Protein 4GM2 (pdb70)

Radius of gyration: 36.87 Å; Cα contacts (8 Å, |Δi|>4): 2443; chains: 7; bounding box: 103×100×52 Å

Nearest PDB structures (foldseek):
  4gm2-assembly1_E  TM=1.005E+00  e=1.159E-37  Plasmodium falciparum 3D7
  4hnk-assembly1_A  TM=9.756E-01  e=2.704E-33  Plasmodium falciparum 3D7
  4hnk-assembly2_H  TM=9.820E-01  e=1.345E-32  Plasmodium falciparum 3D7
  4gm2-assembly1_F  TM=9.925E-01  e=4.344E-32  Plasmodium falciparum 3D7
  4hnk-assembly2_L  TM=9.905E-01  e=4.620E-32  Plasmodium falciparum 3D7

Solvent-accessible surface area: 55818 Å² total; per-residue (Å²): 123,75,73,10,14,80,58,20,1,4,29,5,36,31,21,0,66,81,93,26,6,62,78,5,3,13,43,0,3,34,4,14,74,96,30,113,180,113,46,0,31,0,0,0,20,2,27,0,0,62,52,120,147,146,70,41,3,75,50,1,20,33,18,1,10,7,0,6,13,2,11,60,46,6,32,1,43,3,33,0,15,0,1,10,28,0,27,4,2,0,1,9,0,1,2,11,5,87,91,29,87,3,29,0,3,142,36,3,30,1,3,3,39,94,61,67,57,46,113,21,200,44,139,10,136,48,105,143,43,33,79,66,46,39,118,59,20,36,73,47,19,31,86,21,1,9,128,8,0,112,54,99,68,120,62,0,46,98,20,8,108,178,81,82,137,8,75,3,97,86,0,46,118,28,88,1,3,33,96,62,36,151,157,123,70,67,11,14,78,57,20,1,4,30,7,30,32,19,0,66,86,90,20,8,70,85,5,5,19,42,0,0,33,2,11,48,83,35,116,206,106,47,0,30,0,0,0,28,2,28,0,18,60,61,129,74,154,118,44,7,174,79,1,75,59,23,0,16,18,0,5,23,0,6,56,30,1,41,0,34,1,32,0,16,1,2,15,65,0,33,5,3,0,1,10,0,1,2,10,6,88,89,32,87,6,24,1,6,147,40,4,31,0,6,2,68,139,102,132,72,104,32,112,147,70,24,41,96,21,2,6,123,7,0,124,57,104,68,122,74,0,46,98,34,26,107,171,73,82,101,6,76,2,97,88,0,43,119,32,61,1,2,34,92,50,48,123,188,108,76,50,17,15,87,99,21,3,4,36,4,21,24,15,0,64,77,97,26,4,63,82,3,4,10,42,0,0,35,2,20,66,90,38,122,182,113,46,0,41,0,1,0,11,3,34,0,15,64,51,132,147,141,122,44,6,95,67,4,82,38,18,1,12,4,0,2,12,0,10,63,43,1,32,1,48,3,29,0,18,1,0,2,46,0,41,4,6,0,0,10,0,2,2,11,5,86,88,30,88,4,31,0,3,130,28,2,33,0,4,5,85,205,87,68,98,118,121,93,33,45,150,52,25,34,83,12,1,6,107,5,0,112,47,100,68,120,79,0,42,108,40,41,140,95,105,90,141,8,59,0,82,66,0,45,117,37,82,1,2,32,94,55,30,161,146,150,70,74,21,15,81,59,21,1,5,29,6,26,29,22,0,62,77,96,25,5,64,76,5,5,19,41,1,1,36,3,16,69,86,32,129,162,122,42,0,33,0,1,0,25,3,30,0,18,64,56,102,152,155,122,41,6,105,72,0,72,54,23,2,14,12,0,5,15,1,15,82,66,12,28,2,47,3,33,0,14,0,0,9,29,0,23,7,8,0,1,11,0,1,2,11,4,95,81,32,89,3,31,0,3,154,39,1,22,0,4,8,100,179,151,114,32,108,142,66,28,39,91,26,1,8,126,4,0,105,56,99,72,114,79,1,42,110,44,24,138,191,99,95,105,11,75,2,92,85,0,41,123,36,79,1,1,30,97,59,32,139,118,112,78,62,11,12,82,49,22,1,7,29,6,33,30,18,0,62,81,95,25,6,76,91,5,5,21,45,0,0,36,3,9,60,88,33,140,103,114,43,0,30,0,0,0,26,2,30,0,23,57,66,99,137,161,114,41,4,104,83,2,76,46,29,1,13,15,0,2,15,0,16,62,40,6,49,2,56,3,32,0,21,0,5,13,49,0,48,5,7,0,1,11,0,1,2,15,5,92,88,30,83,4,51,4,10,157,45,3,34,0,2,4,58,99,78,190,57,148,42,100,160,62,116,73,25,67,92,127,56,59,74,135,91,40,112,71,22,96,140,50,21,33,87,23,1,8,110,5,0,114,53,100,70,118,75,0,44,92,28,26,113,186,71,81,142,10,75,2,96,93,0,50,118,33,79,2,2,29,98,68,39,78,120,121,86,64,10,28,74,60,16,1,5,29,7,30,29,19,0,70,70,91,28,4,56,81,5,6,34,44,0,5,52,2,10,36,79,29,113,109,108,47,0,28,0,0,0,30,2,36,0,21,62,50,136,156,148,114,39,6,164,83,1,66,59,8,0,5,8,0,6,16,3,11,63,40,3,43,1,44,2,34,0,14,0,2,18,72,0,46,8,7,0,1,9,0,1,2,10,5,88,82,30,86,3,23,2,10,166,53,2,36,1,5,4,95,146,164,141,96,94,120,111,90,140,64,23,115,155,73,24,30,100,28,1,8,113,2,0,113,47,109,67,121,72,0,44,103,28,36,131,187,105,87,139,7,75,2,94,89,0,45,120,30,84,0,3,33,99,54,59,141,115,121,82,74,7,19,77,68,18,1,4,30,4,29,26,17,0,60,81,94,27,5,63,84,5,3,23,42,0,1,35,2,14,75,88,36,120,183,118,44,0,30,0,1,0,23,2,23,0,26,47,48,38,43,118,110,39,4,146,66,1,76,38,18,1,10,7,0,5,12,0,15,80,50,9,35,2,50,3,34,0,17,0,4,11,30,0,29,6,7,0,1,9,0,1,2,12,4,90,85,31,89,3,30,0,5,133,28,2,10,1,13,3,74,113,90,121,46,90,94,138,55,94,131,62,22,79,136,53,20,30,91,21,1,7,132,8,0,110,55,105,68,120,83,0,42,97,33,5,103,187,44,78,41,4,71,3,96,89,0,46,120,30,80,1,2,32,95,49,43,154,149

Organism: Plasmodium falciparum (isolate 3D7) (NCBI:txid36329)

Sequence (1202 aa):
PSLLLSKRIIFLSSPIYPHISEQIISQLLYLEYESKRKPIHLYINSTGDIDNNKIINLNGITDVISIVDVINYISSDVYTYCLGKAYGIACILASSGKKGYRFSLKNSSFCLNQSYSIIPFNQATNIEIQNKEIMNTKKKVIEIISKNTEKDTNVISNVLERDKYFNADEAVDFKLIDHILEKPSLLLSKRIIFLSSPIYPHISEQIISQLLYLEYESKRKPIHLYINSTGDIDNNKIINLNGITDVISIVDVINYISSDVYTYCLGKAYGIACILASSGKKGYRFSLKNSSFCLNQEIMNTKKKVIEIISKNTEKDTNVISNVLERDKYFNADEAVDFKLIDHILEKPSLLLSKRIIFLSSPIYPHISEQIISQLLYLEYESKRKPIHLYINSTGDIDNNKIINLNGITDVISIVDVINYISSDVYTYCLGKAYGIACILASSGKKGYRFSLKNSSFCLNQNKEIMNTKKKVIEIISKNTEKDTNVISNVLERDKYFNADEAVDFKLIDHILEKPSLLLSKRIIFLSSPIYPHISEQIISQLLYLEYESKRKPIHLYINSTGDIDNNKIINLNGITDVISIVDVINYISSDVYTYCLGKAYGIACILASSGKKGYRFSLKNSSFCLNIMNTKKKVIEIISKNTEKDTNVISNVLERDKYFNADEAVDFKLIDHILEKPSLLLSKRIIFLSSPIYPHISEQIISQLLYLEYESKRKPIHLYINSTGDIDNNKIINLNGITDVISIVDVINYISSDVYTYCLGKAYGIACILASSGKKGYRFSLKNSSFCLNQSYSIIPFNQATNIEIQNKEIMNTKKKVIEIISKNTEKDTNVISNVLERDKYFNADEAVDFKLIDHILEKPSLLLSKRIIFLSSPIYPHISEQIISQLLYLEYESKRKPIHLYINSTGDIDNNKIINLNGITDVISIVDVINYISSDVYTYCLGKAYGIACILASSGKKGYRFSLKNSSFCLNIEIQNKEIMNTKKKVIEIISKNTEKDTNVISNVLERDKYFNADEAVDFKLIDHILEKPSLLLSKRIIFLSSPIYPHISEQIISQLLYLEYESKRKPIHLYINSTGDIDNNKIINLNGITDVISIVDVINYISSDVYTYCLGKAYGIACILASSGKKGYRFSLKNSSFCLNQSEIQNKEIMNTKKKVIEIISKNTEKDTNVISNVLERDKYFNADEAVDFKLIDHILEK

InterPro domains:
  IPR001907 ATP-dependent Clp protease proteolytic subunit [PR00127] (59-74)
  IPR001907 ATP-dependent Clp protease proteolytic subunit [PR00127] (99-119)
  IPR001907 ATP-dependent Clp protease proteolytic subunit [PR00127] (140-157)
  IPR001907 ATP-dependent Clp protease proteolytic subunit [PR00127] (161-180)
  IPR001907 ATP-dependent Clp protease proteolytic subunit [PR00127] (219-238)
  IPR001907 ATP-dependent Clp protease proteolytic subunit [cd07017] (59-240)
  IPR023562 Clp protease proteolytic subunit /Translocation-enhancing protein TepA [PF00574] (56-243)
  IPR023562 Clp protease proteolytic subunit /Translocation-enhancing protein TepA [PTHR10381] (42-243)
  IPR029045 ClpP/crotonase-like domain superfamily [SSF52096] (53-242)

Foldseek 3Di:
DVVCLVVLEDEAAEACAPVNLVVLLVSLVVSCVVPAAAEHEYEDDYQYQDDPNDGRYLCRLVSLVVNLVSCVVGNYFYAYEYEAEQEASSLLNLLSGDQVRREYEQFHKYKHAQDDHHDDPDDDPDPPVVVVVSVVSSVSSLVSLCVSQVHDSVVSNVVSNHMDMDGPVRCCVSNSGPYYDDD/DVVCLVVLEDEAAEECAPCNLVVLLVSLVVSCVVPQAAEHEYEDDYQFQDDPNDGRYPCRLVSLVVSLVSCVPGNYFYAYEYPAEQEASSLLNLLSGDQLRREYEQFHKYKHALVVVVSVQVSLVSVCVSQVHDSVVSNVVSNHMDMDGRVRCCVSNSGPYYDDD/DVVCLVVQEAEAAEACAVVNLVVLLVSLVVSCVVPQAAEHEYEDHYQYQDDPNDRRYPCRLVSLLVNLVVCVVGNYFYAYEYEAEQEASSLLNLLSGDQVRREYAQFHKYKHEVVVVVVVSVLSSLVSLCVSQVHDSVVSNVVHVHMDMDGRVRCCVSNSGPYYDDD/DVVCLVVLEAEAAEACAPVNLVVLLVSLVVVCVVPAAAAHEYEDEYAFQDDPNDRRYPCRLVSLVVNLVSQVVGNYFYAYEYEAEQEASSLLNLLSGDQLRREYEQFHKYKYEVVVSVQSSLVSLCVSQVHDSVVSNVPRNDIDMDTRVRCCNSNSGPYYDDD/DVVCLVVLEAEAAEECAPVNLVVLLVSLVVSCVVPQAAEHEYEDDYQYQADPHDRRHLCRLVSLLVNLVSCVVGNYFYAYEYDAEQEASSLLNLLSGDQLRREYEQFHKYKHEADDDDDDDDPPDDPVVVVVVVVVSLVSSLVSLCVSQVHDSVVSNVVSNHMDMDGRVRCCVSNSGPDYDDD/DVVCLVVLEDEAAEACAVVNLVVLLVSLVVSCVVPPAEEHEYEDDYQYQDDPNDGRHPCRLVSLVVSLVSCVVGNYFYAYEYEAEQEASSLLNLLSGDQLRREYAQRHKYKHEVVVCPCVVVVSLQVSLVSLCVSQVHDSVVSNVVHVDIDMDGRVRCCVSNSGPDHDDD/DVVCLVVLEAEAAEACAPVNLVVLLVSLVVSCVVPAAAAHEYEDDYQYQDDVNHGRHPCRLVSLLVNLVSCVVGNYFYAYEYEAEQHASSLLNLLSGDQLRREYEQFHKYKHEAAVPCVVVRVVSLQSSLVSLCVSQVHDSVVSNVVNNHMDMDGRVRCCVSNSGPYYDDD

B-factor: mean 101.04, std 29.41, range [54.08, 238.66]

CATH classification: 3.90.226.10

Secondary structure (DSSP, 8-state):
-HHHHTTTEEEE-S---HHHHHHHHHHHHHHHHH-TT--EEEEEEE-TTEETTEES-TTHHHHHHHHHHHHHHSSS-EEEEEEEEEETHHHHHHTTSPTT-EEE-TT-EEEE--------SSPPS-HHHHHHHHHHHHHHHHHHHHHHHT--HHHHHHHTTS-EEEEHHHHHHTTS-SEE---/-HHHHTTTEEEE-S---HHHHHHHHHHHHHHHHHSTT--EEEEEEE-TTEETTEE--TTHHHHHHHHHHHHTTSSS-EEEEEEEEEETHHHHHHHTSPTT-EEE-TT-EEEE---HHHHHHHHHHHHHHHHT--HHHHHHHTTS-EEEEHHHHHHTTS--EE---/-HHHHTTTEEEE-S---HHHHHHHHHHHHHHHHH-TT--EEEEEEE-TTBSSSSB--TTHHHHHHHHHHHHHHSSS-EEEEEEEEEETHHHHHHHTSPTT-EEE-TT-EEEE---HHHHHHHHHHHHHHHHHHT--HHHHHHHTTS-EEEEHHHHHHTTS--EE---/-HHHHTTTEEEE-S---HHHHHHHHHHHHHHHHHSSS--EEEEEEE-TTEETTEE--TTHHHHHHHHHHHHHHSSS-EEEEEEEEEETHHHHHHHTSPTT-EEE-TT-EEEE--HHHHHHHHHHHHHHHT--HHHHHHHHTS-EEEEHHHHHHTTS--EE---/-HHHHTTTEEEE-S---HHHHHHHHHHHHHHHHHSTT--EEEEEEE-TTEETTEES-TTHHHHHHHHHHHHHHSSS-EEEEEEEEEETHHHHHHHTSPTT-EEE-TT-EEEE----------SS--HHHHHHHHHHHHHHHHHHHHHHHT--HHHHHHHTTS-EEEEHHHHHHTTS--B----/-HHHHTTTEEEE-S---HHHHHHHHHHHHHHHHHSTT--EEEEEEE-TTEETTEES-TTHHHHHHHHHHHHHHSSS-EEEEEEEEEETHHHHHHHTSPTT-EEE-TT-EEEE--TTHHHHHHHHHHHHHHHHHHHHT--HHHHHHHTTS-EEEEHHHHHHTTS--EE---/-HHHHTTTEEEE-S---HHHHHHHHHHHHHHHHHSTT--EEEEEEE-TTEETTEE--TTHHHHHHHHHHHHHHSSS-EEEEEEEEEETHHHHHHHTSPTT-EEE-TT-EEEEPP--THHHHHHHHHHHHHHHHHHHHT--HHHHHHHTTS-EEEEHHHHHHTTS--EE---

GO terms:
  GO:0020011 apicoplast (C, IDA)

Structure (mmCIF, N/CA/C/O backbone):
data_4GM2
#
_entry.id   4GM2
#
_cell.length_a   182.898
_cell.length_b   102.162
_cell.length_c   96.414
_cell.angle_alpha   90.000
_cell.angle_beta   114.530
_cell.angle_gamma   90.000
#
_symmetry.space_group_name_H-M   'C 1 2 1'
#
loop_
_entity.id
_entity.type
_entity.pdbx_description
1 polymer 'ATP-dependent Clp protease proteolytic subunit'
2 water water
#
loop_
_atom_site.group_PDB
_atom_site.id
_atom_site.type_symbol
_atom_site.label_atom_id
_atom_site.label_alt_id
_atom_site.label_comp_id
_atom_site.label_asym_id
_atom_site.label_entity_id
_atom_site.label_seq_id
_atom_site.pdbx_PDB_ins_code
_atom_site.Cartn_x
_atom_site.Cartn_y
_atom_site.Cartn_z
_atom_site.occupancy
_atom_site.B_iso_or_equiv
_atom_site.auth_seq_id
_atom_site.auth_comp_id
_atom_site.auth_asym_id
_atom_site.auth_atom_id
_atom_site.pdbx_PDB_model_num
ATOM 1 N N . PRO A 1 22 ? 19.107 21.497 13.619 1.00 125.28 61 PRO A N 1
ATOM 2 C CA . PRO A 1 22 ? 18.641 22.872 13.742 1.00 123.30 61 PRO A CA 1
ATOM 3 C C . PRO A 1 22 ? 17.736 23.268 12.568 1.00 117.73 61 PRO A C 1
ATOM 4 O O . PRO A 1 22 ? 16.745 22.583 12.304 1.00 115.44 61 PRO A O 1
ATOM 8 N N . SER A 1 23 ? 18.074 24.363 11.885 1.00 112.38 62 SER A N 1
ATOM 9 C CA . SER A 1 23 ? 17.357 24.805 10.689 1.00 104.83 62 SER A CA 1
ATOM 10 C C . SER A 1 23 ? 17.745 23.955 9.482 1.00 98.13 62 SER A C 1
ATOM 11 O O . SER A 1 23 ? 16.983 23.844 8.519 1.00 98.57 62 SER A O 1
ATOM 14 N N . LEU A 1 24 ? 18.935 23.363 9.541 1.00 91.73 63 LEU A N 1
ATOM 15 C CA . LEU A 1 24 ? 19.432 22.503 8.470 1.00 86.04 63 LEU A CA 1
ATOM 16 C C . LEU A 1 24 ? 18.629 21.199 8.405 1.00 81.54 63 LEU A C 1
ATOM 17 O O . LEU A 1 24 ? 18.280 20.727 7.321 1.00 80.17 63 LEU A O 1
ATOM 22 N N . LEU A 1 25 ? 18.320 20.636 9.571 1.00 76.21 64 LEU A N 1
ATOM 23 C CA . LEU A 1 25 ? 17.390 19.516 9.659 1.00 71.37 64 LEU A CA 1
ATOM 24 C C . LEU A 1 25 ? 15.960 19.924 9.297 1.00 69.02 64 LEU A C 1
ATOM 25 O O . LEU A 1 25 ? 15.232 19.153 8.669 1.00 68.20 64 LEU A O 1
ATOM 30 N N . LEU A 1 26 ? 15.568 21.138 9.678 1.00 66.64 65 LEU A N 1
ATOM 31 C CA . LEU A 1 26 ? 14.251 21.665 9.326 1.00 65.23 65 LEU A CA 1
ATOM 32 C C . LEU A 1 26 ? 14.048 21.822 7.826 1.00 67.18 65 LEU A C 1
ATOM 33 O O . LEU A 1 26 ? 12.935 21.631 7.332 1.00 68.87 65 LEU A O 1
ATOM 38 N N . SER A 1 27 ? 15.115 22.182 7.112 1.00 68.68 66 SER A N 1
ATOM 39 C CA . SER A 1 27 ? 15.058 22.376 5.662 1.00 69.47 66 SER A CA 1
ATOM 40 C C . SER A 1 27 ? 14.684 21.083 4.926 1.00 69.72 66 SER A C 1
ATOM 41 O O . SER A 1 27 ? 14.204 21.125 3.789 1.00 72.12 66 SER A O 1
ATOM 44 N N . LYS A 1 28 ? 14.899 19.949 5.597 1.00 66.94 67 LYS A N 1
ATOM 45 C CA . LYS A 1 28 ? 14.579 18.619 5.082 1.00 65.01 67 LYS A CA 1
ATOM 46 C C . LYS A 1 28 ? 13.295 18.064 5.706 1.00 64.29 67 LYS A C 1
ATOM 47 O O . LYS A 1 28 ? 12.965 16.881 5.533 1.00 64.39 67 LYS A O 1
ATOM 53 N N . ARG A 1 29 ? 12.576 18.919 6.434 1.00 62.79 68 ARG A N 1
ATOM 54 C CA . ARG A 1 29 ? 11.371 18.524 7.180 1.00 61.21 68 ARG A CA 1
ATOM 55 C C . ARG A 1 29 ? 11.656 17.443 8.237 1.00 61.84 68 ARG A C 1
ATOM 56 O O . ARG A 1 29 ? 10.851 16.530 8.460 1.00 63.48 68 ARG A O 1
ATOM 64 N N . ILE A 1 30 ? 12.807 17.561 8.891 1.00 62.02 69 ILE A N 1
ATOM 65 C CA . ILE A 1 30 ? 13.169 16.652 9.976 1.00 62.46 69 ILE A CA 1
ATOM 66 C C . ILE A 1 30 ? 13.080 17.349 11.334 1.00 60.13 69 ILE A C 1
ATOM 67 O O . ILE A 1 30 ? 13.616 18.441 11.529 1.00 63.07 69 ILE A O 1
ATOM 72 N N . ILE A 1 31 ? 12.378 16.716 12.262 1.00 59.12 70 ILE A N 1
ATOM 73 C CA . ILE A 1 31 ? 12.428 17.101 13.670 1.00 58.62 70 ILE A CA 1
ATOM 74 C C . ILE A 1 31 ? 13.133 15.963 14.397 1.00 60.00 70 ILE A C 1
ATOM 75 O O . ILE A 1 31 ? 12.681 14.807 14.352 1.00 63.05 70 ILE A O 1
ATOM 80 N N . PHE A 1 32 ? 14.249 16.281 15.045 1.00 58.92 71 PHE A N 1
ATOM 81 C CA . PHE A 1 32 ? 15.027 15.262 15.743 1.00 61.18 71 PHE A CA 1
ATOM 82 C C . PHE A 1 32 ? 14.972 15.456 17.257 1.00 62.22 71 PHE A C 1
ATOM 83 O O . PHE A 1 32 ? 15.711 16.269 17.809 1.00 65.97 71 PHE A O 1
ATOM 91 N N . LEU A 1 33 ? 14.083 14.718 17.922 1.00 60.75 72 LEU A N 1
ATOM 92 C CA . LEU A 1 33 ? 14.059 14.704 19.384 1.00 62.21 72 LEU A CA 1
ATOM 93 C C . LEU A 1 33 ? 15.176 13.795 19.863 1.00 64.91 72 LEU A C 1
ATOM 94 O O . LEU A 1 33 ? 15.123 12.583 19.654 1.00 66.87 72 LEU A O 1
ATOM 99 N N . SER A 1 34 ? 16.188 14.388 20.491 1.00 66.87 73 SER A N 1
ATOM 100 C CA . SER A 1 34 ? 17.391 13.652 20.884 1.00 70.02 73 SER A CA 1
ATOM 101 C C . SER A 1 34 ? 17.800 13.933 22.321 1.00 70.58 73 SER A C 1
ATOM 102 O O . SER A 1 34 ? 18.983 13.889 22.655 1.00 74.24 73 SER A O 1
ATOM 105 N N . SER A 1 35 ? 16.813 14.220 23.163 1.00 69.12 74 SER A N 1
ATOM 106 C CA . SER A 1 35 ? 17.042 14.554 24.561 1.00 69.94 74 SER A CA 1
ATOM 107 C C . SER A 1 35 ? 15.783 14.251 25.369 1.00 69.31 74 SER A C 1
ATOM 108 O O . SER A 1 35 ? 14.747 13.923 24.793 1.00 66.76 74 SER A O 1
ATOM 111 N N . PRO A 1 36 ? 15.863 14.356 26.708 1.00 70.26 75 PRO A N 1
ATOM 112 C CA . PRO A 1 36 ? 14.637 14.372 27.508 1.00 70.16 75 PRO A CA 1
ATOM 113 C C . PRO A 1 36 ? 13.712 15.500 27.050 1.00 68.20 75 PRO A C 1
ATOM 114 O O . PRO A 1 36 ? 14.190 16.536 26.596 1.00 67.92 75 PRO A O 1
ATOM 118 N N . ILE A 1 37 ? 12.402 15.304 27.153 1.00 67.41 76 ILE A N 1
ATOM 119 C CA . ILE A 1 37 ? 11.462 16.338 26.716 1.00 66.04 76 ILE A CA 1
ATOM 120 C C . ILE A 1 37 ? 11.262 17.388 27.815 1.00 67.39 76 ILE A C 1
ATOM 121 O O . ILE A 1 37 ? 10.277 17.350 28.561 1.00 67.99 76 ILE A O 1
ATOM 126 N N . TYR A 1 38 ? 12.221 18.310 27.910 1.00 68.34 77 TYR A N 1
ATOM 127 C CA . TYR A 1 38 ? 12.129 19.474 28.796 1.00 70.90 77 TYR A CA 1
ATOM 128 C C . TYR A 1 38 ? 10.999 20.398 28.334 1.00 70.55 77 TYR A C 1
ATOM 129 O O . TYR A 1 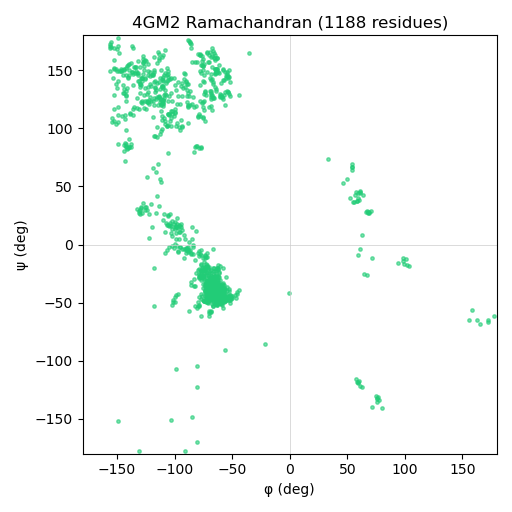38 ? 10.585 20.327 27.175 1.00 68.04 77 TYR A O 1
ATOM 138 N N . PRO A 1 39 ? 10.506 21.281 29.230 1.00 73.24 78 PRO A N 1
ATOM 139 C CA . PRO A 1 39 ? 9.460 22.246 28.859 1.00 72.56 78 PRO A CA 1
ATOM 140 C C . PRO A 1 39 ? 9.712 22.965 27.528 1.00 71.17 78 PRO A C 1
ATOM 141 O O . PRO A 1 39 ? 8.781 23.117 26.733 1.00 71.05 78 PRO A O 1
ATOM 145 N N . HIS A 1 40 ? 10.954 23.380 27.284 1.00 70.64 79 HIS A N 1
ATOM 146 C CA . HIS A 1 40 ? 11.300 24.104 26.059 1.00 70.90 79 HIS A CA 1
ATOM 147 C C . HIS A 1 40 ? 11.386 23.224 24.838 1.00 71.71 79 HIS A C 1
ATOM 148 O O . HIS A 1 40 ? 11.252 23.710 23.710 1.00 73.28 79 HIS A O 1
ATOM 155 N N . ILE A 1 41 ? 11.618 21.929 25.048 1.00 70.78 80 ILE A N 1
ATOM 156 C CA . ILE A 1 41 ? 11.706 20.966 23.948 1.00 66.84 80 ILE A CA 1
ATOM 157 C C . ILE A 1 41 ? 10.334 20.732 23.323 1.00 67.26 80 ILE A C 1
ATOM 158 O O . ILE A 1 41 ? 10.198 20.746 22.098 1.00 64.79 80 ILE A O 1
ATOM 163 N N . SER A 1 42 ? 9.320 20.536 24.166 1.00 71.19 81 SER A N 1
ATOM 164 C CA . SER A 1 42 ? 7.956 20.306 23.685 1.00 71.40 81 SER A CA 1
ATOM 165 C C . SER A 1 42 ? 7.418 21.541 22.968 1.00 71.14 81 SER A C 1
ATOM 166 O O . SER A 1 42 ? 6.635 21.432 22.024 1.00 73.80 81 SER A O 1
ATOM 169 N N . GLU A 1 43 ? 7.868 22.711 23.408 1.00 72.59 82 GLU A N 1
ATOM 170 C CA . GLU A 1 43 ? 7.555 23.964 22.737 1.00 73.93 82 GLU A CA 1
ATOM 171 C C . GLU A 1 43 ? 8.191 24.018 21.345 1.00 72.34 82 GLU A C 1
ATOM 172 O O . GLU A 1 43 ? 7.562 24.469 20.391 1.00 72.30 82 GLU A O 1
ATOM 178 N N . GLN A 1 44 ? 9.431 23.545 21.242 1.00 70.85 83 GLN A N 1
ATOM 179 C CA . GLN A 1 44 ? 10.162 23.520 19.977 1.00 68.90 83 GLN A CA 1
ATOM 180 C C . GLN A 1 44 ? 9.572 22.541 18.964 1.00 67.00 83 GLN A C 1
ATOM 181 O O . GLN A 1 44 ? 9.524 22.841 17.771 1.00 66.64 83 GLN A O 1
ATOM 187 N N . ILE A 1 45 ? 9.142 21.373 19.440 1.00 63.82 84 ILE A N 1
ATOM 188 C CA . ILE A 1 45 ? 8.496 20.374 18.592 1.00 60.33 84 ILE A CA 1
ATOM 189 C C . ILE A 1 45 ? 7.209 20.936 17.986 1.00 60.94 84 ILE A C 1
ATOM 190 O O . ILE A 1 45 ? 7.002 20.855 16.773 1.00 63.50 84 ILE A O 1
ATOM 195 N N . ILE A 1 46 ? 6.357 21.516 18.828 1.00 60.08 85 ILE A N 1
ATOM 196 C CA . ILE A 1 46 ? 5.117 22.131 18.360 1.00 60.09 85 ILE A CA 1
ATOM 197 C C . ILE A 1 46 ? 5.408 23.276 17.384 1.00 61.19 85 ILE A C 1
ATOM 198 O O . ILE A 1 46 ? 4.771 23.376 16.333 1.00 63.57 85 ILE A O 1
ATOM 203 N N . SER A 1 47 ? 6.383 24.119 17.721 1.00 61.16 86 SER A N 1
ATOM 204 C CA . SER A 1 47 ? 6.760 25.232 16.854 1.00 61.90 86 SER A CA 1
ATOM 205 C C . SER A 1 47 ? 7.218 24.757 15.478 1.00 61.65 86 SER A C 1
ATOM 206 O O . SER A 1 47 ? 6.823 25.327 14.463 1.00 61.17 86 SER A O 1
ATOM 209 N N . GLN A 1 48 ? 8.038 23.708 15.458 1.00 60.32 87 GLN A N 1
ATOM 210 C CA . GLN A 1 48 ? 8.553 23.149 14.220 1.00 61.47 87 GLN A CA 1
ATOM 211 C C . GLN A 1 48 ? 7.465 22.454 13.407 1.00 63.20 87 GLN A C 1
ATOM 212 O O . GLN A 1 48 ? 7.451 22.551 12.173 1.00 62.76 87 GLN A O 1
ATOM 218 N N . LEU A 1 49 ? 6.558 21.763 14.100 1.00 62.63 88 LEU A N 1
ATOM 219 C CA . LEU A 1 49 ? 5.389 21.156 13.457 1.00 61.45 88 LEU A CA 1
ATOM 220 C C . LEU A 1 49 ? 4.505 22.203 12.781 1.00 61.94 88 LEU A C 1
ATOM 221 O O . LEU A 1 49 ? 4.155 22.062 11.603 1.00 64.33 88 LEU A O 1
ATOM 226 N N . LEU A 1 50 ? 4.165 23.257 13.520 1.00 60.25 89 LEU A N 1
ATOM 227 C CA . LEU A 1 50 ? 3.383 24.357 12.962 1.00 61.63 89 LEU A CA 1
ATOM 228 C C . LEU A 1 50 ? 4.119 25.035 11.806 1.00 63.07 89 LEU A C 1
ATOM 229 O O . LEU A 1 50 ? 3.519 25.340 10.777 1.00 64.05 89 LEU A O 1
ATOM 234 N N . TYR A 1 51 ? 5.422 25.246 11.968 1.00 63.82 90 TYR A N 1
ATOM 235 C CA . TYR A 1 51 ? 6.207 25.897 10.924 1.00 64.22 90 TYR A CA 1
ATOM 236 C C . TYR A 1 51 ? 6.218 25.095 9.631 1.00 62.51 90 TYR A C 1
ATOM 237 O O . TYR A 1 51 ? 6.003 25.656 8.562 1.00 62.65 90 TYR A O 1
ATOM 246 N N . LEU A 1 52 ? 6.472 23.791 9.740 1.00 61.71 91 LEU A N 1
ATOM 247 C CA . LEU A 1 52 ? 6.550 22.914 8.570 1.00 61.02 91 LEU A CA 1
ATOM 248 C C . LEU A 1 52 ? 5.207 22.793 7.858 1.00 62.13 91 LEU A C 1
ATOM 249 O O . LEU A 1 52 ? 5.152 22.801 6.627 1.00 61.66 91 LEU A O 1
ATOM 254 N N . GLU A 1 53 ? 4.134 22.686 8.641 1.00 61.44 92 GLU A N 1
ATOM 255 C CA . GLU A 1 53 ? 2.786 22.600 8.097 1.00 63.16 92 GLU A CA 1
ATOM 256 C C . GLU A 1 53 ? 2.414 23.854 7.300 1.00 66.33 92 GLU A C 1
ATOM 257 O O . GLU A 1 53 ? 1.767 23.744 6.260 1.00 69.54 92 GLU A O 1
ATOM 263 N N . TYR A 1 54 ? 2.828 25.025 7.793 1.00 67.99 93 TYR A N 1
ATOM 264 C CA . TYR A 1 54 ? 2.583 26.318 7.137 1.00 72.08 93 TYR A CA 1
ATOM 265 C C . TYR A 1 54 ? 3.429 26.501 5.882 1.00 74.11 93 TYR A C 1
ATOM 266 O O . TYR A 1 54 ? 3.017 27.165 4.927 1.00 76.23 93 TYR A O 1
ATOM 275 N N . GLU A 1 55 ? 4.622 25.920 5.901 1.00 74.83 94 GLU A N 1
ATOM 276 C CA . GLU A 1 55 ? 5.539 26.009 4.778 1.00 77.76 94 GLU A CA 1
ATOM 277 C C . GLU A 1 55 ? 5.047 25.136 3.622 1.00 77.13 94 GLU A C 1
ATOM 278 O O . GLU A 1 55 ? 5.017 25.587 2.481 1.00 79.92 94 GLU A O 1
ATOM 284 N N . SER A 1 56 ? 4.651 23.900 3.933 1.00 74.81 95 SER A N 1
ATOM 285 C CA . SER A 1 56 ? 4.148 22.940 2.945 1.00 74.70 95 SER A CA 1
ATOM 286 C C . SER A 1 56 ? 3.027 22.092 3.536 1.00 76.06 95 SER A C 1
ATOM 287 O O . SER A 1 56 ? 3.169 21.516 4.617 1.00 75.27 95 SER A O 1
ATOM 290 N N . LYS A 1 57 ? 1.920 21.996 2.807 1.00 80.12 96 LYS A N 1
ATOM 291 C CA . LYS A 1 57 ? 0.675 21.535 3.399 1.00 80.09 96 LYS A CA 1
ATOM 292 C C . LYS A 1 57 ? 0.574 20.030 3.612 1.00 79.96 96 LYS A C 1
ATOM 293 O O . LYS A 1 57 ? 0.437 19.591 4.752 1.00 88.90 96 LYS A O 1
ATOM 299 N N . ARG A 1 58 ? 0.635 19.239 2.547 1.00 73.76 97 ARG A N 1
ATOM 300 C CA . ARG A 1 58 ? 0.452 17.794 2.700 1.00 70.72 97 ARG A CA 1
ATOM 301 C C . ARG A 1 58 ? 1.743 17.046 2.412 1.00 69.36 97 ARG A C 1
ATOM 302 O O . ARG A 1 58 ? 1.781 16.122 1.592 1.00 73.26 97 ARG A O 1
ATOM 310 N N . LYS A 1 59 ? 2.801 17.450 3.100 1.00 64.76 98 LYS A N 1
ATOM 311 C CA . LYS A 1 59 ? 4.128 16.919 2.855 1.00 63.58 98 LYS A CA 1
ATOM 312 C C . LYS A 1 59 ? 4.665 16.268 4.128 1.00 62.29 98 LYS A C 1
ATOM 313 O O . LYS A 1 59 ? 4.738 16.919 5.170 1.00 61.33 98 LYS A O 1
ATOM 319 N N . PRO A 1 60 ? 5.049 14.981 4.049 1.00 61.06 99 PRO A N 1
ATOM 320 C CA . PRO A 1 60 ? 5.449 14.230 5.241 1.00 60.39 99 PRO A CA 1
ATOM 321 C C . PRO A 1 60 ? 6.510 14.920 6.102 1.00 61.33 99 PRO A C 1
ATOM 322 O O . PRO A 1 60 ? 7.449 15.531 5.578 1.00 61.67 99 PRO A O 1
ATOM 326 N N . ILE A 1 61 ? 6.333 14.827 7.418 1.00 61.38 100 ILE A N 1
ATOM 327 C CA . ILE A 1 61 ? 7.308 15.316 8.388 1.00 60.18 100 ILE A CA 1
ATOM 328 C C . ILE A 1 61 ? 7.961 14.116 9.079 1.00 60.60 100 ILE A C 1
ATOM 329 O O . ILE A 1 61 ? 7.281 13.159 9.448 1.00 58.01 100 ILE A O 1
ATOM 334 N N . HIS A 1 62 ? 9.279 14.171 9.237 1.00 60.71 101 HIS A N 1
ATOM 335 C CA . HIS A 1 62 ? 10.028 13.046 9.775 1.00 61.59 101 HIS A CA 1
ATOM 336 C C . HIS A 1 62 ? 10.480 13.309 11.179 1.00 61.90 101 HIS A C 1
ATOM 337 O O . HIS A 1 62 ? 11.455 14.033 11.412 1.00 62.98 101 HIS A O 1
ATOM 344 N N . LEU A 1 63 ? 9.760 12.721 12.129 1.00 60.62 102 LEU A N 1
ATOM 345 C CA . LEU A 1 63 ? 10.057 12.878 13.545 1.00 61.63 102 LEU A CA 1
ATOM 346 C C . LEU A 1 63 ? 10.958 11.755 14.045 1.00 64.14 102 LEU A C 1
ATOM 347 O O . LEU A 1 63 ? 10.502 10.636 14.278 1.00 65.55 102 LEU A O 1
ATOM 352 N N . TYR A 1 64 ? 12.240 12.063 14.202 1.00 64.34 103 TYR A N 1
ATOM 353 C CA . TYR A 1 64 ? 13.198 11.102 14.732 1.00 66.06 103 TYR A CA 1
ATOM 354 C C . TYR A 1 64 ? 13.255 11.215 16.249 1.00 65.63 103 TYR A C 1
ATOM 355 O O . TYR A 1 64 ? 13.343 12.320 16.796 1.00 67.92 103 TYR A O 1
ATOM 364 N N . ILE A 1 65 ? 13.205 10.072 16.925 1.00 64.68 104 ILE A N 1
ATOM 365 C CA . ILE A 1 65 ? 13.123 10.055 18.382 1.00 65.62 104 ILE A CA 1
ATOM 366 C C . ILE A 1 65 ? 14.223 9.225 19.020 1.00 67.23 104 ILE A C 1
ATOM 367 O O . ILE A 1 65 ? 14.393 8.048 18.703 1.00 69.76 104 ILE A O 1
ATOM 372 N N . ASN A 1 66 ? 14.977 9.865 19.908 1.00 68.97 105 ASN A N 1
ATOM 373 C CA . ASN A 1 66 ? 15.927 9.186 20.781 1.00 71.24 105 ASN A CA 1
ATOM 374 C C . ASN A 1 66 ? 15.878 9.871 22.141 1.00 72.46 105 ASN A C 1
ATOM 375 O O . ASN A 1 66 ? 16.671 10.769 22.426 1.00 74.26 105 ASN A O 1
ATOM 380 N N . SER A 1 67 ? 14.928 9.449 22.971 1.00 72.98 106 SER A N 1
ATOM 381 C CA . SER A 1 67 ? 14.586 10.176 24.193 1.00 73.57 106 SER A CA 1
ATOM 382 C C . SER A 1 67 ? 14.211 9.263 25.354 1.00 75.08 106 SER A C 1
ATOM 383 O O . SER A 1 67 ? 13.678 8.169 25.152 1.00 74.99 106 SER A O 1
ATOM 386 N N . THR A 1 68 ? 14.483 9.738 26.569 1.00 77.18 107 THR A N 1
ATOM 387 C CA . THR A 1 68 ? 14.091 9.043 27.799 1.00 77.75 107 THR A CA 1
ATOM 388 C C . THR A 1 68 ? 12.818 9.655 28.397 1.00 77.53 107 THR A C 1
ATOM 389 O O . THR A 1 68 ? 12.474 9.407 29.559 1.00 80.88 107 THR A O 1
ATOM 393 N N . GLY A 1 69 ? 12.121 10.450 27.587 1.00 74.13 108 GLY A N 1
ATOM 394 C CA . GLY A 1 69 ? 10.839 11.030 27.973 1.00 75.65 108 GLY A CA 1
ATOM 395 C C . GLY A 1 69 ? 10.971 12.200 28.922 1.00 78.57 108 GLY A C 1
ATOM 396 O O . GLY A 1 69 ? 11.761 13.112 28.683 1.00 78.67 108 GLY A O 1
ATOM 397 N N . ASP A 1 70 ? 10.196 12.166 30.004 1.00 83.34 109 ASP A N 1
ATOM 398 C CA . ASP A 1 70 ? 10.195 13.239 31.002 1.00 84.64 109 ASP A CA 1
ATOM 399 C C . ASP A 1 70 ? 11.094 12.960 32.205 1.00 87.64 109 ASP A C 1
ATOM 400 O O . ASP A 1 70 ? 11.110 13.737 33.159 1.00 89.02 109 ASP A O 1
ATOM 405 N N . ILE A 1 71 ? 11.826 11.849 32.167 1.00 90.80 110 ILE A N 1
ATOM 406 C CA . ILE A 1 71 ? 12.802 11.546 33.221 1.00 98.07 110 ILE A CA 1
ATOM 407 C C . ILE A 1 71 ? 14.240 11.607 32.706 1.00 100.03 110 ILE A C 1
ATOM 408 O O . ILE A 1 71 ? 14.513 11.355 31.527 1.00 98.78 110 ILE A O 1
ATOM 413 N N . ASP A 1 72 ? 15.149 11.962 33.606 1.00 104.46 111 ASP A N 1
ATOM 414 C CA . ASP A 1 72 ? 16.566 12.033 33.292 1.00 107.14 111 ASP A CA 1
ATOM 415 C C . ASP A 1 72 ? 17.377 11.832 34.567 1.00 110.32 111 ASP A C 1
ATOM 416 O O . ASP A 1 72 ? 17.415 12.712 35.430 1.00 109.15 111 ASP A O 1
ATOM 421 N N . ASN A 1 73 ? 18.023 10.670 34.668 1.00 112.68 112 ASN A N 1
ATOM 422 C CA . ASN A 1 73 ? 18.701 10.236 35.893 1.00 117.20 112 ASN A CA 1
ATOM 423 C C . ASN A 1 73 ? 17.769 10.260 37.100 1.00 117.18 112 ASN A C 1
ATOM 424 O O . ASN A 1 73 ? 17.970 11.037 38.035 1.00 120.33 112 ASN A O 1
ATOM 429 N N . ASN A 1 74 ? 16.738 9.418 37.045 1.00 115.22 113 ASN A N 1
ATOM 430 C CA . ASN A 1 74 ? 15.739 9.265 38.115 1.00 115.74 113 ASN A CA 1
ATOM 431 C C . ASN A 1 74 ? 14.945 10.521 38.486 1.00 113.57 113 ASN A C 1
ATOM 432 O O . ASN A 1 74 ? 13.974 10.439 39.244 1.00 116.63 113 ASN A O 1
ATOM 437 N N . LYS A 1 75 ? 15.351 11.672 37.953 1.00 108.68 114 LYS A N 1
ATOM 438 C CA . LYS A 1 75 ? 14.671 12.936 38.232 1.00 105.32 114 LYS A CA 1
ATOM 439 C C . LYS A 1 75 ? 13.722 13.309 37.101 1.00 98.68 114 LYS A C 1
ATOM 440 O O . LYS A 1 75 ? 14.053 13.168 35.921 1.00 96.40 114 LYS A O 1
ATOM 446 N N . ILE A 1 76 ? 12.537 13.777 37.475 1.00 94.96 115 ILE A N 1
ATOM 447 C CA . ILE A 1 76 ? 11.574 14.292 36.516 1.00 88.79 115 ILE A CA 1
ATOM 448 C C . ILE A 1 76 ? 12.024 15.681 36.073 1.00 87.10 115 ILE A C 1
ATOM 449 O O . ILE A 1 76 ? 12.199 16.584 36.896 1.00 88.00 115 ILE A O 1
ATOM 454 N N . ILE A 1 77 ? 12.231 15.829 34.766 1.00 83.31 116 ILE A N 1
ATOM 455 C CA . ILE A 1 77 ? 12.732 17.078 34.189 1.00 80.54 116 ILE A CA 1
ATOM 456 C C . ILE A 1 77 ? 11.619 17.926 33.575 1.00 76.81 116 ILE A C 1
ATOM 457 O O . ILE A 1 77 ? 11.862 19.036 33.095 1.00 76.29 116 ILE A O 1
ATOM 462 N N . ASN A 1 78 ? 10.403 17.389 33.592 1.00 74.55 117 ASN A N 1
ATOM 463 C CA . ASN A 1 78 ? 9.231 18.099 33.103 1.00 73.19 117 ASN A CA 1
ATOM 464 C C . ASN A 1 78 ? 8.016 17.729 33.937 1.00 74.30 117 ASN A C 1
ATOM 465 O O . ASN A 1 78 ? 7.525 16.594 33.879 1.00 76.08 117 ASN A O 1
ATOM 470 N N . LEU A 1 79 ? 7.533 18.691 34.717 1.00 75.13 118 LEU A N 1
ATOM 471 C CA . LEU A 1 79 ? 6.379 18.456 35.582 1.00 76.24 118 LEU A CA 1
ATOM 472 C C . LEU A 1 79 ? 5.092 18.327 34.765 1.00 74.75 118 LEU A C 1
ATOM 473 O O . LEU A 1 79 ? 4.110 17.754 35.230 1.00 75.31 118 LEU A O 1
ATOM 478 N N . ASN A 1 80 ? 5.119 18.838 33.538 1.00 74.70 119 ASN A N 1
ATOM 479 C CA . ASN A 1 80 ? 3.950 18.835 32.662 1.00 74.86 119 ASN A CA 1
ATOM 480 C C . ASN A 1 80 ? 4.152 17.993 31.402 1.00 73.38 119 ASN A C 1
ATOM 481 O O . ASN A 1 80 ? 3.519 18.233 30.367 1.00 72.21 119 ASN A O 1
ATOM 486 N N . GLY A 1 81 ? 5.028 16.995 31.520 1.00 74.68 120 GLY A N 1
ATOM 487 C CA . GLY A 1 81 ? 5.386 16.101 30.423 1.00 74.54 120 GLY A CA 1
ATOM 488 C C . GLY A 1 81 ? 4.213 15.450 29.716 1.00 75.65 120 GLY A C 1
ATOM 489 O O . GLY A 1 81 ? 4.123 15.501 28.492 1.00 76.83 120 GLY A O 1
ATOM 490 N N . ILE A 1 82 ? 3.310 14.852 30.490 1.00 77.40 121 ILE A N 1
ATOM 491 C CA . ILE A 1 82 ? 2.164 14.114 29.944 1.00 77.63 121 ILE A CA 1
ATOM 492 C C . ILE A 1 82 ? 1.209 14.992 29.114 1.00 75.52 121 ILE A C 1
ATOM 493 O O . ILE A 1 82 ? 0.800 14.605 28.016 1.00 74.44 121 ILE A O 1
ATOM 498 N N . THR A 1 83 ? 0.860 16.167 29.632 1.00 73.83 122 THR A N 1
ATOM 499 C CA . THR A 1 83 ? -0.006 17.088 28.896 1.00 71.77 122 THR A CA 1
ATOM 500 C C . THR A 1 83 ? 0.720 17.680 27.698 1.00 71.38 122 THR A C 1
ATOM 501 O O . THR A 1 83 ? 0.089 17.973 26.680 1.00 72.06 122 THR A O 1
ATOM 505 N N . ASP A 1 84 ? 2.036 17.858 27.831 1.00 69.06 123 ASP A N 1
ATOM 506 C CA . ASP A 1 84 ? 2.871 18.357 26.741 1.00 67.11 123 ASP A CA 1
ATOM 507 C C . ASP A 1 84 ? 2.832 17.417 25.548 1.00 66.21 123 ASP A C 1
ATOM 508 O O . ASP A 1 84 ? 2.670 17.861 24.412 1.00 65.34 123 ASP A O 1
ATOM 513 N N . VAL A 1 85 ? 2.977 16.119 25.813 1.00 67.09 124 VAL A N 1
ATOM 514 C CA . VAL A 1 85 ? 2.932 15.117 24.754 1.00 67.08 124 VAL A CA 1
ATOM 515 C C . VAL A 1 85 ? 1.501 14.941 24.231 1.00 66.87 124 VAL A C 1
ATOM 516 O O . VAL A 1 85 ? 1.310 14.727 23.034 1.00 67.74 124 VAL A O 1
ATOM 520 N N . ILE A 1 86 ? 0.507 15.055 25.117 1.00 65.41 125 ILE A N 1
ATOM 521 C CA . ILE A 1 86 ? -0.901 15.051 24.702 1.00 65.14 125 ILE A CA 1
ATOM 522 C C . ILE A 1 86 ? -1.147 16.215 23.746 1.00 64.66 125 ILE A C 1
ATOM 523 O O . ILE A 1 86 ? -1.866 16.076 22.747 1.00 65.99 125 ILE A O 1
ATOM 528 N N . SER A 1 87 ? -0.547 17.360 24.063 1.00 63.98 126 SER A N 1
ATOM 529 C CA . SER A 1 87 ? -0.620 18.522 23.193 1.00 64.41 126 SER A CA 1
ATOM 530 C C . SER A 1 87 ? 0.029 18.285 21.841 1.00 64.82 126 SER A C 1
ATOM 531 O O . SER A 1 87 ? -0.541 18.673 20.829 1.00 66.20 126 SER A O 1
ATOM 534 N N . ILE A 1 88 ? 1.202 17.650 21.832 1.00 63.27 127 ILE A N 1
ATOM 535 C CA . ILE A 1 88 ? 1.928 17.368 20.590 1.00 62.89 127 ILE A CA 1
ATOM 536 C C . ILE A 1 88 ? 1.142 16.425 19.672 1.00 65.06 127 ILE A C 1
ATOM 537 O O . ILE A 1 88 ? 0.936 16.729 18.489 1.00 69.20 127 ILE A O 1
ATOM 542 N N . VAL A 1 89 ? 0.700 15.291 20.215 1.00 64.38 128 VAL A N 1
ATOM 543 C CA . VAL A 1 89 ? -0.071 14.321 19.430 1.00 65.99 128 VAL A CA 1
ATOM 544 C C . VAL A 1 89 ? -1.395 14.933 18.948 1.00 66.56 128 VAL A C 1
ATOM 545 O O . VAL A 1 89 ? -1.907 14.558 17.899 1.00 69.56 128 VAL A O 1
ATOM 549 N N . ASP A 1 90 ? -1.919 15.905 19.685 1.00 68.55 129 ASP A N 1
ATOM 550 C CA . ASP A 1 90 ? -3.071 16.665 19.213 1.00 70.19 129 ASP A CA 1
ATOM 551 C C . ASP A 1 90 ? -2.768 17.502 17.975 1.00 69.85 129 ASP A C 1
ATOM 552 O O . ASP A 1 90 ? -3.600 17.566 17.069 1.00 71.32 129 ASP A O 1
ATOM 557 N N . VAL A 1 91 ? -1.595 18.142 17.925 1.00 67.24 130 VAL A N 1
ATOM 558 C CA . VAL A 1 91 ? -1.262 18.955 16.750 1.00 66.96 130 VAL A CA 1
ATOM 559 C C . VAL A 1 91 ? -0.889 18.056 15.570 1.00 67.67 130 VAL A C 1
ATOM 560 O O . VAL A 1 91 ? -1.204 18.380 14.419 1.00 71.20 130 VAL A O 1
ATOM 564 N N . ILE A 1 92 ? -0.250 16.923 15.868 1.00 63.78 131 ILE A N 1
ATOM 565 C CA . ILE A 1 92 ? 0.044 15.902 14.863 1.00 62.94 131 ILE A CA 1
ATOM 566 C C . ILE A 1 92 ? -1.254 15.437 14.205 1.00 66.39 131 ILE A C 1
ATOM 567 O O . ILE A 1 92 ? -1.308 15.226 12.988 1.00 71.99 131 ILE A O 1
ATOM 572 N N . ASN A 1 93 ? -2.301 15.302 15.015 1.00 65.76 132 ASN A N 1
ATOM 573 C CA . ASN A 1 93 ? -3.605 14.875 14.524 1.00 66.49 132 ASN A CA 1
ATOM 574 C C . ASN A 1 93 ? -4.374 15.961 13.762 1.00 67.69 132 ASN A C 1
ATOM 575 O O . ASN A 1 93 ? -5.212 15.643 12.922 1.00 68.66 132 ASN A O 1
ATOM 580 N N . TYR A 1 94 ? -4.097 17.232 14.056 1.00 67.70 133 TYR A N 1
ATOM 581 C CA . TYR A 1 94 ? -4.775 18.340 13.366 1.00 66.89 133 TYR A CA 1
ATOM 582 C C . TYR A 1 94 ? -4.174 18.607 11.996 1.00 65.84 133 TYR A C 1
ATOM 583 O O . TYR A 1 94 ? -4.913 18.710 11.022 1.00 68.47 133 TYR A O 1
ATOM 587 N N . ILE A 1 95 ? -2.846 18.723 11.929 1.00 62.55 134 ILE A N 1
ATOM 588 C CA . ILE A 1 95 ? -2.163 19.123 10.694 1.00 62.03 134 ILE A CA 1
ATOM 589 C C . ILE A 1 95 ? -2.347 18.108 9.566 1.00 64.49 134 ILE A C 1
ATOM 590 O O . ILE A 1 95 ? -2.521 16.912 9.819 1.00 65.17 134 ILE A O 1
ATOM 595 N N . SER A 1 96 ? -2.307 18.595 8.327 1.00 65.01 135 SER A N 1
ATOM 596 C CA . SER A 1 96 ? -2.547 17.747 7.164 1.00 65.50 135 SER A CA 1
ATOM 597 C C . SER A 1 96 ? -1.337 16.897 6.807 1.00 65.70 135 SER A C 1
ATOM 598 O O . SER A 1 96 ? -1.487 15.814 6.237 1.00 68.64 135 SER A O 1
ATOM 601 N N . SER A 1 97 ? -0.147 17.397 7.136 1.00 64.32 136 SER A N 1
ATOM 602 C CA . SER A 1 97 ? 1.096 16.677 6.884 1.00 63.08 136 SER A CA 1
ATOM 603 C C . SER A 1 97 ? 1.167 15.453 7.775 1.00 63.53 136 SER A C 1
ATOM 604 O O . SER A 1 97 ? 1.028 15.565 8.992 1.00 68.64 136 SER A O 1
ATOM 607 N N . ASP A 1 98 ? 1.353 14.287 7.163 1.00 64.69 137 ASP A N 1
ATOM 608 C CA . ASP A 1 98 ? 1.590 13.055 7.908 1.00 63.63 137 ASP A CA 1
ATOM 609 C C . ASP A 1 98 ? 2.930 13.191 8.599 1.00 62.48 137 ASP A C 1
ATOM 610 O O . ASP A 1 98 ? 3.881 13.701 8.006 1.00 63.83 137 ASP A O 1
ATOM 615 N N . VAL A 1 99 ? 3.016 12.750 9.849 1.00 62.27 138 VAL A N 1
ATOM 616 C CA . VAL A 1 99 ? 4.324 12.671 10.496 1.00 62.44 138 VAL A CA 1
ATOM 617 C C . VAL A 1 99 ? 4.737 11.210 10.691 1.00 64.55 138 VAL A C 1
ATOM 618 O O . VAL A 1 99 ? 4.013 10.416 11.304 1.00 66.33 138 VAL A O 1
ATOM 622 N N . TYR A 1 100 ? 5.883 10.856 10.114 1.00 63.41 139 TYR A N 1
ATOM 623 C CA . TYR A 1 100 ? 6.459 9.532 10.293 1.00 63.87 139 TYR A CA 1
ATOM 624 C C . TYR A 1 100 ? 7.369 9.595 11.506 1.00 63.65 139 TYR A C 1
ATOM 625 O O . TYR A 1 100 ? 8.078 10.581 11.688 1.00 64.60 139 TYR A O 1
ATOM 634 N N . THR A 1 101 ? 7.351 8.555 12.335 1.00 64.20 140 THR A N 1
ATOM 635 C CA . THR A 1 101 ? 8.244 8.492 13.496 1.00 63.55 140 THR A CA 1
ATOM 636 C C . THR A 1 101 ? 9.328 7.427 13.316 1.00 66.21 140 THR A C 1
ATOM 637 O O . THR A 1 101 ? 9.073 6.356 12.754 1.00 67.78 140 THR A O 1
ATOM 641 N N . TYR A 1 102 ? 10.538 7.741 13.778 1.00 66.49 141 TYR A N 1
ATOM 642 C CA . TYR A 1 102 ? 11.676 6.822 13.710 1.00 67.93 141 TYR A CA 1
ATOM 643 C C . TYR A 1 102 ? 12.365 6.777 15.065 1.00 69.34 141 TYR A C 1
ATOM 644 O O . TYR A 1 102 ? 12.869 7.799 15.528 1.00 69.63 141 TYR A O 1
ATOM 653 N N . CYS A 1 103 ? 12.387 5.612 15.711 1.00 71.08 142 CYS A N 1
ATOM 654 C CA . CYS A 1 103 ? 13.107 5.494 16.976 1.00 73.89 142 CYS A CA 1
ATOM 655 C C . CYS A 1 103 ? 14.558 5.122 16.728 1.00 76.70 142 CYS A C 1
ATOM 656 O O . CYS A 1 103 ? 14.852 4.070 16.158 1.00 80.53 142 CYS A O 1
ATOM 659 N N . LEU A 1 104 ? 15.456 5.999 17.170 1.00 75.84 143 LEU A N 1
ATOM 660 C CA . LEU A 1 104 ? 16.885 5.870 16.906 1.00 76.91 143 LEU A CA 1
ATOM 661 C C . LEU A 1 104 ? 17.690 5.251 18.052 1.00 80.65 143 LEU A C 1
ATOM 662 O O . LEU A 1 104 ? 18.916 5.163 17.970 1.00 85.60 143 LEU A O 1
ATOM 667 N N . GLY A 1 105 ? 17.004 4.819 19.108 1.00 80.55 144 GLY A N 1
ATOM 668 C CA . GLY A 1 105 ? 17.665 4.233 20.270 1.00 80.54 144 GLY A CA 1
ATOM 669 C C . GLY A 1 105 ? 16.717 3.993 21.426 1.00 81.04 144 GLY A C 1
ATOM 670 O O . GLY A 1 105 ? 16.453 2.850 21.792 1.00 83.19 144 GLY A O 1
ATOM 671 N N . LYS A 1 106 ? 16.207 5.078 22.000 1.00 80.41 145 LYS A N 1
ATOM 672 C CA . LYS A 1 106 ? 15.299 5.009 23.141 1.00 80.10 145 LYS A CA 1
ATOM 673 C C . LYS A 1 106 ? 14.031 5.820 22.894 1.00 77.77 145 LYS A C 1
ATOM 674 O O . LYS A 1 106 ? 14.073 6.905 22.315 1.00 76.23 145 LYS A O 1
ATOM 680 N N . ALA A 1 107 ? 12.902 5.282 23.333 1.00 76.02 146 ALA A N 1
ATOM 681 C CA . ALA A 1 107 ? 11.658 6.029 23.364 1.00 73.76 146 ALA A CA 1
ATOM 682 C C . ALA A 1 107 ? 10.913 5.589 24.611 1.00 76.29 146 ALA A C 1
ATOM 683 O O . ALA A 1 107 ? 10.090 4.674 24.571 1.00 77.84 146 ALA A O 1
ATOM 685 N N . TYR A 1 108 ? 11.240 6.233 25.728 1.00 77.67 147 TYR A N 1
ATOM 686 C CA . TYR A 1 108 ? 10.708 5.854 27.031 1.00 78.13 147 TYR A CA 1
ATOM 687 C C . TYR A 1 108 ? 9.605 6.798 27.495 1.00 77.94 147 TYR A C 1
ATOM 688 O O . TYR A 1 108 ? 9.661 8.002 27.249 1.00 78.53 147 TYR A O 1
ATOM 697 N N . GLY A 1 109 ? 8.600 6.236 28.163 1.00 77.63 148 GLY A N 1
ATOM 698 C CA . GLY A 1 109 ? 7.517 7.015 28.748 1.00 75.62 148 GLY A CA 1
ATOM 699 C C . GLY A 1 109 ? 6.744 7.831 27.736 1.00 73.73 148 GLY A C 1
ATOM 700 O O . GLY A 1 109 ? 6.138 7.284 26.812 1.00 74.64 148 GLY A O 1
ATOM 701 N N . ILE A 1 110 ? 6.770 9.148 27.909 1.00 72.00 149 ILE A N 1
ATOM 702 C CA . ILE A 1 110 ? 6.015 10.041 27.034 1.00 69.79 149 ILE A CA 1
ATOM 703 C C . ILE A 1 110 ? 6.605 10.070 25.623 1.00 71.11 149 ILE A C 1
ATOM 704 O O . ILE A 1 110 ? 5.906 10.388 24.656 1.00 71.48 149 ILE A O 1
ATOM 709 N N . ALA A 1 111 ? 7.884 9.717 25.510 1.00 71.52 150 ALA A N 1
ATOM 710 C CA . ALA A 1 111 ? 8.532 9.599 24.209 1.00 72.12 150 ALA A CA 1
ATOM 711 C C . ALA A 1 111 ? 8.028 8.368 23.453 1.00 73.32 150 ALA A C 1
ATOM 712 O O . ALA A 1 111 ? 8.000 8.360 22.221 1.00 74.22 150 ALA A O 1
ATOM 714 N N . CYS A 1 112 ? 7.626 7.337 24.197 1.00 73.92 151 CYS A N 1
ATOM 715 C CA . CYS A 1 112 ? 7.025 6.138 23.606 1.00 72.93 151 CYS A CA 1
ATOM 716 C C . CYS A 1 112 ? 5.625 6.433 23.063 1.00 72.37 151 CYS A C 1
ATOM 717 O O . CYS A 1 112 ? 5.269 5.976 21.973 1.00 72.86 151 CYS A O 1
ATOM 720 N N . ILE A 1 113 ? 4.843 7.191 23.829 1.00 70.84 152 ILE A N 1
ATOM 721 C CA . ILE A 1 113 ? 3.531 7.672 23.392 1.00 69.87 152 ILE A CA 1
ATOM 722 C C . ILE A 1 113 ? 3.682 8.455 22.088 1.00 67.53 152 ILE A C 1
ATOM 723 O O . ILE A 1 113 ? 2.945 8.234 21.117 1.00 67.52 152 ILE A O 1
ATOM 728 N N . LEU A 1 114 ? 4.655 9.360 22.079 1.00 65.70 153 LEU A N 1
ATOM 729 C CA . LEU A 1 114 ? 4.948 10.178 20.914 1.00 64.68 153 LEU A CA 1
ATOM 730 C C . LEU A 1 114 ? 5.296 9.330 19.696 1.00 64.52 153 LEU A C 1
ATOM 731 O O . LEU A 1 114 ? 4.750 9.549 18.617 1.00 63.54 153 LEU A O 1
ATOM 736 N N . ALA A 1 115 ? 6.192 8.362 19.879 1.00 64.03 154 ALA A N 1
ATOM 737 C CA . ALA A 1 115 ? 6.599 7.465 18.798 1.00 65.62 154 ALA A CA 1
ATOM 738 C C . ALA A 1 115 ? 5.420 6.691 18.182 1.00 67.58 154 ALA A C 1
ATOM 739 O O . ALA A 1 115 ? 5.305 6.593 16.958 1.00 70.08 154 ALA A O 1
ATOM 741 N N . SER A 1 116 ? 4.544 6.161 19.032 1.00 66.84 155 SER A N 1
ATOM 742 C CA . SER A 1 116 ? 3.385 5.392 18.576 1.00 67.30 155 SER A CA 1
ATOM 743 C C . SER A 1 116 ? 2.307 6.272 17.936 1.00 65.92 155 SER A C 1
ATOM 744 O O . SER A 1 116 ? 1.321 5.762 17.393 1.00 67.16 155 SER A O 1
ATOM 747 N N . SER A 1 117 ? 2.491 7.587 18.010 1.00 61.95 156 SER A N 1
ATOM 748 C CA . SER A 1 117 ? 1.485 8.521 17.522 1.00 61.93 156 SER A CA 1
ATOM 749 C C . SER A 1 117 ? 1.684 8.883 16.050 1.00 61.46 156 SER A C 1
ATOM 750 O O . SER A 1 117 ? 0.870 9.598 15.470 1.00 61.99 156 SER A O 1
ATOM 753 N N . GLY A 1 118 ? 2.758 8.371 15.450 1.00 61.76 157 GLY A N 1
ATOM 754 C CA . GLY A 1 118 ? 3.022 8.560 14.028 1.00 61.01 157 GLY A CA 1
ATOM 755 C C . GLY A 1 118 ? 1.963 7.874 13.187 1.00 64.47 157 GLY A C 1
ATOM 756 O O . GLY A 1 118 ? 1.224 7.017 13.685 1.00 65.13 157 GLY A O 1
ATOM 757 N N . LYS A 1 119 ? 1.882 8.258 11.914 1.00 64.87 158 LYS A N 1
ATOM 758 C CA . LYS A 1 119 ? 0.919 7.679 10.982 1.00 67.31 158 LYS A CA 1
ATOM 759 C C . LYS A 1 119 ? 1.045 6.157 10.960 1.00 70.01 158 LYS A C 1
ATOM 760 O O . LYS A 1 119 ? 2.152 5.622 10.857 1.00 69.68 158 LYS A O 1
ATOM 766 N N . LYS A 1 120 ? -0.086 5.465 11.074 1.00 74.89 159 LYS A N 1
ATOM 767 C CA . LYS A 1 120 ? -0.081 4.006 11.023 1.00 80.30 159 LYS A CA 1
ATOM 768 C C . LYS A 1 120 ? 0.470 3.511 9.693 1.00 79.41 159 LYS A C 1
ATOM 769 O O . LYS A 1 120 ? 0.020 3.928 8.621 1.00 78.62 159 LYS A O 1
ATOM 775 N N . GLY A 1 121 ? 1.465 2.635 9.790 1.00 77.94 160 GLY A N 1
ATOM 776 C CA . GLY A 1 121 ? 2.185 2.118 8.635 1.00 77.99 160 GLY A CA 1
ATOM 777 C C . GLY A 1 121 ? 3.540 2.777 8.515 1.00 77.21 160 GLY A C 1
ATOM 778 O O . GLY A 1 121 ? 4.434 2.259 7.845 1.00 80.13 160 GLY A O 1
ATOM 779 N N . TYR A 1 122 ? 3.689 3.921 9.178 1.00 76.20 161 TYR A N 1
ATOM 780 C CA . TYR A 1 122 ? 4.890 4.741 9.056 1.00 74.92 161 TYR A CA 1
ATOM 781 C C . TYR A 1 122 ? 5.541 5.057 10.406 1.00 73.77 161 TYR A C 1
ATOM 782 O O . TYR A 1 122 ? 6.137 6.125 10.596 1.00 72.36 161 TYR A O 1
ATOM 791 N N . ARG A 1 123 ? 5.425 4.114 11.334 1.00 73.41 162 ARG A N 1
ATOM 792 C CA . ARG A 1 123 ? 6.151 4.179 12.592 1.00 73.29 162 ARG A CA 1
ATOM 793 C C . ARG A 1 123 ? 7.292 3.165 12.538 1.00 76.15 162 ARG A C 1
ATOM 794 O O . ARG A 1 123 ? 7.067 1.951 12.516 1.00 78.32 162 ARG A O 1
ATOM 802 N N . PHE A 1 124 ? 8.516 3.681 12.506 1.00 76.08 163 PHE A N 1
ATOM 803 C CA . PHE A 1 124 ? 9.705 2.871 12.266 1.00 77.45 163 PHE A CA 1
ATOM 804 C C . PHE A 1 124 ? 10.606 2.805 13.488 1.00 78.24 163 PHE A C 1
ATOM 805 O O . PHE A 1 124 ? 10.540 3.661 14.370 1.00 79.56 163 PHE A O 1
ATOM 813 N N . SER A 1 125 ? 11.452 1.781 13.525 1.00 80.26 164 SER A N 1
ATOM 814 C CA . SER A 1 125 ? 12.454 1.639 14.569 1.00 80.77 164 SER A CA 1
ATOM 815 C C . SER A 1 125 ? 13.730 1.000 14.031 1.00 82.39 164 SER A C 1
ATOM 816 O O . SER A 1 125 ? 13.689 0.205 13.091 1.00 82.88 164 SER A O 1
ATOM 819 N N . LEU A 1 126 ? 14.860 1.362 14.632 1.00 82.68 165 LEU A N 1
ATOM 820 C CA . LEU A 1 126 ? 16.131 0.709 14.343 1.00 85.06 165 LEU A CA 1
ATOM 821 C C . LEU A 1 126 ? 16.197 -0.639 15.060 1.00 88.25 165 LEU A C 1
ATOM 822 O O . LEU A 1 126 ? 15.420 -0.901 15.981 1.00 89.37 165 LEU A O 1
ATOM 827 N N . LYS A 1 127 ? 17.132 -1.480 14.627 1.00 90.50 166 LYS A N 1
ATOM 828 C CA . LYS A 1 127 ? 17.289 -2.846 15.127 1.00 91.88 166 LYS A CA 1
ATOM 829 C C . LYS A 1 127 ? 17.371 -2.951 16.658 1.00 91.13 166 LYS A C 1
ATOM 830 O O . LYS A 1 127 ? 16.712 -3.802 17.260 1.00 91.07 166 LYS A O 1
ATOM 836 N N . ASN A 1 128 ? 18.164 -2.078 17.277 1.00 89.47 167 ASN A N 1
ATOM 837 C CA . ASN A 1 128 ? 18.479 -2.189 18.706 1.00 90.06 167 ASN A CA 1
ATOM 838 C C . ASN A 1 128 ? 17.749 -1.202 19.626 1.00 88.19 167 ASN A C 1
ATOM 839 O O . ASN A 1 128 ? 18.158 -0.984 20.769 1.00 88.57 167 ASN A O 1
ATOM 844 N N . SER A 1 129 ? 16.658 -0.624 19.132 1.00 85.90 168 SER A N 1
ATOM 845 C CA . SER A 1 129 ? 15.925 0.394 19.879 1.00 84.56 168 SER A CA 1
ATOM 846 C C . SER A 1 129 ? 15.082 -0.180 21.018 1.00 85.22 168 SER A C 1
ATOM 847 O O . SER A 1 129 ? 14.612 -1.313 20.941 1.00 87.38 168 SER A O 1
ATOM 850 N N . SER A 1 130 ? 14.906 0.612 22.073 1.00 85.23 169 SER A N 1
ATOM 851 C CA . SER A 1 130 ? 14.086 0.225 23.222 1.00 85.59 169 SER A CA 1
ATOM 852 C C . SER A 1 130 ? 12.902 1.157 23.404 1.00 83.66 169 SER A C 1
ATOM 853 O O . SER A 1 130 ? 12.973 2.350 23.090 1.00 82.78 169 SER A O 1
ATOM 856 N N . PHE A 1 131 ? 11.815 0.595 23.919 1.00 82.86 170 PHE A N 1
ATOM 857 C CA . PHE A 1 131 ? 10.609 1.345 24.215 1.00 79.51 170 PHE A CA 1
ATOM 858 C C . PHE A 1 131 ? 10.143 0.991 25.615 1.00 81.49 170 PHE A C 1
ATOM 859 O O . PHE A 1 131 ? 10.320 -0.138 26.071 1.00 83.82 170 PHE A O 1
ATOM 867 N N . CYS A 1 132 ? 9.544 1.960 26.293 1.00 82.21 171 CYS A N 1
ATOM 868 C CA . CYS A 1 132 ? 9.066 1.756 27.648 1.00 85.23 171 CYS A CA 1
ATOM 869 C C . CYS A 1 132 ? 7.786 2.526 27.904 1.00 83.89 171 CYS A C 1
ATOM 870 O O . CYS A 1 132 ? 7.653 3.676 27.491 1.00 81.96 171 CYS A O 1
ATOM 873 N N . LEU A 1 133 ? 6.843 1.877 28.578 1.00 87.46 172 LEU A N 1
ATOM 874 C CA . LEU A 1 133 ? 5.677 2.558 29.129 1.00 88.39 172 LEU A CA 1
ATOM 875 C C . LEU A 1 133 ? 5.749 2.520 30.654 1.00 93.88 172 LEU A C 1
ATOM 876 O O . LEU A 1 133 ? 5.856 1.448 31.261 1.00 95.19 172 LEU A O 1
ATOM 881 N N . ASN A 1 134 ? 5.727 3.698 31.268 1.00 97.96 173 ASN A N 1
ATOM 882 C CA . ASN A 1 134 ? 5.804 3.799 32.719 1.00 104.78 173 ASN A CA 1
ATOM 883 C C . ASN A 1 134 ? 4.466 3.473 33.361 1.00 108.50 173 ASN A C 1
ATOM 884 O O . ASN A 1 134 ? 3.407 3.700 32.764 1.00 109.27 173 ASN A O 1
ATOM 889 N N . GLN A 1 135 ? 4.526 2.929 34.574 1.00 112.82 174 GLN A N 1
ATOM 890 C CA . GLN A 1 135 ? 3.342 2.725 35.395 1.00 112.52 174 GLN A CA 1
ATOM 891 C C . GLN A 1 135 ? 2.660 4.076 35.592 1.00 111.34 174 GLN A C 1
ATOM 892 O O . GLN A 1 135 ? 3.311 5.050 35.985 1.00 112.41 174 GLN A O 1
ATOM 898 N N . SER A 1 136 ? 1.360 4.130 35.303 1.00 109.40 175 SER A N 1
ATOM 899 C CA . SER A 1 136 ? 0.593 5.378 35.349 1.00 106.94 175 SER A CA 1
ATOM 900 C C . SER A 1 136 ? 0.905 6.211 36.588 1.00 109.28 175 SER A C 1
ATOM 901 O O . SER A 1 136 ? 0.880 5.713 37.717 1.00 111.88 175 SER A O 1
ATOM 904 N N . TYR A 1 137 ? 1.214 7.481 36.351 1.00 107.65 176 TYR A N 1
ATOM 905 C CA . TYR A 1 137 ? 1.697 8.374 37.392 1.00 108.86 176 TYR A CA 1
ATOM 906 C C . TYR A 1 137 ? 1.158 9.784 37.193 1.00 108.19 176 TYR A C 1
ATOM 907 O O . TYR A 1 137 ? 0.870 10.201 36.066 1.00 104.63 176 TYR A O 1
ATOM 916 N N . SER A 1 138 ? 1.011 10.505 38.300 1.00 110.40 177 SER A N 1
ATOM 917 C CA . SER A 1 138 ? 0.689 11.924 38.267 1.00 110.76 177 SER A CA 1
ATOM 918 C C . SER A 1 138 ? 1.684 12.687 39.123 1.00 111.10 177 SER A C 1
ATOM 919 O O . SER A 1 138 ? 2.125 12.198 40.163 1.00 111.56 177 SER A O 1
ATOM 922 N N . ILE A 1 139 ? 2.046 13.883 38.674 1.00 109.72 178 ILE A N 1
ATOM 923 C CA . ILE A 1 139 ? 2.973 14.720 39.424 1.00 110.91 178 ILE A CA 1
ATOM 924 C C . ILE A 1 139 ? 2.245 15.933 39.992 1.00 110.33 178 ILE A C 1
ATOM 925 O O . ILE A 1 139 ? 1.623 16.701 39.252 1.00 110.52 178 ILE A O 1
ATOM 930 N N . ILE A 1 140 ? 2.306 16.084 41.311 1.00 109.62 179 ILE A N 1
ATOM 931 C CA . ILE A 1 140 ? 1.820 17.295 41.961 1.00 110.79 179 ILE A CA 1
ATOM 932 C C . ILE A 1 140 ? 3.027 18.188 42.252 1.00 111.40 179 ILE A C 1
ATOM 933 O O . ILE A 1 140 ? 3.924 17.794 43.007 1.00 113.95 179 ILE A O 1
ATOM 938 N N . PRO A 1 141 ? 3.066 19.384 41.626 1.00 108.13 180 PRO A N 1
ATOM 939 C CA . PRO A 1 141 ? 4.125 20.361 41.887 1.00 106.78 180 PRO A CA 1
ATOM 940 C C . PRO A 1 141 ? 4.067 20.858 43.329 1.00 106.32 180 PRO A C 1
ATOM 941 O O . PRO A 1 141 ? 3.019 20.757 43.971 1.00 105.62 180 PRO A O 1
ATOM 945 N N . PHE A 1 142 ? 5.186 21.386 43.822 1.00 105.89 181 PHE A N 1
ATOM 946 C CA . PHE A 1 142 ? 5.287 21.862 45.204 1.00 109.81 181 PHE A CA 1
ATOM 947 C C . PHE A 1 142 ? 4.195 22.870 45.570 1.00 111.44 181 PHE A C 1
ATOM 948 O O . PHE A 1 142 ? 3.557 22.760 46.621 1.00 109.20 181 PHE A O 1
ATOM 956 N N . ASN A 1 143 ? 3.994 23.848 44.689 1.00 113.21 182 ASN A N 1
ATOM 957 C CA . ASN A 1 143 ? 3.035 24.922 44.917 1.00 114.64 182 ASN A CA 1
ATOM 958 C C . ASN A 1 143 ? 1.593 24.429 44.929 1.00 114.48 182 ASN A C 1
ATOM 959 O O . ASN A 1 143 ? 1.139 23.755 43.994 1.00 109.73 182 ASN A O 1
ATOM 964 N N . GLN A 1 144 ? 0.898 24.769 46.013 1.00 117.16 183 GLN A N 1
ATOM 965 C CA . GLN A 1 144 ? -0.497 24.411 46.231 1.00 117.27 183 GLN A CA 1
ATOM 966 C C . GLN A 1 144 ? -1.419 24.971 45.151 1.00 115.53 183 GLN A C 1
ATOM 967 O O . GLN A 1 144 ? -1.396 26.171 44.865 1.00 115.86 183 GLN A O 1
ATOM 973 N N . ALA A 1 145 ? -2.227 24.097 44.557 1.00 113.41 184 ALA A N 1
ATOM 974 C CA . ALA A 1 145 ? -3.297 24.529 43.666 1.00 112.64 184 ALA A CA 1
ATOM 975 C C . ALA A 1 145 ? -4.431 25.121 44.498 1.00 117.26 184 ALA A C 1
ATOM 976 O O . ALA A 1 145 ? -4.880 24.509 45.474 1.00 120.31 184 ALA A O 1
ATOM 978 N N . THR A 1 146 ? -4.875 26.319 44.118 1.00 119.21 185 THR A N 1
ATOM 979 C CA . THR A 1 146 ? -5.923 27.043 44.846 1.00 123.14 185 THR A CA 1
ATOM 980 C C . THR A 1 146 ? -7.252 26.286 44.800 1.00 123.61 185 THR A C 1
ATOM 981 O O . THR A 1 146 ? -7.965 26.203 45.806 1.00 128.75 185 THR A O 1
ATOM 985 N N . ASN A 1 147 ? -7.568 25.736 43.628 1.00 119.25 186 ASN A N 1
ATOM 986 C CA . ASN A 1 147 ? -8.760 24.919 43.441 1.00 116.63 186 ASN A CA 1
ATOM 987 C C . ASN A 1 147 ? -8.388 23.438 43.391 1.00 115.26 186 ASN A C 1
ATOM 988 O O . ASN A 1 147 ? -7.890 22.945 42.377 1.00 112.49 186 ASN A O 1
ATOM 993 N N . ILE A 1 148 ? -8.620 22.745 44.504 1.00 118.84 187 ILE A N 1
ATOM 994 C CA . ILE A 1 148 ? -8.299 21.322 44.630 1.00 119.09 187 ILE A CA 1
ATOM 995 C C . ILE A 1 148 ? -9.240 20.481 43.767 1.00 118.64 187 ILE A C 1
ATOM 996 O O . ILE A 1 148 ? -8.809 19.537 43.097 1.00 117.12 187 ILE A O 1
ATOM 1001 N N . GLU A 1 149 ? -10.522 20.843 43.783 1.00 120.84 188 GLU A N 1
ATOM 1002 C CA . GLU A 1 149 ? -11.553 20.131 43.033 1.00 121.26 188 GLU A CA 1
ATOM 1003 C C . GLU A 1 149 ? -11.295 20.156 41.523 1.00 116.19 188 GLU A C 1
ATOM 1004 O O . GLU A 1 149 ? -11.481 19.144 40.844 1.00 113.00 188 GLU A O 1
ATOM 1010 N N . ILE A 1 150 ? -10.863 21.309 41.010 1.00 114.77 189 ILE A N 1
ATOM 1011 C CA . ILE A 1 150 ? -10.499 21.449 39.593 1.00 112.26 189 ILE A CA 1
ATOM 1012 C C . ILE A 1 150 ? -9.252 20.623 39.256 1.00 108.90 189 ILE A C 1
ATOM 1013 O O . ILE A 1 150 ? -9.183 20.011 38.187 1.00 108.16 189 ILE A O 1
ATOM 1018 N N . GLN A 1 151 ? -8.292 20.605 40.182 1.00 108.18 190 GLN A N 1
ATOM 1019 C CA . GLN A 1 151 ? -7.034 19.865 40.034 1.00 105.70 190 GLN A CA 1
ATOM 1020 C C . GLN A 1 151 ? -7.242 18.346 40.027 1.00 105.64 190 GLN A C 1
ATOM 1021 O O . GLN A 1 151 ? -6.597 17.624 39.257 1.00 101.86 190 GLN A O 1
ATOM 1027 N N . ASN A 1 152 ? -8.133 17.869 40.894 1.00 107.54 191 ASN A N 1
ATOM 1028 C CA . ASN A 1 152 ? -8.443 16.444 40.980 1.00 107.23 191 ASN A CA 1
ATOM 1029 C C . ASN A 1 152 ? -9.141 15.912 39.734 1.00 106.27 191 ASN A C 1
ATOM 1030 O O . ASN A 1 152 ? -8.889 14.783 39.314 1.00 105.50 191 ASN A O 1
ATOM 1035 N N . LYS A 1 153 ? -10.009 16.736 39.148 1.00 106.75 192 LYS A N 1
ATOM 1036 C CA . LYS A 1 153 ? -10.727 16.383 37.926 1.00 105.69 192 LYS A CA 1
ATOM 1037 C C . LYS A 1 153 ? -9.767 16.347 36.739 1.00 103.10 192 LYS A C 1
ATOM 1038 O O . LYS A 1 153 ? -9.898 15.503 35.851 1.00 102.58 192 LYS A O 1
ATOM 1041 N N . GLU A 1 154 ? -8.800 17.261 36.743 1.00 102.48 193 GLU A N 1
ATOM 1042 C CA . GLU A 1 154 ? -7.810 17.357 35.675 1.00 99.41 193 GLU A CA 1
ATOM 1043 C C . GLU A 1 154 ? -6.832 16.178 35.685 1.00 96.39 193 GLU A C 1
ATOM 1044 O O . GLU A 1 154 ? -6.463 15.667 34.627 1.00 93.79 193 GLU A O 1
ATOM 1050 N N . ILE A 1 155 ? -6.419 15.761 36.882 1.00 95.35 194 ILE A N 1
ATOM 1051 C CA . ILE A 1 155 ? -5.555 14.593 37.069 1.00 92.55 194 ILE A CA 1
ATOM 1052 C C . ILE A 1 155 ? -6.213 13.335 36.499 1.00 92.35 194 ILE A C 1
ATOM 1053 O O . ILE A 1 155 ? -5.541 12.480 35.912 1.00 89.62 194 ILE A O 1
ATOM 1058 N N . MET A 1 156 ? -7.530 13.241 36.671 1.00 96.20 195 MET A N 1
ATOM 1059 C CA . MET A 1 156 ? -8.313 12.105 36.184 1.00 98.81 195 MET A CA 1
ATOM 1060 C C . MET A 1 156 ? -8.512 12.114 34.671 1.00 95.87 195 MET A C 1
ATOM 1061 O O . MET A 1 156 ? -8.450 11.063 34.030 1.00 95.52 195 MET A O 1
ATOM 1066 N N . ASN A 1 157 ? -8.760 13.298 34.112 1.00 93.41 196 ASN A N 1
ATOM 1067 C CA . ASN A 1 157 ? -8.918 13.454 32.668 1.00 91.34 196 ASN A CA 1
ATOM 1068 C C . ASN A 1 157 ? -7.620 13.167 31.940 1.00 88.97 196 ASN A C 1
ATOM 1069 O O . ASN A 1 157 ? -7.637 12.580 30.861 1.00 89.19 196 ASN A O 1
ATOM 1074 N N . THR A 1 158 ? -6.506 13.593 32.538 1.00 86.20 197 THR A N 1
ATOM 1075 C CA . THR A 1 158 ? -5.173 13.370 31.984 1.00 81.25 197 THR A CA 1
ATOM 1076 C C . THR A 1 158 ? -4.864 11.879 31.969 1.00 81.62 197 THR A C 1
ATOM 1077 O O . THR A 1 158 ? -4.375 11.353 30.968 1.00 82.39 197 THR A O 1
ATOM 1081 N N . LYS A 1 159 ? -5.166 11.209 33.079 1.00 83.30 198 LYS A N 1
ATOM 1082 C CA . LYS A 1 159 ? -5.008 9.762 33.192 1.00 84.40 198 LYS A CA 1
ATOM 1083 C C . LYS A 1 159 ? -5.876 9.035 32.164 1.00 84.29 198 LYS A C 1
ATOM 1084 O O . LYS A 1 159 ? -5.482 7.993 31.634 1.00 86.12 198 LYS A O 1
ATOM 1086 N N . LYS A 1 160 ? -7.049 9.598 31.882 1.00 83.79 199 LYS A N 1
ATOM 1087 C CA . LYS A 1 160 ? -7.980 9.025 30.912 1.00 83.27 199 LYS A CA 1
ATOM 1088 C C . LYS A 1 160 ? -7.484 9.197 29.470 1.00 82.49 199 LYS A C 1
ATOM 1089 O O . LYS A 1 160 ? -7.574 8.265 28.668 1.00 84.46 199 LYS A O 1
ATOM 1092 N N . LYS A 1 161 ? -6.950 10.380 29.157 1.00 79.37 200 LYS A N 1
ATOM 1093 C CA . LYS A 1 161 ? -6.500 10.713 27.803 1.00 76.85 200 LYS A CA 1
ATOM 1094 C C . LYS A 1 161 ? -5.301 9.888 27.356 1.00 78.57 200 LYS A C 1
ATOM 1095 O O . LYS A 1 161 ? -5.243 9.445 26.207 1.00 78.03 200 LYS A O 1
ATOM 1101 N N . VAL A 1 162 ? -4.342 9.699 28.262 1.00 79.96 201 VAL A N 1
ATOM 1102 C CA . VAL A 1 162 ? -3.129 8.939 27.952 1.00 79.10 201 VAL A CA 1
ATOM 1103 C C . VAL A 1 162 ? -3.458 7.462 27.683 1.00 80.31 201 VAL A C 1
ATOM 1104 O O . VAL A 1 162 ? -2.892 6.855 26.775 1.00 79.67 201 VAL A O 1
ATOM 1108 N N . ILE A 1 163 ? -4.392 6.900 28.449 1.00 82.71 202 ILE A N 1
ATOM 1109 C CA . ILE A 1 163 ? -4.889 5.546 28.183 1.00 85.08 202 ILE A CA 1
ATOM 1110 C C . ILE A 1 163 ? -5.588 5.502 26.822 1.00 86.37 202 ILE A C 1
ATOM 1111 O O . ILE A 1 163 ? -5.428 4.545 26.068 1.00 86.76 202 ILE A O 1
ATOM 1116 N N . GLU A 1 164 ? -6.335 6.562 26.514 1.00 88.89 203 GLU A N 1
ATOM 1117 C CA . GLU A 1 164 ? -7.106 6.677 25.276 1.00 89.69 203 GLU A CA 1
ATOM 1118 C C . GLU A 1 164 ? -6.206 6.720 24.038 1.00 84.79 203 GLU A C 1
ATOM 1119 O O . GLU A 1 164 ? -6.474 6.046 23.041 1.00 85.69 203 GLU A O 1
ATOM 1125 N N . ILE A 1 165 ? -5.142 7.516 24.117 1.00 79.10 204 ILE A N 1
ATOM 1126 C CA . ILE A 1 165 ? -4.158 7.638 23.044 1.00 72.94 204 ILE A CA 1
ATOM 1127 C C . ILE A 1 165 ? -3.439 6.306 22.788 1.00 74.82 204 ILE A C 1
ATOM 1128 O O . ILE A 1 165 ? -3.379 5.844 21.649 1.00 74.40 204 ILE A O 1
ATOM 1133 N N . ILE A 1 166 ? -2.914 5.686 23.846 1.00 74.99 205 ILE A N 1
ATOM 1134 C CA . ILE A 1 166 ? -2.181 4.426 23.715 1.00 76.34 205 ILE A CA 1
ATOM 1135 C C . ILE A 1 166 ? -3.092 3.301 23.220 1.00 81.04 205 ILE A C 1
ATOM 1136 O O . ILE A 1 166 ? -2.690 2.497 22.372 1.00 83.69 205 ILE A O 1
ATOM 1141 N N . SER A 1 167 ? -4.318 3.259 23.739 1.00 83.61 206 SER A N 1
ATOM 1142 C CA . SER A 1 167 ? -5.320 2.289 23.287 1.00 85.76 206 SER A CA 1
ATOM 1143 C C . SER A 1 167 ? -5.617 2.412 21.793 1.00 85.33 206 SER A C 1
ATOM 1144 O O . SER A 1 167 ? -5.757 1.397 21.107 1.00 88.68 206 SER A O 1
ATOM 1147 N N . LYS A 1 168 ? -5.709 3.649 21.304 1.00 82.05 207 LYS A N 1
ATOM 1148 C CA . LYS A 1 168 ? -5.960 3.912 19.889 1.00 82.75 207 LYS A CA 1
ATOM 1149 C C . LYS A 1 168 ? -4.763 3.535 19.018 1.00 82.01 207 LYS A C 1
ATOM 1150 O O . LYS A 1 168 ? -4.931 2.898 17.978 1.00 84.58 207 LYS A O 1
ATOM 1156 N N . ASN A 1 169 ? -3.565 3.930 19.450 1.00 79.53 208 ASN A N 1
ATOM 1157 C CA . ASN A 1 169 ? -2.327 3.679 18.707 1.00 77.63 208 ASN A CA 1
ATOM 1158 C C . ASN A 1 169 ? -2.009 2.194 18.538 1.00 79.66 208 ASN A C 1
ATOM 1159 O O . ASN A 1 169 ? -1.511 1.772 17.491 1.00 82.51 208 ASN A O 1
ATOM 1164 N N . THR A 1 170 ? -2.307 1.410 19.569 1.00 79.46 209 THR A N 1
ATOM 1165 C CA . THR A 1 170 ? -1.962 -0.010 19.597 1.00 81.20 209 THR A CA 1
ATOM 1166 C C . THR A 1 170 ? -3.120 -0.916 19.176 1.00 83.76 209 THR A C 1
ATOM 1167 O O . THR A 1 170 ? -2.945 -2.130 19.052 1.00 85.64 209 THR A O 1
ATOM 1171 N N . GLU A 1 171 ? -4.292 -0.317 18.959 1.00 83.67 210 GLU A N 1
ATOM 1172 C CA . GLU A 1 171 ? -5.520 -1.037 18.593 1.00 85.49 210 GLU A CA 1
ATOM 1173 C C . GLU A 1 171 ? -5.937 -2.041 19.663 1.00 87.37 210 GLU A C 1
ATOM 1174 O O . GLU A 1 171 ? -6.283 -3.183 19.359 1.00 90.61 210 GLU A O 1
ATOM 1180 N N . LYS A 1 172 ? -5.896 -1.601 20.918 1.00 86.02 211 LYS A N 1
ATOM 1181 C CA . LYS A 1 172 ? -6.250 -2.445 22.057 1.00 87.69 211 LYS A CA 1
ATOM 1182 C C . LYS A 1 172 ? -7.321 -1.775 22.910 1.00 89.65 211 LYS A C 1
ATOM 1183 O O . LYS A 1 172 ? -7.487 -0.552 22.846 1.00 88.04 211 LYS A O 1
ATOM 1189 N N . ASP A 1 173 ? -8.043 -2.583 23.691 1.00 93.86 212 ASP A N 1
ATOM 1190 C CA . ASP A 1 173 ? -9.064 -2.091 24.621 1.00 96.87 212 ASP A CA 1
ATOM 1191 C C . ASP A 1 173 ? -8.447 -1.235 25.724 1.00 95.41 212 ASP A C 1
ATOM 1192 O O . ASP A 1 173 ? -7.294 -1.439 26.103 1.00 94.57 212 ASP A O 1
ATOM 1197 N N . THR A 1 174 ? -9.215 -0.282 26.245 1.00 96.36 213 THR A N 1
ATOM 1198 C CA . THR A 1 174 ? -8.733 0.541 27.354 1.00 97.97 213 THR A CA 1
ATOM 1199 C C . THR A 1 174 ? -8.537 -0.284 28.626 1.00 103.17 213 THR A C 1
ATOM 1200 O O . THR A 1 174 ? -7.760 0.101 29.494 1.00 104.24 213 THR A O 1
ATOM 1204 N N . ASN A 1 175 ? -9.234 -1.419 28.714 1.00 107.51 214 ASN A N 1
ATOM 1205 C CA . ASN A 1 175 ? -9.100 -2.363 29.828 1.00 111.37 214 ASN A CA 1
ATOM 1206 C C . ASN A 1 175 ? -7.720 -3.018 29.888 1.00 110.94 214 ASN A C 1
ATOM 1207 O O . ASN A 1 175 ? -7.117 -3.108 30.959 1.00 111.86 214 ASN A O 1
ATOM 1212 N N . VAL A 1 176 ? -7.236 -3.482 28.736 1.00 109.26 215 VAL A N 1
ATOM 1213 C CA . VAL A 1 176 ? -5.927 -4.137 28.640 1.00 107.74 215 VAL A CA 1
ATOM 1214 C C . VAL A 1 176 ? -4.781 -3.128 28.764 1.00 104.11 215 VAL A C 1
ATOM 1215 O O . VAL A 1 176 ? -3.733 -3.445 29.327 1.00 104.60 215 VAL A O 1
ATOM 1219 N N . ILE A 1 177 ? -4.995 -1.914 28.260 1.00 101.44 216 ILE A N 1
ATOM 1220 C CA . ILE A 1 177 ? -4.006 -0.839 28.369 1.00 98.12 216 ILE A CA 1
ATOM 1221 C C . ILE A 1 177 ? -3.944 -0.282 29.797 1.00 101.00 216 ILE A C 1
ATOM 1222 O O . ILE A 1 177 ? -2.855 -0.035 30.324 1.00 101.21 216 ILE A O 1
ATOM 1227 N N . SER A 1 178 ? -5.108 -0.102 30.421 1.00 103.66 217 SER A N 1
ATOM 1228 C CA . SER A 1 178 ? -5.177 0.286 31.832 1.00 104.41 217 SER A CA 1
ATOM 1229 C C . SER A 1 178 ? -4.505 -0.766 32.715 1.00 107.44 217 SER A C 1
ATOM 1230 O O . SER A 1 178 ? -3.804 -0.427 33.671 1.00 106.29 217 SER A O 1
ATOM 1233 N N . ASN A 1 179 ? -4.725 -2.035 32.367 1.00 111.05 218 ASN A N 1
ATOM 1234 C CA . ASN A 1 179 ? -4.131 -3.190 33.044 1.00 116.39 218 ASN A CA 1
ATOM 1235 C C . ASN A 1 179 ? -2.605 -3.226 32.937 1.00 114.62 218 ASN A C 1
ATOM 1236 O O . ASN A 1 179 ? -1.911 -3.571 33.898 1.00 115.79 218 ASN A O 1
ATOM 1241 N N . VAL A 1 180 ? -2.094 -2.864 31.764 1.00 113.54 219 VAL A N 1
ATOM 1242 C CA . VAL A 1 180 ? -0.662 -2.923 31.484 1.00 113.61 219 VAL A CA 1
ATOM 1243 C C . VAL A 1 180 ? 0.080 -1.673 31.975 1.00 112.35 219 VAL A C 1
ATOM 1244 O O . VAL A 1 180 ? 1.313 -1.628 31.960 1.00 113.57 219 VAL A O 1
ATOM 1248 N N . LEU A 1 181 ? -0.677 -0.666 32.409 1.00 110.37 220 LEU A N 1
ATOM 1249 C CA . LEU A 1 181 ? -0.093 0.561 32.952 1.00 108.52 220 LEU A CA 1
ATOM 1250 C C . LEU A 1 181 ? -0.012 0.544 34.481 1.00 111.87 220 LEU A C 1
ATOM 1251 O O . LEU A 1 181 ? 0.264 1.568 35.112 1.00 109.84 220 LEU A O 1
ATOM 1256 N N . GLU A 1 182 ? -0.252 -0.628 35.066 1.00 116.62 221 GLU A N 1
ATOM 1257 C CA . GLU A 1 182 ? -0.089 -0.831 36.505 1.00 120.06 221 GLU A CA 1
ATOM 1258 C C . GLU A 1 182 ? 1.308 -1.370 36.812 1.00 120.75 221 GLU A C 1
ATOM 1259 O O . GLU A 1 182 ? 1.681 -1.534 37.975 1.00 124.10 221 GLU A O 1
ATOM 1265 N N . ARG A 1 183 ? 2.070 -1.635 35.752 1.00 117.89 222 ARG A N 1
ATOM 1266 C CA . ARG A 1 183 ? 3.450 -2.103 35.841 1.00 117.78 222 ARG A CA 1
ATOM 1267 C C . ARG A 1 183 ? 4.278 -1.415 34.764 1.00 113.64 222 ARG A C 1
ATOM 1268 O O . ARG A 1 183 ? 3.740 -1.003 33.738 1.00 113.42 222 ARG A O 1
ATOM 1276 N N . ASP A 1 184 ? 5.583 -1.289 34.995 1.00 113.43 223 ASP A N 1
ATOM 1277 C CA . ASP A 1 184 ? 6.509 -0.833 33.957 1.00 108.80 223 ASP A CA 1
ATOM 1278 C C . ASP A 1 184 ? 6.725 -1.948 32.940 1.00 109.51 223 ASP A C 1
ATOM 1279 O O . ASP A 1 184 ? 6.988 -3.094 33.314 1.00 114.30 223 ASP A O 1
ATOM 1284 N N . LYS A 1 185 ? 6.608 -1.613 31.657 1.00 106.33 224 LYS A N 1
ATOM 1285 C CA . LYS A 1 185 ? 6.787 -2.599 30.594 1.00 105.38 224 LYS A CA 1
ATOM 1286 C C . LYS A 1 185 ? 7.863 -2.161 29.608 1.00 102.57 224 LYS A C 1
ATOM 1287 O O . LYS A 1 185 ? 7.848 -1.032 29.117 1.00 100.62 224 LYS A O 1
ATOM 1293 N N . TYR A 1 186 ? 8.801 -3.061 29.329 1.00 103.37 225 TYR A N 1
ATOM 1294 C CA . TYR A 1 186 ? 9.889 -2.769 28.402 1.00 100.44 225 TYR A CA 1
ATOM 1295 C C . TYR A 1 186 ? 9.752 -3.568 27.115 1.00 98.18 225 TYR A C 1
ATOM 1296 O O . TYR A 1 186 ? 9.327 -4.725 27.132 1.00 101.93 225 TYR A O 1
ATOM 1305 N N . PHE A 1 187 ? 10.104 -2.932 26.002 1.00 91.88 226 PHE A N 1
ATOM 1306 C CA . PHE A 1 187 ? 9.958 -3.527 24.685 1.00 88.66 226 PHE A CA 1
ATOM 1307 C C . PHE A 1 187 ? 11.256 -3.395 23.913 1.00 88.52 226 PHE A C 1
ATOM 1308 O O . PHE A 1 187 ? 11.884 -2.333 23.921 1.00 88.57 226 PHE A O 1
ATOM 1316 N N . ASN A 1 188 ? 11.657 -4.476 23.250 1.00 89.04 227 ASN A N 1
ATOM 1317 C CA . ASN A 1 188 ? 12.603 -4.371 22.146 1.00 89.00 227 ASN A CA 1
ATOM 1318 C C . ASN A 1 188 ? 11.803 -4.078 20.876 1.00 87.20 227 ASN A C 1
ATOM 1319 O O . ASN A 1 188 ? 10.570 -4.102 20.907 1.00 88.18 227 ASN A O 1
ATOM 1324 N N . ALA A 1 189 ? 12.492 -3.796 19.773 1.00 85.49 228 ALA A N 1
ATOM 1325 C CA . ALA A 1 189 ? 11.832 -3.459 18.508 1.00 82.23 228 ALA A CA 1
ATOM 1326 C C . ALA A 1 189 ? 10.777 -4.488 18.080 1.00 83.78 228 ALA A C 1
ATOM 1327 O O . ALA A 1 189 ? 9.668 -4.110 17.699 1.00 80.64 228 ALA A O 1
ATOM 1329 N N . ASP A 1 190 ? 11.126 -5.775 18.157 1.00 87.25 229 ASP A N 1
ATOM 1330 C CA . ASP A 1 190 ? 10.219 -6.870 17.789 1.00 90.57 229 ASP A CA 1
ATOM 1331 C C . ASP A 1 190 ? 8.965 -6.903 18.656 1.00 90.15 229 ASP A C 1
ATOM 1332 O O . ASP A 1 190 ? 7.857 -7.116 18.154 1.00 89.71 229 ASP A O 1
ATOM 1337 N N . GLU A 1 191 ? 9.155 -6.703 19.958 1.00 90.36 230 GLU A N 1
ATOM 1338 C CA . GLU A 1 191 ? 8.056 -6.681 20.917 1.00 91.17 230 GLU A CA 1
ATOM 1339 C C . GLU A 1 191 ? 7.190 -5.440 20.719 1.00 87.91 230 GLU A C 1
ATOM 1340 O O . GLU A 1 191 ? 5.986 -5.466 20.975 1.00 88.26 230 GLU A O 1
ATOM 1346 N N . ALA A 1 192 ? 7.815 -4.360 20.256 1.00 85.95 231 ALA A N 1
ATOM 1347 C CA . ALA A 1 192 ? 7.116 -3.120 19.953 1.00 82.49 231 ALA A CA 1
ATOM 1348 C C . ALA A 1 192 ? 6.278 -3.251 18.684 1.00 82.90 231 ALA A C 1
ATOM 1349 O O . ALA A 1 192 ? 5.201 -2.659 18.591 1.00 83.51 231 ALA A O 1
ATOM 1351 N N . VAL A 1 193 ? 6.775 -4.020 17.715 1.00 83.94 232 VAL A N 1
ATOM 1352 C CA . VAL A 1 193 ? 6.038 -4.293 16.477 1.00 84.58 232 VAL A CA 1
ATOM 1353 C C . VAL A 1 193 ? 4.824 -5.168 16.784 1.00 87.93 232 VAL A C 1
ATOM 1354 O O . VAL A 1 193 ? 3.729 -4.923 16.268 1.00 88.16 232 VAL A O 1
ATOM 1358 N N . ASP A 1 194 ? 5.032 -6.166 17.642 1.00 91.38 233 ASP A N 1
ATOM 1359 C CA . ASP A 1 194 ? 3.990 -7.115 18.035 1.00 95.55 233 ASP A CA 1
ATOM 1360 C C . ASP A 1 194 ? 2.879 -6.442 18.839 1.00 92.53 233 ASP A C 1
ATOM 1361 O O . ASP A 1 194 ? 1.699 -6.738 18.650 1.00 93.90 233 ASP A O 1
ATOM 1366 N N . PHE A 1 195 ? 3.265 -5.531 19.729 1.00 89.97 234 PHE A N 1
ATOM 1367 C CA . PHE A 1 195 ? 2.312 -4.804 20.567 1.00 88.61 234 PHE A CA 1
ATOM 1368 C C . PHE A 1 195 ? 1.638 -3.676 19.783 1.00 88.15 234 PHE A C 1
ATOM 1369 O O . PHE A 1 195 ? 0.713 -3.028 20.281 1.00 87.92 234 PHE A O 1
ATOM 1377 N N . LYS A 1 196 ? 2.103 -3.467 18.550 1.00 87.42 235 LYS A N 1
ATOM 1378 C CA . LYS A 1 196 ? 1.580 -2.441 17.637 1.00 84.77 235 LYS A CA 1
ATOM 1379 C C . LYS A 1 196 ? 1.879 -1.004 18.069 1.00 80.88 235 LYS A C 1
ATOM 1380 O O . LYS A 1 196 ? 1.135 -0.080 17.737 1.00 79.70 235 LYS A O 1
ATOM 1386 N N . LEU A 1 197 ? 2.978 -0.831 18.801 1.00 79.08 236 LEU A N 1
ATOM 1387 C CA . LEU A 1 197 ? 3.529 0.489 19.091 1.00 77.29 236 LEU A CA 1
ATOM 1388 C C . LEU A 1 197 ? 4.239 1.030 17.856 1.00 78.31 236 LEU A C 1
ATOM 1389 O O . LEU A 1 197 ? 4.339 2.241 17.649 1.00 78.15 236 LEU A O 1
ATOM 1394 N N . ILE A 1 198 ? 4.730 0.098 17.044 1.00 82.51 237 ILE A N 1
ATOM 1395 C CA . ILE A 1 198 ? 5.610 0.368 15.918 1.00 81.68 237 ILE A CA 1
ATOM 1396 C C . ILE A 1 198 ? 5.122 -0.506 14.762 1.00 82.84 237 ILE A C 1
ATOM 1397 O O . ILE A 1 198 ? 4.463 -1.527 14.983 1.00 84.97 237 ILE A O 1
ATOM 1402 N N . ASP A 1 199 ? 5.438 -0.098 13.536 1.00 79.84 238 ASP A N 1
ATOM 1403 C CA . ASP A 1 199 ? 5.019 -0.832 12.352 1.00 79.79 238 ASP A CA 1
ATOM 1404 C C . ASP A 1 199 ? 6.132 -1.678 11.734 1.00 82.11 238 ASP A C 1
ATOM 1405 O O . ASP A 1 199 ? 5.943 -2.872 11.497 1.00 85.31 238 ASP A O 1
ATOM 1410 N N . HIS A 1 200 ? 7.283 -1.060 11.474 1.00 81.59 239 HIS A N 1
ATOM 1411 C CA . HIS A 1 200 ? 8.376 -1.727 10.765 1.00 83.91 239 HIS A CA 1
ATOM 1412 C C . HIS A 1 200 ? 9.709 -1.515 11.414 1.00 84.08 239 HIS A C 1
ATOM 1413 O O . HIS A 1 200 ? 9.968 -0.463 12.009 1.00 81.52 239 HIS A O 1
ATOM 1420 N N . ILE A 1 201 ? 10.570 -2.524 11.293 1.00 86.21 240 ILE A N 1
ATOM 1421 C CA . ILE A 1 201 ? 11.964 -2.419 11.711 1.00 86.08 240 ILE A CA 1
ATOM 1422 C C . ILE A 1 201 ? 12.818 -2.112 10.479 1.00 87.30 240 ILE A C 1
ATOM 1423 O O . ILE A 1 201 ? 12.832 -2.877 9.512 1.00 88.37 240 ILE A O 1
ATOM 1428 N N . LEU A 1 202 ? 13.518 -0.981 10.529 1.00 87.22 241 LEU A N 1
ATOM 1429 C CA . LEU A 1 202 ? 14.288 -0.475 9.396 1.00 88.85 241 LEU A CA 1
ATOM 1430 C C . LEU A 1 202 ? 15.512 -1.324 9.077 1.00 93.58 241 LEU A C 1
ATOM 1431 O O . LEU A 1 202 ? 16.292 -1.670 9.967 1.00 95.31 241 LEU A O 1
ATOM 1436 N N . GLU A 1 203 ? 15.670 -1.644 7.796 1.00 96.63 242 GLU A N 1
ATOM 1437 C CA . GLU A 1 203 ? 16.834 -2.373 7.303 1.00 102.42 242 GLU A CA 1
ATOM 1438 C C . GLU A 1 203 ? 17.427 -1.679 6.072 1.00 103.34 242 GLU A C 1
ATOM 1439 O O . GLU A 1 203 ? 16.947 -0.623 5.659 1.00 104.15 242 GLU A O 1
ATOM 1445 N N . LYS A 1 204 ? 18.471 -2.274 5.499 1.00 106.11 243 LYS A N 1
ATOM 1446 C CA . LYS A 1 204 ? 19.117 -1.741 4.301 1.00 105.57 243 LYS A CA 1
ATOM 1447 C C . LYS A 1 204 ? 18.203 -1.865 3.085 1.00 105.58 243 LYS A C 1
ATOM 1448 O O . LYS A 1 204 ? 17.751 -0.862 2.533 1.00 103.25 243 LYS A O 1
ATOM 1454 N N . PRO B 1 22 ? 38.725 45.986 17.183 1.00 135.50 61 PRO B N 1
ATOM 1455 C CA . PRO B 1 22 ? 38.749 44.554 16.910 1.00 132.47 61 PRO B CA 1
ATOM 1456 C C . PRO B 1 22 ? 38.950 44.274 15.416 1.00 125.95 61 PRO B C 1
ATOM 1457 O O . PRO B 1 22 ? 39.945 44.722 14.841 1.00 118.63 61 PRO B O 1
ATOM 1461 N N . SER B 1 23 ? 38.018 43.543 14.804 1.00 123.61 62 SER B N 1
ATOM 1462 C CA . SER B 1 23 ? 38.033 43.299 13.360 1.00 116.88 62 SER B CA 1
ATOM 1463 C C . SER B 1 23 ? 37.665 44.571 12.599 1.00 112.26 62 SER B C 1
ATOM 1464 O O . SER B 1 23 ? 37.920 44.686 11.396 1.00 116.62 62 SER B O 1
ATOM 1467 N N . LEU B 1 24 ? 37.067 45.520 13.314 1.00 105.41 63 LEU B N 1
ATOM 1468 C CA . LEU B 1 24 ? 36.657 46.794 12.742 1.00 100.34 63 LEU B CA 1
ATOM 1469 C C . LEU B 1 24 ? 37.875 47.668 12.458 1.00 93.96 63 LEU B C 1
ATOM 1470 O O . LEU B 1 24 ? 37.985 48.266 11.391 1.00 90.93 63 LEU B O 1
ATOM 1475 N N . LEU B 1 25 ? 38.793 47.732 13.418 1.00 89.74 64 LEU B N 1
ATOM 1476 C CA . LEU B 1 25 ? 40.068 48.410 13.214 1.00 80.81 64 LEU B CA 1
ATOM 1477 C C . LEU B 1 25 ? 40.957 47.653 12.233 1.00 77.89 64 LEU B C 1
ATOM 1478 O O . LEU B 1 25 ? 41.672 48.272 11.448 1.00 78.32 64 LEU B O 1
ATOM 1483 N N . LEU B 1 26 ? 40.900 46.321 12.270 1.00 77.08 65 LEU B N 1
ATOM 1484 C CA . LEU B 1 26 ? 41.689 45.483 11.359 1.00 74.93 65 LEU B CA 1
ATOM 1485 C C . LEU B 1 26 ? 41.340 45.707 9.898 1.00 74.28 65 LEU B C 1
ATOM 1486 O O . LEU B 1 26 ? 42.210 45.604 9.037 1.00 74.01 65 LEU B O 1
ATOM 1491 N N . SER B 1 27 ? 40.071 46.012 9.629 1.00 73.47 66 SER B N 1
ATOM 1492 C CA . SER B 1 27 ? 39.599 46.243 8.268 1.00 72.13 66 SER B CA 1
ATOM 1493 C C . SER B 1 27 ? 40.259 47.457 7.630 1.00 71.78 66 SER B C 1
ATOM 1494 O O . SER B 1 27 ? 40.309 47.566 6.400 1.00 73.96 66 SER B O 1
ATOM 1497 N N . LYS B 1 28 ? 40.761 48.362 8.472 1.00 70.18 67 LYS B N 1
ATOM 1498 C CA . LYS B 1 28 ? 41.449 49.569 8.013 1.00 69.58 67 LYS B CA 1
ATOM 1499 C C . LYS B 1 28 ? 42.967 49.470 8.183 1.00 69.27 67 LYS B C 1
ATOM 1500 O O . LYS B 1 28 ? 43.673 50.481 8.108 1.00 70.08 67 LYS B O 1
ATOM 1506 N N . ARG B 1 29 ? 43.452 48.245 8.392 1.00 68.13 68 ARG B N 1
ATOM 1507 C CA . ARG B 1 29 ? 44.877 47.952 8.607 1.00 65.85 68 ARG B CA 1
ATOM 1508 C C . ARG B 1 29 ? 45.456 48.685 9.828 1.00 67.18 68 ARG B C 1
ATOM 1509 O O . ARG B 1 29 ? 46.592 49.172 9.807 1.00 69.18 68 ARG B O 1
ATOM 1517 N N . ILE B 1 30 ? 44.658 48.748 10.892 1.00 66.80 69 ILE B N 1
ATOM 1518 C CA . ILE B 1 30 ? 45.060 49.389 12.135 1.00 66.18 69 ILE B CA 1
ATOM 1519 C C . ILE B 1 30 ? 45.179 48.362 13.253 1.00 67.53 69 ILE B C 1
ATOM 1520 O O . ILE B 1 30 ? 44.246 47.594 13.506 1.00 69.48 69 ILE B O 1
ATOM 1525 N N . ILE B 1 31 ? 46.337 48.352 13.906 1.00 65.35 70 ILE B N 1
ATOM 1526 C CA . ILE B 1 31 ? 46.520 47.616 15.150 1.00 64.72 70 ILE B CA 1
ATOM 1527 C C . ILE B 1 31 ? 46.700 48.653 16.255 1.00 65.48 70 ILE B C 1
ATOM 1528 O O . ILE B 1 31 ? 47.620 49.472 16.200 1.00 68.82 70 ILE B O 1
ATOM 1533 N N . PHE B 1 32 ? 45.811 48.625 17.243 1.00 65.23 71 PHE B N 1
ATOM 1534 C CA . PHE B 1 32 ? 45.834 49.609 18.325 1.00 66.13 71 PHE B CA 1
ATOM 1535 C C . PHE B 1 32 ? 46.190 48.990 19.673 1.00 68.23 71 PHE B C 1
ATOM 1536 O O . PHE B 1 32 ? 45.326 48.471 20.386 1.00 69.02 71 PHE B O 1
ATOM 1544 N N . LEU B 1 33 ? 47.475 49.055 20.006 1.00 68.82 72 LEU B N 1
ATOM 1545 C CA . LEU B 1 33 ? 47.957 48.658 21.318 1.00 72.42 72 LEU B CA 1
ATOM 1546 C C . LEU B 1 33 ? 47.653 49.780 22.313 1.00 76.53 72 LEU B C 1
ATOM 1547 O O . LEU B 1 33 ? 48.241 50.861 22.249 1.00 78.01 72 LEU B O 1
ATOM 1552 N N . SER B 1 34 ? 46.722 49.517 23.225 1.00 79.52 73 SER B N 1
ATOM 1553 C CA . SER B 1 34 ? 46.243 50.533 24.158 1.00 82.14 73 SER B CA 1
ATOM 1554 C C . SER B 1 34 ? 46.278 50.034 25.593 1.00 86.11 73 SER B C 1
ATOM 1555 O O . SER B 1 34 ? 45.443 50.418 26.414 1.00 90.17 73 SER B O 1
ATOM 1558 N N . SER B 1 35 ? 47.245 49.174 25.890 1.00 85.91 74 SER B N 1
ATOM 1559 C CA . SER B 1 35 ? 47.365 48.574 27.210 1.00 89.85 74 SER B CA 1
ATOM 1560 C C . SER B 1 35 ? 48.803 48.127 27.451 1.00 89.80 74 SER B C 1
ATOM 1561 O O . SER B 1 35 ? 49.622 48.168 26.531 1.00 86.62 74 SER B O 1
ATOM 1564 N N . PRO B 1 36 ? 49.121 47.720 28.696 1.00 92.92 75 PRO B N 1
ATOM 1565 C CA . PRO B 1 36 ? 50.372 47.011 28.949 1.00 93.19 75 PRO B CA 1
ATOM 1566 C C . PRO B 1 36 ? 50.517 45.782 28.046 1.00 91.32 75 PRO B C 1
ATOM 1567 O O . PRO B 1 36 ? 49.515 45.162 27.671 1.00 89.40 75 PRO B O 1
ATOM 1571 N N . ILE B 1 37 ? 51.753 45.440 27.692 1.00 91.59 76 ILE B N 1
ATOM 1572 C CA . ILE B 1 37 ? 52.002 44.262 26.863 1.00 89.74 76 ILE B CA 1
ATOM 1573 C C . ILE B 1 37 ? 52.012 43.012 27.741 1.00 93.90 76 ILE B C 1
ATOM 1574 O O . ILE B 1 37 ? 53.068 42.551 28.180 1.00 97.60 76 ILE B O 1
ATOM 1579 N N . TYR B 1 38 ? 50.819 42.482 28.003 1.00 95.39 77 TYR B N 1
ATOM 1580 C CA . TYR B 1 38 ? 50.656 41.246 28.766 1.00 98.31 77 TYR B CA 1
ATOM 1581 C C . TYR B 1 38 ? 51.119 40.054 27.927 1.00 98.21 77 TYR B C 1
ATOM 1582 O O . TYR B 1 38 ? 51.288 40.190 26.711 1.00 96.78 77 TYR B O 1
ATOM 1591 N N . PRO B 1 39 ? 51.337 38.886 28.568 1.00 102.29 78 PRO B N 1
ATOM 1592 C CA . PRO B 1 39 ? 51.755 37.689 27.834 1.00 101.85 78 PRO B CA 1
ATOM 1593 C C . PRO B 1 39 ? 50.953 37.428 26.554 1.00 98.93 78 PRO B C 1
ATOM 1594 O O . PRO B 1 39 ? 51.536 37.063 25.531 1.00 98.76 78 PRO B O 1
ATOM 1598 N N . HIS B 1 40 ? 49.640 37.641 26.603 1.00 98.34 79 HIS B N 1
ATOM 1599 C CA . HIS B 1 40 ? 48.769 37.352 25.456 1.00 97.13 79 HIS B CA 1
ATOM 1600 C C . HIS B 1 40 ? 48.838 38.350 24.323 1.00 93.75 79 HIS B C 1
ATOM 1601 O O . HIS B 1 40 ? 48.500 38.017 23.186 1.00 93.01 79 HIS B O 1
ATOM 1608 N N . ILE B 1 41 ? 49.284 39.571 24.619 1.00 91.04 80 ILE B N 1
ATOM 1609 C CA . ILE B 1 41 ? 49.219 40.694 23.673 1.00 86.77 80 ILE B CA 1
ATOM 1610 C C . ILE B 1 41 ? 50.115 40.535 22.437 1.00 85.32 80 ILE B C 1
ATOM 1611 O O . ILE B 1 41 ? 49.672 40.773 21.312 1.00 82.62 80 ILE B O 1
ATOM 1616 N N . SER B 1 42 ? 51.369 40.142 22.649 1.00 88.28 81 SER B N 1
ATOM 1617 C CA . SER B 1 42 ? 52.329 39.978 21.554 1.00 87.77 81 SER B CA 1
ATOM 1618 C C . SER B 1 42 ? 51.901 38.888 20.570 1.00 88.58 81 SER B C 1
ATOM 1619 O O . SER B 1 42 ? 52.168 38.986 19.371 1.00 89.81 81 SER B O 1
ATOM 1622 N N . GLU B 1 43 ? 51.241 37.857 21.096 1.00 89.83 82 GLU B N 1
ATOM 1623 C CA . GLU B 1 43 ? 50.637 36.789 20.303 1.00 90.79 82 GLU B CA 1
ATOM 1624 C C . GLU B 1 43 ? 49.557 37.356 19.374 1.00 87.84 82 GLU B C 1
ATOM 1625 O O . GLU B 1 43 ? 49.465 36.967 18.208 1.00 87.48 82 GLU B O 1
ATOM 1631 N N . GLN B 1 44 ? 48.756 38.285 19.898 1.00 84.82 83 GLN B N 1
ATOM 1632 C CA . GLN B 1 44 ? 47.704 38.950 19.128 1.00 81.44 83 GLN B CA 1
ATOM 1633 C C . GLN B 1 44 ? 48.248 39.892 18.053 1.00 79.27 83 GLN B C 1
ATOM 1634 O O . GLN B 1 44 ? 47.725 39.926 16.939 1.00 77.91 83 GLN B O 1
ATOM 1640 N N . ILE B 1 45 ? 49.285 40.661 18.389 1.00 77.75 84 ILE B N 1
ATOM 1641 C CA . ILE B 1 45 ? 49.866 41.620 17.446 1.00 73.03 84 ILE B CA 1
ATOM 1642 C C . ILE B 1 45 ? 50.454 40.896 16.240 1.00 70.56 84 ILE B C 1
ATOM 1643 O O . ILE B 1 45 ? 50.196 41.283 15.097 1.00 69.87 84 ILE B O 1
ATOM 1648 N N . ILE B 1 46 ? 51.216 39.835 16.498 1.00 68.69 85 ILE B N 1
ATOM 1649 C CA . ILE B 1 46 ? 51.791 39.024 15.423 1.00 69.10 85 ILE B CA 1
ATOM 1650 C C . ILE B 1 46 ? 50.699 38.420 14.526 1.00 69.76 85 ILE B C 1
ATOM 1651 O O . ILE B 1 46 ? 50.805 38.469 13.298 1.00 69.88 85 ILE B O 1
ATOM 1656 N N . SER B 1 47 ? 49.652 37.874 15.147 1.00 71.40 86 SER B N 1
ATOM 1657 C CA . SER B 1 47 ? 48.485 37.352 14.430 1.00 72.76 86 SER B CA 1
ATOM 1658 C C . SER B 1 47 ? 4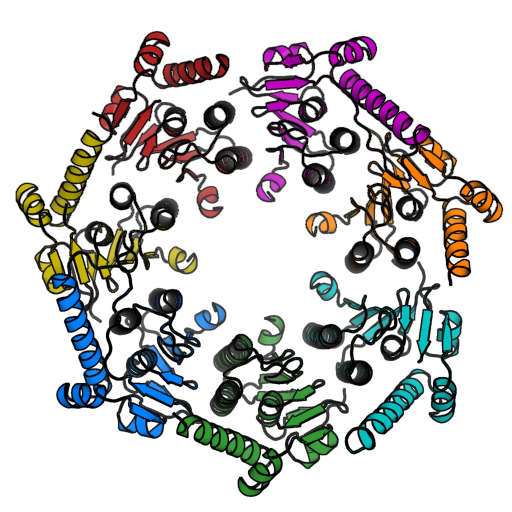7.889 38.378 13.464 1.00 72.68 86 SER B C 1
ATOM 1659 O O . SER B 1 47 ? 47.589 38.060 12.310 1.00 74.23 86 SER B O 1
ATOM 1662 N N . GLN B 1 48 ? 47.721 39.606 13.946 1.00 71.26 87 GLN B N 1
ATOM 1663 C CA . GLN B 1 48 ? 47.115 40.664 13.156 1.00 70.33 87 GLN B CA 1
ATOM 1664 C C . GLN B 1 48 ? 48.055 41.147 12.054 1.00 70.51 87 GLN B C 1
ATOM 1665 O O . GLN B 1 48 ? 47.605 41.457 10.953 1.00 72.28 87 GLN B O 1
ATOM 1671 N N . LEU B 1 49 ? 49.353 41.197 12.354 1.00 68.49 88 LEU B N 1
ATOM 1672 C CA . LEU B 1 49 ? 50.368 41.553 11.362 1.00 66.09 88 LEU B CA 1
ATOM 1673 C C . LEU B 1 49 ? 50.389 40.552 10.215 1.00 67.05 88 LEU B C 1
ATOM 1674 O O . LEU B 1 49 ? 50.343 40.937 9.043 1.00 67.47 88 LEU B O 1
ATOM 1679 N N . LEU B 1 50 ? 50.457 39.270 10.565 1.00 67.82 89 LEU B N 1
ATOM 1680 C CA . LEU B 1 50 ? 50.494 38.202 9.575 1.00 69.79 89 LEU B CA 1
ATOM 1681 C C . LEU B 1 50 ? 49.230 38.213 8.718 1.00 70.89 89 LEU B C 1
ATOM 1682 O O . LEU B 1 50 ? 49.301 38.050 7.496 1.00 72.54 89 LEU B O 1
ATOM 1687 N N . TYR B 1 51 ? 48.081 38.419 9.361 1.00 68.75 90 TYR B N 1
ATOM 1688 C CA . TYR B 1 51 ? 46.808 38.468 8.651 1.00 67.73 90 TYR B CA 1
ATOM 1689 C C . TYR B 1 51 ? 46.790 39.593 7.624 1.00 66.48 90 TYR B C 1
ATOM 1690 O O . TYR B 1 51 ? 46.414 39.382 6.472 1.00 68.38 90 TYR B O 1
ATOM 1699 N N . LEU B 1 52 ? 47.196 40.785 8.053 1.00 64.94 91 LEU B N 1
ATOM 1700 C CA . LEU B 1 52 ? 47.190 41.960 7.188 1.00 64.35 91 LEU B CA 1
ATOM 1701 C C . LEU B 1 52 ? 48.164 41.811 6.024 1.00 65.92 91 LEU B C 1
ATOM 1702 O O . LEU B 1 52 ? 47.862 42.228 4.908 1.00 67.55 91 LEU B O 1
ATOM 1707 N N . GLU B 1 53 ? 49.319 41.205 6.296 1.00 65.83 92 GLU B N 1
ATOM 1708 C CA . GLU B 1 53 ? 50.325 40.918 5.275 1.00 66.48 92 GLU B CA 1
ATOM 1709 C C . GLU B 1 53 ? 49.777 39.975 4.207 1.00 68.35 92 GLU B C 1
ATOM 1710 O O . GLU B 1 53 ? 50.009 40.162 3.010 1.00 71.29 92 GLU B O 1
ATOM 1716 N N . TYR B 1 54 ? 49.049 38.955 4.644 1.00 68.53 93 TYR B N 1
ATOM 1717 C CA . TYR B 1 54 ? 48.462 38.005 3.717 1.00 69.77 93 TYR B CA 1
ATOM 1718 C C . TYR B 1 54 ? 47.218 38.568 3.033 1.00 71.73 93 TYR B C 1
ATOM 1719 O O . TYR B 1 54 ? 46.865 38.133 1.943 1.00 74.81 93 TYR B O 1
ATOM 1728 N N . GLU B 1 55 ? 46.583 39.551 3.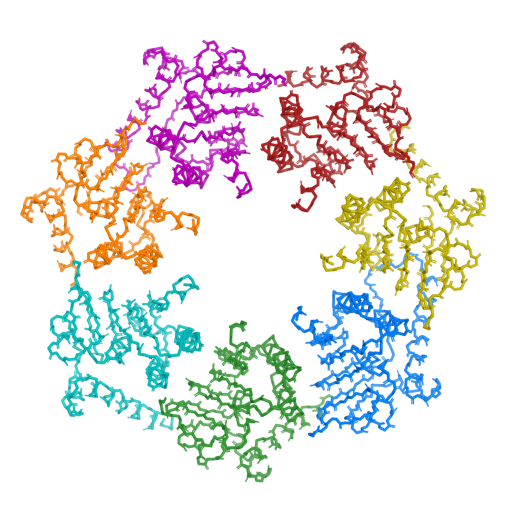665 1.00 72.26 94 GLU B N 1
ATOM 1729 C CA . GLU B 1 55 ? 45.415 40.223 3.107 1.00 75.45 94 GLU B CA 1
ATOM 1730 C C . GLU B 1 55 ? 45.818 41.100 1.919 1.00 75.92 94 GLU B C 1
ATOM 1731 O O . GLU B 1 55 ? 45.200 41.044 0.857 1.00 77.52 94 GLU B O 1
ATOM 1737 N N . SER B 1 56 ? 46.858 41.909 2.114 1.00 75.86 95 SER B N 1
ATOM 1738 C CA . SER B 1 56 ? 47.451 42.712 1.048 1.00 77.12 95 SER B CA 1
ATOM 1739 C C . SER B 1 56 ? 48.950 42.797 1.268 1.00 78.26 95 SER B C 1
ATOM 1740 O O . SER B 1 56 ? 49.396 43.130 2.366 1.00 79.39 95 SER B O 1
ATOM 1743 N N . LYS B 1 57 ? 49.717 42.522 0.216 1.00 81.52 96 LYS B N 1
ATOM 1744 C CA . LYS B 1 57 ? 51.147 42.255 0.344 1.00 82.36 96 LYS B CA 1
ATOM 1745 C C . LYS B 1 57 ? 51.974 43.463 0.752 1.00 83.65 96 LYS B C 1
ATOM 1746 O O . LYS B 1 57 ? 52.672 43.421 1.766 1.00 92.70 96 LYS B O 1
ATOM 1752 N N . ARG B 1 58 ? 51.913 44.538 -0.020 1.00 78.99 97 ARG B N 1
ATOM 1753 C CA . ARG B 1 58 ? 52.791 45.672 0.257 1.00 75.84 97 ARG B CA 1
ATOM 1754 C C . ARG B 1 58 ? 51.976 46.916 0.574 1.00 74.28 97 ARG B C 1
ATOM 1755 O O . ARG B 1 58 ? 51.982 47.899 -0.175 1.00 74.55 97 ARG B O 1
ATOM 1763 N N . LYS B 1 59 ? 51.274 46.851 1.701 1.00 70.99 98 LYS B N 1
ATOM 1764 C CA . LYS B 1 59 ? 50.318 47.874 2.094 1.00 68.24 98 LYS B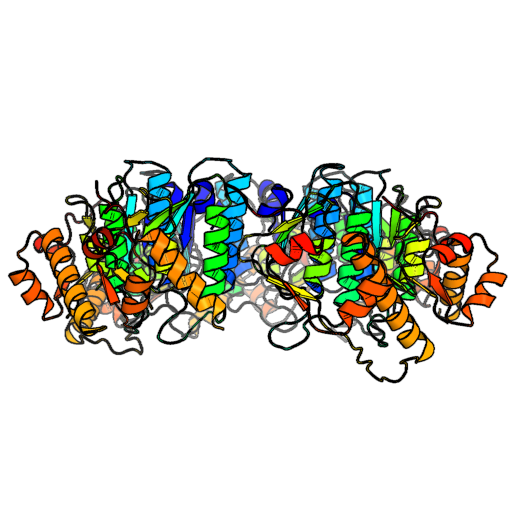 CA 1
ATOM 1765 C C . LYS B 1 59 ? 50.552 48.242 3.554 1.00 67.46 98 LYS B C 1
ATOM 1766 O O . LYS B 1 59 ? 50.554 47.358 4.420 1.00 65.60 98 LYS B O 1
ATOM 1772 N N . PRO B 1 60 ? 50.740 49.548 3.834 1.00 66.10 99 PRO B N 1
ATOM 1773 C CA . PRO B 1 60 ? 51.159 49.968 5.166 1.00 64.98 99 PRO B CA 1
ATOM 1774 C C . PRO B 1 60 ? 50.205 49.493 6.257 1.00 65.44 99 PRO B C 1
ATOM 1775 O O . PRO B 1 60 ? 48.986 49.450 6.053 1.00 66.96 99 PRO B O 1
ATOM 1779 N N . ILE B 1 61 ? 50.780 49.102 7.388 1.00 64.62 100 ILE B N 1
ATOM 1780 C CA . ILE B 1 61 ? 50.018 48.753 8.579 1.00 65.28 100 ILE B CA 1
ATOM 1781 C C . ILE B 1 61 ? 50.214 49.890 9.575 1.00 66.39 100 ILE B C 1
ATOM 1782 O O . ILE B 1 61 ? 51.322 50.422 9.705 1.00 67.46 100 ILE B O 1
ATOM 1787 N N . HIS B 1 62 ? 49.137 50.267 10.256 1.00 66.60 101 HIS B N 1
ATOM 1788 C CA . HIS B 1 62 ? 49.173 51.390 11.185 1.00 67.03 101 HIS B CA 1
ATOM 1789 C C . HIS B 1 62 ? 49.128 50.943 12.617 1.00 67.91 101 HIS B C 1
ATOM 1790 O O . HIS B 1 62 ? 48.067 50.572 13.145 1.00 69.04 101 HIS B O 1
ATOM 1797 N N . LEU B 1 63 ? 50.298 50.959 13.251 1.00 64.52 102 LEU B N 1
ATOM 1798 C CA . LEU B 1 63 ? 50.435 50.513 14.626 1.00 64.04 102 LEU B CA 1
ATOM 1799 C C . LEU B 1 63 ? 50.346 51.688 15.597 1.00 64.76 102 LEU B C 1
ATOM 1800 O O . LEU B 1 63 ? 51.318 52.416 15.817 1.00 64.94 102 LEU B O 1
ATOM 1805 N N . TYR B 1 64 ? 49.161 51.877 16.163 1.00 65.18 103 TYR B N 1
ATOM 1806 C CA . TYR B 1 64 ? 48.947 52.925 17.149 1.00 67.49 103 TYR B CA 1
ATOM 1807 C C . TYR B 1 64 ? 49.294 52.410 18.547 1.00 68.96 103 TYR B C 1
ATOM 1808 O O . TYR B 1 64 ? 48.816 51.352 18.961 1.00 69.13 103 TYR B O 1
ATOM 1817 N N . ILE B 1 65 ? 50.140 53.158 19.253 1.00 70.38 104 ILE B N 1
ATOM 1818 C CA . ILE B 1 65 ? 50.700 52.724 20.541 1.00 73.57 104 ILE B CA 1
ATOM 1819 C C . ILE B 1 65 ? 50.389 53.691 21.685 1.00 76.46 104 ILE B C 1
ATOM 1820 O O . ILE B 1 65 ? 50.743 54.874 21.639 1.00 77.94 104 ILE B O 1
ATOM 1825 N N . ASN B 1 66 ? 49.716 53.168 22.704 1.00 79.02 105 ASN B N 1
ATOM 1826 C CA . ASN B 1 66 ? 49.528 53.862 23.970 1.00 83.75 105 ASN B CA 1
ATOM 1827 C C . ASN B 1 66 ? 49.732 52.844 25.084 1.00 85.90 105 ASN B C 1
ATOM 1828 O O . ASN B 1 66 ? 48.773 52.254 25.589 1.00 88.22 105 ASN B O 1
ATOM 1833 N N . SER B 1 67 ? 50.993 52.631 25.452 1.00 86.12 106 SER B N 1
ATOM 1834 C CA . SER B 1 67 ? 51.348 51.547 26.364 1.00 89.55 106 SER B CA 1
ATOM 1835 C C . SER B 1 67 ? 52.418 51.916 27.394 1.00 91.81 106 SER B C 1
ATOM 1836 O O . SER B 1 67 ? 53.335 52.685 27.107 1.00 91.04 106 SER B O 1
ATOM 1839 N N . THR B 1 68 ? 52.296 51.346 28.589 1.00 94.74 107 THR B N 1
ATOM 1840 C CA . THR B 1 68 ? 53.306 51.517 29.634 1.00 98.97 107 THR B CA 1
ATOM 1841 C C . THR B 1 68 ? 54.330 50.376 29.617 1.00 100.33 107 THR B C 1
ATOM 1842 O O . THR B 1 68 ? 55.119 50.223 30.548 1.00 103.89 107 THR B O 1
ATOM 1846 N N . GLY B 1 69 ? 54.316 49.582 28.549 1.00 99.11 108 GLY B N 1
ATOM 1847 C CA . GLY B 1 69 ? 55.248 48.468 28.400 1.00 101.81 108 GLY B CA 1
ATOM 1848 C C . GLY B 1 69 ? 54.861 47.263 29.236 1.00 106.69 108 GLY B C 1
ATOM 1849 O O . GLY B 1 69 ? 53.699 46.860 29.252 1.00 105.52 108 GLY B O 1
ATOM 1850 N N . ASP B 1 70 ? 55.840 46.694 29.937 1.00 112.14 109 ASP B N 1
ATOM 1851 C CA . ASP B 1 70 ? 55.625 45.505 30.768 1.00 115.00 109 ASP B CA 1
ATOM 1852 C C . ASP B 1 70 ? 55.355 45.838 32.237 1.00 119.33 109 ASP B C 1
ATOM 1853 O O . ASP B 1 70 ? 55.337 44.950 33.093 1.00 122.55 109 ASP B O 1
ATOM 1858 N N . ILE B 1 71 ? 55.131 47.117 32.519 1.00 120.75 110 ILE B N 1
ATOM 1859 C CA . ILE B 1 71 ? 54.867 47.568 33.885 1.00 127.54 110 ILE B CA 1
ATOM 1860 C C . ILE B 1 71 ? 53.555 48.351 34.009 1.00 126.92 110 ILE B C 1
ATOM 1861 O O . ILE B 1 71 ? 53.388 49.409 33.406 1.00 124.75 110 ILE B O 1
ATOM 1866 N N . ASP B 1 72 ? 52.619 47.807 34.780 1.00 129.13 111 ASP B N 1
ATOM 1867 C CA . ASP B 1 72 ? 51.376 48.510 35.085 1.00 129.64 111 ASP B CA 1
ATOM 1868 C C . ASP B 1 72 ? 51.349 48.897 36.561 1.00 135.51 111 ASP B C 1
ATOM 1869 O O . ASP B 1 72 ? 51.179 48.039 37.433 1.00 137.94 111 ASP B O 1
ATOM 1874 N N . ASN B 1 73 ? 51.519 50.195 36.817 1.00 137.35 112 ASN B N 1
ATOM 1875 C CA . ASN B 1 73 ? 51.598 50.767 38.169 1.00 142.39 112 ASN B CA 1
ATOM 1876 C C . ASN B 1 73 ? 52.661 50.118 39.057 1.00 145.21 112 ASN B C 1
ATOM 1877 O O . ASN B 1 73 ? 52.338 49.408 40.015 1.00 148.76 112 ASN B O 1
ATOM 1882 N N . ASN B 1 74 ? 53.926 50.365 38.710 1.00 144.42 113 ASN B N 1
ATOM 1883 C CA . ASN B 1 74 ? 55.106 49.835 39.420 1.00 147.08 113 ASN B CA 1
ATOM 1884 C C . ASN B 1 74 ? 55.311 48.318 39.331 1.00 144.74 113 ASN B C 1
ATOM 1885 O O . ASN B 1 74 ? 56.442 47.838 39.445 1.00 146.00 113 ASN B O 1
ATOM 1890 N N . LYS B 1 75 ? 54.221 47.579 39.129 1.00 141.09 114 LYS B N 1
ATOM 1891 C CA . LYS B 1 75 ? 54.244 46.115 39.115 1.00 138.49 114 LYS B CA 1
ATOM 1892 C C . LYS B 1 75 ? 54.477 45.563 37.710 1.00 131.92 114 LYS B C 1
ATOM 1893 O O . LYS B 1 75 ? 53.871 46.030 36.738 1.00 127.63 114 LYS B O 1
ATOM 1899 N N . ILE B 1 76 ? 55.351 44.562 37.621 1.00 130.14 115 ILE B N 1
ATOM 1900 C CA . ILE B 1 76 ? 55.652 43.877 36.363 1.00 124.24 115 ILE B CA 1
ATOM 1901 C C . ILE B 1 76 ? 54.508 42.927 35.990 1.00 122.58 115 ILE B C 1
ATOM 1902 O O . ILE B 1 76 ? 54.152 42.032 36.764 1.00 124.72 115 ILE B O 1
ATOM 1907 N N . ILE B 1 77 ? 53.938 43.138 34.803 1.00 117.93 116 ILE B N 1
ATOM 1908 C CA . ILE B 1 77 ? 52.792 42.355 34.318 1.00 115.65 116 ILE B CA 1
ATOM 1909 C C . ILE B 1 77 ? 53.166 41.320 33.247 1.00 113.47 116 ILE B C 1
ATOM 1910 O O . ILE B 1 77 ? 52.311 40.568 32.768 1.00 111.37 116 ILE B O 1
ATOM 1915 N N . ASN B 1 78 ? 54.444 41.301 32.872 1.00 114.25 117 ASN B N 1
ATOM 1916 C CA . ASN B 1 78 ? 54.968 40.358 31.887 1.00 112.94 117 ASN B CA 1
ATOM 1917 C C . ASN B 1 78 ? 56.450 40.101 32.138 1.00 117.15 117 ASN B C 1
ATOM 1918 O O . ASN B 1 78 ? 57.270 41.017 32.042 1.00 117.88 117 ASN B O 1
ATOM 1923 N N . LEU B 1 79 ? 56.779 38.851 32.460 1.00 120.10 118 LEU B N 1
ATOM 1924 C CA . LEU B 1 79 ? 58.162 38.436 32.690 1.00 124.16 118 LEU B CA 1
ATOM 1925 C C . LEU B 1 79 ? 58.952 38.342 31.384 1.00 123.50 118 LEU B C 1
ATOM 1926 O O . LEU B 1 79 ? 60.164 38.577 31.365 1.00 128.50 118 LEU B O 1
ATOM 1931 N N . ASN B 1 80 ? 58.256 37.999 30.302 1.00 118.99 119 ASN B N 1
ATOM 1932 C CA . ASN B 1 80 ? 58.867 37.863 28.983 1.00 115.71 119 ASN B CA 1
ATOM 1933 C C . ASN B 1 80 ? 58.672 39.103 28.115 1.00 113.29 119 ASN B C 1
ATOM 1934 O O . ASN B 1 80 ? 58.744 39.021 26.887 1.00 110.66 119 ASN B O 1
ATOM 1939 N N . GLY B 1 81 ? 58.432 40.245 28.756 1.00 113.52 120 GLY B N 1
ATOM 1940 C CA . GLY B 1 81 ? 58.154 41.500 28.054 1.00 109.07 120 GLY B CA 1
ATOM 1941 C C . GLY B 1 81 ? 59.186 41.882 27.009 1.00 107.57 120 GLY B C 1
ATOM 1942 O O . GLY B 1 81 ? 58.833 42.229 25.879 1.00 104.73 120 GLY B O 1
ATOM 1943 N N . ILE B 1 82 ? 60.461 41.809 27.388 1.00 110.69 121 ILE B N 1
ATOM 1944 C CA . ILE B 1 82 ? 61.565 42.170 26.495 1.00 109.52 121 ILE B CA 1
ATOM 1945 C C . ILE B 1 82 ? 61.669 41.189 25.325 1.00 107.80 121 ILE B C 1
ATOM 1946 O O . ILE B 1 82 ? 61.804 41.609 24.177 1.00 105.02 121 ILE B O 1
ATOM 1951 N N . THR B 1 83 ? 61.583 39.892 25.615 1.00 109.73 122 THR B N 1
ATOM 1952 C CA . THR B 1 83 ? 61.655 38.864 24.571 1.00 108.10 122 THR B CA 1
ATOM 1953 C C . THR B 1 83 ? 60.408 38.856 23.675 1.00 103.39 122 THR B C 1
ATOM 1954 O O . THR B 1 83 ? 60.509 38.604 22.471 1.00 101.24 122 THR B O 1
ATOM 1958 N N . ASP B 1 84 ? 59.246 39.145 24.260 1.00 101.28 123 ASP B N 1
ATOM 1959 C CA . ASP B 1 84 ? 57.994 39.221 23.501 1.00 97.78 123 ASP B CA 1
ATOM 1960 C C . ASP B 1 84 ? 58.023 40.338 22.457 1.00 94.62 123 ASP B C 1
ATOM 1961 O O . ASP B 1 84 ? 57.646 40.124 21.305 1.00 90.27 123 ASP B O 1
ATOM 1966 N N . VAL B 1 85 ? 58.482 41.522 22.859 1.00 95.20 124 VAL B N 1
ATOM 1967 C CA . VAL B 1 85 ? 58.537 42.667 21.948 1.00 93.11 124 VAL B CA 1
ATOM 1968 C C . VAL B 1 85 ? 59.584 42.456 20.844 1.00 93.92 124 VAL B C 1
ATOM 1969 O O . VAL B 1 85 ? 59.414 42.951 19.725 1.00 93.59 124 VAL B O 1
ATOM 1973 N N . ILE B 1 86 ? 60.645 41.709 21.159 1.00 95.07 125 ILE B N 1
ATOM 1974 C CA . ILE B 1 86 ? 61.672 41.348 20.175 1.00 93.84 125 ILE B CA 1
ATOM 1975 C C . ILE B 1 86 ? 61.073 40.498 19.053 1.00 91.11 125 ILE B C 1
ATOM 1976 O O . ILE B 1 86 ? 61.341 40.743 17.878 1.00 90.25 125 ILE B O 1
ATOM 1981 N N . SER B 1 87 ? 60.245 39.519 19.415 1.00 88.61 126 SER B N 1
ATOM 1982 C CA . SER B 1 87 ? 59.578 38.691 18.413 1.00 86.74 126 SER B CA 1
ATOM 1983 C C . SER B 1 87 ? 58.686 39.518 17.476 1.00 82.76 126 SER B C 1
ATOM 1984 O O . SER B 1 87 ? 58.630 39.242 16.273 1.00 82.57 126 SER B O 1
ATOM 1987 N N . ILE B 1 88 ? 58.022 40.541 18.017 1.00 79.31 127 ILE B N 1
ATOM 1988 C CA . ILE B 1 88 ? 57.178 41.421 17.204 1.00 77.38 127 ILE B CA 1
ATOM 1989 C C . ILE B 1 88 ? 57.988 42.168 16.141 1.00 79.11 127 ILE B C 1
ATOM 1990 O O . ILE B 1 88 ? 57.596 42.194 14.971 1.00 79.29 127 ILE B O 1
ATOM 1995 N N . VAL B 1 89 ? 59.110 42.766 16.544 1.00 80.26 128 VAL B N 1
ATOM 1996 C CA . VAL B 1 89 ? 59.950 43.522 15.606 1.00 80.99 128 VAL B CA 1
ATOM 1997 C C . VAL B 1 89 ? 60.587 42.596 14.565 1.00 81.59 128 VAL B C 1
ATOM 1998 O O . VAL B 1 89 ? 60.764 42.983 13.405 1.00 83.61 128 VAL B O 1
ATOM 2002 N N . ASP B 1 90 ? 60.899 41.370 14.979 1.00 82.92 129 ASP B N 1
ATOM 2003 C CA . ASP B 1 90 ? 61.424 40.353 14.070 1.00 85.61 129 ASP B CA 1
ATOM 2004 C C . ASP B 1 90 ? 60.429 40.034 12.958 1.00 83.99 129 ASP B C 1
ATOM 2005 O O . ASP B 1 90 ? 60.823 39.812 11.810 1.00 86.72 129 ASP B O 1
ATOM 2010 N N . VAL B 1 91 ? 59.143 40.017 13.310 1.00 80.97 130 VAL B N 1
ATOM 2011 C CA . VAL B 1 91 ? 58.063 39.840 12.340 1.00 77.08 130 VAL B CA 1
ATOM 2012 C C . VAL B 1 91 ? 57.909 41.091 11.469 1.00 75.75 130 VAL B C 1
ATOM 2013 O O . VAL B 1 91 ? 57.719 40.987 10.255 1.00 76.34 130 VAL B O 1
ATOM 2017 N N . ILE B 1 92 ? 58.015 42.268 12.087 1.00 74.40 131 ILE B N 1
ATOM 2018 C CA . ILE B 1 92 ? 57.984 43.539 11.352 1.00 73.58 131 ILE B CA 1
ATOM 2019 C C . ILE B 1 92 ? 59.087 43.581 10.282 1.00 76.35 131 ILE B C 1
ATOM 2020 O O . ILE B 1 92 ? 58.862 44.078 9.170 1.00 75.11 131 ILE B O 1
ATOM 2025 N N . ASN B 1 93 ? 60.257 43.030 10.614 1.00 78.65 132 ASN B N 1
ATOM 2026 C CA . ASN B 1 93 ? 61.382 42.939 9.676 1.00 82.21 132 ASN B CA 1
ATOM 2027 C C . ASN B 1 93 ? 61.335 41.713 8.758 1.00 82.63 132 ASN B C 1
ATOM 2028 O O . ASN B 1 93 ? 62.335 41.365 8.128 1.00 87.37 132 ASN B O 1
ATOM 2033 N N . TYR B 1 94 ? 60.179 41.059 8.690 1.00 79.41 133 TYR B N 1
ATOM 2034 C CA . TYR B 1 94 ? 59.989 39.908 7.809 1.00 78.27 133 TYR B CA 1
ATOM 2035 C C . TYR B 1 94 ? 58.910 40.185 6.763 1.00 75.39 133 TYR B C 1
ATOM 2036 O O . TYR B 1 94 ? 59.141 40.019 5.562 1.00 76.34 133 TYR B O 1
ATOM 2045 N N . ILE B 1 95 ? 57.737 40.608 7.229 1.00 70.34 134 ILE B N 1
ATOM 2046 C CA . ILE B 1 95 ? 56.606 40.913 6.354 1.00 68.04 134 ILE B CA 1
ATOM 2047 C C . ILE B 1 95 ? 56.959 42.043 5.389 1.00 68.05 134 ILE B C 1
ATOM 2048 O O . ILE B 1 95 ? 57.742 42.926 5.736 1.00 68.16 134 ILE B O 1
ATOM 2053 N N . SER B 1 96 ? 56.391 42.005 4.183 1.00 69.18 135 SER B N 1
ATOM 2054 C CA . SER B 1 96 ? 56.687 43.015 3.158 1.00 71.48 135 SER B CA 1
ATOM 2055 C C . SER B 1 96 ? 56.004 44.364 3.419 1.00 72.54 135 SER B C 1
ATOM 2056 O O . SER B 1 96 ? 56.512 45.415 3.014 1.00 74.92 135 SER B O 1
ATOM 2059 N N . SER B 1 97 ? 54.861 44.331 4.100 1.00 71.20 136 SER B N 1
ATOM 2060 C CA . SER B 1 97 ? 54.145 45.547 4.458 1.00 69.48 136 SER B CA 1
ATOM 2061 C C . SER B 1 97 ? 54.913 46.369 5.486 1.00 69.78 136 SER B C 1
ATOM 2062 O O . SER B 1 97 ? 55.311 45.854 6.531 1.00 70.99 136 SER B O 1
ATOM 2065 N N . ASP B 1 98 ? 55.127 47.646 5.179 1.00 69.13 137 ASP B N 1
ATOM 2066 C CA . ASP B 1 98 ? 55.702 48.579 6.143 1.00 69.26 137 ASP B CA 1
ATOM 2067 C C . ASP B 1 98 ? 54.728 48.804 7.300 1.00 68.00 137 ASP B C 1
ATOM 2068 O O . ASP B 1 98 ? 53.517 48.877 7.093 1.00 68.89 137 ASP B O 1
ATOM 2073 N N . VAL B 1 99 ? 55.239 48.885 8.524 1.00 68.68 138 VAL B N 1
ATOM 2074 C CA . VAL B 1 99 ? 54.366 49.250 9.642 1.00 68.43 138 VAL B CA 1
ATOM 2075 C C . VAL B 1 99 ? 54.721 50.643 10.146 1.00 69.50 138 VAL B C 1
ATOM 2076 O O . VAL B 1 99 ? 55.868 50.914 10.513 1.00 72.20 138 VAL B O 1
ATOM 2080 N N . TYR B 1 100 ? 53.737 51.534 10.107 1.00 66.93 139 TYR B N 1
ATOM 2081 C CA . TYR B 1 100 ? 53.900 52.877 10.643 1.00 66.00 139 TYR B CA 1
ATOM 2082 C C . TYR B 1 100 ? 53.505 52.851 12.114 1.00 66.29 139 TYR B C 1
ATOM 2083 O O . TYR B 1 100 ? 52.527 52.199 12.482 1.00 66.87 139 TYR B O 1
ATOM 2092 N N . THR B 1 101 ? 54.270 53.536 12.958 1.00 67.77 140 THR B N 1
ATOM 2093 C CA . THR B 1 101 ? 53.924 53.619 14.378 1.00 70.02 140 THR B CA 1
ATOM 2094 C C . THR B 1 101 ? 53.471 55.021 14.759 1.00 71.07 140 THR B C 1
ATOM 2095 O O . THR B 1 101 ? 53.982 56.011 14.228 1.00 72.92 140 THR B O 1
ATOM 2099 N N . TYR B 1 102 ? 52.495 55.084 15.664 1.00 70.73 141 TYR B N 1
ATOM 2100 C CA . TYR B 1 102 ? 51.918 56.337 16.140 1.00 73.12 141 TYR B CA 1
ATOM 2101 C C . TYR B 1 102 ? 51.759 56.273 17.657 1.00 78.27 141 TYR B C 1
ATOM 2102 O O . TYR B 1 102 ? 50.936 55.508 18.168 1.00 79.49 141 TYR B O 1
ATOM 2111 N N . CYS B 1 103 ? 52.536 57.072 18.380 1.00 80.99 142 CYS B N 1
ATOM 2112 C CA . CYS B 1 103 ? 52.399 57.108 19.824 1.00 87.29 142 CYS B CA 1
ATOM 2113 C C . CYS B 1 103 ? 51.262 58.038 20.251 1.00 90.46 142 CYS B C 1
ATOM 2114 O O . CYS B 1 103 ? 51.300 59.245 19.992 1.00 91.63 142 CYS B O 1
ATOM 2117 N N . LEU B 1 104 ? 50.262 57.460 20.915 1.00 91.67 143 LEU B N 1
ATOM 2118 C CA . LEU B 1 104 ? 49.040 58.174 21.291 1.00 93.76 143 LEU B CA 1
ATOM 2119 C C . LEU B 1 104 ? 49.025 58.699 22.728 1.00 99.07 143 LEU B C 1
ATOM 2120 O O . LEU B 1 104 ? 47.970 59.078 23.247 1.00 102.78 143 LEU B O 1
ATOM 2125 N N . GLY B 1 105 ? 50.191 58.730 23.365 1.00 100.05 144 GLY B N 1
ATOM 2126 C CA . GLY B 1 105 ? 50.293 59.234 24.729 1.00 104.48 144 GLY B CA 1
ATOM 2127 C C . GLY B 1 105 ? 51.511 58.733 25.472 1.00 105.13 144 GLY B C 1
ATOM 2128 O O . GLY B 1 105 ? 52.309 59.527 25.968 1.00 108.13 144 GLY B O 1
ATOM 2129 N N . LYS B 1 106 ? 51.650 57.413 25.554 1.00 103.35 145 LYS B N 1
ATOM 2130 C CA . LYS B 1 106 ? 52.762 56.799 26.273 1.00 104.58 145 LYS B CA 1
ATOM 2131 C C . LYS B 1 106 ? 53.382 55.641 25.501 1.00 99.77 145 LYS B C 1
ATOM 2132 O O . LYS B 1 106 ? 52.677 54.817 24.914 1.00 98.19 145 LYS B O 1
ATOM 2138 N N . ALA B 1 107 ? 54.710 55.601 25.498 1.00 98.05 146 ALA B N 1
ATOM 2139 C CA . ALA B 1 107 ? 55.467 54.471 24.976 1.00 94.19 146 ALA B CA 1
ATOM 2140 C C . ALA B 1 107 ? 56.675 54.267 25.881 1.00 97.58 146 ALA B C 1
ATOM 2141 O O . ALA B 1 107 ? 57.771 54.772 25.610 1.00 97.25 146 ALA B O 1
ATOM 2143 N N . TYR B 1 108 ? 56.452 53.546 26.977 1.00 100.83 147 TYR B N 1
ATOM 2144 C CA . TYR B 1 108 ? 57.481 53.344 27.991 1.00 105.13 147 TYR B CA 1
ATOM 2145 C C . TYR B 1 108 ? 58.135 51.978 27.857 1.00 104.22 147 TYR B C 1
ATOM 2146 O O . TYR B 1 108 ? 57.473 50.992 27.525 1.00 102.49 147 TYR B O 1
ATOM 2155 N N . GLY B 1 109 ? 59.439 51.935 28.123 1.00 106.41 148 GLY B N 1
ATOM 2156 C CA . GLY B 1 109 ? 60.208 50.693 28.125 1.00 106.73 148 GLY B CA 1
ATOM 2157 C C . GLY B 1 109 ? 60.144 49.942 26.811 1.00 101.20 148 GLY B C 1
ATOM 2158 O O . GLY B 1 109 ? 60.600 50.438 25.781 1.00 99.91 148 GLY B O 1
ATOM 2159 N N . ILE B 1 110 ? 59.562 48.745 26.855 1.00 98.59 149 ILE B N 1
ATOM 2160 C CA . ILE B 1 110 ? 59.446 47.892 25.673 1.00 94.58 149 ILE B CA 1
ATOM 2161 C C . ILE B 1 110 ? 58.508 48.483 24.615 1.00 90.28 149 ILE B C 1
ATOM 2162 O O . ILE B 1 110 ? 58.657 48.194 23.427 1.00 88.12 149 ILE B O 1
ATOM 2167 N N . ALA B 1 111 ? 57.564 49.317 25.053 1.00 89.14 150 ALA B N 1
ATOM 2168 C CA . ALA B 1 111 ? 56.650 50.018 24.148 1.00 87.21 150 ALA B CA 1
ATOM 2169 C C . ALA B 1 111 ? 57.379 51.084 23.339 1.00 87.48 150 ALA B C 1
ATOM 2170 O O . ALA B 1 111 ? 56.998 51.380 22.200 1.00 85.17 150 ALA B O 1
ATOM 2172 N N . CYS B 1 112 ? 58.421 51.661 23.936 1.00 89.72 151 CYS B N 1
ATOM 2173 C CA . CYS B 1 112 ? 59.277 52.616 23.240 1.00 90.91 151 CYS B CA 1
ATOM 2174 C C . CYS B 1 112 ? 60.103 51.906 22.173 1.00 89.46 151 CYS B C 1
ATOM 2175 O O . CYS B 1 112 ? 60.291 52.430 21.075 1.00 88.92 151 CYS B O 1
ATOM 2178 N N . ILE B 1 113 ? 60.585 50.710 22.506 1.00 89.97 152 ILE B N 1
ATOM 2179 C CA . ILE B 1 113 ? 61.323 49.868 21.565 1.00 89.73 152 ILE B CA 1
ATOM 2180 C C . ILE B 1 113 ? 60.445 49.550 20.352 1.00 87.31 152 ILE B C 1
ATOM 2181 O O . ILE B 1 113 ? 60.877 49.708 19.204 1.00 85.79 152 ILE B O 1
ATOM 2186 N N . LEU B 1 114 ? 59.207 49.135 20.623 1.00 85.50 153 LEU B N 1
ATOM 2187 C CA . LEU B 1 114 ? 58.226 48.844 19.580 1.00 82.22 153 LEU B CA 1
ATOM 2188 C C . LEU B 1 114 ? 57.980 50.045 18.666 1.00 82.15 153 LEU B C 1
ATOM 2189 O O . LEU B 1 114 ? 58.037 49.917 17.443 1.00 80.82 153 LEU B O 1
ATOM 2194 N N . ALA B 1 115 ? 57.725 51.204 19.272 1.00 83.67 154 ALA B N 1
ATOM 2195 C CA . ALA B 1 115 ? 57.470 52.441 18.534 1.00 83.69 154 ALA B CA 1
ATOM 2196 C C . ALA B 1 115 ? 58.624 52.811 17.602 1.00 85.32 154 ALA B C 1
ATOM 2197 O O . ALA B 1 115 ? 58.399 53.185 16.446 1.00 82.94 154 ALA B O 1
ATOM 2199 N N . SER B 1 116 ? 59.852 52.690 18.109 1.00 86.60 155 SER B N 1
ATOM 2200 C CA . SER B 1 116 ? 61.059 53.014 17.342 1.00 87.27 155 SER B CA 1
ATOM 2201 C C . SER B 1 116 ? 61.373 51.992 16.246 1.00 85.20 155 SER B C 1
ATOM 2202 O O . SER B 1 116 ? 62.237 52.229 15.400 1.00 84.54 155 SER B O 1
ATOM 2205 N N . SER B 1 117 ? 60.671 50.861 16.273 1.00 84.02 156 SER B N 1
ATOM 2206 C CA . SER B 1 117 ? 60.913 49.764 15.336 1.00 83.92 156 SER B CA 1
ATOM 2207 C C . SER B 1 117 ? 60.108 49.880 14.041 1.00 80.94 156 SER B C 1
ATOM 2208 O O . SER B 1 117 ? 60.283 49.073 13.125 1.00 80.63 156 SER B O 1
ATOM 2211 N N . GLY B 1 118 ? 59.237 50.885 13.969 1.00 79.55 157 GLY B N 1
ATOM 2212 C CA . GLY B 1 118 ? 58.471 51.172 12.754 1.00 76.80 157 GLY B CA 1
ATOM 2213 C C . GLY B 1 118 ? 59.380 51.658 11.640 1.00 76.86 157 GLY B C 1
ATOM 2214 O O . GLY B 1 118 ? 60.548 51.960 11.882 1.00 79.32 157 GLY B O 1
ATOM 2215 N N . LYS B 1 119 ? 58.851 51.733 10.419 1.00 74.88 158 LYS B N 1
ATOM 2216 C CA . LYS B 1 119 ? 59.655 52.140 9.270 1.00 76.09 158 LYS B CA 1
ATOM 2217 C C . LYS B 1 119 ? 60.230 53.540 9.458 1.00 78.57 158 LYS B C 1
ATOM 2218 O O . LYS B 1 119 ? 59.554 54.439 9.969 1.00 79.80 158 LYS B O 1
ATOM 2224 N N . LYS B 1 120 ? 61.486 53.710 9.058 1.00 79.38 159 LYS B N 1
ATOM 2225 C CA . LYS B 1 120 ? 62.142 55.001 9.164 1.00 82.11 159 LYS B CA 1
ATOM 2226 C C . LYS B 1 120 ? 61.440 56.019 8.277 1.00 80.06 159 LYS B C 1
ATOM 2227 O O . LYS B 1 120 ? 61.138 55.743 7.112 1.00 80.73 159 LYS B O 1
ATOM 2233 N N . GLY B 1 121 ? 61.171 57.187 8.855 1.00 78.11 160 GLY B N 1
ATOM 2234 C CA . GLY B 1 121 ? 60.404 58.240 8.198 1.00 77.03 160 GLY B CA 1
ATOM 2235 C C . GLY B 1 121 ? 58.930 58.159 8.548 1.00 75.25 160 GLY B C 1
ATOM 2236 O O . GLY B 1 121 ? 58.178 59.118 8.344 1.00 75.05 160 GLY B O 1
ATOM 2237 N N . TYR B 1 122 ? 58.522 57.014 9.093 1.00 73.45 161 TYR B N 1
ATOM 2238 C CA . TYR B 1 122 ? 57.115 56.744 9.366 1.00 71.62 161 TYR B CA 1
ATOM 2239 C C . TYR B 1 122 ? 56.837 56.390 10.829 1.00 72.06 161 TYR B C 1
ATOM 2240 O O . TYR B 1 122 ? 55.897 55.649 11.136 1.00 73.12 161 TYR B O 1
ATOM 2249 N N . ARG B 1 123 ? 57.654 56.932 11.727 1.00 73.42 162 ARG B N 1
ATOM 2250 C CA . ARG B 1 123 ? 57.417 56.808 13.160 1.00 73.87 162 ARG B CA 1
ATOM 2251 C C . ARG B 1 123 ? 56.909 58.149 13.678 1.00 76.24 162 ARG B C 1
ATOM 2252 O O . ARG B 1 123 ? 57.639 59.149 13.691 1.00 78.26 162 ARG B O 1
ATOM 2260 N N . PHE B 1 124 ? 55.652 58.164 14.099 1.00 75.31 163 PHE B N 1
ATOM 2261 C CA . PHE B 1 124 ? 54.998 59.405 14.482 1.00 77.16 163 PHE B CA 1
ATOM 2262 C C . PHE B 1 124 ? 54.668 59.452 15.966 1.00 79.57 163 PHE B C 1
ATOM 2263 O O . PHE B 1 124 ? 54.616 58.418 16.640 1.00 79.07 163 PHE B O 1
ATOM 2271 N N . SER B 1 125 ? 54.458 60.665 16.467 1.00 82.51 164 SER B N 1
ATOM 2272 C CA . SER B 1 125 ? 54.006 60.874 17.832 1.00 87.33 164 SER B CA 1
ATOM 2273 C C . SER B 1 125 ? 53.112 62.100 17.921 1.00 91.03 164 SER B C 1
ATOM 2274 O O . SER B 1 125 ? 53.272 63.052 17.153 1.00 92.58 164 SER B O 1
ATOM 2277 N N . LEU B 1 126 ? 52.170 62.064 18.860 1.00 93.07 165 LEU B N 1
ATOM 2278 C CA . LEU B 1 126 ? 51.352 63.226 19.172 1.00 97.83 165 LEU B CA 1
ATOM 2279 C C . LEU B 1 126 ? 52.176 64.216 19.985 1.00 104.45 165 LEU B C 1
ATOM 2280 O O . LEU B 1 126 ? 53.183 63.844 20.607 1.00 107.77 165 LEU B O 1
ATOM 2285 N N . LYS B 1 127 ? 51.732 65.471 19.979 1.00 107.10 166 LYS B N 1
ATOM 2286 C CA . LYS B 1 127 ? 52.428 66.573 20.640 1.00 108.94 166 LYS B CA 1
ATOM 2287 C C . LYS B 1 127 ? 52.739 66.300 22.113 1.00 110.84 166 LYS B C 1
ATOM 2288 O O . LYS B 1 127 ? 53.853 66.566 22.573 1.00 112.17 166 LYS B O 1
ATOM 2294 N N . ASN B 1 128 ? 51.760 65.756 22.835 1.00 110.66 167 ASN B N 1
ATOM 2295 C CA . ASN B 1 128 ? 51.869 65.577 24.285 1.00 114.44 167 ASN B CA 1
ATOM 2296 C C . ASN B 1 128 ? 52.296 64.180 24.743 1.00 112.74 167 ASN B C 1
ATOM 2297 O O . ASN B 1 128 ? 52.116 63.824 25.910 1.00 116.35 167 ASN B O 1
ATOM 2302 N N . SER B 1 129 ? 52.871 63.396 23.838 1.00 109.18 168 SER B N 1
ATOM 2303 C CA . S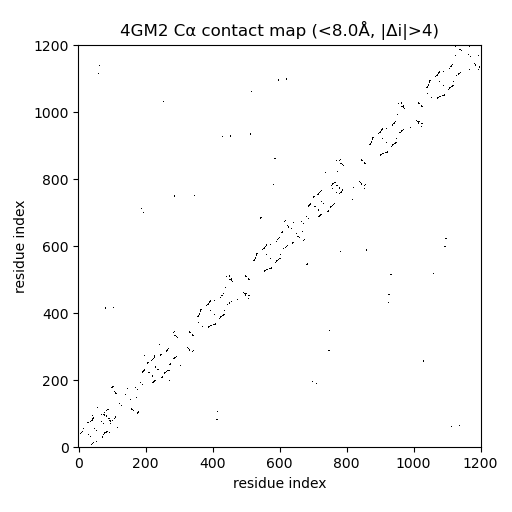ER B 1 129 ? 53.254 62.022 24.163 1.00 107.01 168 SER B CA 1
ATOM 2304 C C . SER B 1 129 ? 54.540 61.921 24.989 1.00 106.95 168 SER B C 1
ATOM 2305 O O . SER B 1 129 ? 55.393 62.810 24.935 1.00 107.91 168 SER B O 1
ATOM 2308 N N . SER B 1 130 ? 54.654 60.832 25.750 1.00 104.38 169 SER B N 1
ATOM 2309 C CA . SER B 1 130 ? 55.805 60.569 26.614 1.00 105.81 169 SER B CA 1
ATOM 2310 C C . SER B 1 130 ? 56.487 59.248 26.253 1.00 104.10 169 SER B C 1
ATOM 2311 O O . SER B 1 130 ? 55.826 58.237 25.999 1.00 102.25 169 SER B O 1
ATOM 2314 N N . PHE B 1 131 ? 57.815 59.263 26.243 1.00 105.42 170 PHE B N 1
ATOM 2315 C CA . PHE B 1 131 ? 58.602 58.065 25.971 1.00 104.19 170 PHE B CA 1
ATOM 2316 C C . PHE B 1 131 ? 59.553 57.786 27.132 1.00 110.30 170 PHE B C 1
ATOM 2317 O O . PHE B 1 131 ? 59.920 58.697 27.879 1.00 112.12 170 PHE B O 1
ATOM 2325 N N . CYS B 1 132 ? 59.945 56.525 27.282 1.00 112.51 171 CYS B N 1
ATOM 2326 C CA . CYS B 1 132 ? 60.830 56.120 28.370 1.00 119.84 171 CYS B CA 1
ATOM 2327 C C . CYS B 1 132 ? 61.704 54.933 27.990 1.00 120.50 171 CYS B C 1
ATOM 2328 O O . CYS B 1 132 ? 61.306 54.086 27.192 1.00 118.41 171 CYS B O 1
ATOM 2331 N N . LEU B 1 133 ? 62.897 54.885 28.576 1.00 126.05 172 LEU B N 1
ATOM 2332 C CA . LEU B 1 133 ? 63.798 53.748 28.428 1.00 127.56 172 LEU B CA 1
ATOM 2333 C C . LEU B 1 133 ? 64.289 53.297 29.803 1.00 134.03 172 LEU B C 1
ATOM 2334 O O . LEU B 1 133 ? 64.750 54.111 30.611 1.00 138.96 172 LEU B O 1
ATOM 2339 N N . ASN B 1 134 ? 64.183 51.995 30.058 1.00 134.84 173 ASN B N 1
ATOM 2340 C CA . ASN B 1 134 ? 64.497 51.428 31.370 1.00 139.58 173 ASN B CA 1
ATOM 2341 C C . ASN B 1 134 ? 65.989 51.178 31.587 1.00 143.13 173 ASN B C 1
ATOM 2342 O O . ASN B 1 134 ? 66.751 51.045 30.627 1.00 141.82 173 ASN B O 1
ATOM 2347 N N . GLN B 1 135 ? 66.391 51.118 32.855 1.00 147.85 174 GLN B N 1
ATOM 2348 C CA . GLN B 1 135 ? 67.780 50.870 33.238 1.00 152.65 174 GLN B CA 1
ATOM 2349 C C . GLN B 1 135 ? 68.221 49.456 32.863 1.00 151.78 174 GLN B C 1
ATOM 2350 O O . GLN B 1 135 ? 67.478 48.492 33.051 1.00 150.41 174 GLN B O 1
ATOM 2356 N N . GLU B 1 154 ? 71.668 33.277 28.157 1.00 188.53 193 GLU B N 1
ATOM 2357 C CA . GLU B 1 154 ? 70.428 33.792 27.583 1.00 183.16 193 GLU B CA 1
ATOM 2358 C C . GLU B 1 154 ? 70.144 35.223 28.036 1.00 181.59 193 GLU B C 1
ATOM 2359 O O . GLU B 1 154 ? 69.717 36.056 27.235 1.00 174.92 193 GLU B O 1
ATOM 2361 N N . ILE B 1 155 ? 70.386 35.494 29.318 1.00 187.43 194 ILE B N 1
ATOM 2362 C CA . ILE B 1 155 ? 70.161 36.819 29.913 1.00 186.64 194 ILE B CA 1
ATOM 2363 C C . ILE B 1 155 ? 71.098 37.889 29.329 1.00 187.39 194 ILE B C 1
ATOM 2364 O O . ILE B 1 155 ? 70.657 38.997 29.006 1.00 182.67 194 ILE B O 1
ATOM 2369 N N . MET B 1 156 ? 72.377 37.543 29.184 1.00 192.21 195 MET B N 1
ATOM 2370 C CA . MET B 1 156 ? 73.370 38.432 28.578 1.00 191.41 195 MET B CA 1
ATOM 2371 C C . MET B 1 156 ? 73.154 38.565 27.070 1.00 185.79 195 MET B C 1
ATOM 2372 O O . MET B 1 156 ? 73.366 39.636 26.498 1.00 184.53 195 MET B O 1
ATOM 2374 N N . ASN B 1 157 ? 72.729 37.471 26.440 1.00 182.59 196 ASN B N 1
ATOM 2375 C CA . ASN B 1 157 ? 72.452 37.442 25.004 1.00 175.15 196 ASN B CA 1
ATOM 2376 C C . ASN B 1 157 ? 71.283 38.343 24.614 1.00 167.06 196 ASN B C 1
ATOM 2377 O O . ASN B 1 157 ? 71.330 39.017 23.584 1.00 163.33 196 ASN B O 1
ATOM 2382 N N . THR B 1 158 ? 70.244 38.356 25.448 1.00 164.76 197 THR B N 1
ATOM 2383 C CA . THR B 1 158 ? 69.062 39.186 25.209 1.00 158.32 197 THR B CA 1
ATOM 2384 C C . THR B 1 158 ? 69.376 40.669 25.418 1.00 157.41 197 THR B C 1
ATOM 2385 O O . THR B 1 158 ? 69.071 41.498 24.557 1.00 154.20 197 THR B O 1
ATOM 2389 N N . LYS B 1 159 ? 69.998 40.998 26.550 1.00 159.70 198 LYS B N 1
ATOM 2390 C CA . LYS B 1 159 ? 70.380 42.382 26.841 1.00 160.09 198 LYS B CA 1
ATOM 2391 C C . LYS B 1 159 ? 71.252 43.002 25.747 1.00 158.88 198 LYS B C 1
ATOM 2392 O O . LYS B 1 159 ? 71.227 44.214 25.549 1.00 155.88 198 LYS B O 1
ATOM 2398 N N . LYS B 1 160 ? 72.008 42.167 25.035 1.00 159.92 199 LYS B N 1
ATOM 2399 C CA . LYS B 1 160 ? 72.807 42.628 23.900 1.00 158.07 199 LYS B CA 1
ATOM 2400 C C . LYS B 1 160 ? 71.918 43.014 22.711 1.00 150.84 199 LYS B C 1
ATOM 2401 O O . LYS B 1 160 ? 72.178 44.014 22.041 1.00 149.63 199 LYS B O 1
ATOM 2407 N N . LYS B 1 161 ? 70.872 42.225 22.465 1.00 146.84 200 LYS B N 1
ATOM 2408 C CA . LYS B 1 161 ? 69.907 42.515 21.397 1.00 141.68 200 LYS B CA 1
ATOM 2409 C C . LYS B 1 161 ? 69.108 43.796 21.640 1.00 135.93 200 LYS B C 1
ATOM 2410 O O . LYS B 1 161 ? 68.891 44.570 20.708 1.00 131.12 200 LYS B O 1
ATOM 2416 N N . VAL B 1 162 ? 68.680 44.016 22.885 1.00 135.05 201 VAL B N 1
ATOM 2417 C CA . VAL B 1 162 ? 67.924 45.224 23.242 1.00 131.90 201 VAL B CA 1
ATOM 2418 C C . VAL B 1 162 ? 68.758 46.499 23.039 1.00 133.64 201 VAL B C 1
ATOM 2419 O O . VAL B 1 162 ? 68.239 47.516 22.570 1.00 132.95 201 VAL B O 1
ATOM 2423 N N . ILE B 1 163 ? 70.048 46.429 23.372 1.00 135.04 202 ILE B N 1
ATOM 2424 C CA . ILE B 1 163 ? 70.980 47.522 23.095 1.00 133.74 202 ILE B CA 1
ATOM 2425 C C . ILE B 1 163 ? 71.171 47.662 21.583 1.00 130.70 202 ILE B C 1
ATOM 2426 O O . ILE B 1 163 ? 71.140 48.773 21.054 1.00 129.50 202 ILE B O 1
ATOM 2431 N N . GLU B 1 164 ? 71.326 46.529 20.898 1.00 129.92 203 GLU B N 1
ATOM 2432 C CA . GLU B 1 164 ? 71.545 46.497 19.448 1.00 129.98 203 GLU B CA 1
ATOM 2433 C C . GLU B 1 164 ? 70.376 47.059 18.621 1.00 125.17 203 GLU B C 1
ATOM 2434 O O . GLU B 1 164 ? 70.595 47.837 17.688 1.00 124.10 203 GLU B O 1
ATOM 2440 N N . ILE B 1 165 ? 69.150 46.657 18.959 1.00 120.63 204 ILE B N 1
ATOM 2441 C CA . ILE B 1 165 ? 67.953 47.090 18.224 1.00 115.17 204 ILE B CA 1
ATOM 2442 C C . ILE B 1 165 ? 67.760 48.608 18.300 1.00 113.42 204 ILE B C 1
ATOM 2443 O O . ILE B 1 165 ? 67.533 49.255 17.275 1.00 109.11 204 ILE B O 1
ATOM 2448 N N . ILE B 1 166 ? 67.866 49.164 19.507 1.00 114.47 205 ILE B N 1
ATOM 2449 C CA . ILE B 1 166 ? 67.738 50.611 19.720 1.00 114.61 205 ILE B CA 1
ATOM 2450 C C . ILE B 1 166 ? 68.807 51.370 18.931 1.00 117.76 205 ILE B C 1
ATOM 2451 O O . ILE B 1 166 ? 68.532 52.425 18.351 1.00 117.46 205 ILE B O 1
ATOM 2456 N N . SER B 1 167 ? 70.015 50.809 18.898 1.00 121.01 206 SER B N 1
ATOM 2457 C CA . SER B 1 167 ? 71.135 51.388 18.158 1.00 123.83 206 SER B CA 1
ATOM 2458 C C . SER B 1 167 ? 70.854 51.470 16.659 1.00 120.69 206 SER B C 1
ATOM 2459 O O . SER B 1 167 ? 71.139 52.487 16.026 1.00 121.99 206 SER B O 1
ATOM 2462 N N . LYS B 1 168 ? 70.294 50.395 16.106 1.00 116.79 207 LYS B N 1
ATOM 2463 C CA . LYS B 1 168 ? 69.899 50.347 14.701 1.00 113.73 207 LYS B CA 1
ATOM 2464 C C . LYS B 1 168 ? 68.750 51.324 14.437 1.00 108.50 207 LYS B C 1
ATOM 2465 O O . LYS B 1 168 ? 68.739 52.030 13.426 1.00 107.44 207 LYS B O 1
ATOM 2471 N N . ASN B 1 169 ? 67.796 51.367 15.365 1.00 105.33 208 ASN B N 1
ATOM 2472 C CA . ASN B 1 169 ? 66.630 52.242 15.255 1.00 99.93 208 ASN B CA 1
ATOM 2473 C C . ASN B 1 169 ? 66.984 53.725 15.314 1.00 99.59 208 ASN B C 1
ATOM 2474 O O . ASN B 1 169 ? 66.385 54.536 14.608 1.00 96.36 208 ASN B O 1
ATOM 2479 N N . THR B 1 170 ? 67.963 54.065 16.150 1.00 102.83 209 THR B N 1
ATOM 2480 C CA . THR B 1 170 ? 68.361 55.460 16.368 1.00 105.35 209 THR B CA 1
ATOM 2481 C C . THR B 1 170 ? 69.591 55.873 15.549 1.00 109.36 209 THR B C 1
ATOM 2482 O O . THR B 1 170 ? 70.019 57.032 15.604 1.00 111.73 209 THR B O 1
ATOM 2486 N N . GLU B 1 171 ? 70.140 54.924 14.788 1.00 110.54 210 GLU B N 1
ATOM 2487 C CA . GLU B 1 171 ? 71.339 55.138 13.961 1.00 114.84 210 GLU B CA 1
ATOM 2488 C C . GLU B 1 171 ? 72.551 55.571 14.793 1.00 119.80 210 GLU B C 1
ATOM 2489 O O . GLU B 1 171 ? 73.285 56.494 14.424 1.00 121.90 210 GLU B O 1
ATOM 2495 N N . LYS B 1 172 ? 72.744 54.894 15.921 1.00 120.08 211 LYS B N 1
ATOM 2496 C CA . LYS B 1 172 ? 73.856 55.179 16.823 1.00 124.16 211 LYS B CA 1
ATOM 2497 C C . LYS B 1 172 ? 74.638 53.900 17.107 1.00 127.51 211 LYS B C 1
ATOM 2498 O O . LYS B 1 172 ? 74.111 52.797 16.948 1.00 125.61 211 LYS B O 1
ATOM 2504 N N . ASP B 1 173 ? 75.897 54.051 17.515 1.00 133.38 212 ASP B N 1
ATOM 2505 C CA . ASP B 1 173 ? 76.719 52.913 17.921 1.00 137.21 212 ASP B CA 1
ATOM 2506 C C . ASP B 1 173 ? 76.136 52.269 19.171 1.00 135.91 212 ASP B C 1
ATOM 2507 O O . ASP B 1 173 ? 75.546 52.954 20.007 1.00 134.50 212 ASP B O 1
ATOM 2512 N N . THR B 1 174 ? 76.300 50.953 19.290 1.00 136.07 213 THR B N 1
ATOM 2513 C CA . THR B 1 174 ? 75.885 50.217 20.489 1.00 136.15 213 THR B CA 1
ATOM 2514 C C . THR B 1 174 ? 76.580 50.773 21.734 1.00 142.29 213 THR B C 1
ATOM 2515 O O . THR B 1 174 ? 76.115 50.591 22.862 1.00 142.73 213 THR B O 1
ATOM 2519 N N . ASN B 1 175 ? 77.689 51.470 21.505 1.00 148.23 214 ASN B N 1
ATOM 2520 C CA . ASN B 1 175 ? 78.482 52.056 22.571 1.00 153.72 214 ASN B CA 1
ATOM 2521 C C . ASN B 1 175 ? 77.814 53.261 23.236 1.00 153.07 214 ASN B C 1
ATOM 2522 O O . ASN B 1 175 ? 77.773 53.345 24.464 1.00 156.28 214 ASN B O 1
ATOM 2527 N N . VAL B 1 176 ? 77.295 54.180 22.423 1.00 149.43 215 VAL B N 1
ATOM 2528 C CA . VAL B 1 176 ? 76.660 55.409 22.921 1.00 148.27 215 VAL B CA 1
ATOM 2529 C C . VAL B 1 176 ? 75.283 55.151 23.549 1.00 143.74 215 VAL B C 1
ATOM 2530 O O . VAL B 1 176 ? 74.914 55.803 24.529 1.00 145.23 215 VAL B O 1
ATOM 2534 N N . ILE B 1 177 ? 74.542 54.195 22.989 1.00 139.14 216 ILE B N 1
ATOM 2535 C CA . ILE B 1 177 ? 73.235 53.793 23.522 1.00 134.33 216 ILE B CA 1
ATOM 2536 C C . ILE B 1 177 ? 73.396 53.050 24.852 1.00 137.99 216 ILE B C 1
ATOM 2537 O O . ILE B 1 177 ? 72.613 53.248 25.787 1.00 137.09 216 ILE B O 1
ATOM 2542 N N . SER B 1 178 ? 74.424 52.208 24.933 1.00 141.67 217 SER B N 1
ATOM 2543 C CA . SER B 1 178 ? 74.740 51.489 26.163 1.00 145.17 217 SER B CA 1
ATOM 2544 C C . SER B 1 178 ? 74.971 52.459 27.320 1.00 150.67 217 SER B C 1
ATOM 2545 O O . SER B 1 178 ? 74.606 52.170 28.458 1.00 151.88 217 SER B O 1
ATOM 2548 N N . ASN B 1 179 ? 75.561 53.612 27.004 1.00 155.94 218 ASN B N 1
ATOM 2549 C CA . ASN B 1 179 ? 75.855 54.668 27.977 1.00 163.35 218 ASN B CA 1
ATOM 2550 C C . ASN B 1 179 ? 74.601 55.314 28.575 1.00 161.62 218 ASN B C 1
ATOM 2551 O O . ASN B 1 179 ? 74.554 55.606 29.772 1.00 165.63 218 ASN B O 1
ATOM 2556 N N . VAL B 1 180 ? 73.589 55.528 27.740 1.00 157.96 219 VAL B N 1
ATOM 2557 C CA . VAL B 1 180 ? 72.372 56.218 28.165 1.00 157.49 219 VAL B CA 1
ATOM 2558 C C . VAL B 1 180 ? 71.419 55.309 28.958 1.00 156.32 219 VAL B C 1
ATOM 2559 O O . VAL B 1 180 ? 70.633 55.792 29.779 1.00 157.32 219 VAL B O 1
ATOM 2563 N N . LEU B 1 181 ? 71.512 53.999 28.728 1.00 154.94 220 LEU B N 1
ATOM 2564 C CA . LEU B 1 181 ? 70.626 53.024 29.374 1.00 153.33 220 LEU B CA 1
ATOM 2565 C C . LEU B 1 181 ? 71.063 52.642 30.793 1.00 158.70 220 LEU B C 1
ATOM 2566 O O . LEU B 1 181 ? 70.541 51.691 31.379 1.00 159.47 220 LEU B O 1
ATOM 2571 N N . GLU B 1 182 ? 72.018 53.392 31.336 1.00 163.04 221 GLU B N 1
ATOM 2572 C CA . GLU B 1 182 ? 72.446 53.231 32.721 1.00 169.00 221 GLU B CA 1
ATOM 2573 C C . GLU B 1 182 ? 71.461 53.913 33.669 1.00 168.73 221 GLU B C 1
ATOM 2574 O O . GLU B 1 182 ? 71.394 53.582 34.854 1.00 174.30 221 GLU B O 1
ATOM 2580 N N . ARG B 1 183 ? 70.707 54.869 33.134 1.00 163.75 222 ARG B N 1
ATOM 2581 C CA . ARG B 1 183 ? 69.678 55.581 33.884 1.00 163.43 222 ARG B CA 1
ATOM 2582 C C . ARG B 1 183 ? 68.378 55.627 33.087 1.00 158.81 222 ARG B C 1
ATOM 2583 O O . ARG B 1 183 ? 68.385 55.479 31.859 1.00 156.26 222 ARG B O 1
ATOM 2591 N N . ASP B 1 184 ? 67.265 55.823 33.792 1.00 158.74 223 ASP B N 1
ATOM 2592 C CA . ASP B 1 184 ? 65.964 56.005 33.153 1.00 152.68 223 ASP B CA 1
ATOM 2593 C C . ASP B 1 184 ? 65.923 57.334 32.408 1.00 150.54 223 ASP B C 1
ATOM 2594 O O . ASP B 1 184 ? 66.095 58.397 33.012 1.00 155.36 223 ASP B O 1
ATOM 2599 N N . LYS B 1 185 ? 65.716 57.270 31.096 1.00 143.24 224 LYS B N 1
ATOM 2600 C CA . LYS B 1 185 ? 65.606 58.481 30.293 1.00 140.44 224 LYS B CA 1
ATOM 2601 C C . LYS B 1 185 ? 64.191 58.666 29.754 1.00 134.41 224 LYS B C 1
ATOM 2602 O O . LYS B 1 185 ? 63.702 57.856 28.963 1.00 129.90 224 LYS B O 1
ATOM 2608 N N . TYR B 1 186 ? 63.539 59.734 30.206 1.00 134.07 225 TYR B N 1
ATOM 2609 C CA . TYR B 1 186 ? 62.216 60.103 29.723 1.00 128.37 225 TYR B CA 1
ATOM 2610 C C . TYR B 1 186 ? 62.315 61.120 28.594 1.00 126.36 225 TYR B C 1
ATOM 2611 O O . TYR B 1 186 ? 63.104 62.063 28.659 1.00 131.08 225 TYR B O 1
ATOM 2620 N N . PHE B 1 187 ? 61.515 60.913 27.556 1.00 120.34 226 PHE B N 1
ATOM 2621 C CA . PHE B 1 187 ? 61.467 61.830 26.431 1.00 118.36 226 PHE B CA 1
ATOM 2622 C C . PHE B 1 187 ? 60.087 62.444 26.334 1.00 117.20 226 PHE B C 1
ATOM 2623 O O . PHE B 1 187 ? 59.084 61.768 26.553 1.00 118.64 226 PHE B O 1
ATOM 2631 N N . ASN B 1 188 ? 60.041 63.731 26.015 1.00 117.25 227 ASN B N 1
ATOM 2632 C CA . ASN B 1 188 ? 58.838 64.323 25.456 1.00 116.04 227 ASN B CA 1
ATOM 2633 C C . ASN B 1 188 ? 58.904 64.116 23.941 1.00 112.58 227 ASN B C 1
ATOM 2634 O O . ASN B 1 188 ? 59.920 63.636 23.430 1.00 112.13 227 ASN B O 1
ATOM 2639 N N . ALA B 1 189 ? 57.839 64.475 23.227 1.00 110.14 228 ALA B N 1
ATOM 2640 C CA . ALA B 1 189 ? 57.779 64.284 21.772 1.00 105.71 228 ALA B CA 1
ATOM 2641 C C . ALA B 1 189 ? 58.977 64.887 21.025 1.00 106.67 228 ALA B C 1
ATOM 2642 O O . ALA B 1 189 ? 59.578 64.234 20.171 1.00 103.22 228 ALA B O 1
ATOM 2644 N N . ASP B 1 190 ? 59.326 66.127 21.365 1.00 111.46 229 ASP B N 1
ATOM 2645 C CA . ASP B 1 190 ? 60.427 66.836 20.710 1.00 112.58 229 ASP B CA 1
ATOM 2646 C C . ASP B 1 190 ? 61.785 66.167 20.923 1.00 111.87 229 ASP B C 1
ATOM 2647 O O . ASP B 1 190 ? 62.592 66.093 19.994 1.00 111.52 229 ASP B O 1
ATOM 2652 N N . GLU B 1 191 ? 62.026 65.678 22.138 1.00 111.43 230 GLU B N 1
ATOM 2653 C CA . GLU B 1 191 ? 63.308 65.063 22.484 1.00 112.04 230 GLU B CA 1
ATOM 2654 C C . GLU B 1 191 ? 63.498 63.704 21.824 1.00 107.35 230 GLU B C 1
ATOM 2655 O O . GLU B 1 191 ? 64.624 63.313 21.520 1.00 108.23 230 GLU B O 1
ATOM 2661 N N . ALA B 1 192 ? 62.393 62.996 21.608 1.00 103.53 231 ALA B N 1
ATOM 2662 C CA . ALA B 1 192 ? 62.416 61.699 20.935 1.00 101.05 231 ALA B CA 1
ATOM 2663 C C . ALA B 1 192 ? 62.770 61.829 19.452 1.00 100.44 231 ALA B C 1
ATOM 2664 O O . ALA B 1 192 ? 63.393 60.933 18.876 1.00 100.37 231 ALA B O 1
ATOM 2666 N N . VAL B 1 193 ? 62.361 62.944 18.846 1.00 100.78 232 VAL B N 1
ATOM 2667 C CA . VAL B 1 193 ? 62.668 63.245 17.447 1.00 100.43 232 VAL B CA 1
ATOM 2668 C C . VAL B 1 193 ? 64.164 63.515 17.266 1.00 105.57 232 VAL B C 1
ATOM 2669 O O . VAL B 1 193 ? 64.785 62.998 16.333 1.00 106.35 232 VAL B O 1
ATOM 2673 N N . ASP B 1 194 ? 64.734 64.316 18.166 1.00 110.07 233 ASP B N 1
ATOM 2674 C CA . ASP B 1 194 ? 66.165 64.624 18.137 1.00 114.95 233 ASP B CA 1
ATOM 2675 C C . ASP B 1 194 ? 67.015 63.379 18.387 1.00 113.66 233 ASP B C 1
ATOM 2676 O O . ASP B 1 194 ? 68.087 63.225 17.798 1.00 115.85 233 ASP B O 1
ATOM 2681 N N . PHE B 1 195 ? 66.522 62.495 19.252 1.00 109.83 234 PHE B N 1
ATOM 2682 C CA . PHE B 1 195 ? 67.222 61.261 19.600 1.00 108.88 234 PHE B CA 1
ATOM 2683 C C . PHE B 1 195 ? 67.079 60.185 18.518 1.00 106.00 234 PHE B C 1
ATOM 2684 O O . PHE B 1 195 ? 67.742 59.145 18.575 1.00 106.72 234 PHE B O 1
ATOM 2692 N N . LYS B 1 196 ? 66.220 60.454 17.533 1.00 103.10 235 LYS B N 1
ATOM 2693 C CA . LYS B 1 196 ? 65.979 59.570 16.380 1.00 100.11 235 LYS B CA 1
ATOM 2694 C C . LYS B 1 196 ? 65.228 58.282 16.742 1.00 99.30 235 LYS B C 1
ATOM 2695 O O . LYS B 1 196 ? 65.386 57.242 16.090 1.00 98.77 235 LYS B O 1
ATOM 2699 N N . LEU B 1 197 ? 64.404 58.368 17.784 1.00 100.49 236 LEU B N 1
ATOM 2700 C CA . LEU B 1 197 ? 63.442 57.318 18.111 1.00 98.98 236 LEU B CA 1
ATOM 2701 C C . LEU B 1 197 ? 62.190 57.501 17.268 1.00 96.65 236 LEU B C 1
ATOM 2702 O O . LEU B 1 197 ? 61.565 56.531 16.847 1.00 96.67 236 LEU B O 1
ATOM 2707 N N . ILE B 1 198 ? 61.841 58.763 17.036 1.00 97.31 237 ILE B N 1
ATOM 2708 C CA . ILE B 1 198 ? 60.624 59.153 16.337 1.00 95.44 237 ILE B CA 1
ATOM 2709 C C . ILE B 1 198 ? 61.012 60.085 15.196 1.00 94.85 237 ILE B C 1
ATOM 2710 O O . ILE B 1 198 ? 62.039 60.755 15.270 1.00 101.06 237 ILE B O 1
ATOM 2715 N N . ASP B 1 199 ? 60.200 60.127 14.144 1.00 89.90 238 ASP B N 1
ATOM 2716 C CA . ASP B 1 199 ? 60.534 60.920 12.962 1.00 89.41 238 ASP B CA 1
ATOM 2717 C C . ASP B 1 199 ? 59.803 62.259 12.866 1.00 89.53 238 ASP B C 1
ATOM 2718 O O . ASP B 1 199 ? 60.428 63.284 12.592 1.00 93.14 238 ASP B O 1
ATOM 2723 N N . HIS B 1 200 ? 58.490 62.249 13.078 1.00 87.06 239 HIS B N 1
ATOM 2724 C CA . HIS B 1 200 ? 57.691 63.468 12.962 1.00 88.32 239 HIS B CA 1
ATOM 2725 C C . HIS B 1 200 ? 56.657 63.570 14.041 1.00 89.39 239 HIS B C 1
ATOM 2726 O O . HIS B 1 200 ? 56.161 62.557 14.535 1.00 88.39 239 HIS B O 1
ATOM 2733 N N . ILE B 1 201 ? 56.332 64.806 14.411 1.00 93.76 240 ILE B N 1
ATOM 2734 C CA . ILE B 1 201 ? 55.235 65.090 15.328 1.00 96.57 240 ILE B CA 1
ATOM 2735 C C . ILE B 1 201 ? 54.012 65.509 14.515 1.00 99.65 240 ILE B C 1
ATOM 2736 O O . ILE B 1 201 ? 54.018 66.557 13.861 1.00 102.18 240 ILE B O 1
ATOM 2741 N N . LEU B 1 202 ? 52.970 64.684 14.552 1.00 100.94 241 LEU B N 1
ATOM 2742 C CA . LEU B 1 202 ? 51.754 64.942 13.781 1.00 105.47 241 LEU B CA 1
ATOM 2743 C C . LEU B 1 202 ? 50.912 66.060 14.392 1.00 111.91 241 LEU B C 1
ATOM 2744 O O . LEU B 1 202 ? 50.789 66.147 15.614 1.00 118.40 241 LEU B O 1
ATOM 2749 N N . GLU B 1 203 ? 50.348 66.917 13.540 1.00 115.14 242 GLU B N 1
ATOM 2750 C CA . GLU B 1 203 ? 49.529 68.046 14.001 1.00 122.30 242 GLU B CA 1
ATOM 2751 C C . GLU B 1 203 ? 48.418 68.440 13.020 1.00 124.58 242 GLU B C 1
ATOM 2752 O O . GLU B 1 203 ? 48.300 67.860 11.939 1.00 123.61 242 GLU B O 1
ATOM 2758 N N . LYS B 1 204 ? 47.611 69.426 13.421 1.00 130.21 243 LYS B N 1
ATOM 2759 C CA . LYS B 1 204 ? 46.482 69.943 12.630 1.00 132.11 243 LYS B CA 1
ATOM 2760 C C . LYS B 1 204 ? 45.582 68.839 12.074 1.00 128.51 243 LYS B C 1
ATOM 2761 O O . LYS B 1 204 ? 44.363 68.884 12.227 1.00 128.75 243 LYS B O 1
ATOM 2767 N N . PRO C 1 22 ? 33.165 22.726 9.532 1.00 125.87 61 PRO C N 1
ATOM 2768 C CA . PRO C 1 22 ? 31.823 23.085 9.977 1.00 124.17 61 PRO C CA 1
ATOM 2769 C C . PRO C 1 22 ? 30.762 22.752 8.915 1.00 116.95 61 PRO C C 1
ATOM 2770 O O . PRO C 1 22 ? 30.422 21.577 8.734 1.00 111.37 61 PRO C O 1
ATOM 2774 N N . SER C 1 23 ? 30.249 23.774 8.229 1.00 109.25 62 SER C N 1
ATOM 2775 C CA . SER C 1 23 ? 29.318 23.570 7.127 1.00 100.72 62 SER C CA 1
ATOM 2776 C C . SER C 1 23 ? 30.048 23.262 5.822 1.00 97.25 62 SER C C 1
ATOM 2777 O O . SER C 1 23 ? 29.504 22.560 4.969 1.00 100.33 62 SER C O 1
ATOM 2780 N N . LEU C 1 24 ? 31.266 23.791 5.671 1.00 89.88 63 LEU C N 1
ATOM 2781 C CA . LEU C 1 24 ? 32.094 23.524 4.490 1.00 83.77 63 LEU C CA 1
ATOM 2782 C C . LEU C 1 24 ? 32.418 22.038 4.339 1.00 79.92 63 LEU C C 1
ATOM 2783 O O . LEU C 1 24 ? 32.445 21.516 3.221 1.00 77.47 63 LEU C O 1
ATOM 2788 N N . LEU C 1 25 ? 32.685 21.378 5.465 1.00 76.69 64 LEU C N 1
ATOM 2789 C CA . LEU C 1 25 ? 32.931 19.942 5.479 1.00 74.49 64 LEU C CA 1
ATOM 2790 C C . LEU C 1 25 ? 31.662 19.158 5.137 1.00 74.85 64 LEU C C 1
ATOM 2791 O O . LEU C 1 25 ? 31.722 18.127 4.450 1.00 75.69 64 LEU C O 1
ATOM 2796 N N . LEU C 1 26 ? 30.518 19.655 5.610 1.00 73.09 65 LEU C N 1
ATOM 2797 C CA . LEU C 1 26 ? 29.230 19.036 5.310 1.00 71.43 65 LEU C CA 1
ATOM 2798 C C . LEU C 1 26 ? 28.873 19.103 3.831 1.00 71.56 65 LEU C C 1
ATOM 2799 O O . LEU C 1 26 ? 28.282 18.167 3.291 1.00 72.07 65 LEU C O 1
ATOM 2804 N N . SER C 1 27 ? 29.219 20.215 3.185 1.00 71.99 66 SER C N 1
ATOM 2805 C CA . SER C 1 27 ? 28.967 20.383 1.755 1.00 72.82 66 SER C CA 1
ATOM 2806 C C . SER C 1 27 ? 29.736 19.352 0.920 1.00 72.69 66 SER C C 1
ATOM 2807 O O . SER C 1 27 ? 29.377 19.087 -0.229 1.00 74.20 66 SER C O 1
ATOM 2810 N N . LYS C 1 28 ? 30.780 18.769 1.514 1.00 71.14 67 LYS C N 1
ATOM 2811 C CA . LYS C 1 28 ? 31.607 17.764 0.846 1.00 70.48 67 LYS C CA 1
ATOM 2812 C C . LYS C 1 28 ? 31.372 16.365 1.422 1.00 67.26 67 LYS C C 1
ATOM 2813 O O . LYS C 1 28 ? 32.129 15.433 1.132 1.00 67.71 67 LYS C O 1
ATOM 2819 N N . ARG C 1 29 ? 30.328 16.232 2.243 1.00 64.65 68 ARG C N 1
ATOM 2820 C CA . ARG C 1 29 ? 29.953 14.964 2.890 1.00 60.55 68 ARG C CA 1
ATOM 2821 C C . ARG C 1 29 ? 31.030 14.446 3.864 1.00 60.21 68 ARG C C 1
ATOM 2822 O O . ARG C 1 29 ? 31.338 13.246 3.914 1.00 59.54 68 ARG C O 1
ATOM 2830 N N . ILE C 1 30 ? 31.585 15.366 4.647 1.00 60.05 69 ILE C N 1
ATOM 2831 C CA . ILE C 1 30 ? 32.603 15.029 5.629 1.00 61.24 69 ILE C CA 1
ATOM 2832 C C . ILE C 1 30 ? 32.133 15.328 7.047 1.00 63.02 69 ILE C C 1
ATOM 2833 O O . ILE C 1 30 ? 31.605 16.407 7.333 1.00 65.20 69 ILE C O 1
ATOM 2838 N N . ILE C 1 31 ? 32.312 14.353 7.929 1.00 62.25 70 ILE C N 1
ATOM 2839 C CA . ILE C 1 31 ? 32.080 14.556 9.353 1.00 64.98 70 ILE C CA 1
ATOM 2840 C C . ILE C 1 31 ? 33.394 14.317 10.084 1.00 65.27 70 ILE C C 1
ATOM 2841 O O . ILE C 1 31 ? 34.006 13.250 9.954 1.00 66.68 70 ILE C O 1
ATOM 2846 N N . PHE C 1 32 ? 33.836 15.315 10.837 1.00 65.24 71 PHE C N 1
ATOM 2847 C CA . PHE C 1 32 ? 35.061 15.169 11.600 1.00 67.24 71 PHE C CA 1
ATOM 2848 C C . PHE C 1 32 ? 34.777 15.086 13.092 1.00 65.75 71 PHE C C 1
ATOM 2849 O O . PHE C 1 32 ? 34.384 16.066 13.716 1.00 66.23 71 PHE C O 1
ATOM 2857 N N . LEU C 1 33 ? 34.957 13.892 13.643 1.00 65.05 72 LEU C N 1
ATOM 2858 C CA . LEU C 1 33 ? 34.956 13.701 15.081 1.00 66.59 72 LEU C CA 1
ATOM 2859 C C . LEU C 1 33 ? 36.385 13.910 15.564 1.00 70.27 72 LEU C C 1
ATOM 2860 O O . LEU C 1 33 ? 37.244 13.053 15.357 1.00 72.05 72 LEU C O 1
ATOM 2865 N N . SER C 1 34 ? 36.641 15.063 16.177 1.00 72.70 73 SER C N 1
ATOM 2866 C CA . SER C 1 34 ? 37.972 15.375 16.692 1.00 75.21 73 SER C CA 1
ATOM 2867 C C . SER C 1 34 ? 37.931 15.803 18.154 1.00 78.54 73 SER C C 1
ATOM 2868 O O . SER C 1 34 ? 38.697 16.660 18.583 1.00 81.45 73 SER C O 1
ATOM 2871 N N . SER C 1 35 ? 37.036 15.186 18.915 1.00 78.40 74 SER C N 1
ATOM 2872 C CA . SER C 1 35 ? 36.897 15.468 20.335 1.00 80.18 74 SER C CA 1
ATOM 2873 C C . SER C 1 35 ? 36.407 14.206 21.041 1.00 80.83 74 SER C C 1
ATOM 2874 O O . SER C 1 35 ? 36.008 13.248 20.378 1.00 81.96 74 SER C O 1
ATOM 2877 N N . PRO C 1 36 ? 36.451 14.188 22.386 1.00 83.40 75 PRO C N 1
ATOM 2878 C CA . PRO C 1 36 ? 35.683 13.174 23.104 1.00 83.69 75 PRO C CA 1
ATOM 2879 C C . PRO C 1 36 ? 34.216 13.200 22.661 1.00 82.30 75 PRO C C 1
ATOM 2880 O O . PRO C 1 36 ? 33.683 14.272 22.356 1.00 83.05 75 PRO C O 1
ATOM 2884 N N . ILE C 1 37 ? 33.576 12.035 22.604 1.00 80.61 76 ILE C N 1
ATOM 2885 C CA . ILE C 1 37 ? 32.170 11.968 22.193 1.00 78.35 76 ILE C CA 1
ATOM 2886 C C . ILE C 1 37 ? 31.247 12.365 23.355 1.00 81.28 76 ILE C C 1
ATOM 2887 O O . ILE C 1 37 ? 30.727 11.509 24.080 1.00 82.85 76 ILE C O 1
ATOM 2892 N N . TYR C 1 38 ? 31.070 13.674 23.529 1.00 81.84 77 TYR C N 1
ATOM 2893 C CA . TYR C 1 38 ? 30.121 14.222 24.496 1.00 85.19 77 TYR C CA 1
ATOM 2894 C C . TYR C 1 38 ? 28.691 13.940 24.020 1.00 85.62 77 TYR C C 1
ATOM 2895 O O . TYR C 1 38 ? 28.486 13.593 22.847 1.00 82.45 77 TYR C O 1
ATOM 2904 N N . PRO C 1 39 ? 27.691 14.095 24.916 1.00 88.34 78 PRO C N 1
ATOM 2905 C CA . PRO C 1 39 ? 26.309 13.821 24.516 1.00 87.04 78 PRO C CA 1
ATOM 2906 C C . PRO C 1 39 ? 25.871 14.598 23.268 1.00 84.78 78 PRO C C 1
ATOM 2907 O O . PRO C 1 39 ? 25.192 14.032 22.406 1.00 84.05 78 PRO C O 1
ATOM 2911 N N . HIS C 1 40 ? 26.273 15.865 23.166 1.00 83.45 79 HIS C N 1
ATOM 2912 C CA . HIS C 1 40 ? 25.933 16.694 22.005 1.00 81.66 79 HIS C CA 1
ATOM 2913 C C . HIS C 1 40 ? 26.672 16.300 20.749 1.00 79.25 79 HIS C C 1
ATOM 2914 O O . HIS C 1 40 ? 26.252 16.643 19.642 1.00 77.70 79 HIS C O 1
ATOM 2921 N N . ILE C 1 41 ? 27.780 15.579 20.905 1.00 78.24 80 ILE C N 1
ATOM 2922 C CA . ILE C 1 41 ? 28.575 15.158 19.756 1.00 76.39 80 ILE C CA 1
ATOM 2923 C C . ILE C 1 41 ? 27.910 14.007 19.011 1.00 75.22 80 ILE C C 1
ATOM 2924 O O . ILE C 1 41 ? 27.794 14.055 17.789 1.00 73.90 80 ILE C O 1
ATOM 2929 N N . SER C 1 42 ? 27.468 12.988 19.745 1.00 77.75 81 SER C N 1
ATOM 2930 C CA . SER C 1 42 ? 26.779 11.839 19.142 1.00 77.83 81 SER C CA 1
ATOM 2931 C C . SER C 1 42 ? 25.467 12.270 18.496 1.00 76.41 81 SER C C 1
ATOM 2932 O O . SER C 1 42 ? 25.043 11.711 17.477 1.00 77.16 81 SER C O 1
ATOM 2935 N N . GLU C 1 43 ? 24.841 13.278 19.096 1.00 77.78 82 GLU C N 1
ATOM 2936 C CA . GLU C 1 43 ? 23.683 13.931 18.509 1.00 79.32 82 GLU C CA 1
ATOM 2937 C C . GLU C 1 43 ? 24.045 14.624 17.188 1.00 78.36 82 GLU C C 1
ATOM 2938 O O . GLU C 1 43 ? 23.291 14.550 16.214 1.00 79.14 82 GLU C O 1
ATOM 2944 N N . GLN C 1 44 ? 25.197 15.295 17.165 1.00 75.65 83 GLN C N 1
ATOM 2945 C CA . GLN C 1 44 ? 25.662 15.985 15.967 1.00 72.36 83 GLN C CA 1
ATOM 2946 C C . GLN C 1 44 ? 26.063 15.025 14.857 1.00 70.13 83 GLN C C 1
ATOM 2947 O O . GLN C 1 44 ? 25.821 15.306 13.684 1.00 70.04 83 GLN C O 1
ATOM 2953 N N . ILE C 1 45 ? 26.676 13.901 15.227 1.00 68.02 84 ILE C N 1
ATOM 2954 C CA . ILE C 1 45 ? 27.049 12.878 14.253 1.00 66.66 84 ILE C CA 1
ATOM 2955 C C . ILE C 1 45 ? 25.797 12.310 13.584 1.00 65.96 84 ILE C C 1
ATOM 2956 O O . ILE C 1 45 ? 25.727 12.216 12.355 1.00 66.41 84 ILE C O 1
ATOM 2961 N N . ILE C 1 46 ? 24.808 11.956 14.398 1.00 65.58 85 ILE C N 1
ATOM 2962 C CA . ILE C 1 46 ? 23.549 11.418 13.895 1.00 65.58 85 ILE C CA 1
ATOM 2963 C C . ILE C 1 46 ? 22.804 12.444 13.028 1.00 66.33 85 ILE C C 1
ATOM 2964 O O . ILE C 1 46 ? 22.360 12.113 11.927 1.00 67.70 85 ILE C O 1
ATOM 2969 N N . SER C 1 47 ? 22.704 13.684 13.511 1.00 66.82 86 SER C N 1
ATOM 2970 C CA . SER C 1 47 ? 22.078 14.775 12.754 1.00 66.54 86 SER C CA 1
ATOM 2971 C C . SER C 1 47 ? 22.730 14.968 11.386 1.00 66.42 86 SER C C 1
ATOM 2972 O O . SER C 1 47 ? 22.038 15.113 10.377 1.00 65.03 86 SER C O 1
ATOM 2975 N N . GLN C 1 48 ? 24.063 14.961 11.366 1.00 66.06 87 GLN C N 1
ATOM 2976 C CA . GLN C 1 48 ? 24.826 15.128 10.136 1.00 64.75 87 GLN C CA 1
ATOM 2977 C C . GLN C 1 48 ? 24.694 13.932 9.198 1.00 63.87 87 GLN C C 1
ATOM 2978 O O . GLN C 1 48 ? 24.608 14.104 7.981 1.00 63.43 87 GLN C O 1
ATOM 2984 N N . LEU C 1 49 ? 24.671 12.725 9.761 1.00 63.09 88 LEU C N 1
ATOM 2985 C CA . LEU C 1 49 ? 24.449 11.522 8.965 1.00 61.43 88 LEU C CA 1
ATOM 2986 C C . LEU C 1 49 ? 23.065 11.567 8.320 1.00 63.79 88 LEU C C 1
ATOM 2987 O O . LEU C 1 49 ? 22.923 11.297 7.122 1.00 64.17 88 LEU C O 1
ATOM 2992 N N . LEU C 1 50 ? 22.058 11.935 9.112 1.00 64.62 89 LEU C N 1
ATOM 2993 C CA . LEU C 1 50 ? 20.686 12.069 8.617 1.00 65.60 89 LEU C CA 1
ATOM 2994 C C . LEU C 1 50 ? 20.578 13.101 7.509 1.00 67.54 89 LEU C C 1
ATOM 2995 O O . LEU C 1 50 ? 19.925 12.853 6.494 1.00 71.57 89 LEU C O 1
ATOM 3000 N N . TYR C 1 51 ? 21.219 14.252 7.708 1.00 66.44 90 TYR C N 1
ATOM 3001 C CA . TYR C 1 51 ? 21.181 15.333 6.734 1.00 67.20 90 TYR C CA 1
ATOM 3002 C C . TYR C 1 51 ? 21.766 14.877 5.395 1.00 67.99 90 TYR C C 1
ATOM 3003 O O . TYR C 1 51 ? 21.160 15.074 4.333 1.00 66.60 90 TYR C O 1
ATOM 3012 N N . LEU C 1 52 ? 22.938 14.249 5.467 1.00 67.75 91 LEU C N 1
ATOM 3013 C CA . LEU C 1 52 ? 23.667 13.811 4.282 1.00 67.31 91 LEU C CA 1
ATOM 3014 C C . LEU C 1 52 ? 22.933 12.733 3.486 1.00 68.38 91 LEU C C 1
ATOM 3015 O O . LEU C 1 52 ? 22.907 12.777 2.253 1.00 69.74 91 LEU C O 1
ATOM 3020 N N . GLU C 1 53 ? 22.328 11.780 4.194 1.00 70.11 92 GLU C N 1
ATOM 3021 C CA . GLU C 1 53 ? 21.504 10.745 3.563 1.00 71.39 92 GLU C CA 1
ATOM 3022 C C . GLU C 1 53 ? 20.323 11.352 2.800 1.00 72.25 92 GLU C C 1
ATOM 3023 O O . GLU C 1 53 ? 19.974 10.871 1.728 1.00 75.28 92 GLU C O 1
ATOM 3029 N N . TYR C 1 54 ? 19.731 12.410 3.348 1.00 71.75 93 TYR C N 1
ATOM 3030 C CA . TYR C 1 54 ? 18.609 13.098 2.709 1.00 73.59 93 TYR C CA 1
ATOM 3031 C C . TYR C 1 54 ? 19.032 13.955 1.520 1.00 75.92 93 TYR C C 1
ATOM 3032 O O . TYR C 1 54 ? 18.246 14.158 0.595 1.00 80.60 93 TYR C O 1
ATOM 3041 N N . GLU C 1 55 ? 20.261 14.468 1.560 1.00 76.39 94 GLU C N 1
ATOM 3042 C CA . GLU C 1 55 ? 20.832 15.249 0.458 1.00 78.16 94 GLU C CA 1
ATOM 3043 C C . GLU C 1 55 ? 21.077 14.388 -0.777 1.00 79.15 94 GLU C C 1
ATOM 3044 O O . GLU C 1 55 ? 20.679 14.746 -1.888 1.00 77.43 94 GLU C O 1
ATOM 3050 N N . SER C 1 56 ? 21.758 13.264 -0.570 1.00 80.44 95 SER C N 1
ATOM 3051 C CA . SER C 1 56 ? 21.978 12.274 -1.615 1.00 83.97 95 SER C CA 1
ATOM 3052 C C . SER C 1 56 ? 21.933 10.891 -1.011 1.00 82.80 95 SER C C 1
ATOM 3053 O O . SER C 1 56 ? 22.551 10.640 0.022 1.00 81.45 95 SER C O 1
ATOM 3056 N N . LYS C 1 57 ? 21.200 10.008 -1.680 1.00 86.06 96 LYS C N 1
ATOM 3057 C CA . LYS C 1 57 ? 20.868 8.688 -1.174 1.00 88.50 96 LYS C CA 1
ATOM 3058 C C . LYS C 1 57 ? 22.077 7.754 -1.126 1.00 88.62 96 LYS C C 1
ATOM 3059 O O . LYS C 1 57 ? 22.452 7.301 -0.055 1.00 94.01 96 LYS C O 1
ATOM 3065 N N . ARG C 1 58 ? 22.696 7.464 -2.264 1.00 84.57 97 ARG C N 1
ATOM 3066 C CA . ARG C 1 58 ? 23.782 6.478 -2.274 1.00 80.47 97 ARG C CA 1
ATOM 3067 C C . ARG C 1 58 ? 25.134 7.109 -2.576 1.00 78.82 97 ARG C C 1
ATOM 3068 O O . ARG C 1 58 ? 25.832 6.703 -3.510 1.00 81.69 97 ARG C O 1
ATOM 3076 N N . LYS C 1 59 ? 25.500 8.097 -1.764 1.00 74.59 98 LYS C N 1
ATOM 3077 C CA . LYS C 1 59 ? 26.721 8.870 -1.966 1.00 71.26 98 LYS C CA 1
ATOM 3078 C C . LYS C 1 59 ? 27.579 8.786 -0.704 1.00 68.53 98 LYS C C 1
ATOM 3079 O O . LYS C 1 59 ? 27.103 9.125 0.376 1.00 69.52 98 LYS C O 1
ATOM 3085 N N . PRO C 1 60 ? 28.843 8.323 -0.832 1.00 67.85 99 PRO C N 1
ATOM 3086 C CA . PRO C 1 60 ? 29.707 8.084 0.335 1.00 65.01 99 PRO C CA 1
ATOM 3087 C C . PRO C 1 60 ? 29.835 9.267 1.295 1.00 64.81 99 PRO C C 1
ATOM 3088 O O . PRO C 1 60 ? 29.844 10.429 0.865 1.00 66.30 99 PRO C O 1
ATOM 3092 N N . ILE C 1 61 ? 29.915 8.945 2.585 1.00 62.77 100 ILE C N 1
ATOM 3093 C CA . ILE C 1 61 ? 30.084 9.916 3.665 1.00 62.12 100 ILE C CA 1
ATOM 3094 C C . ILE C 1 61 ? 31.425 9.640 4.348 1.00 64.33 100 ILE C C 1
ATOM 3095 O O . ILE C 1 61 ? 31.777 8.482 4.617 1.00 64.92 100 ILE C O 1
ATOM 3100 N N . HIS C 1 62 ? 32.178 10.699 4.622 1.00 63.51 101 HIS C N 1
ATOM 3101 C CA . HIS C 1 62 ? 33.528 10.537 5.140 1.00 62.86 101 HIS C CA 1
ATOM 3102 C C . HIS C 1 62 ? 33.623 10.934 6.577 1.00 62.61 101 HIS C C 1
ATOM 3103 O O . HIS C 1 62 ? 33.589 12.115 6.911 1.00 64.91 101 HIS C O 1
ATOM 3110 N N . LEU C 1 63 ? 33.730 9.932 7.442 1.00 63.63 102 LEU C N 1
ATOM 3111 C CA . LEU C 1 63 ? 33.812 10.148 8.880 1.00 63.13 102 LEU C CA 1
ATOM 3112 C C . LEU C 1 63 ? 35.262 10.078 9.340 1.00 64.90 102 LEU C C 1
ATOM 3113 O O . LEU C 1 63 ? 35.840 8.991 9.468 1.00 67.82 102 LEU C O 1
ATOM 3118 N N . TYR C 1 64 ? 35.850 11.247 9.566 1.00 64.64 103 TYR C N 1
ATOM 3119 C CA . TYR C 1 64 ? 37.205 11.334 10.102 1.00 66.08 103 TYR C CA 1
ATOM 3120 C C . TYR C 1 64 ? 37.167 11.283 11.629 1.00 67.29 103 TYR C C 1
ATOM 3121 O O . TYR C 1 64 ? 36.386 11.995 12.270 1.00 70.20 103 TYR C O 1
ATOM 3130 N N . ILE C 1 65 ? 38.018 10.439 12.202 1.00 66.61 104 ILE C N 1
ATOM 3131 C CA . ILE C 1 65 ? 37.993 10.167 13.631 1.00 66.41 104 ILE C CA 1
ATOM 3132 C C . ILE C 1 65 ? 39.341 10.442 14.276 1.00 67.29 104 ILE C C 1
ATOM 3133 O O . ILE C 1 65 ? 40.363 9.873 13.884 1.00 66.81 104 ILE C O 1
ATOM 3138 N N . ASN C 1 66 ? 39.318 11.332 15.263 1.00 69.43 105 ASN C N 1
ATOM 3139 C CA . ASN C 1 66 ? 40.449 11.577 16.151 1.00 72.40 105 ASN C CA 1
ATOM 3140 C C . ASN C 1 66 ? 39.923 11.816 17.565 1.00 73.98 105 ASN C C 1
ATOM 3141 O O . ASN C 1 66 ? 39.761 12.960 18.006 1.00 77.35 105 ASN C O 1
ATOM 3146 N N . SER C 1 67 ? 39.647 10.724 18.269 1.00 73.58 106 SER C N 1
ATOM 3147 C CA . SER C 1 67 ? 38.900 10.790 19.520 1.00 77.44 106 SER C CA 1
ATOM 3148 C C . SER C 1 67 ? 39.341 9.743 20.533 1.00 79.43 106 SER C C 1
ATOM 3149 O O . SER C 1 67 ? 39.809 8.663 20.163 1.00 79.16 106 SER C O 1
ATOM 3152 N N . THR C 1 68 ? 39.180 10.082 21.811 1.00 82.46 107 THR C N 1
ATOM 3153 C CA . THR C 1 68 ? 39.450 9.166 22.920 1.00 86.95 107 THR C CA 1
ATOM 3154 C C . THR C 1 68 ? 38.153 8.523 23.439 1.00 89.21 107 THR C C 1
ATOM 3155 O O . THR C 1 68 ? 38.116 7.951 24.536 1.00 91.74 107 THR C O 1
ATOM 3159 N N . GLY C 1 69 ? 37.097 8.619 22.633 1.00 88.02 108 GLY C N 1
ATOM 3160 C CA . GLY C 1 69 ? 35.815 7.997 22.940 1.00 90.44 108 GLY C CA 1
ATOM 3161 C C . GLY C 1 69 ? 35.020 8.706 24.019 1.00 95.47 108 GLY C C 1
ATOM 3162 O O . GLY C 1 69 ? 34.835 9.925 23.973 1.00 95.99 108 GLY C O 1
ATOM 3163 N N . ASP C 1 70 ? 34.550 7.930 24.991 1.00 100.05 109 ASP C N 1
ATOM 3164 C CA . ASP C 1 70 ? 33.696 8.438 26.064 1.00 103.81 109 ASP C CA 1
ATOM 3165 C C . ASP C 1 70 ? 34.483 8.934 27.278 1.00 107.13 109 ASP C C 1
ATOM 3166 O O . ASP C 1 70 ? 33.903 9.510 28.200 1.00 108.49 109 ASP C O 1
ATOM 3171 N N . ILE C 1 71 ? 35.796 8.715 27.272 1.00 109.74 110 ILE C N 1
ATOM 3172 C CA . ILE C 1 71 ? 36.656 9.154 28.377 1.00 115.33 110 ILE C CA 1
ATOM 3173 C C . ILE C 1 71 ? 37.545 10.342 28.002 1.00 116.47 110 ILE C C 1
ATOM 3174 O O . ILE C 1 71 ? 37.959 10.492 26.850 1.00 114.19 110 ILE C O 1
ATOM 3179 N N . ASP C 1 72 ? 37.819 11.187 28.990 1.00 123.08 111 ASP C N 1
ATOM 3180 C CA . ASP C 1 72 ? 38.627 12.385 28.804 1.00 125.34 111 ASP C CA 1
ATOM 3181 C C . ASP C 1 72 ? 39.334 12.719 30.116 1.00 133.22 111 ASP C C 1
ATOM 3182 O O . ASP C 1 72 ? 38.713 13.237 31.054 1.00 137.22 111 ASP C O 1
ATOM 3187 N N . ASN C 1 73 ? 40.630 12.408 30.168 1.00 135.96 112 ASN C N 1
ATOM 3188 C CA . ASN C 1 73 ? 41.464 12.585 31.365 1.00 142.17 112 ASN C CA 1
ATOM 3189 C C . ASN C 1 73 ? 40.890 11.913 32.613 1.00 145.80 112 ASN C C 1
ATOM 3190 O O . ASN C 1 73 ? 40.485 12.586 33.568 1.00 148.65 112 ASN C O 1
ATOM 3195 N N . ASN C 1 74 ? 40.854 10.580 32.575 1.00 145.15 113 ASN C N 1
ATOM 3196 C CA . ASN C 1 74 ? 40.392 9.734 33.689 1.00 148.43 113 ASN C CA 1
ATOM 3197 C C . ASN C 1 74 ? 38.923 9.912 34.096 1.00 148.01 113 ASN C C 1
ATOM 3198 O O . ASN C 1 74 ? 38.484 9.358 35.108 1.00 153.03 113 ASN C O 1
ATOM 3203 N N . LYS C 1 75 ? 38.172 10.678 33.304 1.00 141.65 114 LYS C N 1
ATOM 3204 C CA . LYS C 1 75 ? 36.762 10.949 33.590 1.00 137.98 114 LYS C CA 1
ATOM 3205 C C . LYS C 1 75 ? 35.882 10.581 32.402 1.00 131.31 114 LYS C C 1
ATOM 3206 O O . LYS C 1 75 ? 36.201 10.913 31.258 1.00 127.22 114 LYS C O 1
ATOM 3212 N N . ILE C 1 76 ? 34.777 9.895 32.682 1.00 128.96 115 ILE C N 1
ATOM 3213 C CA . ILE C 1 76 ? 33.795 9.559 31.651 1.00 123.59 115 ILE C CA 1
ATOM 3214 C C . ILE C 1 76 ? 32.912 10.781 31.369 1.00 121.67 115 ILE C C 1
ATOM 3215 O O . ILE C 1 76 ? 32.105 11.187 32.210 1.00 124.63 115 ILE C O 1
ATOM 3220 N N . ILE C 1 77 ? 33.084 11.367 30.185 1.00 115.08 116 ILE C N 1
ATOM 3221 C CA . ILE C 1 77 ? 32.381 12.602 29.808 1.00 111.34 116 ILE C CA 1
ATOM 3222 C C . ILE C 1 77 ? 31.004 12.361 29.179 1.00 106.95 116 ILE C C 1
ATOM 3223 O O . ILE C 1 77 ? 30.325 13.305 28.769 1.00 104.89 116 ILE C O 1
ATOM 3228 N N . ASN C 1 78 ? 30.605 11.095 29.105 1.00 105.45 117 ASN C N 1
ATOM 3229 C CA . ASN C 1 78 ? 29.313 10.719 28.545 1.00 103.21 117 ASN C CA 1
ATOM 3230 C C . ASN C 1 78 ? 28.693 9.547 29.302 1.00 104.72 117 ASN C C 1
ATOM 3231 O O . ASN C 1 78 ? 29.189 8.419 29.239 1.00 105.11 117 ASN C O 1
ATOM 3236 N N . LEU C 1 79 ? 27.602 9.824 30.011 1.00 107.32 118 LEU C N 1
ATOM 3237 C CA . LEU C 1 79 ? 26.909 8.812 30.808 1.00 110.96 118 LEU C CA 1
ATOM 3238 C C . LEU C 1 79 ? 26.242 7.747 29.935 1.00 108.18 118 LEU C C 1
ATOM 3239 O O . LEU C 1 79 ? 25.980 6.636 30.395 1.00 111.10 118 LEU C O 1
ATOM 3241 N N . ASN C 1 80 ? 25.989 8.088 28.675 1.00 103.98 119 ASN C N 1
ATOM 3242 C CA . ASN C 1 80 ? 25.325 7.181 27.742 1.00 102.08 119 ASN C CA 1
ATOM 3243 C C . ASN C 1 80 ? 26.151 6.850 26.497 1.00 97.36 119 ASN C C 1
ATOM 3244 O O . ASN C 1 80 ? 25.599 6.659 25.409 1.00 92.12 119 ASN C O 1
ATOM 3249 N N . GLY C 1 81 ? 27.467 6.761 26.683 1.00 96.94 120 GLY C N 1
ATOM 3250 C CA . GLY C 1 81 ? 28.420 6.566 25.591 1.00 95.62 120 GLY C CA 1
ATOM 3251 C C . GLY C 1 81 ? 28.207 5.329 24.739 1.00 94.99 120 GLY C C 1
ATOM 3252 O O . GLY C 1 81 ? 28.091 5.424 23.515 1.00 94.78 120 GLY C O 1
ATOM 3253 N N . ILE C 1 82 ? 28.154 4.169 25.387 1.00 97.73 121 ILE C N 1
ATOM 3254 C CA . ILE C 1 82 ? 28.036 2.890 24.684 1.00 97.53 121 ILE C CA 1
ATOM 3255 C C . ILE C 1 82 ? 26.711 2.795 23.921 1.00 97.57 121 ILE C C 1
ATOM 3256 O O . ILE C 1 82 ? 26.679 2.331 22.781 1.00 94.92 121 ILE C O 1
ATOM 3261 N N . THR C 1 83 ? 25.626 3.251 24.541 1.00 100.69 122 THR C N 1
ATOM 3262 C CA . THR C 1 83 ? 24.326 3.254 23.867 1.00 101.25 122 THR C CA 1
ATOM 3263 C C . THR C 1 83 ? 24.254 4.291 22.736 1.00 97.00 122 THR C C 1
ATOM 3264 O O . THR C 1 83 ? 23.591 4.056 21.724 1.00 93.97 122 THR C O 1
ATOM 3268 N N . ASP C 1 84 ? 24.952 5.416 22.905 1.00 97.44 123 ASP C N 1
ATOM 3269 C CA . ASP C 1 84 ? 25.056 6.438 21.857 1.00 93.79 123 ASP C CA 1
ATOM 3270 C C . ASP C 1 84 ? 25.725 5.887 20.606 1.00 91.44 123 ASP C C 1
ATOM 3271 O O . ASP C 1 84 ? 25.236 6.097 19.493 1.00 89.44 123 ASP C O 1
ATOM 3276 N N . VAL C 1 85 ? 26.838 5.178 20.799 1.00 89.69 124 VAL C N 1
ATOM 3277 C CA . VAL C 1 85 ? 27.592 4.598 19.688 1.00 84.21 124 VAL C CA 1
ATOM 3278 C C . VAL C 1 85 ? 26.816 3.460 19.016 1.00 83.51 124 VAL C C 1
ATOM 3279 O O . VAL C 1 85 ? 26.911 3.282 17.798 1.00 83.47 124 VAL C O 1
ATOM 3283 N N . ILE C 1 86 ? 26.040 2.713 19.806 1.00 82.48 125 ILE C N 1
ATOM 3284 C CA . ILE C 1 86 ? 25.136 1.690 19.273 1.00 82.21 125 ILE C CA 1
ATOM 3285 C C . ILE C 1 86 ? 24.125 2.332 18.322 1.00 82.74 125 ILE C C 1
ATOM 3286 O O . ILE C 1 86 ? 23.838 1.782 17.255 1.00 84.10 125 ILE C O 1
ATOM 3291 N N . SER C 1 87 ? 23.604 3.498 18.710 1.00 81.26 126 SER C N 1
ATOM 3292 C CA . SER C 1 87 ? 22.666 4.244 17.874 1.00 79.72 126 SER C CA 1
ATOM 3293 C C . SER C 1 87 ? 23.304 4.708 16.573 1.00 77.46 126 SER C C 1
ATOM 3294 O O . SER C 1 87 ? 22.700 4.574 15.508 1.00 77.51 126 SER C O 1
ATOM 3297 N N . ILE C 1 88 ? 24.522 5.244 16.667 1.00 76.87 127 ILE C N 1
ATOM 3298 C CA . ILE C 1 88 ? 25.257 5.729 15.498 1.00 73.32 127 ILE C CA 1
ATOM 3299 C C . ILE C 1 88 ? 25.524 4.604 14.498 1.00 74.34 127 ILE C C 1
ATOM 3300 O O . ILE C 1 88 ? 25.265 4.761 13.305 1.00 72.09 127 ILE C O 1
ATOM 3305 N N . VAL C 1 89 ? 26.026 3.470 14.983 1.00 77.58 128 VAL C N 1
ATOM 3306 C CA . VAL C 1 89 ? 26.306 2.331 14.098 1.00 80.15 128 VAL C CA 1
ATOM 3307 C C . VAL C 1 89 ? 25.008 1.750 13.506 1.00 80.07 128 VAL C C 1
ATOM 3308 O O . VAL C 1 89 ? 25.003 1.270 12.370 1.00 80.54 128 VAL C O 1
ATOM 3312 N N . ASP C 1 90 ? 23.913 1.828 14.259 1.00 80.24 129 ASP C N 1
ATOM 3313 C CA . ASP C 1 90 ? 22.604 1.420 13.748 1.00 83.04 129 ASP C CA 1
ATOM 3314 C C . ASP C 1 90 ? 22.115 2.282 12.581 1.00 81.95 129 ASP C C 1
ATOM 3315 O O . ASP C 1 90 ? 21.570 1.753 11.608 1.00 81.77 129 ASP C O 1
ATOM 3320 N N . VAL C 1 91 ? 22.308 3.598 12.676 1.00 79.11 130 VAL C N 1
ATOM 3321 C CA . VAL C 1 91 ? 21.940 4.493 11.576 1.00 77.08 130 VAL C CA 1
ATOM 3322 C C . VAL C 1 91 ? 22.909 4.337 10.400 1.00 74.87 130 VAL C C 1
ATOM 3323 O O . VAL C 1 91 ? 22.487 4.402 9.244 1.00 77.16 130 VAL C O 1
ATOM 3327 N N . ILE C 1 92 ? 24.188 4.107 10.699 1.00 71.65 131 ILE C N 1
ATOM 3328 C CA . ILE C 1 92 ? 25.187 3.796 9.669 1.00 67.90 131 ILE C CA 1
ATOM 3329 C C . ILE C 1 92 ? 24.757 2.568 8.858 1.00 70.27 131 ILE C C 1
ATOM 3330 O O . ILE C 1 92 ? 24.925 2.532 7.637 1.00 68.84 131 ILE C O 1
ATOM 3335 N N . ASN C 1 93 ? 24.185 1.580 9.543 1.00 73.47 132 ASN C N 1
ATOM 3336 C CA . ASN C 1 93 ? 23.697 0.362 8.899 1.00 78.11 132 ASN C CA 1
ATOM 3337 C C . ASN C 1 93 ? 22.387 0.567 8.149 1.00 81.64 132 ASN C C 1
ATOM 3338 O O . ASN C 1 93 ? 22.096 -0.154 7.193 1.00 85.49 132 ASN C O 1
ATOM 3343 N N . TYR C 1 94 ? 21.604 1.546 8.597 1.00 82.95 133 TYR C N 1
ATOM 3344 C CA . TYR C 1 94 ? 20.288 1.842 8.027 1.00 84.34 133 TYR C CA 1
ATOM 3345 C C . TYR C 1 94 ? 20.387 2.643 6.725 1.00 80.80 133 TYR C C 1
ATOM 3346 O O . TYR C 1 94 ? 19.830 2.237 5.704 1.00 80.65 133 TYR C O 1
ATOM 3355 N N . ILE C 1 95 ? 21.124 3.751 6.756 1.00 76.27 134 ILE C N 1
ATOM 3356 C CA . ILE C 1 95 ? 21.265 4.624 5.587 1.00 73.79 134 ILE C CA 1
ATOM 3357 C C . ILE C 1 95 ? 21.929 3.915 4.397 1.00 74.76 134 ILE C C 1
ATOM 3358 O O . ILE C 1 95 ? 22.755 3.022 4.573 1.00 77.68 134 ILE C O 1
ATOM 3363 N N . SER C 1 96 ? 21.551 4.307 3.186 1.00 75.44 135 SER C N 1
ATOM 3364 C CA . SER C 1 96 ? 22.080 3.677 1.978 1.00 76.21 135 SER C CA 1
ATOM 3365 C C . SER C 1 96 ? 23.487 4.157 1.637 1.00 75.42 135 SER C C 1
ATOM 3366 O O . SER C 1 96 ? 24.246 3.436 0.996 1.00 80.06 135 SER C O 1
ATOM 3369 N N . SER C 1 97 ? 23.822 5.376 2.055 1.00 72.46 136 SER C N 1
ATOM 3370 C CA . SER C 1 97 ? 25.157 5.925 1.858 1.00 69.56 136 SER C CA 1
ATOM 3371 C C . SER C 1 97 ? 26.183 5.148 2.660 1.00 69.95 136 SER C C 1
ATOM 3372 O O . SER C 1 97 ? 26.043 4.983 3.880 1.00 71.16 136 SER C O 1
ATOM 3375 N N . ASP C 1 98 ? 27.215 4.669 1.970 1.00 70.41 137 ASP C N 1
ATOM 3376 C CA . ASP C 1 98 ? 28.365 4.074 2.637 1.00 68.70 137 ASP C CA 1
ATOM 3377 C C . ASP C 1 98 ? 29.048 5.144 3.471 1.00 66.19 137 ASP C C 1
ATOM 3378 O O . ASP C 1 98 ? 29.246 6.260 3.001 1.00 67.70 137 ASP C O 1
ATOM 3383 N N . VAL C 1 99 ? 29.383 4.824 4.714 1.00 64.41 138 VAL C N 1
ATOM 3384 C CA . VAL C 1 99 ? 30.235 5.726 5.471 1.00 64.86 138 VAL C CA 1
ATOM 3385 C C . VAL C 1 99 ? 31.637 5.131 5.574 1.00 66.72 138 VAL C C 1
ATOM 3386 O O . VAL C 1 99 ? 31.819 3.976 5.993 1.00 66.53 138 VAL C O 1
ATOM 3390 N N . TYR C 1 100 ? 32.609 5.911 5.111 1.00 66.97 139 TYR C N 1
ATOM 3391 C CA . TYR C 1 100 ? 34.013 5.558 5.213 1.00 65.53 139 TYR C CA 1
ATOM 3392 C C . TYR C 1 100 ? 34.540 6.146 6.509 1.00 66.77 139 TYR C C 1
ATOM 3393 O O . TYR C 1 100 ? 34.093 7.221 6.938 1.00 65.90 139 TYR C O 1
ATOM 3402 N N . THR C 1 101 ? 35.495 5.452 7.124 1.00 66.61 140 THR C N 1
ATOM 3403 C CA . THR C 1 101 ? 36.144 5.967 8.326 1.00 67.19 140 THR C CA 1
ATOM 3404 C C . THR C 1 101 ? 37.647 6.182 8.124 1.00 66.87 140 THR C C 1
ATOM 3405 O O . THR C 1 101 ? 38.326 5.390 7.474 1.00 66.53 140 THR C O 1
ATOM 3409 N N . TYR C 1 102 ? 38.150 7.282 8.669 1.00 66.53 141 TYR C N 1
ATOM 3410 C CA . TYR C 1 102 ? 39.569 7.599 8.600 1.00 67.38 141 TYR C CA 1
ATOM 3411 C C . TYR C 1 102 ? 40.047 7.966 9.998 1.00 69.69 141 TYR C C 1
ATOM 3412 O O . TYR C 1 102 ? 39.585 8.954 10.566 1.00 70.99 141 TYR C O 1
ATOM 3421 N N . CYS C 1 103 ? 40.957 7.173 10.558 1.00 71.84 142 CYS C N 1
ATOM 3422 C CA . CYS C 1 103 ? 41.534 7.501 11.858 1.00 73.94 142 CYS C CA 1
ATOM 3423 C C . CYS C 1 103 ? 42.770 8.385 11.709 1.00 76.16 142 CYS C C 1
ATOM 3424 O O . CYS C 1 103 ? 43.760 7.999 11.076 1.00 78.12 142 CYS C O 1
ATOM 3427 N N . LEU C 1 104 ? 42.703 9.571 12.306 1.00 75.25 143 LEU C N 1
ATOM 3428 C CA . LEU C 1 104 ? 43.734 10.586 12.126 1.00 76.04 143 LEU C CA 1
ATOM 3429 C C . LEU C 1 104 ? 44.717 10.704 13.289 1.00 80.12 143 LEU C C 1
ATOM 3430 O O . LEU C 1 104 ? 45.563 11.601 13.303 1.00 84.28 143 LEU C O 1
ATOM 3435 N N . GLY C 1 105 ? 44.619 9.794 14.252 1.00 81.04 144 GLY C N 1
ATOM 3436 C CA . GLY C 1 105 ? 45.506 9.820 15.411 1.00 81.74 144 GLY C CA 1
ATOM 3437 C C . GLY C 1 105 ? 45.109 8.814 16.465 1.00 81.50 144 GLY C C 1
ATOM 3438 O O . GLY C 1 105 ? 45.845 7.871 16.745 1.00 83.12 144 GLY C O 1
ATOM 3439 N N . LYS C 1 106 ? 43.937 9.021 17.054 1.00 80.59 145 LYS C N 1
ATOM 3440 C CA . LYS C 1 106 ? 43.431 8.130 18.089 1.00 81.50 145 LYS C CA 1
ATOM 3441 C C . LYS C 1 106 ? 41.994 7.728 17.807 1.00 78.22 145 LYS C C 1
ATOM 3442 O O . LYS C 1 106 ? 41.189 8.539 17.349 1.00 77.18 145 LYS C O 1
ATOM 3448 N N . ALA C 1 107 ? 41.689 6.464 18.073 1.00 77.38 146 ALA C N 1
ATOM 3449 C CA . ALA C 1 107 ? 40.318 5.978 18.123 1.00 75.86 146 ALA C CA 1
ATOM 3450 C C . ALA C 1 107 ? 40.198 5.002 19.294 1.00 78.20 146 ALA C C 1
ATOM 3451 O O . ALA C 1 107 ? 40.443 3.807 19.147 1.00 79.24 146 ALA C O 1
ATOM 3453 N N . TYR C 1 108 ? 39.847 5.523 20.466 1.00 79.67 147 TYR C N 1
ATOM 3454 C CA . TYR C 1 108 ? 39.754 4.694 21.670 1.00 82.96 147 TYR C CA 1
ATOM 3455 C C . TYR C 1 108 ? 38.306 4.408 22.080 1.00 83.40 147 TYR C C 1
ATOM 3456 O O . TYR C 1 108 ? 37.411 5.219 21.842 1.00 82.81 147 TYR C O 1
ATOM 3465 N N . GLY C 1 109 ? 38.092 3.244 22.690 1.00 85.16 148 GLY C N 1
ATOM 3466 C CA . GLY C 1 109 ? 36.800 2.873 23.261 1.00 86.25 148 GLY C CA 1
ATOM 3467 C C . GLY C 1 109 ? 35.663 2.847 22.263 1.00 84.48 148 GLY C C 1
ATOM 3468 O O . GLY C 1 109 ? 35.689 2.083 21.292 1.00 84.06 148 GLY C O 1
ATOM 3469 N N . ILE C 1 110 ? 34.660 3.687 22.502 1.00 83.29 149 ILE C N 1
ATOM 3470 C CA . ILE C 1 110 ? 33.506 3.766 21.610 1.00 81.17 149 ILE C CA 1
ATOM 3471 C C . ILE C 1 110 ? 33.877 4.359 20.245 1.00 79.03 149 ILE C C 1
ATOM 3472 O O . ILE C 1 110 ? 33.209 4.087 19.247 1.00 79.35 149 ILE C O 1
ATOM 3477 N N . ALA C 1 111 ? 34.949 5.152 20.208 1.00 77.47 150 ALA C N 1
ATOM 3478 C CA . ALA C 1 111 ? 35.469 5.707 18.957 1.00 73.87 150 ALA C CA 1
ATOM 3479 C C . ALA C 1 111 ? 36.121 4.633 18.084 1.00 73.69 150 ALA C C 1
ATOM 3480 O O . ALA C 1 111 ? 36.088 4.730 16.855 1.00 73.13 150 ALA C O 1
ATOM 3482 N N . CYS C 1 112 ? 36.706 3.617 18.719 1.00 75.18 151 CYS C N 1
ATOM 3483 C CA . CYS C 1 112 ? 37.270 2.469 18.004 1.00 74.68 151 CYS C CA 1
ATOM 3484 C C . CYS C 1 112 ? 36.162 1.609 17.403 1.00 74.45 151 CYS C C 1
ATOM 3485 O O . CYS C 1 112 ? 36.282 1.150 16.262 1.00 73.80 151 CYS C O 1
ATOM 3488 N N . ILE C 1 113 ? 35.093 1.397 18.176 1.00 74.11 152 ILE C N 1
ATOM 3489 C CA . ILE C 1 113 ? 33.897 0.704 17.695 1.00 73.93 152 ILE C CA 1
ATOM 3490 C C . ILE C 1 113 ? 33.351 1.446 16.482 1.00 72.07 152 ILE C C 1
ATOM 3491 O O . ILE C 1 113 ? 33.048 0.840 15.452 1.00 71.87 152 ILE C O 1
ATOM 3496 N N . LEU C 1 114 ? 33.236 2.763 16.623 1.00 70.32 153 LEU C N 1
ATOM 3497 C CA . LEU C 1 114 ? 32.774 3.635 15.558 1.00 68.67 153 LEU C CA 1
ATOM 3498 C C . LEU C 1 114 ? 33.628 3.486 14.296 1.00 68.36 153 LEU C C 1
ATOM 3499 O O . LEU C 1 114 ? 33.096 3.307 13.196 1.00 70.01 153 LEU C O 1
ATOM 3504 N N . ALA C 1 115 ? 34.946 3.544 14.473 1.00 67.45 154 ALA C N 1
ATOM 3505 C CA . ALA C 1 115 ? 35.900 3.420 13.374 1.00 67.02 154 ALA C CA 1
ATOM 3506 C C . ALA C 1 115 ? 35.751 2.105 12.611 1.00 68.30 154 ALA C C 1
ATOM 3507 O O . ALA C 1 115 ? 35.744 2.093 11.375 1.00 67.50 154 ALA C O 1
ATOM 3509 N N . SER C 1 116 ? 35.625 1.008 13.356 1.00 69.00 155 SER C N 1
ATOM 3510 C CA . SER C 1 116 ? 35.505 -0.331 12.780 1.00 69.95 155 SER C CA 1
ATOM 3511 C C . SER C 1 116 ? 34.141 -0.577 12.134 1.00 69.91 155 SER C C 1
ATOM 3512 O O . SER C 1 116 ? 33.953 -1.584 11.446 1.00 69.57 155 SER C O 1
ATOM 3515 N N . SER C 1 117 ? 33.202 0.344 12.365 1.00 68.01 156 SER C N 1
ATOM 3516 C CA . SER C 1 117 ? 31.832 0.222 11.867 1.00 66.85 156 SER C CA 1
ATOM 3517 C C . SER C 1 117 ? 31.638 0.805 10.473 1.00 66.32 156 SER C C 1
ATOM 3518 O O . SER C 1 117 ? 30.555 0.681 9.893 1.00 68.19 156 SER C O 1
ATOM 3521 N N . GLY C 1 118 ? 32.678 1.451 9.948 1.00 64.11 157 GLY C N 1
ATOM 3522 C CA . GLY C 1 118 ? 32.657 1.987 8.589 1.00 63.29 157 GLY C CA 1
ATOM 3523 C C . GLY C 1 118 ? 32.591 0.863 7.575 1.00 64.88 157 GLY C C 1
ATOM 3524 O O . GLY C 1 118 ? 32.817 -0.300 7.927 1.00 66.71 157 GLY C O 1
ATOM 3525 N N . LYS C 1 119 ? 32.290 1.201 6.319 1.00 62.54 158 LYS C N 1
ATOM 3526 C CA . LYS C 1 119 ? 32.120 0.189 5.281 1.00 64.33 158 LYS C CA 1
ATOM 3527 C C . LYS C 1 119 ? 33.365 -0.681 5.160 1.00 66.77 158 LYS C C 1
ATOM 3528 O O . LYS C 1 119 ? 34.479 -0.165 5.094 1.00 66.96 158 LYS C O 1
ATOM 3534 N N . LYS C 1 120 ? 33.170 -1.997 5.144 1.00 69.74 159 LYS C N 1
ATOM 3535 C CA . LYS C 1 120 ? 34.276 -2.937 4.968 1.00 74.09 159 LYS C CA 1
ATOM 3536 C C . LYS C 1 120 ? 34.996 -2.687 3.644 1.00 74.36 159 LYS C C 1
ATOM 3537 O O . LYS C 1 120 ? 34.369 -2.631 2.581 1.00 75.73 159 LYS C O 1
ATOM 3543 N N . GLY C 1 121 ? 36.314 -2.514 3.732 1.00 73.59 160 GLY C N 1
ATOM 3544 C CA . GLY C 1 121 ? 37.145 -2.157 2.584 1.00 72.60 160 GLY C CA 1
ATOM 3545 C C . GLY C 1 121 ? 37.434 -0.670 2.531 1.00 71.45 160 GLY C C 1
ATOM 3546 O O . GLY C 1 121 ? 38.280 -0.219 1.753 1.00 72.90 160 GLY C O 1
ATOM 3547 N N . TYR C 1 122 ? 36.724 0.092 3.361 1.00 68.56 161 TYR C N 1
ATOM 3548 C CA . TYR C 1 122 ? 36.851 1.546 3.385 1.00 67.03 161 TYR C CA 1
ATOM 3549 C C . TYR C 1 122 ? 37.031 2.104 4.795 1.00 66.56 161 TYR C C 1
ATOM 3550 O O . TYR C 1 122 ? 36.634 3.231 5.076 1.00 65.45 161 TYR C O 1
ATOM 3559 N N . ARG C 1 123 ? 37.630 1.301 5.669 1.00 68.75 162 ARG C N 1
ATOM 3560 C CA . ARG C 1 123 ? 38.026 1.747 6.998 1.00 68.67 162 ARG C CA 1
ATOM 3561 C C . ARG C 1 123 ? 39.524 2.033 6.968 1.00 70.38 162 ARG C C 1
ATOM 3562 O O . ARG C 1 123 ? 40.332 1.111 6.848 1.00 71.82 162 ARG C O 1
ATOM 3570 N N . PHE C 1 124 ? 39.887 3.307 7.069 1.00 68.79 163 PHE C N 1
ATOM 3571 C CA . PHE C 1 124 ? 41.272 3.731 6.877 1.00 69.01 163 PHE C CA 1
ATOM 3572 C C . PHE C 1 124 ? 41.929 4.217 8.164 1.00 68.93 163 PHE C C 1
ATOM 3573 O O . PHE C 1 124 ? 41.254 4.561 9.133 1.00 69.00 163 PHE C O 1
ATOM 3581 N N . SER C 1 125 ? 43.257 4.249 8.154 1.00 70.21 164 SER C N 1
ATOM 3582 C CA . SER C 1 125 ? 44.027 4.797 9.259 1.00 72.20 164 SER C CA 1
ATOM 3583 C C . SER C 1 125 ? 45.357 5.379 8.781 1.00 73.84 164 SER C C 1
ATOM 3584 O O . SER C 1 125 ? 45.922 4.920 7.789 1.00 73.23 164 SER C O 1
ATOM 3587 N N . LEU C 1 126 ? 45.860 6.386 9.489 1.00 72.49 165 LEU C N 1
ATOM 3588 C CA . LEU C 1 126 ? 47.214 6.863 9.238 1.00 74.33 165 LEU C CA 1
ATOM 3589 C C . LEU C 1 126 ? 48.216 5.860 9.814 1.00 78.41 165 LEU C C 1
ATOM 3590 O O . LEU C 1 126 ? 47.887 5.118 10.738 1.00 79.20 165 LEU C O 1
ATOM 3595 N N . LYS C 1 127 ? 49.430 5.833 9.269 1.00 81.21 166 LYS C N 1
ATOM 3596 C CA . LYS C 1 127 ? 50.419 4.824 9.652 1.00 83.69 166 LYS C CA 1
ATOM 3597 C C . LYS C 1 127 ? 50.661 4.740 11.162 1.00 85.27 166 LYS C C 1
ATOM 3598 O O . LYS C 1 127 ? 50.826 3.645 11.703 1.00 88.86 166 LYS C O 1
ATOM 3604 N N . ASN C 1 128 ? 50.666 5.889 11.834 1.00 83.75 167 ASN C N 1
ATOM 3605 C CA . ASN C 1 128 ? 50.982 5.947 13.262 1.00 83.97 167 ASN C CA 1
ATOM 3606 C C . ASN C 1 128 ? 49.795 6.258 14.185 1.00 82.22 167 ASN C C 1
ATOM 3607 O O . ASN C 1 128 ? 49.979 6.791 15.281 1.00 81.98 167 ASN C O 1
ATOM 3612 N N . SER C 1 129 ? 48.585 5.922 13.743 1.00 80.99 168 SER C N 1
ATOM 3613 C CA . SER C 1 129 ? 47.390 6.088 14.568 1.00 81.58 168 SER C CA 1
ATOM 3614 C C . SER C 1 129 ? 47.291 5.004 15.640 1.00 83.63 168 SER C C 1
ATOM 3615 O O . SER C 1 129 ? 47.874 3.927 15.509 1.00 85.90 168 SER C O 1
ATOM 3618 N N . SER C 1 130 ? 46.538 5.296 16.695 1.00 84.52 169 SER C N 1
ATOM 3619 C CA . SER C 1 130 ? 46.366 4.372 17.812 1.00 86.23 169 SER C CA 1
ATOM 3620 C C . SER C 1 130 ? 44.910 3.956 17.957 1.00 86.36 169 SER C C 1
ATOM 3621 O O . SER C 1 130 ? 44.005 4.723 17.618 1.00 85.25 169 SER C O 1
ATOM 3624 N N . PHE C 1 131 ? 44.703 2.737 18.453 1.00 88.13 170 PHE C N 1
ATOM 3625 C CA . PHE C 1 131 ? 43.371 2.166 18.650 1.00 87.25 170 PHE C CA 1
ATOM 3626 C C . PHE C 1 131 ? 43.279 1.456 19.997 1.00 91.24 170 PHE C C 1
ATOM 3627 O O . PHE C 1 131 ? 44.265 0.894 20.478 1.00 94.42 170 PHE C O 1
ATOM 3635 N N . CYS C 1 132 ? 42.091 1.470 20.597 1.00 91.77 171 CYS C N 1
ATOM 3636 C CA . CYS C 1 132 ? 41.882 0.828 21.894 1.00 96.01 171 CYS C CA 1
ATOM 3637 C C . CYS C 1 132 ? 40.451 0.335 22.099 1.00 95.89 171 CYS C C 1
ATOM 3638 O O . CYS C 1 132 ? 39.489 1.021 21.753 1.00 94.18 171 CYS C O 1
ATOM 3641 N N . LEU C 1 133 ? 40.332 -0.865 22.661 1.00 99.32 172 LEU C N 1
ATOM 3642 C CA . LEU C 1 133 ? 39.052 -1.402 23.110 1.00 100.32 172 LEU C CA 1
ATOM 3643 C C . LEU C 1 133 ? 39.092 -1.570 24.623 1.00 106.90 172 LEU C C 1
ATOM 3644 O O . LEU C 1 133 ? 40.012 -2.200 25.164 1.00 110.73 172 LEU C O 1
ATOM 3649 N N . ASN C 1 134 ? 38.095 -1.002 25.300 1.00 110.11 173 ASN C N 1
ATOM 3650 C CA . ASN C 1 134 ? 38.046 -0.998 26.764 1.00 115.75 173 ASN C CA 1
ATOM 3651 C C . ASN C 1 134 ? 37.536 -2.309 27.352 1.00 120.39 173 ASN C C 1
ATOM 3652 O O . ASN C 1 134 ? 36.794 -3.042 26.701 1.00 122.16 173 ASN C O 1
ATOM 3657 N N . GLN C 1 151 ? 16.027 -3.328 35.589 1.00 198.20 190 GLN C N 1
ATOM 3658 C CA . GLN C 1 151 ? 17.097 -2.742 36.389 1.00 198.99 190 GLN C CA 1
ATOM 3659 C C . GLN C 1 151 ? 18.458 -3.247 35.909 1.00 195.79 190 GLN C C 1
ATOM 3660 O O . GLN C 1 151 ? 19.118 -2.607 35.084 1.00 187.77 190 GLN C O 1
ATOM 3666 N N . ASN C 1 152 ? 18.860 -4.406 36.428 1.00 199.81 191 ASN C N 1
ATOM 3667 C CA . ASN C 1 152 ? 20.144 -5.025 36.108 1.00 196.18 191 ASN C CA 1
ATOM 3668 C C . ASN C 1 152 ? 20.238 -5.483 34.650 1.00 189.12 191 ASN C C 1
ATOM 3669 O O . ASN C 1 152 ? 21.288 -5.344 34.020 1.00 183.47 191 ASN C O 1
ATOM 3674 N N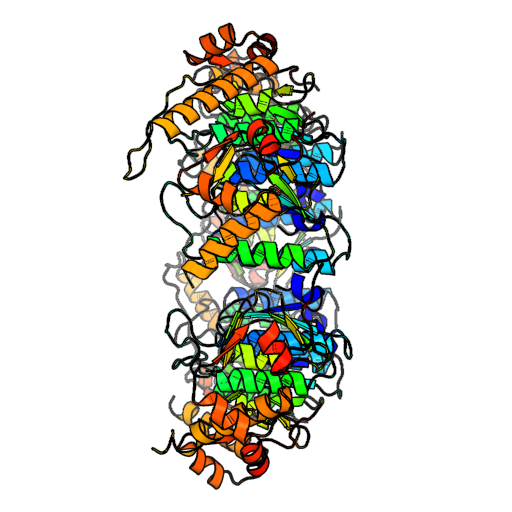 . LYS C 1 153 ? 19.126 -5.998 34.125 1.00 186.89 192 LYS C N 1
ATOM 3675 C CA . LYS C 1 153 ? 19.064 -6.624 32.800 1.00 180.44 192 LYS C CA 1
ATOM 3676 C C . LYS C 1 153 ? 19.505 -5.733 31.635 1.00 173.40 192 LYS C C 1
ATOM 3677 O O . LYS C 1 153 ? 20.075 -6.226 30.659 1.00 170.42 192 LYS C O 1
ATOM 3679 N N . GLU C 1 154 ? 19.242 -4.431 31.741 1.00 170.28 193 GLU C N 1
ATOM 3680 C CA . GLU C 1 154 ? 19.575 -3.475 30.679 1.00 163.08 193 GLU C CA 1
ATOM 3681 C C . GLU C 1 154 ? 21.086 -3.357 30.459 1.00 159.31 193 GLU C C 1
ATOM 3682 O O . GLU C 1 154 ? 21.542 -3.158 29.328 1.00 153.35 193 GLU C O 1
ATOM 3688 N N . ILE C 1 155 ? 21.847 -3.485 31.546 1.00 160.99 194 ILE C N 1
ATOM 3689 C CA . ILE C 1 155 ? 23.311 -3.421 31.512 1.00 157.25 194 ILE C CA 1
ATOM 3690 C C . ILE C 1 155 ? 23.887 -4.587 30.702 1.00 155.79 194 ILE C C 1
ATOM 3691 O O . ILE C 1 155 ? 24.822 -4.410 29.915 1.00 152.27 194 ILE C O 1
ATOM 3696 N N . MET C 1 156 ? 23.308 -5.771 30.889 1.00 157.77 195 MET C N 1
ATOM 3697 C CA . MET C 1 156 ? 23.775 -6.985 30.222 1.00 156.24 195 MET C CA 1
ATOM 3698 C C . MET C 1 156 ? 23.387 -7.048 28.744 1.00 151.25 195 MET C C 1
ATOM 3699 O O . MET C 1 156 ? 24.175 -7.516 27.922 1.00 149.99 195 MET C O 1
ATOM 3704 N N . ASN C 1 157 ? 22.185 -6.572 28.414 1.00 148.43 196 ASN C N 1
ATOM 3705 C CA . ASN C 1 157 ? 21.722 -6.489 27.022 1.00 142.47 196 ASN C CA 1
ATOM 3706 C C . ASN C 1 157 ? 22.582 -5.573 26.158 1.00 135.33 196 ASN C C 1
ATOM 3707 O O . ASN C 1 157 ? 22.856 -5.876 24.994 1.00 133.79 196 ASN C O 1
ATOM 3712 N N . THR C 1 158 ? 22.992 -4.448 26.739 1.00 131.41 197 THR C N 1
ATOM 3713 C CA . THR C 1 158 ? 23.892 -3.504 26.085 1.00 122.88 197 THR C CA 1
ATOM 3714 C C . THR C 1 158 ? 25.252 -4.163 25.836 1.00 121.26 197 THR C C 1
ATOM 3715 O O . THR C 1 158 ? 25.815 -4.033 24.747 1.00 117.48 197 THR C O 1
ATOM 3719 N N . LYS C 1 159 ? 25.750 -4.887 26.841 1.00 123.08 198 LYS C N 1
ATOM 3720 C CA . LYS C 1 159 ? 27.020 -5.614 26.755 1.00 120.92 198 LYS C CA 1
ATOM 3721 C C . LYS C 1 159 ? 27.028 -6.659 25.637 1.00 118.77 198 LYS C C 1
ATOM 3722 O O . LYS C 1 159 ? 28.045 -6.850 24.971 1.00 114.48 198 LYS C O 1
ATOM 3724 N N . LYS C 1 160 ? 25.895 -7.329 25.438 1.00 120.35 199 LYS C N 1
ATOM 3725 C CA . LYS C 1 160 ? 25.749 -8.295 24.351 1.00 120.52 199 LYS C CA 1
ATOM 3726 C C . LYS C 1 160 ? 25.744 -7.594 22.991 1.00 115.93 199 LYS C C 1
ATOM 3727 O O . LYS C 1 160 ? 26.316 -8.102 22.022 1.00 113.94 199 LYS C O 1
ATOM 3733 N N . LYS C 1 161 ? 25.105 -6.425 22.934 1.00 113.25 200 LYS C N 1
ATOM 3734 C CA . LYS C 1 161 ? 25.021 -5.630 21.706 1.00 108.81 200 LYS C CA 1
ATOM 3735 C C . LYS C 1 161 ? 26.379 -5.094 21.248 1.00 105.65 200 LYS C C 1
ATOM 3736 O O . LYS C 1 161 ? 26.685 -5.122 20.054 1.00 104.02 200 LYS C O 1
ATOM 3742 N N . VAL C 1 162 ? 27.186 -4.609 22.192 1.00 104.10 201 VAL C N 1
ATOM 3743 C CA . VAL C 1 162 ? 28.529 -4.110 21.872 1.00 99.55 201 VAL C CA 1
ATOM 3744 C C . VAL C 1 162 ? 29.444 -5.239 21.374 1.00 98.26 201 VAL C C 1
ATOM 3745 O O . VAL C 1 162 ? 30.210 -5.041 20.434 1.00 94.82 201 VAL C O 1
ATOM 3749 N N . ILE C 1 163 ? 29.331 -6.419 21.983 1.00 101.32 202 ILE C N 1
ATOM 3750 C CA . ILE C 1 163 ? 30.093 -7.599 21.557 1.00 101.59 202 ILE C CA 1
ATOM 3751 C C . ILE C 1 163 ? 29.716 -8.021 20.134 1.00 99.11 202 ILE C C 1
ATOM 3752 O O . ILE C 1 163 ? 30.593 -8.341 19.329 1.00 97.81 202 ILE C O 1
ATOM 3757 N N . GLU C 1 164 ? 28.419 -8.008 19.830 1.00 99.17 203 GLU C N 1
ATOM 3758 C CA . GLU C 1 164 ? 27.932 -8.415 18.512 1.00 100.87 203 GLU C CA 1
ATOM 3759 C C . GLU C 1 164 ? 28.463 -7.523 17.383 1.00 96.49 203 GLU C C 1
ATOM 3760 O O . GLU C 1 164 ? 28.789 -8.022 16.304 1.00 96.94 203 GLU C O 1
ATOM 3766 N N . ILE C 1 165 ? 28.553 -6.216 17.642 1.00 91.23 204 ILE C N 1
ATOM 3767 C CA . ILE C 1 165 ? 29.058 -5.252 16.658 1.00 85.77 204 ILE C CA 1
ATOM 3768 C C . ILE C 1 165 ? 30.545 -5.480 16.361 1.00 84.99 204 ILE C C 1
ATOM 3769 O O . ILE C 1 165 ? 30.933 -5.629 15.203 1.00 82.97 204 ILE C O 1
ATOM 3774 N N . ILE C 1 166 ? 31.366 -5.519 17.409 1.00 85.24 205 ILE C N 1
ATOM 3775 C CA . ILE C 1 166 ? 32.803 -5.756 17.263 1.00 84.71 205 ILE C CA 1
ATOM 3776 C C . ILE C 1 166 ? 33.083 -7.105 16.588 1.00 88.18 205 ILE C C 1
ATOM 3777 O O . ILE C 1 166 ? 33.997 -7.208 15.769 1.00 88.37 205 ILE C O 1
ATOM 3782 N N . SER C 1 167 ? 32.288 -8.122 16.930 1.00 91.44 206 SER C N 1
ATOM 3783 C CA . SER C 1 167 ? 32.403 -9.455 16.333 1.00 94.49 206 SER C CA 1
ATOM 3784 C C . SER C 1 167 ? 32.109 -9.426 14.841 1.00 93.54 206 SER C C 1
ATOM 3785 O O . SER C 1 167 ? 32.841 -10.015 14.044 1.00 94.61 206 SER C O 1
ATOM 3788 N N . LYS C 1 168 ? 31.031 -8.734 14.477 1.00 93.62 207 LYS C N 1
ATOM 3789 C CA . LYS C 1 168 ? 30.606 -8.594 13.086 1.00 93.54 207 LYS C CA 1
ATOM 3790 C C . LYS C 1 168 ? 31.628 -7.787 12.277 1.00 89.38 207 LYS C C 1
ATOM 3791 O O . LYS C 1 168 ? 31.944 -8.147 11.141 1.00 89.71 207 LYS C O 1
ATOM 3797 N N . ASN C 1 169 ? 32.149 -6.716 12.879 1.00 85.21 208 ASN C N 1
ATOM 3798 C CA . ASN C 1 169 ? 33.129 -5.835 12.239 1.00 82.88 208 ASN C CA 1
ATOM 3799 C C . ASN C 1 169 ? 34.473 -6.505 11.956 1.00 83.67 208 ASN C C 1
ATOM 3800 O O . ASN C 1 169 ? 35.064 -6.307 10.890 1.00 83.74 208 ASN C O 1
ATOM 3805 N N . THR C 1 170 ? 34.948 -7.289 12.920 1.00 85.14 209 THR C N 1
ATOM 3806 C CA . THR C 1 170 ? 36.262 -7.929 12.835 1.00 86.55 209 THR C CA 1
ATOM 3807 C C . THR C 1 170 ? 36.202 -9.333 12.228 1.00 90.22 209 THR C C 1
ATOM 3808 O O . THR C 1 170 ? 37.240 -9.973 12.021 1.00 91.28 209 THR C O 1
ATOM 3812 N N . GLU C 1 171 ? 34.983 -9.793 11.941 1.00 91.61 210 GLU C N 1
ATOM 3813 C CA . GLU C 1 171 ? 34.727 -11.125 11.378 1.00 95.05 210 GLU C CA 1
ATOM 3814 C C . GLU C 1 171 ? 35.215 -12.241 12.303 1.00 96.78 210 GLU C C 1
ATOM 3815 O O . GLU C 1 171 ? 35.859 -13.200 11.868 1.00 97.60 210 GLU C O 1
ATOM 3821 N N . LYS C 1 172 ? 34.892 -12.094 13.586 1.00 96.99 211 LYS C N 1
ATOM 3822 C CA . LYS C 1 172 ? 35.285 -13.048 14.619 1.00 101.56 211 LYS C CA 1
ATOM 3823 C C . LYS C 1 172 ? 34.068 -13.492 15.429 1.00 104.42 211 LYS C C 1
ATOM 3824 O O . LYS C 1 172 ? 33.062 -12.785 15.475 1.00 103.11 211 LYS C O 1
ATOM 3830 N N . ASP C 1 173 ? 34.163 -14.663 16.057 1.00 109.80 212 ASP C N 1
ATOM 3831 C CA . ASP C 1 173 ? 33.060 -15.223 16.847 1.00 113.35 212 ASP C CA 1
ATOM 3832 C C . ASP C 1 173 ? 32.757 -14.362 18.071 1.00 112.26 212 ASP C C 1
ATOM 3833 O O . ASP C 1 173 ? 33.662 -13.765 18.654 1.00 110.04 212 ASP C O 1
ATOM 3838 N N . THR C 1 174 ? 31.484 -14.302 18.460 1.00 114.76 213 THR C N 1
ATOM 3839 C CA . THR C 1 174 ? 31.083 -13.555 19.660 1.00 117.86 213 THR C CA 1
ATOM 3840 C C . THR C 1 174 ? 31.774 -14.113 20.902 1.00 123.65 213 THR C C 1
ATOM 3841 O O . THR C 1 174 ? 31.864 -13.446 21.930 1.00 124.69 213 THR C O 1
ATOM 3845 N N . ASN C 1 175 ? 32.269 -15.340 20.780 1.00 130.09 214 ASN C N 1
ATOM 3846 C CA . ASN C 1 175 ? 33.033 -15.997 21.830 1.00 137.14 214 ASN C CA 1
ATOM 3847 C C . ASN C 1 175 ? 34.431 -15.396 21.996 1.00 136.87 214 ASN C C 1
ATOM 3848 O O . ASN C 1 175 ? 34.839 -15.069 23.112 1.00 139.16 214 ASN C O 1
ATOM 3853 N N . VAL C 1 176 ? 35.148 -15.239 20.884 1.00 134.93 215 VAL C N 1
ATOM 3854 C CA . VAL C 1 176 ? 36.534 -14.750 20.911 1.00 133.54 215 VAL C CA 1
ATOM 3855 C C . VAL C 1 176 ? 36.644 -13.248 21.224 1.00 128.41 215 VAL C C 1
ATOM 3856 O O . VAL C 1 176 ? 37.602 -12.818 21.870 1.00 129.67 215 VAL C O 1
ATOM 3860 N N . ILE C 1 177 ? 35.660 -12.463 20.788 1.00 123.61 216 ILE C N 1
ATOM 3861 C CA . ILE C 1 177 ? 35.626 -11.027 21.093 1.00 118.99 216 ILE C CA 1
ATOM 3862 C C . ILE C 1 177 ? 35.253 -10.784 22.559 1.00 122.30 216 ILE C C 1
ATOM 3863 O O . ILE C 1 177 ? 35.825 -9.910 23.212 1.00 122.45 216 ILE C O 1
ATOM 3868 N N . SER C 1 178 ? 34.307 -11.573 23.070 1.00 125.47 217 SER C N 1
ATOM 3869 C CA . SER C 1 178 ? 33.891 -11.504 24.474 1.00 129.19 217 SER C CA 1
ATOM 3870 C C . SER C 1 178 ? 35.074 -11.691 25.428 1.00 132.69 217 SER C C 1
ATOM 3871 O O . SER C 1 178 ? 35.163 -11.028 26.464 1.00 131.88 217 SER C O 1
ATOM 3874 N N . ASN C 1 179 ? 35.983 -12.588 25.058 1.00 136.47 218 ASN C N 1
ATOM 3875 C CA . ASN C 1 179 ? 37.140 -12.900 25.886 1.00 144.08 218 ASN C CA 1
ATOM 3876 C C . ASN C 1 179 ? 38.180 -11.781 25.936 1.00 144.55 218 ASN C C 1
ATOM 3877 O O . ASN C 1 179 ? 38.771 -11.531 26.988 1.00 148.38 218 ASN C O 1
ATOM 3882 N N . VAL C 1 180 ? 38.388 -11.110 24.804 1.00 142.88 219 VAL C N 1
ATOM 3883 C CA . VAL C 1 180 ? 39.390 -10.045 24.697 1.00 143.39 219 VAL C CA 1
ATOM 3884 C C . VAL C 1 180 ? 38.950 -8.762 25.417 1.00 143.72 219 VAL C C 1
ATOM 3885 O O . VAL C 1 180 ? 39.786 -7.937 25.798 1.00 144.15 219 VAL C O 1
ATOM 3889 N N . LEU C 1 181 ? 37.640 -8.616 25.617 1.00 145.47 220 LEU C N 1
ATOM 3890 C CA . LEU C 1 181 ? 37.068 -7.416 26.236 1.00 146.58 220 LEU C CA 1
ATOM 3891 C C . LEU C 1 181 ? 37.074 -7.455 27.768 1.00 151.30 220 LEU C C 1
ATOM 3892 O O . LEU C 1 181 ? 36.545 -6.550 28.420 1.00 153.15 220 LEU C O 1
ATOM 3897 N N . GLU C 1 182 ? 37.675 -8.498 28.335 1.00 153.27 221 GLU C N 1
ATOM 3898 C CA . GLU C 1 182 ? 37.840 -8.600 29.786 1.00 156.90 221 GLU C CA 1
ATOM 3899 C C . GLU C 1 182 ? 39.152 -7.958 30.239 1.00 156.57 221 GLU C C 1
ATOM 3900 O O . GLU C 1 182 ? 39.444 -7.889 31.434 1.00 160.63 221 GLU C O 1
ATOM 3906 N N . ARG C 1 183 ? 39.930 -7.491 29.263 1.00 152.27 222 ARG C N 1
ATOM 3907 C CA . ARG C 1 183 ? 41.124 -6.686 29.501 1.00 151.57 222 ARG C CA 1
ATOM 3908 C C . ARG C 1 183 ? 41.163 -5.531 28.501 1.00 146.91 222 ARG C C 1
ATOM 3909 O O . ARG C 1 183 ? 40.361 -5.485 27.562 1.00 144.02 222 ARG C O 1
ATOM 3912 N N . ASP C 1 184 ? 42.084 -4.594 28.710 1.00 148.10 223 ASP C N 1
ATOM 3913 C CA . ASP C 1 184 ? 42.240 -3.458 27.803 1.00 144.09 223 ASP C CA 1
ATOM 3914 C C . ASP C 1 184 ? 43.364 -3.714 26.803 1.00 140.78 223 ASP C C 1
ATOM 3915 O O . ASP C 1 184 ? 44.486 -4.055 27.189 1.00 142.44 223 ASP C O 1
ATOM 3920 N N . LYS C 1 185 ? 43.047 -3.551 25.519 1.00 134.22 224 LYS C N 1
ATOM 3921 C CA . LYS C 1 185 ? 43.987 -3.838 24.437 1.00 129.63 224 LYS C CA 1
ATOM 3922 C C . LYS C 1 185 ? 44.209 -2.625 23.537 1.00 121.68 224 LYS C C 1
ATOM 3923 O O . LYS C 1 185 ? 43.250 -1.989 23.095 1.00 118.21 224 LYS C O 1
ATOM 3929 N N . TYR C 1 186 ? 45.481 -2.322 23.276 1.00 119.09 225 TYR C N 1
ATOM 3930 C CA . TYR C 1 186 ? 45.881 -1.236 22.379 1.00 113.18 225 TYR C CA 1
ATOM 3931 C C . TYR C 1 186 ? 46.472 -1.776 21.076 1.00 108.52 225 TYR C C 1
ATOM 3932 O O . TYR C 1 186 ? 47.380 -2.607 21.098 1.00 113.27 225 TYR C O 1
ATOM 3941 N N . PHE C 1 187 ? 45.959 -1.300 19.947 1.00 100.85 226 PHE C N 1
ATOM 3942 C CA . PHE C 1 187 ? 46.477 -1.690 18.639 1.00 96.98 226 PHE C CA 1
ATOM 3943 C C . PHE C 1 187 ? 47.189 -0.516 17.987 1.00 94.38 226 PHE C C 1
ATOM 3944 O O . PHE C 1 187 ? 46.726 0.623 18.081 1.00 93.08 226 PHE C O 1
ATOM 3952 N N . ASN C 1 188 ? 48.309 -0.789 17.325 1.00 93.29 227 ASN C N 1
ATOM 3953 C CA . ASN C 1 188 ? 48.850 0.166 16.364 1.00 91.55 227 ASN C CA 1
ATOM 3954 C C . ASN C 1 188 ? 48.173 -0.068 15.014 1.00 90.05 227 ASN C C 1
ATOM 3955 O O . ASN C 1 188 ? 47.471 -1.069 14.838 1.00 90.49 227 ASN C O 1
ATOM 3960 N N . ALA C 1 189 ? 48.375 0.849 14.070 1.00 89.55 228 ALA C N 1
ATOM 3961 C CA . ALA C 1 189 ? 47.707 0.780 12.767 1.00 87.63 228 ALA C CA 1
ATOM 3962 C C . ALA C 1 189 ? 47.841 -0.586 12.085 1.00 88.51 228 ALA C C 1
ATOM 3963 O O . ALA C 1 189 ? 46.860 -1.114 11.559 1.00 86.80 228 ALA C O 1
ATOM 3965 N N . ASP C 1 190 ? 49.047 -1.153 12.111 1.00 90.07 229 ASP C N 1
ATOM 3966 C CA . ASP C 1 190 ? 49.297 -2.476 11.537 1.00 90.71 229 ASP C CA 1
ATOM 3967 C C . ASP C 1 190 ? 48.557 -3.583 12.288 1.00 90.02 229 ASP C C 1
ATOM 3968 O O . ASP C 1 190 ? 47.975 -4.474 11.666 1.00 89.94 229 ASP C O 1
ATOM 3973 N N . GLU C 1 191 ? 48.577 -3.515 13.619 1.00 89.16 230 GLU C N 1
ATOM 3974 C CA . GLU C 1 191 ? 47.888 -4.490 14.468 1.00 90.77 230 GLU C CA 1
ATOM 3975 C C . GLU C 1 191 ? 46.371 -4.398 14.312 1.00 88.84 230 GLU C C 1
ATOM 3976 O O . GLU C 1 191 ? 45.659 -5.390 14.490 1.00 89.73 230 GLU C O 1
ATOM 3982 N N . ALA C 1 192 ? 45.889 -3.202 13.983 1.00 86.76 231 ALA C N 1
ATOM 3983 C CA . ALA C 1 192 ? 44.470 -2.969 13.742 1.00 84.54 231 ALA C CA 1
ATOM 3984 C C . ALA C 1 192 ? 44.014 -3.566 12.412 1.00 84.51 231 ALA C C 1
ATOM 3985 O O . ALA C 1 192 ? 42.889 -4.059 12.310 1.00 85.52 231 ALA C O 1
ATOM 3987 N N . VAL C 1 193 ? 44.881 -3.516 11.400 1.00 83.54 232 VAL C N 1
ATOM 3988 C CA . VAL C 1 193 ? 44.585 -4.128 10.102 1.00 84.07 232 VAL C CA 1
ATOM 3989 C C . VAL C 1 193 ? 44.544 -5.654 10.222 1.00 87.95 232 VAL C C 1
ATOM 3990 O O . VAL C 1 193 ? 43.662 -6.297 9.652 1.00 90.22 232 VAL C O 1
ATOM 3994 N N . ASP C 1 194 ? 45.491 -6.213 10.975 1.00 92.30 233 ASP C N 1
ATOM 3995 C CA . ASP C 1 194 ? 45.561 -7.654 11.239 1.00 97.25 233 ASP C CA 1
ATOM 3996 C C . ASP C 1 194 ? 44.332 -8.176 11.985 1.00 96.49 233 ASP C C 1
ATOM 3997 O O . ASP C 1 194 ? 43.839 -9.270 11.700 1.00 100.83 233 ASP C O 1
ATOM 4002 N N . PHE C 1 195 ? 43.850 -7.391 12.945 1.00 92.52 234 PHE C N 1
ATOM 4003 C CA . PHE C 1 195 ? 42.702 -7.777 13.760 1.00 90.95 234 PHE C CA 1
ATOM 4004 C C . PHE C 1 195 ? 41.383 -7.547 13.018 1.00 89.47 234 PHE C C 1
ATOM 4005 O O . PHE C 1 195 ? 40.315 -7.945 13.491 1.00 90.87 234 PHE C O 1
ATOM 4013 N N . LYS C 1 196 ? 41.474 -6.915 11.848 1.00 86.72 235 LYS C N 1
ATOM 4014 C CA . LYS C 1 196 ? 40.318 -6.599 11.001 1.00 84.48 235 LYS C CA 1
ATOM 4015 C C . LYS C 1 196 ? 39.376 -5.534 11.595 1.00 81.79 235 LYS C C 1
ATOM 4016 O O . LYS C 1 196 ? 38.179 -5.509 11.291 1.00 80.60 235 LYS C O 1
ATOM 4022 N N . LEU C 1 197 ? 39.933 -4.656 12.431 1.00 79.38 236 LEU C N 1
ATOM 4023 C CA . LEU C 1 197 ? 39.251 -3.430 12.855 1.00 76.08 236 LEU C CA 1
ATOM 4024 C C . LEU C 1 197 ? 39.305 -2.385 11.741 1.00 75.24 236 LEU C C 1
ATOM 4025 O O . LEU C 1 197 ? 38.399 -1.565 11.601 1.00 71.70 236 LEU C O 1
ATOM 4030 N N . ILE C 1 198 ? 40.382 -2.446 10.957 1.00 76.82 237 ILE C N 1
ATOM 4031 C CA . ILE C 1 198 ? 40.720 -1.473 9.921 1.00 75.85 237 ILE C CA 1
ATOM 4032 C C . ILE C 1 198 ? 41.104 -2.244 8.659 1.00 75.89 237 ILE C C 1
ATOM 4033 O O . ILE C 1 198 ? 41.575 -3.376 8.748 1.00 80.70 237 ILE C O 1
ATOM 4038 N N . ASP C 1 199 ? 40.915 -1.636 7.491 1.00 73.28 238 ASP C N 1
ATOM 4039 C CA . ASP C 1 199 ? 41.245 -2.294 6.228 1.00 74.37 238 ASP C CA 1
ATOM 4040 C C . ASP C 1 199 ? 42.569 -1.846 5.602 1.00 76.06 238 ASP C C 1
ATOM 4041 O O . ASP C 1 199 ? 43.393 -2.684 5.228 1.00 80.06 238 ASP C O 1
ATOM 4046 N N . HIS C 1 200 ? 42.771 -0.534 5.486 1.00 73.37 239 HIS C N 1
ATOM 4047 C CA . HIS C 1 200 ? 43.921 0.005 4.754 1.00 72.72 239 HIS C CA 1
ATOM 4048 C C . HIS C 1 200 ? 44.613 1.131 5.460 1.00 74.87 239 HIS C C 1
ATOM 4049 O O . HIS C 1 200 ? 44.006 1.862 6.237 1.00 75.36 239 HIS C O 1
ATOM 4056 N N . ILE C 1 201 ? 45.904 1.281 5.193 1.00 79.39 240 ILE C N 1
ATOM 4057 C CA . ILE C 1 201 ? 46.664 2.407 5.717 1.00 81.47 240 ILE C CA 1
ATOM 4058 C C . ILE C 1 201 ? 46.876 3.450 4.618 1.00 82.93 240 ILE C C 1
ATOM 4059 O O . ILE C 1 201 ? 47.290 3.118 3.506 1.00 84.42 240 ILE C O 1
ATOM 4064 N N . LEU C 1 202 ? 46.566 4.702 4.950 1.00 84.46 241 LEU C N 1
ATOM 4065 C CA . LEU C 1 202 ? 46.606 5.821 4.009 1.00 88.41 241 LEU C CA 1
ATOM 4066 C C . LEU C 1 202 ? 48.020 6.289 3.671 1.00 93.54 241 LEU C C 1
ATOM 4067 O O . LEU C 1 202 ? 48.911 6.273 4.523 1.00 94.22 241 LEU C O 1
ATOM 4072 N N . GLU C 1 203 ? 48.207 6.723 2.426 1.00 101.57 242 GLU C N 1
ATOM 4073 C CA . GLU C 1 203 ? 49.456 7.363 1.993 1.00 115.32 242 GLU C CA 1
ATOM 4074 C C . GLU C 1 203 ? 49.263 8.351 0.831 1.00 117.90 242 GLU C C 1
ATOM 4075 O O . GLU C 1 203 ? 49.048 7.950 -0.317 1.00 123.19 242 GLU C O 1
ATOM 4081 N N . LYS C 1 204 ? 49.339 9.641 1.165 1.00 116.68 243 LYS C N 1
ATOM 4082 C CA . LYS C 1 204 ? 49.240 10.775 0.224 1.00 113.46 243 LYS C CA 1
ATOM 4083 C C . LYS C 1 204 ? 48.208 10.648 -0.901 1.00 110.96 243 LYS C C 1
ATOM 4084 O O . LYS C 1 204 ? 47.513 11.613 -1.228 1.00 108.72 243 LYS C O 1
ATOM 4090 N N . PRO D 1 22 ? 14.107 44.276 19.183 1.00 153.42 61 PRO D N 1
ATOM 4091 C CA . PRO D 1 22 ? 15.215 45.222 19.271 1.00 149.99 61 PRO D CA 1
ATOM 4092 C C . PRO D 1 22 ? 15.376 46.045 17.986 1.00 145.27 61 PRO D C 1
ATOM 4093 O O . PRO D 1 22 ? 14.771 47.113 17.858 1.00 138.98 61 PRO D O 1
ATOM 4097 N N . SER D 1 23 ? 16.176 45.543 17.046 1.00 142.92 62 SER D N 1
ATOM 4098 C CA . SER D 1 23 ? 16.419 46.228 15.777 1.00 135.84 62 SER D CA 1
ATOM 4099 C C . SER D 1 23 ? 15.237 46.101 14.809 1.00 129.12 62 SER D C 1
ATOM 4100 O O . SER D 1 23 ? 15.097 46.898 13.876 1.00 130.35 62 SER D O 1
ATOM 4103 N N . LEU D 1 24 ? 14.386 45.104 15.043 1.00 120.71 63 LEU D N 1
ATOM 4104 C CA . LEU D 1 24 ? 13.243 44.836 14.174 1.00 114.47 63 LEU D CA 1
ATOM 4105 C C . LEU D 1 24 ? 12.176 45.932 14.274 1.00 110.26 63 LEU D C 1
ATOM 4106 O O . LEU D 1 24 ? 11.611 46.352 13.262 1.00 110.62 63 LEU D O 1
ATOM 4111 N N . LEU D 1 25 ? 11.914 46.396 15.493 1.00 104.54 64 LEU D N 1
ATOM 4112 C CA . LEU D 1 25 ? 11.008 47.521 15.708 1.00 97.97 64 LEU D CA 1
ATOM 4113 C C . LEU D 1 25 ? 11.598 48.837 15.204 1.00 95.21 64 LEU D C 1
ATOM 4114 O O . LEU D 1 25 ? 10.869 49.675 14.676 1.00 97.45 64 LEU D O 1
ATOM 4119 N N . LEU D 1 26 ? 12.913 49.003 15.359 1.00 93.02 65 LEU D N 1
ATOM 4120 C CA . LEU D 1 26 ? 13.631 50.191 14.876 1.00 90.33 65 LEU D CA 1
ATOM 4121 C C . LEU D 1 26 ? 13.522 50.389 13.370 1.00 90.25 65 LEU D C 1
ATOM 4122 O O . LEU D 1 26 ? 13.439 51.521 12.891 1.00 89.61 65 LEU D O 1
ATOM 4127 N N . SER D 1 27 ? 13.534 49.286 12.627 1.00 91.15 66 SER D N 1
ATOM 4128 C CA . SER D 1 27 ? 13.435 49.336 11.171 1.00 92.99 66 SER D CA 1
ATOM 4129 C C . SER D 1 27 ? 12.096 49.920 10.710 1.00 93.09 66 SER D C 1
ATOM 4130 O O . SER D 1 27 ? 11.975 50.370 9.576 1.00 96.63 66 SER D O 1
ATOM 4133 N N . LYS D 1 28 ? 11.102 49.905 11.596 1.00 90.56 67 LYS D N 1
ATOM 4134 C CA . LYS D 1 28 ? 9.786 50.472 11.309 1.00 90.39 67 LYS D CA 1
ATOM 4135 C C . LYS D 1 28 ? 9.610 51.828 11.994 1.00 87.99 67 LYS D C 1
ATOM 4136 O O . LYS D 1 28 ? 8.491 52.331 12.120 1.00 87.68 67 LYS D O 1
ATOM 4142 N N . ARG D 1 29 ? 10.730 52.409 12.426 1.00 87.84 68 ARG D N 1
ATOM 4143 C CA . ARG D 1 29 ? 10.771 53.696 13.140 1.00 85.79 68 ARG D CA 1
ATOM 4144 C C . ARG D 1 29 ? 9.903 53.704 14.402 1.00 84.25 68 ARG D C 1
ATOM 4145 O O . ARG D 1 29 ? 9.277 54.712 14.740 1.00 86.80 68 ARG D O 1
ATOM 4153 N N . ILE D 1 30 ? 9.878 52.566 15.088 1.00 81.26 69 ILE D N 1
ATOM 4154 C CA . ILE D 1 30 ? 9.137 52.415 16.333 1.00 78.77 69 ILE D CA 1
ATOM 4155 C C . ILE D 1 30 ? 10.124 52.334 17.491 1.00 77.42 69 ILE D C 1
ATOM 4156 O O . ILE D 1 30 ? 11.115 51.612 17.417 1.00 78.89 69 ILE D O 1
ATOM 4161 N N . ILE D 1 31 ? 9.867 53.096 18.547 1.00 76.33 70 ILE D N 1
ATOM 4162 C CA . ILE D 1 31 ? 10.547 52.882 19.821 1.00 77.54 70 ILE D CA 1
ATOM 4163 C C . ILE D 1 31 ? 9.482 52.471 20.838 1.00 80.05 70 ILE D C 1
ATOM 4164 O O . ILE D 1 31 ? 8.481 53.168 21.012 1.00 82.20 70 ILE D O 1
ATOM 4169 N N . PHE D 1 32 ? 9.693 51.333 21.491 1.00 79.74 71 PHE D N 1
ATOM 4170 C CA . PHE D 1 32 ? 8.699 50.772 22.395 1.00 81.02 71 PHE D CA 1
ATOM 4171 C C . PHE D 1 32 ? 9.213 50.677 23.833 1.00 83.24 71 PHE D C 1
ATOM 4172 O O . PHE D 1 32 ? 9.852 49.696 24.217 1.00 85.60 71 PHE D O 1
ATOM 4180 N N . LEU D 1 33 ? 8.929 51.712 24.618 1.00 83.72 72 LEU D N 1
ATOM 4181 C CA . LEU D 1 33 ? 9.189 51.693 26.049 1.00 86.22 72 LEU D CA 1
ATOM 4182 C C . LEU D 1 33 ? 8.139 50.819 26.728 1.00 90.35 72 LEU D C 1
ATOM 4183 O O . LEU D 1 33 ? 6.967 51.196 26.816 1.00 91.69 72 LEU D O 1
ATOM 4188 N N . SER D 1 34 ? 8.571 49.651 27.199 1.00 94.10 73 SER D N 1
ATOM 4189 C CA . SER D 1 34 ? 7.667 48.647 27.759 1.00 97.92 73 SER D CA 1
ATOM 4190 C C . SER D 1 34 ? 8.130 48.132 29.122 1.00 102.84 73 SER D C 1
ATOM 4191 O O . SER D 1 34 ? 7.817 47.002 29.512 1.00 106.34 73 SER D O 1
ATOM 4194 N N . SER D 1 35 ? 8.880 48.967 29.833 1.00 104.93 74 SER D N 1
ATOM 4195 C CA . SER D 1 35 ? 9.379 48.646 31.167 1.00 109.82 74 SER D CA 1
ATOM 4196 C C . SER D 1 35 ? 9.489 49.945 31.973 1.00 111.98 74 SER D C 1
ATOM 4197 O O . SER D 1 35 ? 9.323 51.029 31.410 1.00 110.78 74 SER D O 1
ATOM 4200 N N . PRO D 1 36 ? 9.750 49.844 33.294 1.00 116.89 75 PRO D N 1
ATOM 4201 C CA . PRO D 1 36 ? 10.122 51.043 34.047 1.00 118.44 75 PRO D CA 1
ATOM 4202 C C . PRO D 1 36 ? 11.373 51.692 33.446 1.00 116.24 75 PRO D C 1
ATOM 4203 O O . PRO D 1 36 ? 12.199 50.996 32.853 1.00 116.17 75 PRO D O 1
ATOM 4207 N N . ILE D 1 37 ? 11.505 53.009 33.583 1.00 115.54 76 ILE D N 1
ATOM 4208 C CA . ILE D 1 37 ? 12.593 53.729 32.913 1.00 113.56 76 ILE D CA 1
ATOM 4209 C C . ILE D 1 37 ? 13.911 53.627 33.694 1.00 115.89 76 ILE D C 1
ATOM 4210 O O . ILE D 1 37 ? 14.257 54.505 34.489 1.00 116.81 76 ILE D O 1
ATOM 4215 N N . TYR D 1 38 ? 14.633 52.535 33.452 1.00 117.03 77 TYR D N 1
ATOM 4216 C CA . TYR D 1 38 ? 15.942 52.294 34.059 1.00 120.99 77 TYR D CA 1
ATOM 4217 C C . TYR D 1 38 ? 16.990 53.252 33.473 1.00 119.99 77 TYR D C 1
ATOM 4218 O O . TYR D 1 38 ? 16.748 53.852 32.420 1.00 117.94 77 TYR D O 1
ATOM 4227 N N . PRO D 1 39 ? 18.146 53.415 34.156 1.00 122.48 78 PRO D N 1
ATOM 4228 C CA . PRO D 1 39 ? 19.222 54.262 33.623 1.00 120.81 78 PRO D CA 1
ATOM 4229 C C . PRO D 1 39 ? 19.611 53.923 32.180 1.00 117.25 78 PRO D C 1
ATOM 4230 O O . PRO D 1 39 ? 19.776 54.830 31.361 1.00 115.63 78 PRO D O 1
ATOM 4234 N N . HIS D 1 40 ? 19.730 52.631 31.873 1.00 114.83 79 HIS D N 1
ATOM 4235 C CA . HIS D 1 40 ? 20.118 52.178 30.534 1.00 110.04 79 HIS D CA 1
ATOM 4236 C C . HIS D 1 40 ? 19.032 52.365 29.503 1.00 106.82 79 HIS D C 1
ATOM 4237 O O . HIS D 1 40 ? 19.306 52.374 28.301 1.00 105.39 79 HIS D O 1
ATOM 4244 N N . ILE D 1 41 ? 17.791 52.516 29.960 1.00 105.75 80 ILE D N 1
ATOM 4245 C CA . ILE D 1 41 ? 16.650 52.674 29.057 1.00 102.56 80 ILE D CA 1
ATOM 4246 C C . ILE D 1 41 ? 16.616 54.069 28.423 1.00 100.58 80 ILE D C 1
ATOM 4247 O O . ILE D 1 41 ? 16.482 54.196 27.202 1.00 97.24 80 ILE D O 1
ATOM 4252 N N . SER D 1 42 ? 16.756 55.103 29.251 1.00 101.07 81 SER D N 1
ATOM 4253 C CA . SER D 1 42 ? 16.775 56.484 28.767 1.00 100.55 81 SER D CA 1
ATOM 4254 C C . SER D 1 42 ? 17.933 56.734 27.803 1.00 100.23 81 SER D C 1
ATOM 4255 O O . SER D 1 42 ? 17.823 57.557 26.899 1.00 101.85 81 SER D O 1
ATOM 4258 N N . GLU D 1 43 ? 19.036 56.018 28.004 1.00 101.08 82 GLU D N 1
ATOM 4259 C CA . GLU D 1 43 ? 20.160 56.023 27.074 1.00 101.26 82 GLU D CA 1
ATOM 4260 C C . GLU D 1 43 ? 19.767 55.392 25.729 1.00 99.13 82 GLU D C 1
ATOM 4261 O O . GLU D 1 43 ? 20.090 55.935 24.670 1.00 99.97 82 GLU D O 1
ATOM 4267 N N . GLN D 1 44 ? 19.069 54.256 25.783 1.00 97.03 83 GLN D N 1
ATOM 4268 C CA . GLN D 1 44 ? 18.613 53.543 24.581 1.00 93.30 83 GLN D CA 1
ATOM 4269 C C . GLN D 1 44 ? 17.574 54.332 23.790 1.00 89.74 83 GLN D C 1
ATOM 4270 O O . GLN D 1 44 ? 17.583 54.320 22.555 1.00 88.78 83 GLN D O 1
ATOM 4276 N N . ILE D 1 45 ? 16.678 55.014 24.503 1.00 86.99 84 ILE D N 1
ATOM 4277 C CA . ILE D 1 45 ? 15.669 55.849 23.855 1.00 83.48 84 ILE D CA 1
ATOM 4278 C C . ILE D 1 45 ? 16.334 56.994 23.081 1.00 83.79 84 ILE D C 1
ATOM 4279 O O . ILE D 1 45 ? 16.005 57.227 21.918 1.00 83.29 84 ILE D O 1
ATOM 4284 N N . ILE D 1 46 ? 17.284 57.676 23.718 1.00 83.89 85 ILE D N 1
ATOM 4285 C CA . ILE D 1 46 ? 18.038 58.749 23.070 1.00 84.22 85 ILE D CA 1
ATOM 4286 C C . ILE D 1 46 ? 18.837 58.227 21.867 1.00 86.02 85 ILE D C 1
ATOM 4287 O O . ILE D 1 46 ? 18.778 58.816 20.780 1.00 87.20 85 ILE D O 1
ATOM 4292 N N . SER D 1 47 ? 19.562 57.122 22.063 1.00 86.85 86 SER D N 1
ATOM 4293 C CA . SER D 1 47 ? 20.360 56.491 21.000 1.00 86.29 86 SER D CA 1
ATOM 4294 C C . SER D 1 47 ? 19.527 56.201 19.759 1.00 84.25 86 SER D C 1
ATOM 4295 O O . SER D 1 47 ? 19.958 56.465 18.635 1.00 83.73 86 SER D O 1
ATOM 4298 N N . GLN D 1 48 ? 18.333 55.656 19.977 1.00 82.81 87 GLN D N 1
ATOM 4299 C CA . GLN D 1 48 ? 17.429 55.316 18.889 1.00 82.90 87 GLN D CA 1
ATOM 4300 C C . GLN D 1 48 ? 16.815 56.560 18.257 1.00 82.80 87 GLN D C 1
ATOM 4301 O O . GLN D 1 48 ? 16.673 56.630 17.036 1.00 84.12 87 GLN D O 1
ATOM 4307 N N . LEU D 1 49 ? 16.471 57.544 19.086 1.00 82.02 88 LEU D N 1
ATOM 4308 C CA . LEU D 1 49 ? 15.979 58.824 18.585 1.00 81.28 88 LEU D CA 1
ATOM 4309 C C . LEU D 1 49 ? 17.008 59.488 17.676 1.00 82.74 88 LEU D C 1
ATOM 4310 O O . LEU D 1 49 ? 16.655 59.988 16.608 1.00 84.96 88 LEU D O 1
ATOM 4315 N N . LEU D 1 50 ? 18.272 59.470 18.099 1.00 82.44 89 LEU D N 1
ATOM 4316 C CA . LEU D 1 50 ? 19.381 60.005 17.305 1.00 83.47 89 LEU D CA 1
ATOM 4317 C C . LEU D 1 50 ? 19.584 59.242 15.995 1.00 84.37 89 LEU D C 1
ATOM 4318 O O . LEU D 1 50 ? 19.640 59.846 14.918 1.00 86.74 89 LEU D O 1
ATOM 4323 N N . TYR D 1 51 ? 19.687 57.918 16.092 1.00 83.53 90 TYR D N 1
ATOM 4324 C CA . TYR D 1 51 ? 19.866 57.071 14.916 1.00 85.24 90 TYR D CA 1
ATOM 4325 C C . TYR D 1 51 ? 18.780 57.320 13.870 1.00 85.20 90 TYR D C 1
ATOM 4326 O O . TYR D 1 51 ? 19.072 57.432 12.683 1.00 88.94 90 TYR D O 1
ATOM 4335 N N . LEU D 1 52 ? 17.533 57.414 14.321 1.00 83.14 91 LEU D N 1
ATOM 4336 C CA . LEU D 1 52 ? 16.402 57.585 13.419 1.00 81.93 91 LEU D CA 1
ATOM 4337 C C . LEU D 1 52 ? 16.424 58.936 12.711 1.00 85.17 91 LEU D C 1
ATOM 4338 O O . LEU D 1 52 ? 16.112 59.021 11.523 1.00 87.54 91 LEU D O 1
ATOM 4343 N N . GLU D 1 53 ? 16.812 59.979 13.440 1.00 86.33 92 GLU D N 1
ATOM 4344 C CA . GLU D 1 53 ? 16.924 61.325 12.881 1.00 90.36 92 GLU D CA 1
ATOM 4345 C C . GLU D 1 53 ? 17.977 61.392 11.771 1.00 93.22 92 GLU D C 1
ATOM 4346 O O . GLU D 1 53 ? 17.770 62.047 10.744 1.00 96.40 92 GLU D O 1
ATOM 4352 N N . TYR D 1 54 ? 19.096 60.704 11.982 1.00 92.47 93 TYR D N 1
ATOM 4353 C CA . TYR D 1 54 ? 20.165 60.642 10.987 1.00 95.44 93 TYR D CA 1
ATOM 4354 C C . TYR D 1 54 ? 19.801 59.726 9.821 1.00 98.16 93 TYR D C 1
ATOM 4355 O O . TYR D 1 54 ? 20.297 59.905 8.707 1.00 101.77 93 TYR D O 1
ATOM 4364 N N . GLU D 1 55 ? 18.924 58.758 10.086 1.00 97.92 94 GLU D N 1
ATOM 4365 C CA . GLU D 1 55 ? 18.496 57.791 9.079 1.00 102.10 94 GLU D CA 1
ATOM 4366 C C . GLU D 1 55 ? 17.558 58.445 8.066 1.00 104.98 94 GLU D C 1
ATOM 4367 O O . GLU D 1 55 ? 17.750 58.307 6.859 1.00 108.43 94 GLU D O 1
ATOM 4373 N N . SER D 1 56 ? 16.547 59.149 8.573 1.00 104.21 95 SER D N 1
ATOM 4374 C CA . SER D 1 56 ? 15.623 59.931 7.750 1.00 107.73 95 SER D CA 1
ATOM 4375 C C . SER D 1 56 ? 15.280 61.235 8.468 1.00 108.68 95 SER D C 1
ATOM 4376 O O . SER D 1 56 ? 14.976 61.234 9.666 1.00 105.47 95 SER D O 1
ATOM 4379 N N . LYS D 1 57 ? 15.316 62.341 7.729 1.00 113.30 96 LYS D N 1
ATOM 4380 C CA . LYS D 1 57 ? 15.304 63.673 8.333 1.00 115.43 96 LYS D CA 1
ATOM 4381 C C . LYS D 1 57 ? 13.991 64.068 9.016 1.00 114.42 96 LYS D C 1
ATOM 4382 O O . LYS D 1 57 ? 13.982 64.381 10.210 1.00 114.60 96 LYS D O 1
ATOM 4388 N N . ARG D 1 58 ? 12.888 64.054 8.276 1.00 114.90 97 ARG D N 1
ATOM 4389 C CA . ARG D 1 58 ? 11.625 64.559 8.820 1.00 115.06 97 ARG D CA 1
ATOM 4390 C C . ARG D 1 58 ? 10.517 63.511 8.856 1.00 112.29 97 ARG D C 1
ATOM 4391 O O . ARG D 1 58 ? 9.341 63.836 9.029 1.00 115.06 97 ARG D O 1
ATOM 4399 N N . LYS D 1 59 ? 10.914 62.252 8.708 1.00 109.84 98 LYS D N 1
ATOM 4400 C CA . LYS D 1 59 ? 10.010 61.115 8.816 1.00 106.75 98 LYS D CA 1
ATOM 4401 C C . LYS D 1 59 ? 9.618 60.911 10.284 1.00 102.08 98 LYS D C 1
ATOM 4402 O O . LYS D 1 59 ? 10.494 60.841 11.151 1.00 99.44 98 LYS D O 1
ATOM 4408 N N . PRO D 1 60 ? 8.301 60.824 10.565 1.00 99.56 99 PRO D N 1
ATOM 4409 C CA . PRO D 1 60 ? 7.768 60.655 11.922 1.00 95.94 99 PRO D CA 1
ATOM 4410 C C . PRO D 1 60 ? 8.366 59.475 12.692 1.00 92.24 99 PRO D C 1
ATOM 4411 O O . PRO D 1 60 ? 8.762 58.473 12.090 1.00 93.12 99 PRO D O 1
ATOM 4415 N N . ILE D 1 61 ? 8.429 59.614 14.015 1.00 88.62 100 ILE D N 1
ATOM 4416 C CA . ILE D 1 61 ? 8.903 58.556 14.909 1.00 86.14 100 ILE D CA 1
ATOM 4417 C C . ILE D 1 61 ? 7.751 58.108 15.814 1.00 86.17 100 ILE D C 1
ATOM 4418 O O . ILE D 1 61 ? 6.974 58.935 16.299 1.00 87.76 100 ILE D O 1
ATOM 4423 N N . HIS D 1 62 ? 7.635 56.799 16.028 1.00 84.97 101 HIS D N 1
ATOM 4424 C CA . HIS D 1 62 ? 6.535 56.258 16.824 1.00 85.17 101 HIS D CA 1
ATOM 4425 C C . HIS D 1 62 ? 6.992 55.698 18.143 1.00 83.35 101 HIS D C 1
ATOM 4426 O O . HIS D 1 62 ? 7.503 54.575 18.220 1.00 83.24 101 HIS D O 1
ATOM 4433 N N . LEU D 1 63 ? 6.817 56.499 19.193 1.00 81.30 102 LEU D N 1
ATOM 4434 C CA . LEU D 1 63 ? 7.213 56.126 20.549 1.00 80.81 102 LEU D CA 1
ATOM 4435 C C . LEU D 1 63 ? 6.045 55.502 21.313 1.00 82.43 102 LEU D C 1
ATOM 4436 O O . LEU D 1 63 ? 5.156 56.205 21.792 1.00 85.49 102 LEU D O 1
ATOM 4441 N N . TYR D 1 64 ? 6.048 54.177 21.411 1.00 82.77 103 TYR D N 1
ATOM 4442 C CA . TYR D 1 64 ? 5.006 53.453 22.132 1.00 84.63 103 TYR D CA 1
ATOM 4443 C C . TYR D 1 64 ? 5.379 53.316 23.605 1.00 86.63 103 TYR D C 1
ATOM 4444 O O . TYR D 1 64 ? 6.493 52.902 23.936 1.00 87.75 103 TYR D O 1
ATOM 4453 N N . ILE D 1 65 ? 4.448 53.667 24.489 1.00 87.87 104 ILE D N 1
ATOM 4454 C CA . ILE D 1 65 ? 4.730 53.696 25.926 1.00 90.07 104 ILE D CA 1
ATOM 4455 C C . ILE D 1 65 ? 3.797 52.808 26.749 1.00 92.69 104 ILE D C 1
ATOM 4456 O O . ILE D 1 65 ? 2.577 52.952 26.701 1.00 94.59 104 ILE D O 1
ATOM 4461 N N . ASN D 1 66 ? 4.395 51.882 27.493 1.00 94.61 105 ASN D N 1
ATOM 4462 C CA . ASN D 1 66 ? 3.692 51.096 28.502 1.00 99.28 105 ASN D CA 1
ATOM 4463 C C . ASN D 1 66 ? 4.610 50.956 29.713 1.00 100.36 105 ASN D C 1
ATOM 4464 O O . ASN D 1 66 ? 5.323 49.966 29.849 1.00 100.20 105 ASN D O 1
ATOM 4469 N N . SER D 1 67 ? 4.595 51.966 30.579 1.00 101.91 106 SER D N 1
ATOM 4470 C CA . SER D 1 67 ? 5.602 52.100 31.629 1.00 107.31 106 SER D CA 1
ATOM 4471 C C . SER D 1 67 ? 5.055 52.715 32.917 1.00 114.14 106 SER D C 1
ATOM 4472 O O . SER D 1 67 ? 4.138 53.534 32.886 1.00 114.49 106 SER D O 1
ATOM 4475 N N . THR D 1 68 ? 5.641 52.324 34.046 1.00 120.45 107 THR D N 1
ATOM 4476 C CA . THR D 1 68 ? 5.237 52.851 35.352 1.00 126.34 107 THR D CA 1
ATOM 4477 C C . THR D 1 68 ? 6.190 53.941 35.858 1.00 128.74 107 THR D C 1
ATOM 4478 O O . THR D 1 68 ? 6.201 54.269 37.049 1.00 134.02 107 THR D O 1
ATOM 4482 N N . GLY D 1 69 ? 6.979 54.500 34.943 1.00 126.17 108 GLY D N 1
ATOM 4483 C CA . GLY D 1 69 ? 7.916 55.574 35.267 1.00 128.30 108 GLY D CA 1
ATOM 4484 C C . GLY D 1 69 ? 9.202 55.076 35.896 1.00 131.49 108 GLY D C 1
ATOM 4485 O O . GLY D 1 69 ? 9.740 54.041 35.498 1.00 130.79 108 GLY D O 1
ATOM 4486 N N . ASP D 1 70 ? 9.697 55.820 36.882 1.00 135.41 109 ASP D N 1
ATOM 4487 C CA . ASP D 1 70 ? 10.925 55.451 37.587 1.00 138.24 109 ASP D CA 1
ATOM 4488 C C . ASP D 1 70 ? 10.661 54.597 38.830 1.00 142.98 109 ASP D C 1
ATOM 4489 O O . ASP D 1 70 ? 11.573 54.333 39.614 1.00 146.77 109 ASP D O 1
ATOM 4494 N N . ILE D 1 71 ? 9.412 54.168 39.001 1.00 143.19 110 ILE D N 1
ATOM 4495 C CA . ILE D 1 71 ? 9.041 53.307 40.125 1.00 148.41 110 ILE D CA 1
ATOM 4496 C C . ILE D 1 71 ? 8.618 51.913 39.667 1.00 146.91 110 ILE D C 1
ATOM 4497 O O . ILE D 1 71 ? 7.930 51.757 38.652 1.00 143.70 110 ILE D O 1
ATOM 4502 N N . ASP D 1 72 ? 9.055 50.910 40.424 1.00 151.35 111 ASP D N 1
ATOM 4503 C CA . ASP D 1 72 ? 8.738 49.512 40.157 1.00 152.33 111 ASP D CA 1
ATOM 4504 C C . ASP D 1 72 ? 8.520 48.783 41.483 1.00 158.82 111 ASP D C 1
ATOM 4505 O O . ASP D 1 72 ? 9.481 48.388 42.152 1.00 163.26 111 ASP D O 1
ATOM 4510 N N . ASN D 1 73 ? 7.249 48.617 41.852 1.00 160.10 112 ASN D N 1
ATOM 4511 C CA . ASN D 1 73 ? 6.847 48.081 43.162 1.00 166.43 112 ASN D CA 1
ATOM 4512 C C . ASN D 1 73 ? 7.475 48.845 44.332 1.00 171.20 112 ASN D C 1
ATOM 4513 O O . ASN D 1 73 ? 8.307 48.304 45.069 1.00 176.00 112 ASN D O 1
ATOM 4518 N N . ASN D 1 74 ? 7.073 50.110 44.475 1.00 169.70 113 ASN D N 1
ATOM 4519 C CA . ASN D 1 74 ? 7.574 51.028 45.515 1.00 174.37 113 ASN D CA 1
ATOM 4520 C C . ASN D 1 74 ? 9.064 51.385 45.436 1.00 173.38 113 ASN D C 1
ATOM 4521 O O . ASN D 1 74 ? 9.475 52.441 45.922 1.00 175.27 113 ASN D O 1
ATOM 4526 N N . LYS D 1 75 ? 9.860 50.509 44.827 1.00 170.59 114 LYS D N 1
ATOM 4527 C CA . LYS D 1 75 ? 11.297 50.728 44.674 1.00 169.14 114 LYS D CA 1
ATOM 4528 C C . LYS D 1 75 ? 11.589 51.642 43.483 1.00 162.30 114 LYS D C 1
ATOM 4529 O O . LYS D 1 75 ? 11.246 51.321 42.340 1.00 156.82 114 LYS D O 1
ATOM 4535 N N . ILE D 1 76 ? 12.216 52.784 43.760 1.00 162.33 115 ILE D N 1
ATOM 4536 C CA . ILE D 1 76 ? 12.620 53.714 42.705 1.00 155.57 115 ILE D CA 1
ATOM 4537 C C . ILE D 1 76 ? 13.850 53.150 41.989 1.00 152.43 115 ILE D C 1
ATOM 4538 O O . ILE D 1 76 ? 14.901 52.948 42.602 1.00 155.48 115 ILE D O 1
ATOM 4543 N N . ILE D 1 77 ? 13.696 52.886 40.694 1.00 145.38 116 ILE D N 1
ATOM 4544 C CA . ILE D 1 77 ? 14.732 52.218 39.901 1.00 142.62 116 ILE D CA 1
ATOM 4545 C C . ILE D 1 77 ? 15.595 53.173 39.063 1.00 139.62 116 ILE D C 1
ATOM 4546 O O . ILE D 1 77 ? 16.378 52.730 38.216 1.00 135.61 116 ILE D O 1
ATOM 4551 N N . ASN D 1 78 ? 15.449 54.476 39.307 1.00 142.25 117 ASN D N 1
ATOM 4552 C CA . ASN D 1 78 ? 16.269 55.494 38.646 1.00 142.32 117 ASN D CA 1
ATOM 4553 C C . ASN D 1 78 ? 16.394 56.780 39.469 1.00 146.65 117 ASN D C 1
ATOM 4554 O O . ASN D 1 78 ? 15.455 57.577 39.543 1.00 146.56 117 ASN D O 1
ATOM 4559 N N . LEU D 1 79 ? 17.567 56.971 40.073 1.00 150.21 118 LEU D N 1
ATOM 4560 C CA . LEU D 1 79 ? 17.877 58.175 40.848 1.00 153.18 118 LEU D CA 1
ATOM 4561 C C . LEU D 1 79 ? 17.899 59.428 39.971 1.00 150.14 118 LEU D C 1
ATOM 4562 O O . LEU D 1 79 ? 17.728 60.544 40.462 1.00 153.57 118 LEU D O 1
ATOM 4564 N N . ASN D 1 80 ? 18.109 59.228 38.673 1.00 145.81 119 ASN D N 1
ATOM 4565 C CA . ASN D 1 80 ? 18.120 60.314 37.697 1.00 143.51 119 ASN D CA 1
ATOM 4566 C C . ASN D 1 80 ? 16.904 60.256 36.770 1.00 138.78 119 ASN D C 1
ATOM 4567 O O . ASN D 1 80 ? 16.917 60.830 35.679 1.00 135.68 119 ASN D O 1
ATOM 4572 N N . GLY D 1 81 ? 15.853 59.568 37.216 1.00 137.60 120 GLY D N 1
ATOM 4573 C CA . GLY D 1 81 ? 14.639 59.379 36.422 1.00 131.96 120 GLY D CA 1
ATOM 4574 C C . GLY D 1 81 ? 14.066 60.664 35.858 1.00 129.80 120 GLY D C 1
ATOM 4575 O O . GLY D 1 81 ? 13.706 60.728 34.679 1.00 124.24 120 GLY D O 1
ATOM 4576 N N . ILE D 1 82 ? 13.998 61.691 36.702 1.00 134.30 121 ILE D N 1
ATOM 4577 C CA . ILE D 1 82 ? 13.433 62.985 36.317 1.00 134.55 121 ILE D CA 1
ATOM 4578 C C . ILE D 1 82 ? 14.329 63.711 35.309 1.00 132.67 121 ILE D C 1
ATOM 4579 O O . ILE D 1 82 ? 13.844 64.184 34.284 1.00 128.79 121 ILE D O 1
ATOM 4584 N N . THR D 1 83 ? 15.629 63.778 35.591 1.00 135.54 122 THR D N 1
ATOM 4585 C CA . THR D 1 83 ? 16.580 64.446 34.693 1.00 135.57 122 THR D CA 1
ATOM 4586 C C . THR D 1 83 ? 16.728 63.729 33.345 1.00 130.31 122 THR D C 1
ATOM 4587 O O . THR D 1 83 ? 16.964 64.373 32.321 1.00 128.42 122 THR D O 1
ATOM 4591 N N . ASP D 1 84 ? 16.577 62.403 33.357 1.00 128.36 123 ASP D N 1
ATOM 4592 C CA . ASP D 1 84 ? 16.662 61.584 32.141 1.00 124.31 123 ASP D CA 1
ATOM 4593 C C . ASP D 1 84 ? 15.558 61.908 31.137 1.00 119.39 123 ASP D C 1
ATOM 4594 O O . ASP D 1 84 ? 15.836 62.137 29.959 1.00 116.79 123 ASP D O 1
ATOM 4599 N N . VAL D 1 85 ? 14.311 61.928 31.606 1.00 117.79 124 VAL D N 1
ATOM 4600 C CA . VAL D 1 85 ? 13.166 62.238 30.745 1.00 113.88 124 VAL D CA 1
ATOM 4601 C C . VAL D 1 85 ? 13.238 63.673 30.211 1.00 112.84 124 VAL D C 1
ATOM 4602 O O . VAL D 1 85 ? 12.737 63.955 29.121 1.00 111.82 124 VAL D O 1
ATOM 4606 N N . ILE D 1 86 ? 13.876 64.561 30.973 1.00 113.18 125 ILE D N 1
ATOM 4607 C CA . ILE D 1 86 ? 14.120 65.934 30.530 1.00 113.63 125 ILE D CA 1
ATOM 4608 C C . ILE D 1 86 ? 15.047 65.930 29.313 1.00 111.29 125 ILE D C 1
ATOM 4609 O O . ILE D 1 86 ? 14.792 66.630 28.332 1.00 110.96 125 ILE D O 1
ATOM 4614 N N . SER D 1 87 ? 16.108 65.127 29.379 1.00 110.03 126 SER D N 1
ATOM 4615 C CA . SER D 1 87 ? 17.044 64.979 28.266 1.00 108.35 126 SER D CA 1
ATOM 4616 C C . SER D 1 87 ? 16.344 64.435 27.022 1.00 105.04 126 SER D C 1
ATOM 4617 O O . SER D 1 87 ? 16.593 64.894 25.903 1.00 105.84 126 SER D O 1
ATOM 4620 N N . ILE D 1 88 ? 15.462 63.462 27.230 1.00 102.09 127 ILE D N 1
ATOM 4621 C CA . ILE D 1 88 ? 14.716 62.851 26.137 1.00 96.73 127 ILE D CA 1
ATOM 4622 C C . ILE D 1 88 ? 13.789 63.867 25.464 1.00 97.61 127 ILE D C 1
ATOM 4623 O O . ILE D 1 88 ? 13.787 63.975 24.240 1.00 97.15 127 ILE D O 1
ATOM 4628 N N . VAL D 1 89 ? 13.031 64.623 26.257 1.00 101.61 128 VAL D N 1
ATOM 4629 C CA . VAL D 1 89 ? 12.122 65.639 25.704 1.00 105.60 128 VAL D CA 1
ATOM 4630 C C . VAL D 1 89 ? 12.890 66.786 25.037 1.00 107.69 128 VAL D C 1
ATOM 4631 O O . VAL D 1 89 ? 12.446 67.332 24.024 1.00 108.07 128 VAL D O 1
ATOM 4635 N N . ASP D 1 90 ? 14.048 67.135 25.592 1.00 110.07 129 ASP D N 1
ATOM 4636 C CA . ASP D 1 90 ? 14.911 68.131 24.965 1.00 114.49 129 ASP D CA 1
ATOM 4637 C C . ASP D 1 90 ? 15.446 67.614 23.631 1.00 112.71 129 ASP D C 1
ATOM 4638 O O . ASP D 1 90 ? 15.560 68.376 22.671 1.00 114.41 129 ASP D O 1
ATOM 4643 N N . VAL D 1 91 ? 15.749 66.316 23.576 1.00 108.76 130 VAL D N 1
ATOM 4644 C CA . VAL D 1 91 ? 16.137 65.660 22.326 1.00 105.14 130 VAL D CA 1
ATOM 4645 C C . VAL D 1 91 ? 14.955 65.610 21.357 1.00 102.75 130 VAL D C 1
ATOM 4646 O O . VAL D 1 91 ? 15.131 65.753 20.145 1.00 104.65 130 VAL D O 1
ATOM 4648 N N . ILE D 1 92 ? 13.753 65.427 21.900 1.00 99.56 131 ILE D N 1
ATOM 4649 C CA . ILE D 1 92 ? 12.528 65.423 21.099 1.00 97.51 131 ILE D CA 1
ATOM 4650 C C . ILE D 1 92 ? 12.268 66.790 20.457 1.00 100.42 131 ILE D C 1
ATOM 4651 O O . ILE D 1 92 ? 11.965 66.868 19.266 1.00 100.09 131 ILE D O 1
ATOM 4656 N N . ASN D 1 93 ? 12.413 67.858 21.241 1.00 103.58 132 ASN D N 1
ATOM 4657 C CA . ASN D 1 93 ? 12.227 69.224 20.738 1.00 108.12 132 ASN D CA 1
ATOM 4658 C C . ASN D 1 93 ? 13.335 69.662 19.777 1.00 111.45 132 ASN D C 1
ATOM 4659 O O . ASN D 1 93 ? 13.155 70.602 19.000 1.00 114.25 132 ASN D O 1
ATOM 4664 N N . TYR D 1 94 ? 14.472 68.971 19.835 1.00 111.99 133 TYR D N 1
ATOM 4665 C CA . TYR D 1 94 ? 15.633 69.289 19.003 1.00 115.14 133 TYR D CA 1
ATOM 4666 C C . TYR D 1 94 ? 15.511 68.724 17.586 1.00 111.50 133 TYR D C 1
ATOM 4667 O O . TYR D 1 94 ? 15.623 69.472 16.613 1.00 114.89 133 TYR D O 1
ATOM 4676 N N . ILE D 1 95 ? 15.272 67.416 17.479 1.00 104.76 134 ILE D N 1
ATOM 4677 C CA . ILE D 1 95 ? 15.235 66.726 16.180 1.00 102.52 134 ILE D CA 1
ATOM 4678 C C . ILE D 1 95 ? 14.111 67.224 15.266 1.00 103.91 134 ILE D C 1
ATOM 4679 O O . ILE D 1 95 ? 13.074 67.691 15.740 1.00 104.12 134 ILE D O 1
ATOM 4684 N N . SER D 1 96 ? 14.335 67.133 13.958 1.00 106.07 135 SER D N 1
ATOM 4685 C CA . SER D 1 96 ? 13.361 67.607 12.975 1.00 110.20 135 SER D CA 1
ATOM 4686 C C . SER D 1 96 ? 12.193 66.633 12.796 1.00 109.03 135 SER D C 1
ATOM 4687 O O . SER D 1 96 ? 11.084 67.048 12.459 1.00 111.47 135 SER D O 1
ATOM 4690 N N . SER D 1 97 ? 12.448 65.346 13.023 1.00 105.52 136 SER D N 1
ATOM 4691 C CA . SER D 1 97 ? 11.412 64.319 12.949 1.00 102.19 136 SER D CA 1
ATOM 4692 C C . SER D 1 97 ? 10.413 64.474 14.090 1.00 100.54 136 SER D C 1
ATOM 4693 O O . SER D 1 97 ? 10.804 64.577 15.254 1.00 99.03 136 SER D O 1
ATOM 4696 N N . ASP D 1 98 ? 9.127 64.504 13.748 1.00 101.15 137 ASP D N 1
ATOM 4697 C CA . ASP D 1 98 ? 8.063 64.515 14.750 1.00 100.25 137 ASP D CA 1
ATOM 4698 C C . ASP D 1 98 ? 8.043 63.166 15.467 1.00 96.15 137 ASP D C 1
ATOM 4699 O O . ASP D 1 98 ? 8.264 62.125 14.845 1.00 94.24 137 ASP D O 1
ATOM 4704 N N . VAL D 1 99 ? 7.796 63.183 16.772 1.00 93.48 138 VAL D N 1
ATOM 4705 C CA . VAL D 1 99 ? 7.563 61.934 17.493 1.00 91.33 138 VAL D CA 1
ATOM 4706 C C . VAL D 1 99 ? 6.096 61.834 17.911 1.00 91.68 138 VAL D C 1
ATOM 4707 O O . VAL D 1 99 ? 5.548 62.757 18.524 1.00 92.38 138 VAL D O 1
ATOM 4711 N N . TYR D 1 100 ? 5.455 60.733 17.533 1.00 89.99 139 TYR D N 1
ATOM 4712 C CA . TYR D 1 100 ? 4.093 60.466 17.970 1.00 90.92 139 TYR D CA 1
ATOM 4713 C C . TYR D 1 100 ? 4.171 59.512 19.148 1.00 90.51 139 TYR D C 1
ATOM 4714 O O . TYR D 1 100 ? 4.901 58.517 19.103 1.00 92.71 139 TYR D O 1
ATOM 4723 N N . THR D 1 101 ? 3.431 59.825 20.205 1.00 90.10 140 THR D N 1
ATOM 4724 C CA . THR D 1 101 ? 3.389 58.972 21.384 1.00 89.92 140 THR D CA 1
ATOM 4725 C C . THR D 1 101 ? 2.088 58.185 21.429 1.00 92.08 140 THR D C 1
ATOM 4726 O O . THR D 1 101 ? 1.028 58.697 21.048 1.00 96.45 140 THR D O 1
ATOM 4730 N N . TYR D 1 102 ? 2.190 56.935 21.877 1.00 90.28 141 TYR D N 1
ATOM 4731 C CA . TYR D 1 102 ? 1.045 56.044 22.022 1.00 91.60 141 TYR D CA 1
ATOM 4732 C C . TYR D 1 102 ? 1.145 55.329 23.363 1.00 93.81 141 TYR D C 1
ATOM 4733 O O . TYR D 1 102 ? 2.104 54.588 23.604 1.00 94.29 141 TYR D O 1
ATOM 4742 N N . CYS D 1 103 ? 0.162 55.539 24.233 1.00 96.13 142 CYS D N 1
ATOM 4743 C CA . CYS D 1 103 ? 0.122 54.806 25.491 1.00 96.87 142 CYS D CA 1
ATOM 4744 C C . CYS D 1 103 ? -0.639 53.496 25.332 1.00 97.71 142 CYS D C 1
ATOM 4745 O O . CYS D 1 103 ? -1.812 53.484 24.944 1.00 99.94 142 CYS D O 1
ATOM 4748 N N . LEU D 1 104 ? 0.040 52.398 25.646 1.00 96.55 143 LEU D N 1
ATOM 4749 C CA . LEU D 1 104 ? -0.488 51.061 25.404 1.00 98.03 143 LEU D CA 1
ATOM 4750 C C . LEU D 1 104 ? -0.941 50.338 26.666 1.00 101.89 143 LEU D C 1
ATOM 4751 O O . LEU D 1 104 ? -1.122 49.120 26.653 1.00 104.55 143 LEU D O 1
ATOM 4756 N N . GLY D 1 105 ? -1.132 51.088 27.747 1.00 103.27 144 GLY D N 1
ATOM 4757 C CA . GLY D 1 105 ? -1.602 50.514 29.001 1.00 106.25 144 GLY D CA 1
ATOM 4758 C C . GLY D 1 105 ? -1.399 51.452 30.166 1.00 108.12 144 GLY D C 1
ATOM 4759 O O . GLY D 1 105 ? -2.364 51.970 30.731 1.00 111.02 144 GLY D O 1
ATOM 4760 N N . LYS D 1 106 ? -0.138 51.671 30.523 1.00 107.47 145 LYS D N 1
ATOM 4761 C CA . LYS D 1 106 ? 0.206 52.549 31.636 1.00 109.50 145 LYS D CA 1
ATOM 4762 C C . LYS D 1 106 ? 1.259 53.586 31.258 1.00 106.70 145 LYS D C 1
ATOM 4763 O O . LYS D 1 106 ? 2.168 53.313 30.469 1.00 104.68 145 LYS D O 1
ATOM 4769 N N . ALA D 1 107 ? 1.107 54.784 31.818 1.00 107.23 146 ALA D N 1
ATOM 4770 C CA . ALA D 1 107 ? 2.098 55.850 31.704 1.00 104.91 146 ALA D CA 1
ATOM 4771 C C . ALA D 1 107 ? 2.043 56.714 32.963 1.00 108.32 146 ALA D C 1
ATOM 4772 O O . ALA D 1 107 ? 1.329 57.716 33.002 1.00 107.71 146 ALA D O 1
ATOM 4774 N N . TYR D 1 108 ? 2.785 56.301 33.992 1.00 110.97 147 TYR D N 1
ATOM 4775 C CA . TYR D 1 108 ? 2.792 56.991 35.287 1.00 115.07 147 TYR D CA 1
ATOM 4776 C C . TYR D 1 108 ? 4.081 57.774 35.511 1.00 115.59 147 TYR D C 1
ATOM 4777 O O . TYR D 1 108 ? 5.136 57.411 34.988 1.00 113.95 147 TYR D O 1
ATOM 4786 N N . GLY D 1 109 ? 3.987 58.842 36.300 1.00 118.87 148 GLY D N 1
ATOM 4787 C CA . GLY D 1 109 ? 5.145 59.658 36.664 1.00 120.05 148 GLY D CA 1
ATOM 4788 C C . GLY D 1 109 ? 5.872 60.251 35.473 1.00 115.75 148 GLY D C 1
ATOM 4789 O O . GLY D 1 109 ? 5.296 61.020 34.700 1.00 113.08 148 GLY D O 1
ATOM 4790 N N . ILE D 1 110 ? 7.141 59.882 35.320 1.00 115.06 149 ILE D N 1
ATOM 4791 C CA . ILE D 1 110 ? 7.974 60.413 34.237 1.00 113.69 149 ILE D CA 1
ATOM 4792 C C . ILE D 1 110 ? 7.558 59.904 32.855 1.00 109.48 149 ILE D C 1
ATOM 4793 O O . ILE D 1 110 ? 7.758 60.589 31.851 1.00 106.29 149 ILE D O 1
ATOM 4798 N N . ALA D 1 111 ? 6.968 58.710 32.819 1.00 109.70 150 ALA D N 1
ATOM 4799 C CA . ALA D 1 111 ? 6.433 58.131 31.586 1.00 106.61 150 ALA D CA 1
ATOM 4800 C C . ALA D 1 111 ? 5.214 58.904 31.075 1.00 107.59 150 ALA D C 1
ATOM 4801 O O . ALA D 1 111 ? 4.965 58.947 29.869 1.00 105.42 150 ALA D O 1
ATOM 4803 N N . CYS D 1 112 ? 4.461 59.502 31.997 1.00 111.80 151 CYS D N 1
ATOM 4804 C CA . CYS D 1 112 ? 3.339 60.373 31.645 1.00 112.98 151 CYS D CA 1
ATOM 4805 C C . CYS D 1 112 ? 3.845 61.669 31.024 1.00 110.91 151 CYS D C 1
ATOM 4806 O O . CYS D 1 112 ? 3.275 62.157 30.048 1.00 110.14 151 CYS D O 1
ATOM 4809 N N . ILE D 1 113 ? 4.915 62.218 31.600 1.00 110.66 152 ILE D N 1
ATOM 4810 C CA . ILE D 1 113 ? 5.560 63.421 31.073 1.00 109.04 152 ILE D CA 1
ATOM 4811 C C . ILE D 1 113 ? 6.028 63.170 29.642 1.00 104.40 152 ILE D C 1
ATOM 4812 O O . ILE D 1 113 ? 5.774 63.980 28.751 1.00 104.66 152 ILE D O 1
ATOM 4817 N N . LEU D 1 114 ? 6.689 62.033 29.436 1.00 99.96 153 LEU D N 1
ATOM 4818 C CA . LEU D 1 114 ? 7.179 61.631 28.123 1.00 95.26 153 LEU D CA 1
ATOM 4819 C C . LEU D 1 114 ? 6.041 61.515 27.107 1.00 94.34 153 LEU D C 1
ATOM 4820 O O . LEU D 1 114 ? 6.117 62.082 26.014 1.00 95.61 153 LEU D O 1
ATOM 4825 N N . ALA D 1 115 ? 4.987 60.794 27.482 1.00 93.89 154 ALA D N 1
ATOM 4826 C CA . ALA D 1 115 ? 3.827 60.593 26.616 1.00 92.56 154 ALA D CA 1
ATOM 4827 C C . ALA D 1 115 ? 3.182 61.913 26.194 1.00 95.28 154 ALA D C 1
ATOM 4828 O O . ALA D 1 115 ? 2.819 62.080 25.034 1.00 95.14 154 ALA D O 1
ATOM 4830 N N . SER D 1 116 ? 3.065 62.852 27.133 1.00 98.57 155 SER D N 1
ATOM 4831 C CA . SER D 1 116 ? 2.457 64.159 26.865 1.00 100.21 155 SER D CA 1
ATOM 4832 C C . SER D 1 116 ? 3.363 65.081 26.038 1.00 100.55 155 SER D C 1
ATOM 4833 O O . SER D 1 116 ? 2.929 66.137 25.559 1.00 102.41 155 SER D O 1
ATOM 4836 N N . SER D 1 117 ? 4.617 64.669 25.868 1.00 97.91 156 SER D N 1
ATOM 4837 C CA . SER D 1 117 ? 5.615 65.477 25.176 1.00 97.21 156 SER D CA 1
ATOM 4838 C C . SER D 1 117 ? 5.676 65.224 23.669 1.00 95.18 156 SER D C 1
ATOM 4839 O O . SER D 1 117 ? 6.438 65.883 22.952 1.00 94.63 156 SER D O 1
ATOM 4842 N N . GLY D 1 118 ? 4.873 64.275 23.195 1.00 93.51 157 GLY D N 1
ATOM 4843 C CA . GLY D 1 118 ? 4.742 64.025 21.762 1.00 95.64 157 GLY D CA 1
ATOM 4844 C C . GLY D 1 118 ? 4.163 65.234 21.051 1.00 100.61 157 GLY D C 1
ATOM 4845 O O . GLY D 1 118 ? 3.556 66.104 21.690 1.00 104.80 157 GLY D O 1
ATOM 4846 N N . LYS D 1 119 ? 4.357 65.295 19.735 1.00 101.79 158 LYS D N 1
ATOM 4847 C CA . LYS D 1 119 ? 3.822 66.385 18.918 1.00 108.67 158 LYS D CA 1
ATOM 4848 C C . LYS D 1 119 ? 2.327 66.560 19.184 1.00 113.17 158 LYS D C 1
ATOM 4849 O O . LYS D 1 119 ? 1.562 65.588 19.124 1.00 114.36 158 LYS D O 1
ATOM 4855 N N . LYS D 1 120 ? 1.929 67.793 19.499 1.00 116.55 159 LYS D N 1
ATOM 4856 C CA . LYS D 1 120 ? 0.534 68.116 19.792 1.00 120.15 159 LYS D CA 1
ATOM 4857 C C . LYS D 1 120 ? -0.372 67.779 18.613 1.00 119.56 159 LYS D C 1
ATOM 4858 O O . LYS D 1 120 ? -0.128 68.209 17.485 1.00 120.67 159 LYS D O 1
ATOM 4864 N N . GLY D 1 121 ? -1.412 66.998 18.892 1.00 118.33 160 GLY D N 1
ATOM 4865 C CA . GLY D 1 121 ? -2.307 66.474 17.861 1.00 118.69 160 GLY D CA 1
ATOM 4866 C C . GLY D 1 121 ? -2.009 65.021 17.532 1.00 112.63 160 GLY D C 1
ATOM 4867 O O . GLY D 1 121 ? -2.840 64.323 16.945 1.00 112.28 160 GLY D O 1
ATOM 4868 N N . TYR D 1 122 ? -0.820 64.568 17.922 1.00 107.77 161 TYR D N 1
ATOM 4869 C CA . TYR D 1 122 ? -0.354 63.222 17.612 1.00 104.07 161 TYR D CA 1
ATOM 4870 C C . TYR D 1 122 ? 0.056 62.445 18.870 1.00 101.67 161 TYR D C 1
ATOM 4871 O O . TYR D 1 122 ? 0.969 61.613 18.841 1.00 100.19 161 TYR D O 1
ATOM 4880 N N . ARG D 1 123 ? -0.627 62.727 19.975 1.00 102.51 162 ARG D N 1
ATOM 4881 C CA . ARG D 1 123 ? -0.454 61.958 21.202 1.00 100.41 162 ARG D CA 1
ATOM 4882 C C . ARG D 1 123 ? -1.663 61.050 21.378 1.00 100.68 162 ARG D C 1
ATOM 4883 O O . ARG D 1 123 ? -2.781 61.519 21.607 1.00 104.08 162 ARG D O 1
ATOM 4891 N N . PHE D 1 124 ? -1.432 59.748 21.258 1.00 96.67 163 PHE D N 1
ATOM 4892 C CA . PHE D 1 124 ? -2.520 58.780 21.233 1.00 97.06 163 PHE D CA 1
ATOM 4893 C C . PHE D 1 124 ? -2.527 57.871 22.458 1.00 97.97 163 PHE D C 1
ATOM 4894 O O . PHE D 1 124 ? -1.540 57.788 23.196 1.00 96.80 163 PHE D O 1
ATOM 4902 N N . SER D 1 125 ? -3.657 57.199 22.661 1.00 100.50 164 SER D N 1
ATOM 4903 C CA . SER D 1 125 ? -3.840 56.266 23.767 1.00 102.63 164 SER D CA 1
ATOM 4904 C C . SER D 1 125 ? -4.864 55.194 23.408 1.00 105.07 164 SER D C 1
ATOM 4905 O O . SER D 1 125 ? -5.781 55.430 22.614 1.00 107.17 164 SER D O 1
ATOM 4908 N N . LEU D 1 126 ? -4.698 54.013 23.996 1.00 105.24 165 LEU D N 1
ATOM 4909 C CA . LEU D 1 126 ? -5.683 52.948 23.864 1.00 106.57 165 LEU D CA 1
ATOM 4910 C C . LEU D 1 126 ? -6.863 53.214 24.789 1.00 109.84 165 LEU D C 1
ATOM 4911 O O . LEU D 1 126 ? -6.759 54.018 25.720 1.00 111.33 165 LEU D O 1
ATOM 4916 N N . LYS D 1 127 ? -7.972 52.525 24.525 1.00 112.94 166 LYS D N 1
ATOM 4917 C CA . LYS D 1 127 ? -9.235 52.713 25.246 1.00 117.53 166 LYS D CA 1
ATOM 4918 C C . LYS D 1 127 ? -9.104 52.607 26.768 1.00 118.67 166 LYS D C 1
ATOM 4919 O O . LYS D 1 127 ? -9.633 53.447 27.496 1.00 121.85 166 LYS D O 1
ATOM 4925 N N . ASN D 1 128 ? -8.390 51.586 27.236 1.00 116.45 167 ASN D N 1
ATOM 4926 C CA . ASN D 1 128 ? -8.306 51.293 28.666 1.00 117.56 167 ASN D CA 1
ATOM 4927 C C . ASN D 1 128 ? -6.972 51.671 29.316 1.00 114.86 167 ASN D C 1
ATOM 4928 O O . ASN D 1 128 ? -6.591 51.096 30.334 1.00 116.99 167 ASN D O 1
ATOM 4933 N N . SER D 1 129 ? -6.277 52.646 28.736 1.00 111.91 168 SER D N 1
ATOM 4934 C CA . SER D 1 129 ? -4.983 53.088 29.261 1.00 110.61 168 SER D CA 1
ATOM 4935 C C . SER D 1 129 ? -5.113 53.957 30.515 1.00 115.04 168 SER D C 1
ATOM 4936 O O . SER D 1 129 ? -6.139 54.612 30.724 1.00 117.15 168 SER D O 1
ATOM 4939 N N . SER D 1 130 ? -4.064 53.952 31.338 1.00 117.16 169 SER D N 1
ATOM 4940 C CA . SER D 1 130 ? -4.028 54.715 32.591 1.00 121.71 169 SER D CA 1
ATOM 4941 C C . SER D 1 130 ? -2.861 55.699 32.616 1.00 119.96 169 SER D C 1
ATOM 4942 O O . SER D 1 130 ? -1.798 55.433 32.046 1.00 117.06 169 SER D O 1
ATOM 4945 N N . PHE D 1 131 ? -3.063 56.828 33.293 1.00 120.83 170 PHE D N 1
ATOM 4946 C CA . PHE D 1 131 ? -2.036 57.864 33.424 1.00 119.06 170 PHE D CA 1
ATOM 4947 C C . PHE D 1 131 ? -1.945 58.354 34.865 1.00 123.04 170 PHE D C 1
ATOM 4948 O O . PHE D 1 131 ? -2.932 58.291 35.601 1.00 126.98 170 PHE D O 1
ATOM 4956 N N . CYS D 1 132 ? -0.763 58.836 35.256 1.00 122.30 171 CYS D N 1
ATOM 4957 C CA . CYS D 1 132 ? -0.532 59.371 36.603 1.00 127.69 171 CYS D CA 1
ATOM 4958 C C . CYS D 1 132 ? 0.591 60.406 36.656 1.00 127.73 171 CYS D C 1
ATOM 4959 O O . CYS D 1 132 ? 1.605 60.277 35.971 1.00 123.55 171 CYS D O 1
ATOM 4962 N N . LEU D 1 133 ? 0.400 61.423 37.495 1.00 133.80 172 LEU D N 1
ATOM 4963 C CA . LEU D 1 133 ? 1.392 62.476 37.703 1.00 135.33 172 LEU D CA 1
ATOM 4964 C C . LEU D 1 133 ? 1.785 62.575 39.173 1.00 142.47 172 LEU D C 1
ATOM 4965 O O . LEU D 1 133 ? 0.925 62.545 40.057 1.00 147.72 172 LEU D O 1
ATOM 4970 N N . ASN D 1 134 ? 3.085 62.701 39.425 1.00 144.70 173 ASN D N 1
ATOM 4971 C CA . ASN D 1 134 ? 3.612 62.771 40.788 1.00 152.19 173 ASN D CA 1
ATOM 4972 C C . ASN D 1 134 ? 3.898 64.199 41.247 1.00 154.99 173 ASN D C 1
ATOM 4973 O O . ASN D 1 134 ? 4.145 64.448 42.429 1.00 159.09 173 ASN D O 1
ATOM 4978 N N . ILE D 1 155 ? 18.359 70.618 42.889 1.00 174.97 194 ILE D N 1
ATOM 4979 C CA . ILE D 1 155 ? 17.326 70.656 43.921 1.00 179.27 194 ILE D CA 1
ATOM 4980 C C . ILE D 1 155 ? 16.053 71.297 43.356 1.00 177.42 194 ILE D C 1
ATOM 4981 O O . ILE D 1 155 ? 15.205 70.608 42.784 1.00 171.93 194 ILE D O 1
ATOM 4986 N N . MET D 1 156 ? 15.939 72.616 43.501 1.00 183.21 195 MET D N 1
ATOM 4987 C CA . MET D 1 156 ? 14.744 73.353 43.088 1.00 182.74 195 MET D CA 1
ATOM 4988 C C . MET D 1 156 ? 14.613 73.473 41.569 1.00 176.08 195 MET D C 1
ATOM 4989 O O . MET D 1 156 ? 13.501 73.458 41.043 1.00 171.89 195 MET D O 1
ATOM 4994 N N . ASN D 1 157 ? 15.750 73.573 40.881 1.00 175.72 196 ASN D N 1
ATOM 4995 C CA . ASN D 1 157 ? 15.795 73.740 39.422 1.00 171.25 196 ASN D CA 1
ATOM 4996 C C . ASN D 1 157 ? 15.085 72.637 38.638 1.00 164.25 196 ASN D C 1
ATOM 4997 O O . ASN D 1 157 ? 14.458 72.904 37.610 1.00 160.82 196 ASN D O 1
ATOM 5002 N N . THR D 1 158 ? 15.192 71.405 39.130 1.00 162.31 197 THR D N 1
ATOM 5003 C CA . THR D 1 158 ? 14.508 70.260 38.534 1.00 156.75 197 THR D CA 1
ATOM 5004 C C . THR D 1 158 ? 12.991 70.391 38.698 1.00 157.15 197 THR D C 1
ATOM 5005 O O . THR D 1 158 ? 12.240 70.209 37.737 1.00 153.11 197 THR D O 1
ATOM 5009 N N . LYS D 1 159 ? 12.557 70.728 39.912 1.00 162.58 198 LYS D N 1
ATOM 5010 C CA . LYS D 1 159 ? 11.134 70.877 40.229 1.00 164.29 198 LYS D CA 1
ATOM 5011 C C . LYS D 1 159 ? 10.417 71.913 39.359 1.00 164.20 198 LYS D C 1
ATOM 5012 O O . LYS D 1 159 ? 9.246 71.739 39.031 1.00 161.71 198 LYS D O 1
ATOM 5018 N N . LYS D 1 160 ? 11.121 72.982 38.989 1.00 167.64 199 LYS D N 1
ATOM 5019 C CA . LYS D 1 160 ? 10.550 74.022 38.131 1.00 168.32 199 LYS D CA 1
ATOM 5020 C C . LYS D 1 160 ? 10.390 73.541 36.687 1.00 162.75 199 LYS D C 1
ATOM 5021 O O . LYS D 1 160 ? 9.374 73.823 36.048 1.00 161.69 199 LYS D O 1
ATOM 5027 N N . LYS D 1 161 ? 11.393 72.817 36.192 1.00 159.92 200 LYS D N 1
ATOM 5028 C CA . LYS D 1 161 ? 11.409 72.318 34.813 1.00 154.28 200 LYS D CA 1
ATOM 5029 C C . LYS D 1 161 ? 10.288 71.321 34.530 1.00 149.84 200 LYS D C 1
ATOM 5030 O O . LYS D 1 161 ? 9.681 71.359 33.458 1.00 147.73 200 LYS D O 1
ATOM 5036 N N . VAL D 1 162 ? 10.022 70.437 35.491 1.00 148.86 201 VAL D N 1
ATOM 5037 C CA . VAL D 1 162 ? 8.951 69.442 35.361 1.00 143.78 201 VAL D CA 1
ATOM 5038 C C . VAL D 1 162 ? 7.567 70.107 35.344 1.00 144.30 201 VAL D C 1
ATOM 5039 O O . VAL D 1 162 ? 6.713 69.746 34.532 1.00 139.65 201 VAL D O 1
ATOM 5043 N N . ILE D 1 163 ? 7.364 71.093 36.216 1.00 149.64 202 ILE D N 1
ATOM 5044 C CA . ILE D 1 163 ? 6.112 71.854 36.247 1.00 151.90 202 ILE D CA 1
ATOM 5045 C C . ILE D 1 163 ? 5.925 72.634 34.940 1.00 150.75 202 ILE D C 1
ATOM 5046 O O . ILE D 1 163 ? 4.818 72.693 34.402 1.00 149.82 202 ILE D O 1
ATOM 5051 N N . GLU D 1 164 ? 7.018 73.192 34.423 1.00 150.84 203 GLU D N 1
ATOM 5052 C CA . GLU D 1 164 ? 7.001 73.974 33.184 1.00 150.48 203 GLU D CA 1
ATOM 5053 C C . GLU D 1 164 ? 6.621 73.154 31.943 1.00 143.94 203 GLU D C 1
ATOM 5054 O O . GLU D 1 164 ? 5.810 73.602 31.130 1.00 144.07 203 GLU D O 1
ATOM 5060 N N . ILE D 1 165 ? 7.204 71.962 31.804 1.00 137.81 204 ILE D N 1
ATOM 5061 C CA . ILE D 1 165 ? 6.939 71.096 30.644 1.00 131.61 204 ILE D CA 1
ATOM 5062 C C . ILE D 1 165 ? 5.471 70.648 30.591 1.00 131.18 204 ILE D C 1
ATOM 5063 O O . ILE D 1 165 ? 4.826 70.758 29.543 1.00 128.89 204 ILE D O 1
ATOM 5068 N N . ILE D 1 166 ? 4.953 70.166 31.723 1.00 132.46 205 ILE D N 1
ATOM 5069 C CA . ILE D 1 166 ? 3.550 69.746 31.847 1.00 132.52 205 ILE D CA 1
ATOM 5070 C C . ILE D 1 166 ? 2.597 70.907 31.546 1.00 137.30 205 ILE D C 1
ATOM 5071 O O . ILE D 1 166 ? 1.590 70.729 30.855 1.00 137.45 205 ILE D O 1
ATOM 5076 N N . SER D 1 167 ? 2.931 72.090 32.060 1.00 142.55 206 SER D N 1
ATOM 5077 C CA . SER D 1 167 ? 2.156 73.304 31.808 1.00 147.71 206 SER D CA 1
ATOM 5078 C C . SER D 1 167 ? 2.092 73.631 30.319 1.00 145.47 206 SER D C 1
ATOM 5079 O O . SER D 1 167 ? 1.039 74.017 29.809 1.00 147.83 206 SER D O 1
ATOM 5082 N N . LYS D 1 168 ? 3.222 73.468 29.633 1.00 142.28 207 LYS D N 1
ATOM 5083 C CA . LYS D 1 168 ? 3.302 73.697 28.195 1.00 140.60 207 LYS D CA 1
ATOM 5084 C C . LYS D 1 168 ? 2.509 72.636 27.434 1.00 137.16 207 LYS D C 1
ATOM 5085 O O . LYS D 1 168 ? 1.790 72.957 26.486 1.00 137.39 207 LYS D O 1
ATOM 5091 N N . ASN D 1 169 ? 2.642 71.382 27.866 1.00 134.98 208 ASN D N 1
ATOM 5092 C CA . ASN D 1 169 ? 1.976 70.242 27.230 1.00 132.60 208 ASN D CA 1
ATOM 5093 C C . ASN D 1 169 ? 0.453 70.278 27.359 1.00 133.77 208 ASN D C 1
ATOM 5094 O O . ASN D 1 169 ? -0.267 69.967 26.405 1.00 132.08 208 ASN D O 1
ATOM 5099 N N . THR D 1 170 ? -0.024 70.659 28.541 1.00 135.18 209 THR D N 1
ATOM 5100 C CA . THR D 1 170 ? -1.455 70.680 28.840 1.00 135.91 209 THR D CA 1
ATOM 5101 C C . THR D 1 170 ? -2.097 72.025 28.506 1.00 139.04 209 THR D C 1
ATOM 5102 O O . THR D 1 170 ? -3.316 72.177 28.622 1.00 142.15 209 THR D O 1
ATOM 5106 N N . GLU D 1 171 ? -1.266 72.985 28.090 1.00 137.80 210 GLU D N 1
ATOM 5107 C CA . GLU D 1 171 ? -1.688 74.362 27.787 1.00 140.17 210 GLU D CA 1
ATOM 5108 C C . GLU D 1 171 ? -2.367 75.034 28.985 1.00 143.89 210 GLU D C 1
ATOM 5109 O O . GLU D 1 171 ? -3.406 75.681 28.850 1.00 148.55 210 GLU D O 1
ATOM 5115 N N . LYS D 1 172 ? -1.758 74.868 30.157 1.00 142.91 211 LYS D N 1
ATOM 5116 C CA . LYS D 1 172 ? -2.290 75.402 31.407 1.00 147.35 211 LYS D CA 1
ATOM 5117 C C . LYS D 1 172 ? -1.240 76.232 32.141 1.00 151.59 211 LYS D C 1
ATOM 5118 O O . LYS D 1 172 ? -0.040 76.093 31.887 1.00 147.93 211 LYS D O 1
ATOM 5124 N N . ASP D 1 173 ? -1.704 77.092 33.048 1.00 160.67 212 ASP D N 1
ATOM 5125 C CA . ASP D 1 173 ? -0.830 77.944 33.858 1.00 166.67 212 ASP D CA 1
ATOM 5126 C C . ASP D 1 173 ? 0.069 77.128 34.779 1.00 166.44 212 ASP D C 1
ATOM 5127 O O . ASP D 1 173 ? -0.318 76.059 35.256 1.00 164.46 212 ASP D O 1
ATOM 5132 N N . THR D 1 174 ? 1.268 77.648 35.031 1.00 169.78 213 THR D N 1
ATOM 5133 C CA . THR D 1 174 ? 2.219 77.011 35.943 1.00 170.13 213 THR D CA 1
ATOM 5134 C C . THR D 1 174 ? 1.666 76.904 37.371 1.00 176.00 213 THR D C 1
ATOM 5135 O O . THR D 1 174 ? 2.086 76.038 38.137 1.00 175.02 213 THR D O 1
ATOM 5139 N N . ASN D 1 175 ? 0.714 77.776 37.703 1.00 182.38 214 ASN D N 1
ATOM 5140 C CA . ASN D 1 175 ? 0.056 77.781 39.012 1.00 188.57 214 ASN D CA 1
ATOM 5141 C C . ASN D 1 175 ? -0.892 76.599 39.216 1.00 186.96 214 ASN D C 1
ATOM 5142 O O . ASN D 1 175 ? -0.820 75.905 40.234 1.00 188.35 214 ASN D O 1
ATOM 5147 N N . VAL D 1 176 ? -1.780 76.383 38.247 1.00 185.34 215 VAL D N 1
ATOM 5148 C CA . VAL D 1 176 ? -2.804 75.336 38.340 1.00 185.43 215 VAL D CA 1
ATOM 5149 C C . VAL D 1 176 ? -2.205 73.923 38.258 1.00 180.19 215 VAL D C 1
ATOM 5150 O O . VAL D 1 176 ? -2.746 72.977 38.836 1.00 180.68 215 VAL D O 1
ATOM 5154 N N . ILE D 1 177 ? -1.081 73.796 37.556 1.00 176.31 216 ILE D N 1
ATOM 5155 C CA . ILE D 1 177 ? -0.371 72.522 37.435 1.00 170.95 216 ILE D CA 1
ATOM 5156 C C . ILE D 1 177 ? 0.403 72.211 38.718 1.00 173.03 216 ILE D C 1
ATOM 5157 O O . ILE D 1 177 ? 0.364 71.081 39.210 1.00 171.91 216 ILE D O 1
ATOM 5162 N N . SER D 1 178 ? 1.089 73.220 39.255 1.00 176.83 217 SER D N 1
ATOM 5163 C CA . SER D 1 178 ? 1.849 73.093 40.501 1.00 179.56 217 SER D CA 1
ATOM 5164 C C . SER D 1 178 ? 0.949 72.686 41.665 1.00 183.58 217 SER D C 1
ATOM 5165 O O . SER D 1 178 ? 1.321 71.846 42.489 1.00 183.52 217 SER D O 1
ATOM 5168 N N . ASN D 1 179 ? -0.239 73.285 41.712 1.00 187.46 218 ASN D N 1
ATOM 5169 C CA . ASN D 1 179 ? -1.224 73.015 42.753 1.00 193.52 218 ASN D CA 1
ATOM 5170 C C . ASN D 1 179 ? -1.749 71.580 42.721 1.00 191.47 218 ASN D C 1
ATOM 5171 O O . ASN D 1 179 ? -2.021 70.992 43.770 1.00 194.61 218 ASN D O 1
ATOM 5176 N N . VAL D 1 180 ? -1.878 71.024 41.517 1.00 187.01 219 VAL D N 1
ATOM 5177 C CA . VAL D 1 180 ? -2.450 69.688 41.326 1.00 185.47 219 VAL D CA 1
ATOM 5178 C C . VAL D 1 180 ? -1.384 68.577 41.330 1.00 182.64 219 VAL D C 1
ATOM 5179 O O . VAL D 1 180 ? -1.714 67.389 41.399 1.00 183.19 219 VAL D O 1
ATOM 5183 N N . LEU D 1 181 ? -0.112 68.969 41.267 1.00 181.23 220 LEU D N 1
ATOM 5184 C CA . LEU D 1 181 ? 0.997 68.010 41.301 1.00 177.25 220 LEU D CA 1
ATOM 5185 C C . LEU D 1 181 ? 1.371 67.575 42.719 1.00 180.33 220 LEU D C 1
ATOM 5186 O O . LEU D 1 181 ? 2.099 66.597 42.903 1.00 179.39 220 LEU D O 1
ATOM 5191 N N . GLU D 1 182 ? 0.868 68.303 43.713 1.00 183.55 221 GLU D N 1
ATOM 5192 C CA . GLU D 1 182 ? 1.101 67.970 45.117 1.00 187.48 221 GLU D CA 1
ATOM 5193 C C . GLU D 1 182 ? 0.275 66.763 45.574 1.00 187.84 221 GLU D C 1
ATOM 5194 O O . GLU D 1 182 ? 0.552 66.174 46.621 1.00 192.36 221 GLU D O 1
ATOM 5200 N N . ARG D 1 183 ? -0.731 66.402 44.779 1.00 183.18 222 ARG D N 1
ATOM 5201 C CA . ARG D 1 183 ? -1.528 65.197 45.004 1.00 182.09 222 ARG D CA 1
ATOM 5202 C C . ARG D 1 183 ? -1.371 64.213 43.846 1.00 175.19 222 ARG D C 1
ATOM 5203 O O . ARG D 1 183 ? -1.423 64.607 42.676 1.00 171.27 222 ARG D O 1
ATOM 5211 N N . ASP D 1 184 ? -1.175 62.936 44.173 1.00 174.04 223 ASP D N 1
ATOM 5212 C CA . ASP D 1 184 ? -1.134 61.882 43.161 1.00 166.75 223 ASP D CA 1
ATOM 5213 C C . ASP D 1 184 ? -2.517 61.713 42.538 1.00 165.56 223 ASP D C 1
ATOM 5214 O O . ASP D 1 184 ? -3.476 61.352 43.224 1.00 169.39 223 ASP D O 1
ATOM 5219 N N . LYS D 1 185 ? -2.609 62.000 41.242 1.00 159.49 224 LYS D N 1
ATOM 5220 C CA . LYS D 1 185 ? -3.873 61.943 40.514 1.00 157.10 224 LYS D CA 1
ATOM 5221 C C . LYS D 1 185 ? -3.779 60.951 39.358 1.00 150.92 224 LYS D C 1
ATOM 5222 O O . LYS D 1 185 ? -2.784 60.929 38.631 1.00 145.32 224 LYS D O 1
ATOM 5228 N N . TYR D 1 186 ? -4.822 60.136 39.200 1.00 151.80 225 TYR D N 1
ATOM 5229 C CA . TYR D 1 186 ? -4.861 59.087 38.179 1.00 147.13 225 TYR D CA 1
ATOM 5230 C C . TYR D 1 186 ? -5.913 59.364 37.105 1.00 144.67 225 TYR D C 1
ATOM 5231 O O . TYR D 1 186 ? -7.086 59.595 37.412 1.00 148.56 225 TYR D O 1
ATOM 5240 N N . PHE D 1 187 ? -5.480 59.334 35.846 1.00 137.91 226 PHE D N 1
ATOM 5241 C CA . PHE D 1 187 ? -6.358 59.594 34.705 1.00 135.28 226 PHE D CA 1
ATOM 5242 C C . PHE D 1 187 ? -6.600 58.333 33.884 1.00 131.54 226 PHE D C 1
ATOM 5243 O O . PHE D 1 187 ? -5.666 57.569 33.621 1.00 129.77 226 PHE D O 1
ATOM 5251 N N . ASN D 1 188 ? -7.854 58.120 33.490 1.00 131.00 227 ASN D N 1
ATOM 5252 C CA . ASN D 1 188 ? -8.177 57.158 32.439 1.00 127.57 227 ASN D CA 1
ATOM 5253 C C . ASN D 1 188 ? -8.075 57.848 31.077 1.00 124.58 227 ASN D C 1
ATOM 5254 O O . ASN D 1 188 ? -7.882 59.065 31.013 1.00 124.35 227 ASN D O 1
ATOM 5259 N N . ALA D 1 189 ? -8.208 57.076 29.999 1.00 123.36 228 ALA D N 1
ATOM 5260 C CA . ALA D 1 189 ? -8.032 57.591 28.637 1.00 120.41 228 ALA D CA 1
ATOM 5261 C C . ALA D 1 189 ? -8.857 58.850 28.342 1.00 122.59 228 ALA D C 1
ATOM 5262 O O . ALA D 1 189 ? -8.331 59.824 27.799 1.00 121.19 228 ALA D O 1
ATOM 5264 N N . ASP D 1 190 ? -10.136 58.826 28.712 1.00 125.98 229 ASP D N 1
ATOM 5265 C CA . ASP D 1 190 ? -11.037 59.956 28.478 1.00 128.89 229 ASP D CA 1
ATOM 5266 C C . ASP D 1 190 ? -10.649 61.176 29.313 1.00 130.30 229 ASP D C 1
ATOM 5267 O O . ASP D 1 190 ? -10.651 62.303 28.811 1.00 130.38 229 ASP D O 1
ATOM 5272 N N . GLU D 1 191 ? -10.306 60.940 30.578 1.00 131.88 230 GLU D N 1
ATOM 5273 C CA . GLU D 1 191 ? -9.877 62.004 31.491 1.00 134.18 230 GLU D CA 1
ATOM 5274 C C . GLU D 1 191 ? -8.547 62.619 31.061 1.00 130.83 230 GLU D C 1
ATOM 5275 O O . GLU D 1 191 ? -8.281 63.791 31.333 1.00 133.02 230 GLU D O 1
ATOM 5281 N N . ALA D 1 192 ? -7.724 61.821 30.385 1.00 126.05 231 ALA D N 1
ATOM 5282 C CA . ALA D 1 192 ? -6.442 62.283 29.865 1.00 122.39 231 ALA D CA 1
ATOM 5283 C C . ALA D 1 192 ? -6.605 63.254 28.693 1.00 122.35 231 ALA D C 1
ATOM 5284 O O . ALA D 1 192 ? -5.796 64.168 28.526 1.00 121.21 231 ALA D O 1
ATOM 5286 N N . VAL D 1 193 ? -7.648 63.051 27.889 1.00 123.48 232 VAL D N 1
ATOM 5287 C CA . VAL D 1 193 ? -7.911 63.904 26.725 1.00 123.86 232 VAL D CA 1
ATOM 5288 C C . VAL D 1 193 ? -8.369 65.304 27.148 1.00 128.96 232 VAL D C 1
ATOM 5289 O O . VAL D 1 193 ? -7.897 66.307 26.605 1.00 128.99 232 VAL D O 1
ATOM 5293 N N . ASP D 1 194 ? -9.275 65.364 28.122 1.00 133.95 233 ASP D N 1
ATOM 5294 C CA . ASP D 1 194 ? -9.779 66.638 28.640 1.00 140.62 233 ASP D CA 1
ATOM 5295 C C . ASP D 1 194 ? -8.682 67.487 29.287 1.00 141.25 233 ASP D C 1
ATOM 5296 O O . ASP D 1 194 ? -8.700 68.716 29.185 1.00 145.06 233 ASP D O 1
ATOM 5301 N N . PHE D 1 195 ? -7.728 66.825 29.938 1.00 138.99 234 PHE D N 1
ATOM 5302 C CA . PHE D 1 195 ? -6.595 67.502 30.572 1.00 139.88 234 PHE D CA 1
ATOM 5303 C C . PHE D 1 195 ? -5.518 67.897 29.554 1.00 135.63 234 PHE D C 1
ATOM 5304 O O . PHE D 1 195 ? -4.588 68.636 29.879 1.00 135.57 234 PHE D O 1
ATOM 5312 N N . LYS D 1 196 ? -5.666 67.405 28.324 1.00 132.54 235 LYS D N 1
ATOM 5313 C CA . LYS D 1 196 ? -4.731 67.661 27.218 1.00 128.45 235 LYS D CA 1
ATOM 5314 C C . LYS D 1 196 ? -3.341 67.030 27.394 1.00 125.03 235 LYS D C 1
ATOM 5315 O O . LYS D 1 196 ? -2.352 67.532 26.856 1.00 124.71 235 LYS D O 1
ATOM 5321 N N . LEU D 1 197 ? -3.273 65.931 28.144 1.00 122.14 236 LEU D N 1
ATOM 5322 C CA . LEU D 1 197 ? -2.070 65.100 28.180 1.00 115.73 236 LEU D CA 1
ATOM 5323 C C . LEU D 1 197 ? -2.047 64.229 26.932 1.00 112.85 236 LEU D C 1
ATOM 5324 O O . LEU D 1 197 ? -0.983 63.838 26.452 1.00 112.78 236 LEU D O 1
ATOM 5329 N N . ILE D 1 198 ? -3.241 63.937 26.420 1.00 112.74 237 ILE D N 1
ATOM 5330 C CA . ILE D 1 198 ? -3.445 63.060 25.272 1.00 109.57 237 ILE D CA 1
ATOM 5331 C C . ILE D 1 198 ? -4.392 63.753 24.297 1.00 110.87 237 ILE D C 1
ATOM 5332 O O . ILE D 1 198 ? -5.292 64.482 24.714 1.00 114.07 237 ILE D O 1
ATOM 5337 N N . ASP D 1 199 ? -4.187 63.525 23.003 1.00 109.06 238 ASP D N 1
ATOM 5338 C CA . ASP D 1 199 ? -4.996 64.168 21.971 1.00 110.15 238 ASP D CA 1
ATOM 5339 C C . ASP D 1 199 ? -6.136 63.289 21.461 1.00 111.26 238 ASP D C 1
ATOM 5340 O O . ASP D 1 199 ? -7.251 63.774 21.276 1.00 115.03 238 ASP D O 1
ATOM 5345 N N . HIS D 1 200 ? -5.859 62.004 21.238 1.00 109.76 239 HIS D N 1
ATOM 5346 C CA . HIS D 1 200 ? -6.851 61.090 20.658 1.00 111.86 239 HIS D CA 1
ATOM 5347 C C . HIS D 1 200 ? -6.855 59.723 21.284 1.00 110.66 239 HIS D C 1
ATOM 5348 O O . HIS D 1 200 ? -5.854 59.286 21.852 1.00 109.67 239 HIS D O 1
ATOM 5355 N N . ILE D 1 201 ? -7.995 59.042 21.189 1.00 114.02 240 ILE D N 1
ATOM 5356 C CA . ILE D 1 201 ? -8.133 57.658 21.644 1.00 113.91 240 ILE D CA 1
ATOM 5357 C C . ILE D 1 201 ? -8.289 56.757 20.418 1.00 114.22 240 ILE D C 1
ATOM 5358 O O . ILE D 1 201 ? -9.188 56.961 19.596 1.00 118.46 240 ILE D O 1
ATOM 5363 N N . LEU D 1 202 ? -7.410 55.764 20.310 1.00 109.95 241 LEU D N 1
ATOM 5364 C CA . LEU D 1 202 ? -7.298 54.938 19.108 1.00 109.31 241 LEU D CA 1
ATOM 5365 C C . LEU D 1 202 ? -8.416 53.914 18.946 1.00 113.06 241 LEU D C 1
ATOM 5366 O O . LEU D 1 202 ? -8.856 53.297 19.918 1.00 113.82 241 LEU D O 1
ATOM 5371 N N . GLU D 1 203 ? -8.858 53.742 17.701 1.00 116.60 242 GLU D N 1
ATOM 5372 C CA . GLU D 1 203 ? -9.864 52.737 17.336 1.00 120.40 242 GLU D CA 1
ATOM 5373 C C . GLU D 1 203 ? -9.655 52.224 15.898 1.00 120.28 242 GLU D C 1
ATOM 5374 O O . GLU D 1 203 ? -8.525 52.216 15.403 1.00 116.98 242 GLU D O 1
ATOM 5380 N N . LYS D 1 204 ? -10.737 51.797 15.245 1.00 124.51 243 LYS D N 1
ATOM 5381 C CA . LYS D 1 204 ? -10.701 51.222 13.889 1.00 124.84 243 LYS D CA 1
ATOM 5382 C C . LYS D 1 204 ? -9.863 49.948 13.822 1.00 122.23 243 LYS D C 1
ATOM 5383 O O . LYS D 1 204 ? -10.371 48.849 14.043 1.00 123.36 243 LYS D O 1
ATOM 5385 N N . PRO E 1 22 ? 26.010 51.804 19.247 1.00 141.37 61 PRO E N 1
ATOM 5386 C CA . PRO E 1 22 ? 26.864 50.664 18.938 1.00 140.83 61 PRO E CA 1
ATOM 5387 C C . PRO E 1 22 ? 27.492 50.795 17.546 1.00 135.00 61 PRO E C 1
ATOM 5388 O O . PRO E 1 22 ? 27.981 51.870 17.191 1.00 130.60 61 PRO E O 1
ATOM 5392 N N . SER E 1 23 ? 27.482 49.707 16.775 1.00 132.71 62 SER E N 1
ATOM 5393 C CA . SER E 1 23 ? 27.893 49.735 15.372 1.00 126.90 62 SER E CA 1
ATOM 5394 C C . SER E 1 23 ? 26.840 50.454 14.525 1.00 123.18 62 SER E C 1
ATOM 5395 O O . SER E 1 23 ? 27.122 50.902 13.408 1.00 123.58 62 SER E O 1
ATOM 5398 N N . LEU E 1 24 ? 25.631 50.562 15.075 1.00 117.52 63 LEU E N 1
ATOM 5399 C CA . LEU E 1 24 ? 24.521 51.256 14.431 1.00 111.11 63 LEU E CA 1
ATOM 5400 C C . LEU E 1 24 ? 24.747 52.771 14.442 1.00 104.71 63 LEU E C 1
ATOM 5401 O O . LEU E 1 24 ? 24.589 53.435 13.416 1.00 104.71 63 LEU E O 1
ATOM 5406 N N . LEU E 1 25 ? 25.129 53.306 15.599 1.00 96.84 64 LEU E N 1
ATOM 5407 C CA . LEU E 1 25 ? 25.494 54.719 15.716 1.00 91.25 64 LEU E CA 1
ATOM 5408 C C . LEU E 1 25 ? 26.777 55.059 14.956 1.00 89.14 64 LEU E C 1
ATOM 5409 O O . LEU E 1 25 ? 26.888 56.146 14.390 1.00 89.51 64 LEU E O 1
ATOM 5414 N N . LEU E 1 26 ? 27.735 54.130 14.944 1.00 86.72 65 LEU E N 1
ATOM 5415 C CA . LEU E 1 26 ? 28.979 54.299 14.182 1.00 84.22 65 LEU E CA 1
ATOM 5416 C C . LEU E 1 26 ? 28.760 54.455 12.677 1.00 84.34 65 LEU E C 1
ATOM 5417 O O . LEU E 1 26 ? 29.477 55.209 12.021 1.00 83.00 65 LEU E O 1
ATOM 5422 N N . SER E 1 27 ? 27.781 53.736 12.135 1.00 86.13 66 SER E N 1
ATOM 5423 C CA . SER E 1 27 ? 27.464 53.829 10.711 1.00 90.69 66 SER E CA 1
ATOM 5424 C C . SER E 1 27 ? 27.007 55.240 10.322 1.00 92.01 66 SER E C 1
ATOM 5425 O O . SER E 1 27 ? 27.027 55.601 9.143 1.00 93.63 66 SER E O 1
ATOM 5428 N N . LYS E 1 28 ? 26.617 56.031 11.322 1.00 89.92 67 LYS E N 1
ATOM 5429 C CA . LYS E 1 28 ? 26.142 57.399 11.108 1.00 89.66 67 LYS E CA 1
ATOM 5430 C C . LYS E 1 28 ? 27.160 58.444 11.582 1.00 87.96 67 LYS E C 1
ATOM 5431 O O . LYS E 1 28 ? 26.813 59.615 11.787 1.00 90.72 67 LYS E O 1
ATOM 5437 N N . ARG E 1 29 ? 28.410 58.009 11.744 1.00 83.00 68 ARG E N 1
ATOM 5438 C CA . ARG E 1 29 ? 29.512 58.849 12.242 1.00 79.09 68 ARG E CA 1
ATOM 5439 C C . ARG E 1 29 ? 29.209 59.515 13.593 1.00 77.18 68 ARG E C 1
ATOM 5440 O O . ARG E 1 29 ? 29.610 60.654 13.845 1.00 78.75 68 ARG E O 1
ATOM 5448 N N . ILE E 1 30 ? 28.506 58.784 14.455 1.00 75.38 69 ILE E N 1
ATOM 5449 C CA . ILE E 1 30 ? 28.128 59.268 15.781 1.00 73.64 69 ILE E CA 1
ATOM 5450 C C . ILE E 1 30 ? 28.858 58.486 16.863 1.00 72.48 69 ILE E C 1
ATOM 5451 O O . ILE E 1 30 ? 28.930 57.258 16.819 1.00 75.21 69 ILE E O 1
ATOM 5456 N N . ILE E 1 31 ? 29.401 59.211 17.832 1.00 71.55 70 ILE E N 1
ATOM 5457 C CA . ILE E 1 31 ? 29.888 58.609 19.064 1.00 70.53 70 ILE E CA 1
ATOM 5458 C C . ILE E 1 31 ? 29.066 59.200 20.207 1.00 73.02 70 ILE E C 1
ATOM 5459 O O . ILE E 1 31 ? 28.966 60.421 20.340 1.00 77.99 70 ILE E O 1
ATOM 5464 N N . PHE E 1 32 ? 28.459 58.333 21.014 1.00 73.98 71 PHE E N 1
ATOM 5465 C CA . PHE E 1 32 ? 27.614 58.780 22.120 1.00 75.83 71 PHE E CA 1
ATOM 5466 C C . PHE E 1 32 ? 28.173 58.358 23.478 1.00 77.28 71 PHE E C 1
ATOM 5467 O O . PHE E 1 32 ? 27.911 57.249 23.956 1.00 79.51 71 PHE E O 1
ATOM 5475 N N . LEU E 1 33 ? 28.955 59.250 24.084 1.00 77.49 72 LEU E N 1
ATOM 5476 C CA . LEU E 1 33 ? 29.408 59.077 25.459 1.00 79.07 72 LEU E CA 1
ATOM 5477 C C . LEU E 1 33 ? 28.225 59.343 26.381 1.00 82.79 72 LEU E C 1
ATOM 5478 O O . LEU E 1 33 ? 27.807 60.492 26.557 1.00 84.07 72 LEU E O 1
ATOM 5483 N N . SER E 1 34 ? 27.687 58.267 26.952 1.00 86.15 73 SER E N 1
ATOM 5484 C CA . SER E 1 34 ? 26.453 58.325 27.732 1.00 90.71 73 SER E CA 1
ATOM 5485 C C . SER E 1 34 ? 26.644 57.806 29.153 1.00 92.63 73 SER E C 1
ATOM 5486 O O . SER E 1 34 ? 25.692 57.340 29.785 1.00 97.80 73 SER E O 1
ATOM 5489 N N . SER E 1 35 ? 27.874 57.893 29.646 1.00 91.35 74 SER E N 1
ATOM 5490 C CA . SER E 1 35 ? 28.241 57.320 30.935 1.00 93.93 74 SER E CA 1
ATOM 5491 C C . SER E 1 35 ? 29.450 58.061 31.502 1.00 93.14 74 SER E C 1
ATOM 5492 O O . SER E 1 35 ? 30.025 58.911 30.820 1.00 91.97 74 SER E O 1
ATOM 5495 N N . PRO E 1 36 ? 29.847 57.741 32.750 1.00 94.12 75 PRO E N 1
ATOM 5496 C CA . PRO E 1 36 ? 31.144 58.210 33.236 1.00 92.58 75 PRO E CA 1
ATOM 5497 C C . PRO E 1 36 ? 32.267 57.717 32.326 1.00 89.58 75 PRO E C 1
ATOM 5498 O O . PRO E 1 36 ? 32.143 56.656 31.713 1.00 87.05 75 PRO E O 1
ATOM 5502 N N . ILE E 1 37 ? 33.346 58.488 32.225 1.00 89.42 76 ILE E N 1
ATOM 5503 C CA . ILE E 1 37 ? 34.478 58.100 31.383 1.00 88.63 76 ILE E CA 1
ATOM 5504 C C . ILE E 1 37 ? 35.359 57.080 32.113 1.00 92.23 76 ILE E C 1
ATOM 5505 O O . ILE E 1 37 ? 36.351 57.436 32.758 1.00 94.55 76 ILE E O 1
ATOM 5510 N N . TYR E 1 38 ? 34.970 55.810 32.013 1.00 93.74 77 TYR E N 1
ATOM 5511 C CA . TYR E 1 38 ? 35.720 54.703 32.604 1.00 94.91 77 TYR E CA 1
ATOM 5512 C C . TYR E 1 38 ? 37.024 54.460 31.830 1.00 94.50 77 TYR E C 1
ATOM 5513 O O . TYR E 1 38 ? 37.187 54.980 30.718 1.00 93.47 77 TYR E O 1
ATOM 5522 N N . PRO E 1 39 ? 37.964 53.686 32.416 1.00 97.21 78 PRO E N 1
ATOM 5523 C CA . PRO E 1 39 ? 39.234 53.393 31.739 1.00 95.71 78 PRO E CA 1
ATOM 5524 C C . PRO E 1 39 ? 39.054 52.842 30.323 1.00 95.02 78 PRO E C 1
ATOM 5525 O O . PRO E 1 39 ? 39.752 53.273 29.400 1.00 92.99 78 PRO E O 1
ATOM 5529 N N . HIS E 1 40 ? 38.114 51.915 30.155 1.00 94.50 79 HIS E N 1
ATOM 5530 C CA . HIS E 1 40 ? 37.858 51.299 28.856 1.00 92.71 79 HIS E CA 1
ATOM 5531 C C . HIS E 1 40 ? 37.126 52.202 27.897 1.00 91.51 79 HIS E C 1
ATOM 5532 O O . HIS E 1 40 ? 37.185 51.994 26.685 1.00 93.19 79 HIS E O 1
ATOM 5539 N N . ILE E 1 41 ? 36.426 53.203 28.427 1.00 90.17 80 ILE E N 1
ATOM 5540 C CA . ILE E 1 41 ? 35.604 54.103 27.614 1.00 88.68 80 ILE E CA 1
ATOM 5541 C C . ILE E 1 41 ? 36.464 55.013 26.737 1.00 88.31 80 ILE E C 1
ATOM 5542 O O . ILE E 1 41 ? 36.192 55.185 25.543 1.00 89.08 80 ILE E O 1
ATOM 5547 N N . SER E 1 42 ? 37.505 55.587 27.330 1.00 88.03 81 SER E N 1
ATOM 5548 C CA . SER E 1 42 ? 38.427 56.448 26.594 1.00 85.60 81 SER E CA 1
ATOM 5549 C C . SER E 1 42 ? 39.154 55.679 25.493 1.00 83.95 81 SER E C 1
ATOM 5550 O O . SER E 1 42 ? 39.495 56.250 24.467 1.00 83.79 81 SER E O 1
ATOM 5553 N N . GLU E 1 43 ? 39.381 54.387 25.707 1.00 84.68 82 GLU E N 1
ATOM 5554 C CA . GLU E 1 43 ? 39.925 53.522 24.667 1.00 86.88 82 GLU E CA 1
ATOM 5555 C C . GLU E 1 43 ? 38.922 53.356 23.520 1.00 85.06 82 GLU E C 1
ATOM 5556 O O . GLU E 1 43 ? 39.301 53.381 22.346 1.00 84.37 82 GLU E O 1
ATOM 5562 N N . GLN E 1 44 ? 37.646 53.203 23.866 1.00 83.26 83 GLN E N 1
ATOM 5563 C CA . GLN E 1 44 ? 36.590 53.028 22.872 1.00 82.16 83 GLN E CA 1
ATOM 5564 C C . GLN E 1 44 ? 36.339 54.287 22.047 1.00 79.56 83 GLN E C 1
ATOM 5565 O O . GLN E 1 44 ? 36.063 54.195 20.853 1.00 78.27 83 GLN E O 1
ATOM 5571 N N . ILE E 1 45 ? 36.439 55.455 22.684 1.00 78.42 84 ILE E N 1
ATOM 5572 C CA . ILE E 1 45 ? 36.285 56.729 21.981 1.00 76.06 84 ILE E CA 1
ATOM 5573 C C . ILE E 1 45 ? 37.374 56.886 20.919 1.00 74.01 84 ILE E C 1
ATOM 5574 O O . ILE E 1 45 ? 37.082 57.212 19.766 1.00 74.91 84 ILE E O 1
ATOM 5579 N N . ILE E 1 46 ? 38.621 56.636 21.312 1.00 71.71 85 ILE E N 1
ATOM 5580 C CA . ILE E 1 46 ? 39.762 56.784 20.409 1.00 71.40 85 ILE E CA 1
ATOM 5581 C C . ILE E 1 46 ? 39.664 55.831 19.219 1.00 71.61 85 ILE E C 1
ATOM 5582 O O . ILE E 1 46 ? 39.862 56.241 18.076 1.00 73.23 85 ILE E O 1
ATOM 5587 N N . SER E 1 47 ? 39.337 54.571 19.491 1.00 72.29 86 SER E N 1
ATOM 5588 C CA . SER E 1 47 ? 39.210 53.565 18.440 1.00 74.18 86 SER E CA 1
ATOM 5589 C C . SER E 1 47 ? 38.181 53.971 17.390 1.00 73.28 86 SER E C 1
ATOM 5590 O O . SER E 1 47 ? 38.414 53.819 16.191 1.00 73.24 86 SER E O 1
ATOM 5593 N N . GLN E 1 48 ? 37.053 54.502 17.854 1.00 73.43 87 GLN E N 1
ATOM 5594 C CA . GLN E 1 48 ? 35.975 54.937 16.973 1.00 73.69 87 GLN E CA 1
ATOM 5595 C C . GLN E 1 48 ? 36.351 56.194 16.202 1.00 74.17 87 GLN E C 1
ATOM 5596 O O . GLN E 1 48 ? 36.016 56.324 15.023 1.00 76.12 87 GLN E O 1
ATOM 5602 N N . LEU E 1 49 ? 37.062 57.105 16.864 1.00 71.66 88 LEU E N 1
ATOM 5603 C CA . LEU E 1 49 ? 37.641 58.264 16.191 1.00 71.21 88 LEU E CA 1
ATOM 5604 C C . LEU E 1 49 ? 38.600 57.849 15.074 1.00 73.13 88 LEU E C 1
ATOM 5605 O O . LEU E 1 49 ? 38.503 58.349 13.952 1.00 76.73 88 LEU E O 1
ATOM 5610 N N . LEU E 1 50 ? 39.517 56.932 15.380 1.00 72.06 89 LEU E N 1
ATOM 5611 C CA . LEU E 1 50 ? 40.463 56.433 14.387 1.00 74.04 89 LEU E CA 1
ATOM 5612 C C . LEU E 1 50 ? 39.749 55.716 13.241 1.00 76.23 89 LEU E C 1
ATOM 5613 O O . LEU E 1 50 ? 40.065 55.932 12.069 1.00 76.96 89 LEU E O 1
ATOM 5618 N N . TYR E 1 51 ? 38.772 54.881 13.585 1.00 76.23 90 TYR E N 1
ATOM 5619 C CA . TYR E 1 51 ? 38.026 54.125 12.586 1.00 78.56 90 TYR E CA 1
ATOM 5620 C C . TYR E 1 51 ? 37.281 55.027 11.601 1.00 78.53 90 TYR E C 1
ATOM 5621 O O . TYR E 1 51 ? 37.393 54.839 10.387 1.00 79.87 90 TYR E O 1
ATOM 5630 N N . LEU E 1 52 ? 36.527 55.992 12.133 1.00 76.56 91 LEU E N 1
ATOM 5631 C CA . LEU E 1 52 ? 35.746 56.927 11.317 1.00 75.31 91 LEU E CA 1
ATOM 5632 C C . LEU E 1 52 ? 36.638 57.785 10.431 1.00 76.10 91 LEU E C 1
ATOM 5633 O O . LEU E 1 52 ? 36.313 58.032 9.266 1.00 78.50 91 LEU E O 1
ATOM 5638 N N . GLU E 1 53 ? 37.762 58.231 10.992 1.00 75.23 92 GLU E N 1
ATOM 5639 C CA . GLU E 1 53 ? 38.763 58.997 10.249 1.00 77.66 92 GLU E CA 1
ATOM 5640 C C . GLU E 1 53 ? 39.281 58.209 9.047 1.00 80.91 92 GLU E C 1
ATOM 5641 O O . GLU E 1 53 ? 39.522 58.775 7.979 1.00 84.58 92 GLU E O 1
ATOM 5647 N N . TYR E 1 54 ? 39.445 56.904 9.231 1.00 80.79 93 TYR E N 1
ATOM 5648 C CA . TYR E 1 54 ? 39.930 56.037 8.169 1.00 83.56 93 TYR E CA 1
ATOM 5649 C C . TYR E 1 54 ? 38.830 55.685 7.167 1.00 88.12 93 TYR E C 1
ATOM 5650 O O . TYR E 1 54 ? 39.111 55.456 5.990 1.00 88.93 93 TYR E O 1
ATOM 5659 N N . GLU E 1 55 ? 37.583 55.665 7.638 1.00 91.15 94 GLU E N 1
ATOM 5660 C CA . GLU E 1 55 ? 36.421 55.379 6.792 1.00 94.88 94 GLU E CA 1
ATOM 5661 C C . GLU E 1 55 ? 36.171 56.514 5.795 1.00 95.41 94 GLU E C 1
ATOM 5662 O O . GLU E 1 55 ? 35.968 56.267 4.609 1.00 98.59 94 GLU E O 1
ATOM 5668 N N . SER E 1 56 ? 36.184 57.751 6.291 1.00 94.44 95 SER E N 1
ATOM 5669 C CA . SER E 1 56 ? 36.111 58.954 5.459 1.00 97.03 95 SER E CA 1
ATOM 5670 C C . SER E 1 56 ? 37.025 60.014 6.058 1.00 97.48 95 SER E C 1
ATOM 5671 O O . SER E 1 56 ? 36.930 60.308 7.246 1.00 95.14 95 SER E O 1
ATOM 5674 N N . LYS E 1 57 ? 37.903 60.585 5.236 1.00 102.34 96 LYS E N 1
ATOM 5675 C CA . LYS E 1 57 ? 39.004 61.413 5.736 1.00 105.62 96 LYS E CA 1
ATOM 5676 C C . LYS E 1 57 ? 38.571 62.751 6.334 1.00 107.95 96 LYS E C 1
ATOM 5677 O O . LYS E 1 57 ? 38.866 63.028 7.497 1.00 113.50 96 LYS E O 1
ATOM 5683 N N . ARG E 1 58 ? 37.884 63.575 5.547 1.00 109.10 97 ARG E N 1
ATOM 5684 C CA . ARG E 1 58 ? 37.413 64.874 6.024 1.00 108.75 97 ARG E CA 1
ATOM 5685 C C . ARG E 1 58 ? 35.885 64.934 6.039 1.00 107.24 97 ARG E C 1
ATOM 5686 O O . ARG E 1 58 ? 35.268 65.726 5.325 1.00 111.70 97 ARG E O 1
ATOM 5689 N N . LYS E 1 59 ? 35.288 64.074 6.856 1.00 101.95 98 LYS E N 1
ATOM 5690 C CA . LYS E 1 59 ? 33.843 64.044 7.048 1.00 99.82 98 LYS E CA 1
ATOM 5691 C C . LYS E 1 59 ? 33.559 64.140 8.548 1.00 96.54 98 LYS E C 1
ATOM 5692 O O . LYS E 1 59 ? 34.135 63.380 9.338 1.00 93.51 98 LYS E O 1
ATOM 5698 N N . PRO E 1 60 ? 32.682 65.083 8.949 1.00 95.59 99 PRO E N 1
ATOM 5699 C CA . PRO E 1 60 ? 32.453 65.389 10.366 1.00 91.67 99 PRO E CA 1
ATOM 5700 C C . PRO E 1 60 ? 32.088 64.181 11.220 1.00 86.58 99 PRO E C 1
ATOM 5701 O O . PRO E 1 60 ? 31.398 63.275 10.750 1.00 89.01 99 PRO E O 1
ATOM 5705 N N . ILE E 1 61 ? 32.580 64.176 12.457 1.00 81.48 100 ILE E N 1
ATOM 5706 C CA . ILE E 1 61 ? 32.234 63.167 13.459 1.00 76.81 100 ILE E CA 1
ATOM 5707 C C . ILE E 1 61 ? 31.378 63.837 14.528 1.00 78.37 100 ILE E C 1
ATOM 5708 O O . ILE E 1 61 ? 31.698 64.932 14.982 1.00 80.56 100 ILE E O 1
ATOM 5713 N N . HIS E 1 62 ? 30.287 63.185 14.921 1.00 78.75 101 HIS E N 1
ATOM 5714 C CA . HIS E 1 62 ? 29.371 63.759 15.904 1.00 79.48 101 HIS E CA 1
ATOM 5715 C C . HIS E 1 62 ? 29.493 63.110 17.251 1.00 79.89 101 HIS E C 1
ATOM 5716 O O . HIS E 1 62 ? 29.006 61.997 17.467 1.00 81.13 101 HIS E O 1
ATOM 5723 N N . LEU E 1 63 ? 30.162 63.802 18.168 1.00 79.16 102 LEU E N 1
ATOM 5724 C CA . LEU E 1 63 ? 30.336 63.301 19.523 1.00 77.89 102 LEU E CA 1
ATOM 5725 C C . LEU E 1 63 ? 29.256 63.853 20.450 1.00 80.99 102 LEU E C 1
ATOM 5726 O O . LEU E 1 63 ? 29.268 65.035 20.795 1.00 82.72 102 LEU E O 1
ATOM 5731 N N . TYR E 1 64 ? 28.321 62.986 20.834 1.00 82.15 103 TYR E N 1
ATOM 5732 C CA . TYR E 1 64 ? 27.246 63.334 21.765 1.00 83.10 103 TYR E CA 1
ATOM 5733 C C . TYR E 1 64 ? 27.643 62.971 23.196 1.00 82.50 103 TYR E C 1
ATOM 5734 O O . TYR E 1 64 ? 28.050 61.838 23.467 1.00 82.65 103 TYR E O 1
ATOM 5743 N N . ILE E 1 65 ? 27.525 63.940 24.102 1.00 83.00 104 ILE E N 1
ATOM 5744 C CA . ILE E 1 65 ? 28.031 63.795 25.469 1.00 84.51 104 ILE E CA 1
ATOM 5745 C C . ILE E 1 65 ? 26.947 63.987 26.535 1.00 87.76 104 ILE E C 1
ATOM 5746 O O . ILE E 1 65 ? 26.267 65.011 26.571 1.00 90.16 104 ILE E O 1
ATOM 5751 N N . ASN E 1 66 ? 26.796 62.979 27.389 1.00 88.59 105 ASN E N 1
ATOM 5752 C CA . ASN E 1 66 ? 25.988 63.064 28.600 1.00 91.45 105 ASN E CA 1
ATOM 5753 C C . ASN E 1 66 ? 26.764 62.319 29.675 1.00 91.68 105 ASN E C 1
ATOM 5754 O O . ASN E 1 66 ? 26.532 61.133 29.926 1.00 92.58 105 ASN E O 1
ATOM 5759 N N . SER E 1 67 ? 27.714 63.018 30.285 1.00 91.50 106 SER E N 1
ATOM 5760 C CA . SER E 1 67 ? 28.699 62.380 31.147 1.00 92.53 106 SER E CA 1
ATOM 5761 C C . SER E 1 67 ? 29.017 63.210 32.380 1.00 95.63 106 SER E C 1
ATOM 5762 O O . SER E 1 67 ? 29.067 64.440 32.321 1.00 95.61 106 SER E O 1
ATOM 5765 N N . THR E 1 68 ? 29.248 62.522 33.494 1.00 98.14 107 THR E N 1
ATOM 5766 C CA . THR E 1 68 ? 29.630 63.173 34.744 1.00 100.30 107 THR E CA 1
ATOM 5767 C C . THR E 1 68 ? 31.154 63.173 34.935 1.00 100.02 107 THR E C 1
ATOM 5768 O O . THR E 1 68 ? 31.650 63.393 36.044 1.00 102.60 107 THR E O 1
ATOM 5772 N N . GLY E 1 69 ? 31.886 62.935 33.847 1.00 96.24 108 GLY E N 1
ATOM 5773 C CA . GLY E 1 69 ? 33.346 62.902 33.878 1.00 96.61 108 GLY E CA 1
ATOM 5774 C C . GLY E 1 69 ? 33.910 61.629 34.482 1.00 98.68 108 GLY E C 1
ATOM 5775 O O . GLY E 1 69 ? 33.453 60.525 34.173 1.00 96.96 108 GLY E O 1
ATOM 5776 N N . ASP E 1 70 ? 34.909 61.788 35.347 1.00 103.18 109 ASP E N 1
ATOM 5777 C CA . ASP E 1 70 ? 35.571 60.649 35.989 1.00 107.07 109 ASP E CA 1
ATOM 5778 C C . ASP E 1 70 ? 35.035 60.337 37.391 1.00 109.27 109 ASP E C 1
ATOM 5779 O O . ASP E 1 70 ? 35.653 59.582 38.145 1.00 109.66 109 ASP E O 1
ATOM 5784 N N . ILE E 1 71 ? 33.885 60.914 37.728 1.00 111.12 110 ILE E N 1
ATOM 5785 C CA . ILE E 1 71 ? 33.254 60.684 39.030 1.00 120.14 110 ILE E CA 1
ATOM 5786 C C . ILE E 1 71 ? 31.805 60.201 38.906 1.00 123.50 110 ILE E C 1
ATOM 5787 O O . ILE E 1 71 ? 31.073 60.625 38.008 1.00 122.31 110 ILE E O 1
ATOM 5792 N N . ASP E 1 72 ? 31.412 59.303 39.811 1.00 127.24 111 ASP E N 1
ATOM 5793 C CA . ASP E 1 72 ? 30.080 58.697 39.799 1.00 128.19 111 ASP E CA 1
ATOM 5794 C C . ASP E 1 72 ? 29.573 58.473 41.227 1.00 132.88 111 ASP E C 1
ATOM 5795 O O . ASP E 1 72 ? 29.679 57.373 41.774 1.00 135.03 111 ASP E O 1
ATOM 5800 N N . ASN E 1 73 ? 29.055 59.550 41.817 1.00 134.83 112 ASN E N 1
ATOM 5801 C CA . ASN E 1 73 ? 28.394 59.564 43.136 1.00 140.59 112 ASN E CA 1
ATOM 5802 C C . ASN E 1 73 ? 28.889 58.587 44.224 1.00 144.76 112 ASN E C 1
ATOM 5803 O O . ASN E 1 73 ? 28.199 57.609 44.534 1.00 147.50 112 ASN E O 1
ATOM 5805 N N . ASN E 1 74 ? 30.054 58.838 44.827 1.00 145.68 113 ASN E N 1
ATOM 5806 C CA . ASN E 1 74 ? 30.940 59.965 44.524 1.00 143.13 113 ASN E CA 1
ATOM 5807 C C . ASN E 1 74 ? 32.329 59.478 44.126 1.00 139.51 113 ASN E C 1
ATOM 5808 O O . ASN E 1 74 ? 33.251 60.279 43.942 1.00 137.67 113 ASN E O 1
ATOM 5813 N N . LYS E 1 75 ? 32.462 58.159 44.001 1.00 138.04 114 LYS E N 1
ATOM 5814 C CA . LYS E 1 75 ? 33.735 57.503 43.703 1.00 133.88 114 LYS E CA 1
ATOM 5815 C C . LYS E 1 75 ? 34.348 57.999 42.396 1.00 127.10 114 LYS E C 1
ATOM 5816 O O . LYS E 1 75 ? 33.633 58.255 41.424 1.00 123.63 114 LYS E O 1
ATOM 5822 N N . ILE E 1 76 ? 35.671 58.149 42.390 1.00 124.49 115 ILE E N 1
ATOM 5823 C CA . ILE E 1 76 ? 36.420 58.346 41.155 1.00 118.29 115 ILE E CA 1
ATOM 5824 C C . ILE E 1 76 ? 36.473 56.988 40.460 1.00 117.36 115 ILE E C 1
ATOM 5825 O O . ILE E 1 76 ? 36.923 55.998 41.046 1.00 119.23 115 ILE E O 1
ATOM 5830 N N . ILE E 1 77 ? 35.999 56.943 39.219 1.00 113.92 116 ILE E N 1
ATOM 5831 C CA . ILE E 1 77 ? 35.882 55.680 38.487 1.00 112.14 116 ILE E CA 1
ATOM 5832 C C . ILE E 1 77 ? 36.991 55.458 37.456 1.00 109.13 116 ILE E C 1
ATOM 5833 O O . ILE E 1 77 ? 37.025 54.427 36.782 1.00 110.14 116 ILE E O 1
ATOM 5838 N N . ASN E 1 78 ? 37.892 56.432 37.345 1.00 108.87 117 ASN E N 1
ATOM 5839 C CA . ASN E 1 78 ? 39.040 56.357 36.442 1.00 108.88 117 ASN E CA 1
ATOM 5840 C C . ASN E 1 78 ? 40.197 57.133 37.052 1.00 110.82 117 ASN E C 1
ATOM 5841 O O . ASN E 1 78 ? 40.190 58.365 37.063 1.00 112.07 117 ASN E O 1
ATOM 5846 N N . LEU E 1 79 ? 41.183 56.404 37.570 1.00 114.52 118 LEU E N 1
ATOM 5847 C CA . LEU E 1 79 ? 42.345 57.008 38.227 1.00 115.68 118 LEU E CA 1
ATOM 5848 C C . LEU E 1 79 ? 43.204 57.821 37.252 1.00 111.88 118 LEU E C 1
ATOM 5849 O O . LEU E 1 79 ? 43.974 58.690 37.668 1.00 111.54 118 LEU E O 1
ATOM 5851 N N . ASN E 1 80 ? 43.050 57.536 35.961 1.00 109.55 119 ASN E N 1
ATOM 5852 C CA . ASN E 1 80 ? 43.772 58.235 34.899 1.00 108.91 119 ASN E CA 1
ATOM 5853 C C . ASN E 1 80 ? 42.845 59.064 34.005 1.00 106.66 119 ASN E C 1
ATOM 5854 O O . ASN E 1 80 ? 43.091 59.210 32.806 1.00 105.36 119 ASN E O 1
ATOM 5859 N N . GLY E 1 81 ? 41.786 59.614 34.597 1.00 106.46 120 GLY E N 1
ATOM 5860 C CA . GLY E 1 81 ? 40.773 60.364 33.855 1.00 102.72 120 GLY E CA 1
ATOM 5861 C C . GLY E 1 81 ? 41.307 61.530 33.043 1.00 100.35 120 GLY E C 1
ATOM 5862 O O . GLY E 1 81 ? 40.994 61.667 31.857 1.00 97.92 120 GLY E O 1
ATOM 5863 N N . ILE E 1 82 ? 42.128 62.360 33.682 1.00 100.42 121 ILE E N 1
ATOM 5864 C CA . ILE E 1 82 ? 42.631 63.589 33.063 1.00 98.81 121 ILE E CA 1
ATOM 5865 C C . ILE E 1 82 ? 43.576 63.297 31.893 1.00 97.47 121 ILE E C 1
ATOM 5866 O O . ILE E 1 82 ? 43.451 63.910 30.834 1.00 95.07 121 ILE E O 1
ATOM 5871 N N . THR E 1 83 ? 44.496 62.351 32.077 1.00 98.32 122 THR E N 1
ATOM 5872 C CA . THR E 1 83 ? 45.425 61.958 31.009 1.00 97.33 122 THR E CA 1
ATOM 5873 C C . THR E 1 83 ? 44.696 61.298 29.833 1.00 95.93 122 THR E C 1
ATOM 5874 O O . THR E 1 83 ? 45.117 61.426 28.675 1.00 92.66 122 THR E O 1
ATOM 5878 N N . ASP E 1 84 ? 43.603 60.600 30.144 1.00 95.41 123 ASP E N 1
ATOM 5879 C CA . ASP E 1 84 ? 42.767 59.963 29.130 1.00 93.15 123 ASP E CA 1
ATOM 5880 C C . ASP E 1 84 ? 42.108 60.990 28.209 1.00 91.58 123 ASP E C 1
ATOM 5881 O O . ASP E 1 84 ? 42.171 60.850 26.987 1.00 89.69 123 ASP E O 1
ATOM 5886 N N . VAL E 1 85 ? 41.499 62.023 28.794 1.00 90.93 124 VAL E N 1
ATOM 5887 C CA . VAL E 1 85 ? 40.863 63.089 28.011 1.00 89.61 124 VAL E CA 1
ATOM 5888 C C . VAL E 1 85 ? 41.888 63.903 27.205 1.00 89.23 124 VAL E C 1
ATOM 5889 O O . VAL E 1 85 ? 41.578 64.382 26.109 1.00 90.13 124 VAL E O 1
ATOM 5893 N N . ILE E 1 86 ? 43.104 64.043 27.735 1.00 86.86 125 ILE E N 1
ATOM 5894 C CA . ILE E 1 86 ? 44.180 64.700 26.992 1.00 85.53 125 ILE E CA 1
ATOM 5895 C C . ILE E 1 86 ? 44.513 63.890 25.741 1.00 86.50 125 ILE E C 1
ATOM 5896 O O . ILE E 1 86 ? 44.731 64.464 24.674 1.00 87.63 125 ILE E O 1
ATOM 5901 N N . SER E 1 87 ? 44.525 62.562 25.878 1.00 86.49 126 SER E N 1
ATOM 5902 C CA . SER E 1 87 ? 44.684 61.657 24.735 1.00 87.42 126 SER E CA 1
ATOM 5903 C C . SER E 1 87 ? 43.576 61.841 23.701 1.00 85.57 126 SER E C 1
ATOM 5904 O O . SER E 1 87 ? 43.844 61.888 22.496 1.00 83.88 126 SER E O 1
ATOM 5907 N N . ILE E 1 88 ? 42.338 61.948 24.180 1.00 81.62 127 ILE E N 1
ATOM 5908 C CA . ILE E 1 88 ? 41.186 62.080 23.299 1.00 79.20 127 ILE E CA 1
ATOM 5909 C C . ILE E 1 88 ? 41.238 63.398 22.527 1.00 82.38 127 ILE E C 1
ATOM 5910 O O . ILE E 1 88 ? 41.061 63.411 21.310 1.00 83.35 127 ILE E O 1
ATOM 5915 N N . VAL E 1 89 ? 41.507 64.501 23.222 1.00 85.60 128 VAL E N 1
ATOM 5916 C CA . VAL E 1 89 ? 41.581 65.800 22.550 1.00 88.20 128 VAL E CA 1
ATOM 5917 C C . VAL E 1 89 ? 42.774 65.853 21.593 1.00 89.89 128 VAL E C 1
ATOM 5918 O O . VAL E 1 89 ? 42.728 66.543 20.573 1.00 90.27 128 VAL E O 1
ATOM 5922 N N . ASP E 1 90 ? 43.828 65.107 21.922 1.00 91.85 129 ASP E N 1
ATOM 5923 C CA . ASP E 1 90 ? 45.013 65.026 21.075 1.00 96.65 129 ASP E CA 1
ATOM 5924 C C . ASP E 1 90 ? 44.733 64.323 19.752 1.00 96.46 129 ASP E C 1
ATOM 5925 O O . ASP E 1 90 ? 45.179 64.785 18.701 1.00 102.11 129 ASP E O 1
ATOM 5930 N N . VAL E 1 91 ? 43.995 63.217 19.802 1.00 91.20 130 VAL E N 1
ATOM 5931 C CA . VAL E 1 91 ? 43.591 62.530 18.578 1.00 88.93 130 VAL E CA 1
ATOM 5932 C C . VAL E 1 91 ? 42.533 63.360 17.831 1.00 86.78 130 VAL E C 1
ATOM 5933 O O . VAL E 1 91 ? 42.525 63.383 16.599 1.00 87.39 130 VAL E O 1
ATOM 5937 N N . ILE E 1 92 ? 41.677 64.062 18.577 1.00 82.68 131 ILE E N 1
ATOM 5938 C CA . ILE E 1 92 ? 40.726 65.014 17.985 1.00 81.79 131 ILE E CA 1
ATOM 5939 C C . ILE E 1 92 ? 41.468 66.097 17.197 1.00 85.45 131 ILE E C 1
ATOM 5940 O O . ILE E 1 92 ? 41.042 66.478 16.101 1.00 87.57 131 ILE E O 1
ATOM 5945 N N . ASN E 1 93 ? 42.578 66.576 17.761 1.00 86.99 132 ASN E N 1
ATOM 5946 C CA . ASN E 1 93 ? 43.442 67.551 17.091 1.00 90.13 132 ASN E CA 1
ATOM 5947 C C . ASN E 1 93 ? 44.246 66.931 15.948 1.00 91.75 132 ASN E C 1
ATOM 5948 O O . ASN E 1 93 ? 44.629 67.623 15.001 1.00 95.07 132 ASN E O 1
ATOM 5953 N N . TYR E 1 94 ? 44.493 65.626 16.050 1.00 89.84 133 TYR E N 1
ATOM 5954 C CA . TYR E 1 94 ? 45.302 64.896 15.076 1.00 89.97 133 TYR E CA 1
ATOM 5955 C C . TYR E 1 94 ? 44.525 64.559 13.804 1.00 88.40 133 TYR E C 1
ATOM 5956 O O . TYR E 1 94 ? 44.979 64.861 12.704 1.00 92.80 133 TYR E O 1
ATOM 5965 N N . ILE E 1 95 ? 43.360 63.935 13.954 1.00 85.64 134 ILE E N 1
ATOM 5966 C CA . ILE E 1 95 ? 42.564 63.495 12.802 1.00 84.09 134 ILE E CA 1
ATOM 5967 C C . ILE E 1 95 ? 42.092 64.678 11.952 1.00 87.34 134 ILE E C 1
ATOM 5968 O O . ILE E 1 95 ? 41.883 65.773 12.475 1.00 89.46 134 ILE E O 1
ATOM 5973 N N . SER E 1 96 ? 41.958 64.457 10.646 1.00 88.67 135 SER E N 1
ATOM 5974 C CA . SER E 1 96 ? 41.539 65.511 9.718 1.00 91.72 135 SER E CA 1
ATOM 5975 C C . SER E 1 96 ? 40.040 65.817 9.823 1.00 92.27 135 SER E C 1
ATOM 5976 O O . SER E 1 96 ? 39.602 66.946 9.552 1.00 94.17 135 SER E O 1
ATOM 5979 N N . SER E 1 97 ? 39.266 64.807 10.220 1.00 89.18 136 SER E N 1
ATOM 5980 C CA . SER E 1 97 ? 37.829 64.955 10.416 1.00 87.87 136 SER E CA 1
ATOM 5981 C C . SER E 1 97 ? 37.507 65.887 11.573 1.00 87.15 136 SER E C 1
ATOM 5982 O O . SER E 1 97 ? 38.001 65.702 12.690 1.00 84.28 136 SER E O 1
ATOM 5985 N N . ASP E 1 98 ? 36.679 66.888 11.294 1.00 89.75 137 ASP E N 1
ATOM 5986 C CA . ASP E 1 98 ? 36.140 67.752 12.333 1.00 91.90 137 ASP E CA 1
ATOM 5987 C C . ASP E 1 98 ? 35.248 66.916 13.244 1.00 88.61 137 ASP E C 1
ATOM 5988 O O . ASP E 1 98 ? 34.468 66.096 12.761 1.00 88.64 137 ASP E O 1
ATOM 5993 N N . VAL E 1 99 ? 35.383 67.095 14.556 1.00 84.81 138 VAL E N 1
ATOM 5994 C CA . VAL E 1 99 ? 34.429 66.495 15.487 1.00 81.95 138 VAL E CA 1
ATOM 5995 C C . VAL E 1 99 ? 33.572 67.586 16.125 1.00 83.22 138 VAL E C 1
ATOM 5996 O O . VAL E 1 99 ? 34.090 68.510 16.756 1.00 83.87 138 VAL E O 1
ATOM 6000 N N . TYR E 1 100 ? 32.263 67.503 15.907 1.00 83.73 139 TYR E N 1
ATOM 6001 C CA . TYR E 1 100 ? 31.330 68.411 16.555 1.00 85.57 139 TYR E CA 1
ATOM 6002 C C . TYR E 1 100 ? 30.906 67.768 17.866 1.00 85.31 139 TYR E C 1
ATOM 6003 O O . TYR E 1 100 ? 30.705 66.554 17.928 1.00 84.80 139 TYR E O 1
ATOM 6012 N N . THR E 1 101 ? 30.774 68.580 18.910 1.00 86.16 140 THR E N 1
ATOM 6013 C CA . THR E 1 101 ? 30.317 68.086 20.207 1.00 85.45 140 THR E CA 1
ATOM 6014 C C . THR E 1 101 ? 28.882 68.515 20.491 1.00 86.27 140 THR E C 1
ATOM 6015 O O . THR E 1 101 ? 28.449 69.593 20.064 1.00 89.65 140 THR E O 1
ATOM 6019 N N . TYR E 1 102 ? 28.152 67.655 21.200 1.00 83.25 141 TYR E N 1
ATOM 6020 C CA . TYR E 1 102 ? 26.758 67.904 21.556 1.00 84.91 141 TYR E CA 1
ATOM 6021 C C . TYR E 1 102 ? 26.503 67.461 22.991 1.00 86.16 141 TYR E C 1
ATOM 6022 O O . TYR E 1 102 ? 26.531 66.266 23.281 1.00 87.32 141 TYR E O 1
ATOM 6031 N N . CYS E 1 103 ? 26.248 68.406 23.891 1.00 88.30 142 CYS E N 1
ATOM 6032 C CA . CYS E 1 103 ? 25.925 68.040 25.269 1.00 90.16 142 CYS E CA 1
ATOM 6033 C C . CYS E 1 103 ? 24.432 67.766 25.450 1.00 93.71 142 CYS E C 1
ATOM 6034 O O . CYS E 1 103 ? 23.592 68.641 25.220 1.00 96.56 142 CYS E O 1
ATOM 6037 N N . LEU E 1 104 ? 24.122 66.543 25.874 1.00 94.67 143 LEU E N 1
ATOM 6038 C CA . LEU E 1 104 ? 22.744 66.058 25.971 1.00 96.47 143 LEU E CA 1
ATOM 6039 C C . LEU E 1 104 ? 22.190 66.014 27.397 1.00 100.84 143 LEU E C 1
ATOM 6040 O O . LEU E 1 104 ? 21.181 65.352 27.657 1.00 102.99 143 LEU E O 1
ATOM 6045 N N . GLY E 1 105 ? 22.843 66.721 28.314 1.00 102.35 144 GLY E N 1
ATOM 6046 C CA . GLY E 1 105 ? 22.375 66.785 29.691 1.00 107.19 144 GLY E CA 1
ATOM 6047 C C . GLY E 1 105 ? 23.440 67.275 30.642 1.00 108.68 144 GLY E C 1
ATOM 6048 O O . GLY E 1 105 ? 23.301 68.344 31.238 1.00 112.73 144 GLY E O 1
ATOM 6049 N N . LYS E 1 106 ? 24.501 66.484 30.782 1.00 106.77 145 LYS E N 1
ATOM 6050 C CA . LYS E 1 106 ? 25.606 66.807 31.682 1.00 105.31 145 LYS E CA 1
ATOM 6051 C C . LYS E 1 106 ? 26.953 66.647 30.987 1.00 100.88 145 LYS E C 1
ATOM 6052 O O . LYS E 1 106 ? 27.157 65.721 30.201 1.00 98.21 145 LYS E O 1
ATOM 6058 N N . ALA E 1 107 ? 27.864 67.568 31.281 1.00 100.23 146 ALA E N 1
ATOM 6059 C CA . ALA E 1 107 ? 29.243 67.486 30.822 1.00 95.30 146 ALA E CA 1
ATOM 6060 C C . ALA E 1 107 ? 30.141 68.017 31.929 1.00 95.99 146 ALA E C 1
ATOM 6061 O O . ALA E 1 107 ? 30.688 69.115 31.822 1.00 96.32 146 ALA E O 1
ATOM 6063 N N . TYR E 1 108 ? 30.270 67.235 32.999 1.00 96.07 147 TYR E N 1
ATOM 6064 C CA . TYR E 1 108 ? 31.032 67.649 34.176 1.00 97.24 147 TYR E CA 1
ATOM 6065 C C . TYR E 1 108 ? 32.489 67.214 34.091 1.00 95.08 147 TYR E C 1
ATOM 6066 O O . TYR E 1 108 ? 32.799 66.161 33.535 1.00 94.45 147 TYR E O 1
ATOM 6075 N N . GLY E 1 109 ? 33.376 68.035 34.646 1.00 96.64 148 GLY E N 1
ATOM 6076 C CA . GLY E 1 109 ? 34.791 67.696 34.767 1.00 97.66 148 GLY E CA 1
ATOM 6077 C C . GLY E 1 109 ? 35.485 67.515 33.437 1.00 96.32 148 GLY E C 1
ATOM 6078 O O . GLY E 1 109 ? 35.482 68.416 32.603 1.00 97.57 148 GLY E O 1
ATOM 6079 N N . ILE E 1 110 ? 36.075 66.339 33.239 1.00 95.81 149 ILE E N 1
ATOM 6080 C CA . ILE E 1 110 ? 36.792 66.023 31.997 1.00 94.58 149 ILE E CA 1
ATOM 6081 C C . ILE E 1 110 ? 35.883 65.986 30.756 1.00 92.18 149 ILE E C 1
ATOM 6082 O O . ILE E 1 110 ? 36.339 66.233 29.634 1.00 90.64 149 ILE E O 1
ATOM 6087 N N . ALA E 1 111 ? 34.603 65.683 30.967 1.00 90.54 150 ALA E N 1
ATOM 6088 C CA . ALA E 1 111 ? 33.614 65.696 29.891 1.00 89.21 150 ALA E CA 1
ATOM 6089 C C . ALA E 1 111 ? 33.344 67.118 29.405 1.00 90.53 150 ALA E C 1
ATOM 6090 O O . ALA E 1 111 ? 32.973 67.323 28.250 1.00 90.10 150 ALA E O 1
ATOM 6092 N N . CYS E 1 112 ? 33.537 68.091 30.292 1.00 92.91 151 CYS E N 1
ATOM 6093 C CA . CYS E 1 112 ? 33.443 69.504 29.935 1.00 95.01 151 CYS E CA 1
ATOM 6094 C C . CYS E 1 112 ? 34.620 69.930 29.059 1.00 94.90 151 CYS E C 1
ATOM 6095 O O . CYS E 1 112 ? 34.440 70.642 28.067 1.00 96.70 151 CYS E O 1
ATOM 6098 N N . ILE E 1 113 ? 35.822 69.497 29.437 1.00 94.10 152 ILE E N 1
ATOM 6099 C CA . ILE E 1 113 ? 37.018 69.684 28.614 1.00 93.16 152 ILE E CA 1
ATOM 6100 C C . ILE E 1 113 ? 36.807 69.019 27.250 1.00 90.89 152 ILE E C 1
ATOM 6101 O O . ILE E 1 113 ? 37.048 69.633 26.207 1.00 91.32 152 ILE E O 1
ATOM 6106 N N . LEU E 1 114 ? 36.332 67.774 27.272 1.00 87.66 153 LEU E N 1
ATOM 6107 C CA . LEU E 1 114 ? 36.016 67.035 26.055 1.00 85.14 153 LEU E CA 1
ATOM 6108 C C . LEU E 1 114 ? 35.006 67.786 25.184 1.00 87.93 153 LEU E C 1
ATOM 6109 O O . LEU E 1 114 ? 35.214 67.933 23.978 1.00 89.68 153 LEU E O 1
ATOM 6114 N N . ALA E 1 115 ? 33.928 68.267 25.799 1.00 88.56 154 ALA E N 1
ATOM 6115 C CA . ALA E 1 115 ? 32.896 69.010 25.079 1.00 88.90 154 ALA E CA 1
ATOM 6116 C C . ALA E 1 115 ? 33.448 70.269 24.415 1.00 90.14 154 ALA E C 1
ATOM 6117 O O . ALA E 1 115 ? 33.118 70.562 23.265 1.00 90.67 154 ALA E O 1
ATOM 6119 N N . SER E 1 116 ? 34.297 70.998 25.137 1.00 89.96 155 SER E N 1
ATOM 6120 C CA . SER E 1 116 ? 34.857 72.260 24.641 1.00 91.95 155 SER E CA 1
ATOM 6121 C C . SER E 1 116 ? 35.921 72.061 23.551 1.00 91.09 155 SER E C 1
ATOM 6122 O O . SER E 1 116 ? 36.363 73.028 22.917 1.00 92.44 155 SER E O 1
ATOM 6125 N N . SER E 1 117 ? 36.316 70.809 23.333 1.00 87.73 156 SER E N 1
ATOM 6126 C CA . SER E 1 117 ? 37.388 70.487 22.394 1.00 86.62 156 SER E CA 1
ATOM 6127 C C . SER E 1 117 ? 36.911 70.284 20.951 1.00 87.13 156 SER E C 1
ATOM 6128 O O . SER E 1 117 ? 37.726 70.121 20.039 1.00 87.63 156 SER E O 1
ATOM 6131 N N . GLY E 1 118 ? 35.596 70.303 20.748 1.00 86.69 157 GLY E N 1
ATOM 6132 C CA . GLY E 1 118 ? 35.024 70.219 19.407 1.00 88.50 157 GLY E CA 1
ATOM 6133 C C . GLY E 1 118 ? 35.413 71.412 18.552 1.00 91.41 157 GLY E C 1
ATOM 6134 O O . GLY E 1 118 ? 35.822 72.450 19.081 1.00 92.62 157 GLY E O 1
ATOM 6135 N N . LYS E 1 119 ? 35.292 71.263 17.234 1.00 92.25 158 LYS E N 1
ATOM 6136 C CA . LYS E 1 119 ? 35.644 72.334 16.301 1.00 96.94 158 LYS E CA 1
ATOM 6137 C C . LYS E 1 119 ? 34.894 73.616 16.638 1.00 101.34 158 LYS E C 1
ATOM 6138 O O . LYS E 1 119 ? 33.678 73.592 16.865 1.00 102.27 158 LYS E O 1
ATOM 6144 N N . LYS E 1 120 ? 35.642 74.720 16.676 1.00 105.02 159 LYS E N 1
ATOM 6145 C CA . LYS E 1 120 ? 35.106 76.041 16.987 1.00 107.76 159 LYS E CA 1
ATOM 6146 C C . LYS E 1 120 ? 34.000 76.419 16.013 1.00 108.35 159 LYS E C 1
ATOM 6147 O O . LYS E 1 120 ? 34.194 76.395 14.795 1.00 109.96 159 LYS E O 1
ATOM 6153 N N . GLY E 1 121 ? 32.840 76.756 16.567 1.00 107.12 160 GLY E N 1
ATOM 6154 C CA . GLY E 1 121 ? 31.645 77.039 15.777 1.00 108.50 160 GLY E CA 1
ATOM 6155 C C . GLY E 1 121 ? 30.693 75.859 15.762 1.00 105.59 160 GLY E C 1
ATOM 6156 O O . GLY E 1 121 ? 29.536 75.989 15.360 1.00 107.25 160 GLY E O 1
ATOM 6157 N N . TYR E 1 122 ? 31.181 74.706 16.214 1.00 102.03 161 TYR E N 1
ATOM 6158 C CA . TYR E 1 122 ? 30.416 73.467 16.162 1.00 98.80 161 TYR E CA 1
ATOM 6159 C C . TYR E 1 122 ? 30.374 72.732 17.504 1.00 95.72 161 TYR E C 1
ATOM 6160 O O . TYR E 1 122 ? 30.303 71.500 17.554 1.00 92.51 161 TYR E O 1
ATOM 6169 N N . ARG E 1 123 ? 30.417 73.493 18.591 1.00 95.93 162 ARG E N 1
ATOM 6170 C CA . ARG E 1 123 ? 30.223 72.924 19.916 1.00 94.73 162 ARG E CA 1
ATOM 6171 C C . ARG E 1 123 ? 28.814 73.267 20.377 1.00 96.82 162 ARG E C 1
ATOM 6172 O O . ARG E 1 123 ? 28.480 74.441 20.568 1.00 99.79 162 ARG E O 1
ATOM 6180 N N . PHE E 1 124 ? 27.991 72.232 20.531 1.00 95.80 163 PHE E N 1
ATOM 6181 C CA . PHE E 1 124 ? 26.556 72.395 20.760 1.00 96.87 163 PHE E CA 1
ATOM 6182 C C . PHE E 1 124 ? 26.115 71.896 22.128 1.00 96.15 163 PHE E C 1
ATOM 6183 O O . PHE E 1 124 ? 26.774 71.045 22.733 1.00 94.75 163 PHE E O 1
ATOM 6191 N N . SER E 1 125 ? 24.991 72.439 22.594 1.00 99.06 164 SER E N 1
ATOM 6192 C CA . SER E 1 125 ? 24.351 72.020 23.837 1.00 99.43 164 SER E CA 1
ATOM 6193 C C . SER E 1 125 ? 22.835 72.179 23.765 1.00 102.69 164 SER E C 1
ATOM 6194 O O . SER E 1 125 ? 22.325 73.067 23.074 1.00 106.40 164 SER E O 1
ATOM 6197 N N . LEU E 1 126 ? 22.130 71.307 24.484 1.00 102.96 165 LEU E N 1
ATOM 6198 C CA . LEU E 1 126 ? 20.685 71.415 24.668 1.00 106.53 165 LEU E CA 1
ATOM 6199 C C . LEU E 1 126 ? 20.369 72.511 25.675 1.00 110.64 165 LEU E C 1
ATOM 6200 O O . LEU E 1 126 ? 21.242 72.924 26.449 1.00 111.63 165 LEU E O 1
ATOM 6205 N N . LYS E 1 127 ? 19.117 72.967 25.669 1.00 114.46 166 LYS E N 1
ATOM 6206 C CA . LYS E 1 127 ? 18.691 74.094 26.502 1.00 118.87 166 LYS E CA 1
ATOM 6207 C C . LYS E 1 127 ? 18.882 73.853 28.004 1.00 119.58 166 LYS E C 1
ATOM 6208 O O . LYS E 1 127 ? 19.388 74.723 28.709 1.00 120.71 166 LYS E O 1
ATOM 6214 N N . ASN E 1 128 ? 18.502 72.669 28.477 1.00 119.06 167 ASN E N 1
ATOM 6215 C CA . ASN E 1 128 ? 18.563 72.354 29.907 1.00 120.84 167 ASN E CA 1
ATOM 6216 C C . ASN E 1 128 ? 19.846 71.648 30.353 1.00 117.50 167 ASN E C 1
ATOM 6217 O O . ASN E 1 128 ? 19.887 71.054 31.432 1.00 118.16 167 ASN E O 1
ATOM 6222 N N . SER E 1 129 ? 20.891 71.725 29.531 1.00 115.78 168 SER E N 1
ATOM 6223 C CA . SER E 1 129 ? 22.159 71.053 29.823 1.00 115.31 168 SER E CA 1
ATOM 6224 C C . SER E 1 129 ? 22.986 71.751 30.905 1.00 117.91 168 SER E C 1
ATOM 6225 O O . SER E 1 129 ? 22.878 72.966 31.103 1.00 121.99 168 SER E O 1
ATOM 6228 N N . SER E 1 130 ? 23.813 70.967 31.596 1.00 116.01 169 SER E N 1
ATOM 6229 C CA . SER E 1 130 ? 24.666 71.466 32.674 1.00 116.42 169 SER E CA 1
ATOM 6230 C C . SER E 1 130 ? 26.139 71.228 32.366 1.00 113.11 169 SER E C 1
ATOM 6231 O O . SER E 1 130 ? 26.500 70.226 31.749 1.00 110.80 169 SER E O 1
ATOM 6234 N N . PHE E 1 131 ? 26.983 72.158 32.801 1.00 113.79 170 PHE E N 1
ATOM 6235 C CA . PHE E 1 131 ? 28.428 72.046 32.622 1.00 110.90 170 PHE E CA 1
ATOM 6236 C C . PHE E 1 131 ? 29.138 72.371 33.926 1.00 114.99 170 PHE E C 1
ATOM 6237 O O . PHE E 1 131 ? 28.653 73.179 34.719 1.00 117.87 170 PHE E O 1
ATOM 6245 N N . CYS E 1 132 ? 30.290 71.742 34.142 1.00 115.33 171 CYS E N 1
ATOM 6246 C CA . CYS E 1 132 ? 31.059 71.965 35.360 1.00 119.23 171 CYS E CA 1
ATOM 6247 C C . CYS E 1 132 ? 32.557 71.812 35.152 1.00 117.15 171 CYS E C 1
ATOM 6248 O O . CYS E 1 132 ? 33.006 70.931 34.424 1.00 116.23 171 CYS E O 1
ATOM 6251 N N . LEU E 1 133 ? 33.323 72.685 35.799 1.00 118.95 172 LEU E N 1
ATOM 6252 C CA . LEU E 1 133 ? 34.768 72.524 35.898 1.00 117.15 172 LEU E CA 1
ATOM 6253 C C . LEU E 1 133 ? 35.133 72.365 37.368 1.00 121.07 172 LEU E C 1
ATOM 6254 O O . LEU E 1 133 ? 34.850 73.243 38.178 1.00 122.44 172 LEU E O 1
ATOM 6259 N N . ASN E 1 134 ? 35.736 71.230 37.708 1.00 123.63 173 ASN E N 1
ATOM 6260 C CA . ASN E 1 134 ? 36.050 70.904 39.099 1.00 127.10 173 ASN E CA 1
ATOM 6261 C C . ASN E 1 134 ? 37.274 71.645 39.616 1.00 128.94 173 ASN E C 1
ATOM 6262 O O . ASN E 1 134 ? 38.202 71.928 38.857 1.00 128.25 173 ASN E O 1
ATOM 6267 N N . GLN E 1 135 ? 37.267 71.960 40.910 1.00 131.41 174 GLN E N 1
ATOM 6268 C CA . GLN E 1 135 ? 38.486 72.380 41.599 1.00 131.03 174 GLN E CA 1
ATOM 6269 C C . GLN E 1 135 ? 39.382 71.152 41.740 1.00 128.94 174 GLN E C 1
ATOM 6270 O O . GLN E 1 135 ? 38.899 70.017 41.706 1.00 127.39 174 GLN E O 1
ATOM 6276 N N . SER E 1 136 ? 40.682 71.373 41.888 1.00 128.80 175 SER E N 1
ATOM 6277 C CA . SER E 1 136 ? 41.631 70.281 41.723 1.00 125.84 175 SER E CA 1
ATOM 6278 C C . SER E 1 136 ? 42.602 70.080 42.881 1.00 127.57 175 SER E C 1
ATOM 6279 O O . SER E 1 136 ? 42.994 71.030 43.564 1.00 132.50 175 SER E O 1
ATOM 6282 N N . TYR E 1 137 ? 42.950 68.814 43.098 1.00 124.20 176 TYR E N 1
ATOM 6283 C CA . TYR E 1 137 ? 44.128 68.415 43.865 1.00 125.03 176 TYR E CA 1
ATOM 6284 C C . TYR E 1 137 ? 44.593 67.046 43.364 1.00 121.31 176 TYR E C 1
ATOM 6285 O O . TYR E 1 137 ? 43.891 66.398 42.585 1.00 117.82 176 TYR E O 1
ATOM 6294 N N . SER E 1 138 ? 45.778 66.618 43.790 1.00 120.70 177 SER E N 1
ATOM 6295 C CA . SER E 1 138 ? 46.324 65.340 43.350 1.00 118.00 177 SER E CA 1
ATOM 6296 C C . SER E 1 138 ? 46.748 64.489 44.531 1.00 122.69 177 SER E C 1
ATOM 6297 O O . SER E 1 138 ? 47.557 64.918 45.354 1.00 128.27 177 SER E O 1
ATOM 6300 N N . ILE E 1 139 ? 46.190 63.285 44.617 1.00 123.55 178 ILE E N 1
ATOM 6301 C CA . ILE E 1 139 ? 46.575 62.335 45.660 1.00 128.35 178 ILE E CA 1
ATOM 6302 C C . ILE E 1 139 ? 47.457 61.232 45.071 1.00 127.05 178 ILE E C 1
ATOM 6303 O O . ILE E 1 139 ? 47.008 60.414 44.263 1.00 124.68 178 ILE E O 1
ATOM 6308 N N . ILE E 1 140 ? 48.724 61.245 45.473 1.00 129.51 179 ILE E N 1
ATOM 6309 C CA . ILE E 1 140 ? 49.727 60.316 44.956 1.00 129.66 179 ILE E CA 1
ATOM 6310 C C . ILE E 1 140 ? 50.021 59.183 45.951 1.00 133.46 179 ILE E C 1
ATOM 6311 O O . ILE E 1 140 ? 50.529 59.429 47.049 1.00 136.12 179 ILE E O 1
ATOM 6316 N N . PRO E 1 141 ? 49.687 57.934 45.565 1.00 133.14 180 PRO E N 1
ATOM 6317 C CA . PRO E 1 141 ? 49.980 56.743 46.368 1.00 137.53 180 PRO E CA 1
ATOM 6318 C C . PRO E 1 141 ? 51.479 56.539 46.587 1.00 140.24 180 PRO E C 1
ATOM 6319 O O . PRO E 1 141 ? 52.290 56.997 45.782 1.00 137.67 180 PRO E O 1
ATOM 6323 N N . PHE E 1 142 ? 51.835 55.863 47.676 1.00 147.83 181 PHE E N 1
ATOM 6324 C CA . PHE E 1 142 ? 53.233 55.560 47.979 1.00 152.07 181 PHE E CA 1
ATOM 6325 C C . PHE E 1 142 ? 53.483 54.058 48.025 1.00 154.42 181 PHE E C 1
ATOM 6326 O O . PHE E 1 142 ? 53.025 53.366 48.936 1.00 157.44 181 PHE E O 1
ATOM 6334 N N . ASN E 1 143 ? 54.202 53.567 47.021 1.00 154.13 182 ASN E N 1
ATOM 6335 C CA . ASN E 1 143 ? 54.623 52.174 46.961 1.00 159.27 182 ASN E CA 1
ATOM 6336 C C . ASN E 1 143 ? 56.101 52.055 47.342 1.00 165.17 182 ASN E C 1
ATOM 6337 O O . ASN E 1 143 ? 56.609 52.861 48.130 1.00 167.94 182 ASN E O 1
ATOM 6339 N N . GLN E 1 144 ? 56.786 51.052 46.796 1.00 168.08 183 GLN E N 1
ATOM 6340 C CA . GLN E 1 144 ? 58.223 50.896 47.016 1.00 172.30 183 GLN E CA 1
ATOM 6341 C C . GLN E 1 144 ? 59.020 51.733 46.016 1.00 169.45 183 GLN E C 1
ATOM 6342 O O . GLN E 1 144 ? 60.097 52.233 46.342 1.00 171.75 183 GLN E O 1
ATOM 6344 N N . ALA E 1 145 ? 58.476 51.887 44.809 1.00 164.68 184 ALA E N 1
ATOM 6345 C CA . ALA E 1 145 ? 59.145 52.627 43.740 1.00 162.38 184 ALA E CA 1
ATOM 6346 C C . ALA E 1 145 ? 58.281 53.765 43.196 1.00 158.77 184 ALA E C 1
ATOM 6347 O O . ALA E 1 145 ? 57.973 53.808 42.002 1.00 157.81 184 ALA E O 1
ATOM 6349 N N . THR E 1 146 ? 57.892 54.681 44.080 1.00 159.93 185 THR E N 1
ATOM 6350 C CA . THR E 1 146 ? 57.141 55.872 43.680 1.00 156.97 185 THR E CA 1
ATOM 6351 C C . THR E 1 146 ? 58.045 57.103 43.726 1.00 156.39 185 THR E C 1
ATOM 6352 O O . THR E 1 146 ? 58.000 57.888 44.677 1.00 162.09 185 THR E O 1
ATOM 6356 N N . ASN E 1 147 ? 58.874 57.249 42.693 1.00 151.78 186 ASN E N 1
ATOM 6357 C CA . ASN E 1 147 ? 59.805 58.369 42.583 1.00 148.91 186 ASN E CA 1
ATOM 6358 C C . ASN E 1 147 ? 59.084 59.711 42.651 1.00 144.66 186 ASN E C 1
ATOM 6359 O O . ASN E 1 147 ? 58.220 60.011 41.822 1.00 140.84 186 ASN E O 1
ATOM 6364 N N . ILE E 1 148 ? 59.451 60.506 43.652 1.00 145.05 187 ILE E N 1
ATOM 6365 C CA . ILE E 1 148 ? 58.832 61.808 43.884 1.00 140.92 187 ILE E CA 1
ATOM 6366 C C . ILE E 1 148 ? 59.159 62.813 42.774 1.00 137.24 187 ILE E C 1
ATOM 6367 O O . ILE E 1 148 ? 58.287 63.574 42.357 1.00 133.28 187 ILE E O 1
ATOM 6372 N N . GLU E 1 149 ? 60.400 62.793 42.287 1.00 138.27 188 GLU E N 1
ATOM 6373 C CA . GLU E 1 149 ? 60.823 63.677 41.198 1.00 136.29 188 GLU E CA 1
ATOM 6374 C C . GLU E 1 149 ? 60.037 63.426 39.908 1.00 131.39 188 GLU E C 1
ATOM 6375 O O . GLU E 1 149 ? 59.652 64.374 39.222 1.00 129.51 188 GLU E O 1
ATOM 6381 N N . ILE E 1 150 ? 59.799 62.151 39.598 1.00 129.33 189 ILE E N 1
ATOM 6382 C CA . ILE E 1 150 ? 59.117 61.748 38.365 1.00 124.89 189 ILE E CA 1
ATOM 6383 C C . ILE E 1 150 ? 57.609 62.013 38.423 1.00 123.20 189 ILE E C 1
ATOM 6384 O O . ILE E 1 150 ? 57.034 62.587 37.490 1.00 122.35 189 ILE E O 1
ATOM 6389 N N . GLN E 1 151 ? 56.974 61.592 39.514 1.00 122.85 190 GLN E N 1
ATOM 6390 C CA . GLN E 1 151 ? 55.519 61.692 39.629 1.00 119.49 190 GLN E CA 1
ATOM 6391 C C . GLN E 1 151 ? 55.018 63.122 39.837 1.00 118.47 190 GLN E C 1
ATOM 6392 O O . GLN E 1 151 ? 53.960 63.489 39.326 1.00 114.42 190 GLN E O 1
ATOM 6398 N N . ASN E 1 152 ? 55.782 63.924 40.574 1.00 122.45 191 ASN E N 1
ATOM 6399 C CA . ASN E 1 152 ? 55.438 65.331 40.781 1.00 123.41 191 ASN E CA 1
ATOM 6400 C C . ASN E 1 152 ? 55.577 66.147 39.498 1.00 120.76 191 ASN E C 1
ATOM 6401 O O . ASN E 1 152 ? 54.775 67.047 39.243 1.00 117.84 191 ASN E O 1
ATOM 6406 N N . LYS E 1 153 ? 56.589 65.816 38.693 1.00 121.65 192 LYS E N 1
ATOM 6407 C CA . LYS E 1 153 ? 56.825 66.491 37.414 1.00 119.48 192 LYS E CA 1
ATOM 6408 C C . LYS E 1 153 ? 55.735 66.172 36.397 1.00 114.93 192 LYS E C 1
ATOM 6409 O O . LYS E 1 153 ? 55.359 67.032 35.602 1.00 114.41 192 LYS E O 1
ATOM 6415 N N . GLU E 1 154 ? 55.237 64.937 36.435 1.00 113.98 193 GLU E N 1
ATOM 6416 C CA . GLU E 1 154 ? 54.143 64.495 35.568 1.00 111.03 193 GLU E CA 1
ATOM 6417 C C . GLU E 1 154 ? 52.829 65.183 35.945 1.00 107.78 193 GLU E C 1
ATOM 6418 O O . GLU E 1 154 ? 52.051 65.593 35.077 1.00 104.80 193 GLU E O 1
ATOM 6424 N N . ILE E 1 155 ? 52.593 65.305 37.248 1.00 107.30 194 ILE E N 1
ATOM 6425 C CA . ILE E 1 155 ? 51.423 66.003 37.772 1.00 104.31 194 ILE E CA 1
ATOM 6426 C C . ILE E 1 155 ? 51.444 67.473 37.338 1.00 104.42 194 ILE E C 1
ATOM 6427 O O . ILE E 1 155 ? 50.398 68.057 37.052 1.00 102.54 194 ILE E O 1
ATOM 6432 N N . MET E 1 156 ? 52.650 68.033 37.255 1.00 105.84 195 MET E N 1
ATOM 6433 C CA . MET E 1 156 ? 52.892 69.409 36.816 1.00 107.38 195 MET E CA 1
ATOM 6434 C C . MET E 1 156 ? 52.605 69.638 35.326 1.00 105.57 195 MET E C 1
ATOM 6435 O O . MET E 1 156 ? 52.044 70.669 34.941 1.00 104.82 195 MET E O 1
ATOM 6440 N N . ASN E 1 157 ? 53.022 68.687 34.493 1.00 104.99 196 ASN E N 1
ATOM 6441 C CA . ASN E 1 157 ? 52.786 68.763 33.056 1.00 103.32 196 ASN E CA 1
ATOM 6442 C C . ASN E 1 157 ? 51.309 68.587 32.708 1.00 101.35 196 ASN E C 1
ATOM 6443 O O . ASN E 1 157 ? 50.779 69.297 31.853 1.00 99.91 196 ASN E O 1
ATOM 6448 N N . THR E 1 158 ? 50.657 67.643 33.386 1.00 100.28 197 THR E N 1
ATOM 6449 C CA . THR E 1 158 ? 49.234 67.371 33.202 1.00 99.55 197 THR E CA 1
ATOM 6450 C C . THR E 1 158 ? 48.394 68.606 33.545 1.00 101.64 197 THR E C 1
ATOM 6451 O O . THR E 1 158 ? 47.446 68.938 32.827 1.00 101.56 197 THR E O 1
ATOM 6455 N N . LYS E 1 159 ? 48.757 69.282 34.636 1.00 104.67 198 LYS E N 1
ATOM 6456 C CA . LYS E 1 159 ? 48.118 70.538 35.028 1.00 106.40 198 LYS E CA 1
ATOM 6457 C C . LYS E 1 159 ? 48.345 71.644 33.993 1.00 107.83 198 LYS E C 1
ATOM 6458 O O . LYS E 1 159 ? 47.439 72.429 33.714 1.00 108.02 198 LYS E O 1
ATOM 6464 N N . LYS E 1 160 ? 49.554 71.695 33.433 1.00 108.90 199 LYS E N 1
ATOM 6465 C CA . LYS E 1 160 ? 49.903 72.668 32.395 1.00 110.37 199 LYS E CA 1
ATOM 6466 C C . LYS E 1 160 ? 49.137 72.407 31.096 1.00 108.41 199 LYS E C 1
ATOM 6467 O O . LYS E 1 160 ? 48.699 73.345 30.427 1.00 108.38 199 LYS E O 1
ATOM 6473 N N . LYS E 1 161 ? 48.986 71.129 30.750 1.00 105.60 200 LYS E N 1
ATOM 6474 C CA . LYS E 1 161 ? 48.278 70.728 29.538 1.00 102.23 200 LYS E CA 1
ATOM 6475 C C . LYS E 1 161 ? 46.780 71.002 29.640 1.00 101.70 200 LYS E C 1
ATOM 6476 O O . LYS E 1 161 ? 46.176 71.484 28.681 1.00 102.22 200 LYS E O 1
ATOM 6482 N N . VAL E 1 162 ? 46.191 70.698 30.798 1.00 100.91 201 VAL E N 1
ATOM 6483 C CA . VAL E 1 162 ? 44.751 70.884 31.015 1.00 99.72 201 VAL E CA 1
ATOM 6484 C C . VAL E 1 162 ? 44.349 72.366 30.963 1.00 99.95 201 VAL E C 1
ATOM 6485 O O . VAL E 1 162 ? 43.320 72.713 30.383 1.00 98.42 201 VAL E O 1
ATOM 6489 N N . ILE E 1 163 ? 45.174 73.228 31.553 1.00 102.30 202 ILE E N 1
ATOM 6490 C CA . ILE E 1 163 ? 44.941 74.670 31.518 1.00 104.71 202 ILE E CA 1
ATOM 6491 C C . ILE E 1 163 ? 45.135 75.183 30.093 1.00 105.58 202 ILE E C 1
ATOM 6492 O O . ILE E 1 163 ? 44.330 75.975 29.601 1.00 108.39 202 ILE E O 1
ATOM 6497 N N . GLU E 1 164 ? 46.189 74.704 29.436 1.00 105.13 203 GLU E N 1
ATOM 6498 C CA . GLU E 1 164 ? 46.501 75.082 28.060 1.00 106.10 203 GLU E CA 1
ATOM 6499 C C . GLU E 1 164 ? 45.389 74.690 27.087 1.00 101.40 203 GLU E C 1
ATOM 6500 O O . GLU E 1 164 ? 45.062 75.453 26.179 1.00 102.95 203 GLU E O 1
ATOM 6506 N N . ILE E 1 165 ? 44.815 73.505 27.285 1.00 95.14 204 ILE E N 1
ATOM 6507 C CA . ILE E 1 165 ? 43.695 73.045 26.466 1.00 92.04 204 ILE E CA 1
ATOM 6508 C C . ILE E 1 165 ? 42.458 73.921 26.681 1.00 94.54 204 ILE E C 1
ATOM 6509 O O . ILE E 1 165 ? 41.863 74.398 25.710 1.00 96.59 204 ILE E O 1
ATOM 6514 N N . ILE E 1 166 ? 42.087 74.150 27.942 1.00 95.01 205 ILE E N 1
ATOM 6515 C CA . ILE E 1 166 ? 40.928 74.998 28.256 1.00 97.23 205 ILE E CA 1
ATOM 6516 C C . ILE E 1 166 ? 41.140 76.435 27.764 1.00 100.91 205 ILE E C 1
ATOM 6517 O O . ILE E 1 166 ? 40.209 77.061 27.254 1.00 102.95 205 ILE E O 1
ATOM 6522 N N . SER E 1 167 ? 42.370 76.934 27.893 1.00 102.48 206 SER E N 1
ATOM 6523 C CA . SER E 1 167 ? 42.730 78.272 27.418 1.00 107.69 206 SER E CA 1
ATOM 6524 C C . SER E 1 167 ? 42.520 78.449 25.915 1.00 109.08 206 SER E C 1
ATOM 6525 O O . SER E 1 167 ? 41.997 79.477 25.475 1.00 112.08 206 SER E O 1
ATOM 6528 N N . LYS E 1 168 ? 42.934 77.448 25.138 1.00 107.41 207 LYS E N 1
ATOM 6529 C CA . LYS E 1 168 ? 42.796 77.477 23.684 1.00 108.91 207 LYS E CA 1
ATOM 6530 C C . LYS E 1 168 ? 41.330 77.372 23.276 1.00 108.19 207 LYS E C 1
ATOM 6531 O O . LYS E 1 168 ? 40.884 78.090 22.381 1.00 111.19 207 LYS E O 1
ATOM 6537 N N . ASN E 1 169 ? 40.596 76.482 23.943 1.00 105.46 208 ASN E N 1
ATOM 6538 C CA . ASN E 1 169 ? 39.184 76.234 23.653 1.00 106.37 208 ASN E CA 1
ATOM 6539 C C . ASN E 1 169 ? 38.291 77.445 23.915 1.00 111.21 208 ASN E C 1
ATOM 6540 O O . ASN E 1 169 ? 37.357 77.718 23.153 1.00 113.28 208 ASN E O 1
ATOM 6545 N N . THR E 1 170 ? 38.587 78.161 24.998 1.00 113.11 209 THR E N 1
ATOM 6546 C CA . THR E 1 170 ? 37.798 79.318 25.415 1.00 116.55 209 THR E CA 1
ATOM 6547 C C . THR E 1 170 ? 38.381 80.641 24.901 1.00 121.10 209 THR E C 1
ATOM 6548 O O . THR E 1 170 ? 37.810 81.713 25.129 1.00 124.01 209 THR E O 1
ATOM 6552 N N . GLU E 1 171 ? 39.515 80.550 24.204 1.00 121.18 210 GLU E N 1
ATOM 6553 C CA . GLU E 1 171 ? 40.258 81.717 23.704 1.00 124.04 210 GLU E CA 1
ATOM 6554 C C . GLU E 1 171 ? 40.558 82.737 24.811 1.00 125.88 210 GLU E C 1
ATOM 6555 O O . GLU E 1 171 ? 40.470 83.950 24.609 1.00 127.28 210 GLU E O 1
ATOM 6561 N N . LYS E 1 172 ? 40.916 82.215 25.983 1.00 123.56 211 LYS E N 1
ATOM 6562 C CA . LYS E 1 172 ? 41.258 83.030 27.141 1.00 124.80 211 LYS E CA 1
ATOM 6563 C C . LYS E 1 172 ? 42.707 82.784 27.543 1.00 124.59 211 LYS E C 1
ATOM 6564 O O . LYS E 1 172 ? 43.300 81.772 27.157 1.00 121.62 211 LYS E O 1
ATOM 6570 N N . ASP E 1 173 ? 43.267 83.720 28.309 1.00 129.22 212 ASP E N 1
ATOM 6571 C CA . ASP E 1 173 ? 44.639 83.627 28.815 1.00 129.56 212 ASP E CA 1
ATOM 6572 C C . ASP E 1 173 ? 44.796 82.448 29.766 1.00 124.96 212 ASP E C 1
ATOM 6573 O O . ASP E 1 173 ? 43.856 82.081 30.475 1.00 122.29 212 ASP E O 1
ATOM 6578 N N . THR E 1 174 ? 45.994 81.870 29.788 1.00 124.21 213 THR E N 1
ATOM 6579 C CA . THR E 1 174 ? 46.314 80.784 30.717 1.00 122.43 213 THR E CA 1
ATOM 6580 C C . THR E 1 174 ? 46.208 81.225 32.182 1.00 124.97 213 THR E C 1
ATOM 6581 O O . THR E 1 174 ? 45.986 80.400 33.066 1.00 123.10 213 THR E O 1
ATOM 6585 N N . ASN E 1 175 ? 46.349 82.529 32.419 1.00 129.90 214 ASN E N 1
ATOM 6586 C CA . ASN E 1 175 ? 46.259 83.108 33.760 1.00 133.25 214 ASN E CA 1
ATOM 6587 C C . ASN E 1 175 ? 44.840 83.119 34.328 1.00 132.11 214 ASN E C 1
ATOM 6588 O O . ASN E 1 175 ? 44.625 82.696 35.465 1.00 132.42 214 ASN E O 1
ATOM 6593 N N . VAL E 1 176 ? 43.883 83.605 33.536 1.00 131.35 215 VAL E N 1
ATOM 6594 C CA . VAL E 1 176 ? 42.472 83.661 33.949 1.00 130.37 215 VAL E CA 1
ATOM 6595 C C . VAL E 1 176 ? 41.841 82.262 34.022 1.00 124.34 215 VAL E C 1
ATOM 6596 O O . VAL E 1 176 ? 40.967 82.008 34.856 1.00 123.75 215 VAL E O 1
ATOM 6600 N N . ILE E 1 177 ? 42.304 81.359 33.160 1.00 119.40 216 ILE E N 1
ATOM 6601 C CA . ILE E 1 177 ? 41.841 79.970 33.166 1.00 115.57 216 ILE E CA 1
ATOM 6602 C C . ILE E 1 177 ? 42.395 79.222 34.382 1.00 115.72 216 ILE E C 1
ATOM 6603 O O . ILE E 1 177 ? 41.689 78.419 34.996 1.00 115.54 216 ILE E O 1
ATOM 6608 N N . SER E 1 178 ? 43.651 79.500 34.729 1.00 117.26 217 SER E N 1
ATOM 6609 C CA . SER E 1 178 ? 44.270 78.935 35.926 1.00 118.76 217 SER E CA 1
ATOM 6610 C C . SER E 1 178 ? 43.528 79.391 37.179 1.00 122.03 217 SER E C 1
ATOM 6611 O O . SER E 1 178 ? 43.300 78.603 38.097 1.00 122.85 217 SER E O 1
ATOM 6614 N N . ASN E 1 179 ? 43.148 80.664 37.202 1.00 125.73 218 ASN E N 1
ATOM 6615 C CA . ASN E 1 179 ? 42.445 81.244 38.339 1.00 130.49 218 ASN E CA 1
ATOM 6616 C C . ASN E 1 179 ? 41.041 80.672 38.540 1.00 129.91 218 ASN E C 1
ATOM 6617 O O . ASN E 1 179 ? 40.584 80.519 39.675 1.00 133.08 218 ASN E O 1
ATOM 6622 N N . VAL E 1 180 ? 40.367 80.350 37.439 1.00 127.31 219 VAL E N 1
ATOM 6623 C CA . VAL E 1 180 ? 38.987 79.877 37.504 1.00 126.86 219 VAL E CA 1
ATOM 6624 C C . VAL E 1 180 ? 38.889 78.414 37.954 1.00 123.33 219 VAL E C 1
ATOM 6625 O O . VAL E 1 180 ? 37.851 77.983 38.456 1.00 124.28 219 VAL E O 1
ATOM 6629 N N . LEU E 1 181 ? 39.978 77.664 37.792 1.00 120.76 220 LEU E N 1
ATOM 6630 C CA . LEU E 1 181 ? 40.007 76.253 38.181 1.00 117.64 220 LEU E CA 1
ATOM 6631 C C . LEU E 1 181 ? 40.323 76.064 39.670 1.00 120.51 220 LEU E C 1
ATOM 6632 O O . LEU E 1 181 ? 40.369 74.934 40.165 1.00 121.20 220 LEU E O 1
ATOM 6637 N N . GLU E 1 182 ? 40.525 77.175 40.374 1.00 123.40 221 GLU E N 1
ATOM 6638 C CA . GLU E 1 182 ? 40.814 77.164 41.809 1.00 128.19 221 GLU E CA 1
ATOM 6639 C C . GLU E 1 182 ? 39.548 76.951 42.641 1.00 129.82 221 GLU E C 1
ATOM 6640 O O . GLU E 1 182 ? 39.612 76.536 43.802 1.00 131.65 221 GLU E O 1
ATOM 6646 N N . ARG E 1 183 ? 38.403 77.249 42.035 1.00 129.57 222 ARG E N 1
ATOM 6647 C CA . ARG E 1 183 ? 37.097 77.042 42.650 1.00 131.03 222 ARG E CA 1
ATOM 6648 C C . ARG E 1 183 ? 36.217 76.229 41.707 1.00 127.49 222 ARG E C 1
ATOM 6649 O O . ARG E 1 183 ? 36.514 76.134 40.516 1.00 123.67 222 ARG E O 1
ATOM 6657 N N . ASP E 1 184 ? 35.149 75.642 42.249 1.00 129.26 223 ASP E N 1
ATOM 6658 C CA . ASP E 1 184 ? 34.142 74.932 41.455 1.00 125.64 223 ASP E CA 1
ATOM 6659 C C . ASP E 1 184 ? 33.273 75.918 40.681 1.00 126.01 223 ASP E C 1
ATOM 6660 O O . ASP E 1 184 ? 32.779 76.900 41.249 1.00 131.02 223 ASP E O 1
ATOM 6665 N N . LYS E 1 185 ? 33.084 75.656 39.391 1.00 120.76 224 LYS E N 1
ATOM 6666 C CA . LYS E 1 185 ? 32.220 76.497 38.569 1.00 121.53 224 LYS E CA 1
ATOM 6667 C C . LYS E 1 185 ? 31.187 75.682 37.797 1.00 120.81 224 LYS E C 1
ATOM 6668 O O . LYS E 1 185 ? 31.530 74.787 37.024 1.00 117.45 224 LYS E O 1
ATOM 6674 N N . TYR E 1 186 ? 29.918 76.008 38.024 1.00 126.48 225 TYR E N 1
ATOM 6675 C CA . TYR E 1 186 ? 28.804 75.359 37.341 1.00 126.12 225 TYR E CA 1
ATOM 6676 C C . TYR E 1 186 ? 28.193 76.289 36.300 1.00 125.68 225 TYR E C 1
ATOM 6677 O O . TYR E 1 186 ? 28.065 77.492 36.532 1.00 128.72 225 TYR E O 1
ATOM 6686 N N . PHE E 1 187 ? 27.826 75.717 35.156 1.00 121.86 226 PHE E N 1
ATOM 6687 C CA . PHE E 1 187 ? 27.260 76.470 34.042 1.00 121.94 226 PHE E CA 1
ATOM 6688 C C . PHE E 1 187 ? 25.924 75.881 33.614 1.00 121.97 226 PHE E C 1
ATOM 6689 O O . PHE E 1 187 ? 25.745 74.658 33.610 1.00 120.72 226 PHE E O 1
ATOM 6697 N N . ASN E 1 188 ? 24.987 76.750 33.249 1.00 123.86 227 ASN E N 1
ATOM 6698 C CA . ASN E 1 188 ? 23.868 76.320 32.423 1.00 122.60 227 ASN E CA 1
ATOM 6699 C C . ASN E 1 188 ? 24.260 76.517 30.957 1.00 120.48 227 ASN E C 1
ATOM 6700 O O . ASN E 1 188 ? 25.389 76.925 30.665 1.00 120.34 227 ASN E O 1
ATOM 6705 N N . ALA E 1 189 ? 23.343 76.232 30.041 1.00 120.19 228 ALA E N 1
ATOM 6706 C CA . ALA E 1 189 ? 23.634 76.353 28.614 1.00 118.58 228 ALA E CA 1
ATOM 6707 C C . ALA E 1 189 ? 24.038 77.776 28.205 1.00 120.59 228 ALA E C 1
ATOM 6708 O O . ALA E 1 189 ? 25.043 77.961 27.515 1.00 118.36 228 ALA E O 1
ATOM 6710 N N . ASP E 1 190 ? 23.266 78.769 28.651 1.00 124.08 229 ASP E N 1
ATOM 6711 C CA . ASP E 1 190 ? 23.525 80.180 28.336 1.00 125.96 229 ASP E CA 1
ATOM 6712 C C . ASP E 1 190 ? 24.883 80.671 28.849 1.00 124.66 229 ASP E C 1
ATOM 6713 O O . ASP E 1 190 ? 25.591 81.403 28.151 1.00 124.50 229 ASP E O 1
ATOM 6718 N N . GLU E 1 191 ? 25.238 80.262 30.066 1.00 123.40 230 GLU E N 1
ATOM 6719 C CA . GLU E 1 191 ? 26.495 80.663 30.701 1.00 123.37 230 GLU E CA 1
ATOM 6720 C C . GLU E 1 191 ? 27.725 80.067 30.012 1.00 119.34 230 GLU E C 1
ATOM 6721 O O . GLU E 1 191 ? 28.794 80.681 29.996 1.00 118.71 230 GLU E O 1
ATOM 6727 N N . ALA E 1 192 ? 27.556 78.878 29.440 1.00 116.40 231 ALA E N 1
ATOM 6728 C CA . ALA E 1 192 ? 28.635 78.178 28.748 1.00 113.94 231 ALA E CA 1
ATOM 6729 C C . ALA E 1 192 ? 28.998 78.835 27.417 1.00 115.22 231 ALA E C 1
ATOM 6730 O O . ALA E 1 192 ? 30.165 78.832 27.017 1.00 114.82 231 ALA E O 1
ATOM 6732 N N . VAL E 1 193 ? 27.996 79.387 26.734 1.00 118.36 232 VAL E N 1
ATOM 6733 C CA . VAL E 1 193 ? 28.214 80.066 25.452 1.00 120.76 232 VAL E CA 1
ATOM 6734 C C . VAL E 1 193 ? 28.993 81.366 25.661 1.00 124.07 232 VAL E C 1
ATOM 6735 O O . VAL E 1 193 ? 29.907 81.680 24.893 1.00 123.13 232 VAL E O 1
ATOM 6739 N N . ASP E 1 194 ? 28.638 82.102 26.714 1.00 127.96 233 ASP E N 1
ATOM 6740 C CA . ASP E 1 194 ? 29.341 83.333 27.080 1.00 132.95 233 ASP E CA 1
ATOM 6741 C C . ASP E 1 194 ? 30.789 83.052 27.471 1.00 129.99 233 ASP E C 1
ATOM 6742 O O . ASP E 1 194 ? 31.681 83.853 27.183 1.00 131.62 233 ASP E O 1
ATOM 6747 N N . PHE E 1 195 ? 31.012 81.906 28.111 1.00 124.93 234 PHE E N 1
ATOM 6748 C CA . PHE E 1 195 ? 32.338 81.523 28.593 1.00 122.19 234 PHE E CA 1
ATOM 6749 C C . PHE E 1 195 ? 33.198 80.857 27.511 1.00 118.45 234 PHE E C 1
ATOM 6750 O O . PHE E 1 195 ? 34.364 80.534 27.753 1.00 116.05 234 PHE E O 1
ATOM 6758 N N . LYS E 1 196 ? 32.616 80.676 26.323 1.00 118.24 235 LYS E N 1
ATOM 6759 C CA . LYS E 1 196 ? 33.277 80.042 25.166 1.00 115.97 235 LYS E CA 1
ATOM 6760 C C . LYS E 1 196 ? 33.598 78.549 25.333 1.00 111.64 235 LYS E C 1
ATOM 6761 O O . LYS E 1 196 ? 34.555 78.039 24.742 1.00 109.41 235 LYS E O 1
ATOM 6767 N N . LEU E 1 197 ? 32.790 77.855 26.130 1.00 109.95 236 LEU E N 1
ATOM 6768 C CA . LEU E 1 197 ? 32.862 76.400 26.215 1.00 106.46 236 LEU E CA 1
ATOM 6769 C C . LEU E 1 197 ? 32.004 75.802 25.108 1.00 105.98 236 LEU E C 1
ATOM 6770 O O . LEU E 1 197 ? 32.340 74.765 24.534 1.00 105.42 236 LEU E O 1
ATOM 6775 N N . ILE E 1 198 ? 30.897 76.485 24.820 1.00 108.42 237 ILE E N 1
ATOM 6776 C CA . ILE E 1 198 ? 29.912 76.070 23.825 1.00 108.92 237 ILE E CA 1
ATOM 6777 C C . ILE E 1 198 ? 29.694 77.225 22.841 1.00 111.68 237 ILE E C 1
ATOM 6778 O O . ILE E 1 198 ? 29.843 78.390 23.200 1.00 115.06 237 ILE E O 1
ATOM 6783 N N . ASP E 1 199 ? 29.351 76.900 21.599 1.00 110.02 238 ASP E N 1
ATOM 6784 C CA . ASP E 1 199 ? 29.146 77.916 20.575 1.00 111.16 238 ASP E CA 1
ATOM 6785 C C . ASP E 1 199 ? 27.676 78.255 20.378 1.00 114.79 238 ASP E C 1
ATOM 6786 O O . ASP E 1 199 ? 27.315 79.426 20.254 1.00 119.66 238 ASP E O 1
ATOM 6791 N N . HIS E 1 200 ? 26.833 77.227 20.343 1.00 113.68 239 HIS E N 1
ATOM 6792 C CA . HIS E 1 200 ? 25.426 77.404 20.002 1.00 116.92 239 HIS E CA 1
ATOM 6793 C C . HIS E 1 200 ? 24.506 76.544 20.821 1.00 117.08 239 HIS E C 1
ATOM 6794 O O . HIS E 1 200 ? 24.889 75.474 21.306 1.00 111.30 239 HIS E O 1
ATOM 6801 N N . ILE E 1 201 ? 23.273 77.019 20.970 1.00 124.47 240 ILE E N 1
ATOM 6802 C CA . ILE E 1 201 ? 22.221 76.299 21.680 1.00 129.40 240 ILE E CA 1
ATOM 6803 C C . ILE E 1 201 ? 21.512 75.299 20.737 1.00 132.26 240 ILE E C 1
ATOM 6804 O O . ILE E 1 201 ? 22.147 74.744 19.835 1.00 134.64 240 ILE E O 1
ATOM 6809 N N . LEU E 1 202 ? 20.218 75.056 20.948 1.00 136.36 241 LEU E N 1
ATOM 6810 C CA . LEU E 1 202 ? 19.451 74.128 20.117 1.00 137.42 241 LEU E CA 1
ATOM 6811 C C . LEU E 1 202 ? 18.461 74.865 19.210 1.00 144.55 241 LEU E C 1
ATOM 6812 O O . LEU E 1 202 ? 18.208 76.061 19.392 1.00 153.47 241 LEU E O 1
ATOM 6814 N N . GLU E 1 203 ? 17.906 74.146 18.235 1.00 144.77 242 GLU E N 1
ATOM 6815 C CA . GLU E 1 203 ? 16.943 74.724 17.294 1.00 149.89 242 GLU E CA 1
ATOM 6816 C C . GLU E 1 203 ? 15.905 73.704 16.822 1.00 150.19 242 GLU E C 1
ATOM 6817 O O . GLU E 1 203 ? 16.080 72.496 17.000 1.00 148.37 242 GLU E O 1
ATOM 6819 N N . LYS E 1 204 ? 14.827 74.204 16.225 1.00 153.68 243 LYS E N 1
ATOM 6820 C CA . LYS E 1 204 ? 13.786 73.360 15.651 1.00 154.01 243 LYS E CA 1
ATOM 6821 C C . LYS E 1 204 ? 14.166 72.960 14.230 1.00 152.84 243 LYS E C 1
ATOM 6822 O O . LYS E 1 204 ? 13.550 72.072 13.638 1.00 154.87 243 LYS E O 1
ATOM 6824 N N . PRO F 1 22 ? 42.636 32.273 15.031 1.00 132.40 61 PRO F N 1
ATOM 6825 C CA . PRO F 1 22 ? 41.205 32.057 14.822 1.00 129.84 61 PRO F CA 1
ATOM 6826 C C . PRO F 1 22 ? 40.871 31.711 13.364 1.00 121.06 61 PRO F C 1
ATOM 6827 O O . PRO F 1 22 ? 41.753 31.296 12.606 1.00 113.85 61 PRO F O 1
ATOM 6831 N N . SER F 1 23 ? 39.605 31.884 12.984 1.00 114.88 62 SER F N 1
ATOM 6832 C CA . SER F 1 23 ? 39.161 31.634 11.613 1.00 106.12 62 SER F CA 1
ATOM 6833 C C . SER F 1 23 ? 39.648 32.718 10.652 1.00 101.72 62 SER F C 1
ATOM 6834 O O . SER F 1 23 ? 39.651 32.524 9.432 1.00 100.35 62 SER F O 1
ATOM 6837 N N . LEU F 1 24 ? 40.061 33.854 11.212 1.00 97.58 63 LEU F N 1
ATOM 6838 C CA . LEU F 1 24 ? 40.586 34.972 10.434 1.00 92.32 63 LEU F CA 1
ATOM 6839 C C . LEU F 1 24 ? 41.943 34.627 9.812 1.00 86.00 63 LEU F C 1
ATOM 6840 O O . LEU F 1 24 ? 42.191 34.919 8.641 1.00 84.20 63 LEU F O 1
ATOM 6845 N N . LEU F 1 25 ? 42.810 33.999 10.603 1.00 80.63 64 LEU F N 1
ATOM 6846 C CA . LEU F 1 25 ? 44.056 33.429 10.098 1.00 74.48 64 LEU F CA 1
ATOM 6847 C C . LEU F 1 25 ? 43.800 32.250 9.155 1.00 72.29 64 LEU F C 1
ATOM 6848 O O . LEU F 1 25 ? 44.502 32.089 8.155 1.00 72.72 64 LEU F O 1
ATOM 6853 N N . LEU F 1 26 ? 42.795 31.434 9.476 1.00 70.17 65 LEU F N 1
ATOM 6854 C CA . LEU F 1 26 ? 42.408 30.304 8.629 1.00 67.82 65 LEU F CA 1
ATOM 6855 C C . LEU F 1 26 ? 41.963 30.711 7.225 1.00 69.42 65 LEU F C 1
ATOM 6856 O O . LEU F 1 26 ? 42.216 29.983 6.265 1.00 69.54 65 LEU F O 1
ATOM 6861 N N . SER F 1 27 ? 41.299 31.862 7.112 1.00 69.80 66 SER F N 1
ATOM 6862 C CA . SER F 1 27 ? 40.834 32.366 5.819 1.00 72.53 66 SER F CA 1
ATOM 6863 C C . SER F 1 27 ? 41.998 32.649 4.869 1.00 74.50 66 SER F C 1
ATOM 6864 O O . SER F 1 27 ? 41.814 32.704 3.646 1.00 76.46 66 SER F O 1
ATOM 6867 N N . LYS F 1 28 ? 43.190 32.823 5.444 1.00 72.36 67 LYS F N 1
ATOM 6868 C CA . LYS F 1 28 ? 44.408 33.062 4.672 1.00 70.13 67 LYS F CA 1
ATOM 6869 C C . LYS F 1 28 ? 45.313 31.835 4.632 1.00 67.37 67 LYS F C 1
ATOM 6870 O O . LYS F 1 28 ? 46.489 31.938 4.282 1.00 69.70 67 LYS F O 1
ATOM 6876 N N . ARG F 1 29 ? 44.749 30.678 4.977 1.00 64.98 68 ARG F N 1
ATOM 6877 C CA . ARG F 1 29 ? 45.474 29.397 5.007 1.00 63.57 68 ARG F CA 1
ATOM 6878 C C . ARG F 1 29 ? 46.678 29.409 5.949 1.00 62.71 68 ARG F C 1
ATOM 6879 O O . ARG F 1 29 ? 47.715 28.812 5.650 1.00 64.87 68 ARG F O 1
ATOM 6887 N N . ILE F 1 30 ? 46.531 30.084 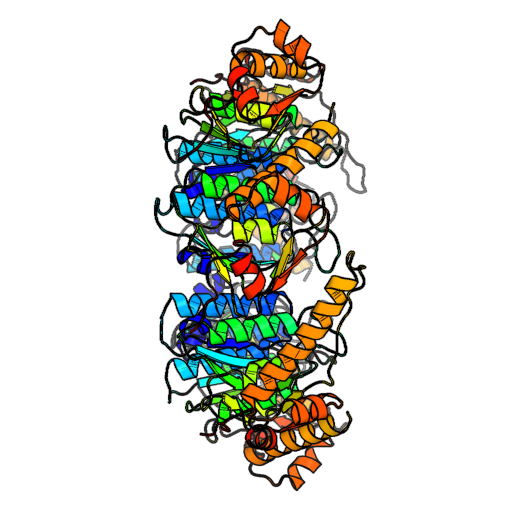7.084 1.00 61.31 69 ILE F N 1
ATOM 6888 C CA . ILE F 1 30 ? 47.602 30.184 8.062 1.00 61.56 69 ILE F CA 1
ATOM 6889 C C . ILE F 1 30 ? 47.205 29.449 9.326 1.00 61.66 69 ILE F C 1
ATOM 6890 O O . ILE F 1 30 ? 46.124 29.685 9.864 1.00 67.44 69 ILE F O 1
ATOM 6895 N N . ILE F 1 31 ? 48.075 28.555 9.787 1.00 60.28 70 ILE F N 1
ATOM 6896 C CA . ILE F 1 31 ? 47.962 27.991 11.130 1.00 59.95 70 ILE F CA 1
ATOM 6897 C C . ILE F 1 31 ? 49.118 28.540 11.962 1.00 60.95 70 ILE F C 1
ATOM 6898 O O . ILE F 1 31 ? 50.278 28.411 11.573 1.00 62.53 70 ILE F O 1
ATOM 6903 N N . PHE F 1 32 ? 48.797 29.165 13.093 1.00 61.65 71 PHE F N 1
ATOM 6904 C CA . PHE F 1 32 ? 49.810 29.798 13.934 1.00 63.72 71 PHE F CA 1
ATOM 6905 C C . PHE F 1 32 ? 49.915 29.124 15.298 1.00 67.21 71 PHE F C 1
ATOM 6906 O O . PHE F 1 32 ? 49.188 29.468 16.233 1.00 67.59 71 PHE F O 1
ATOM 6914 N N . LEU F 1 33 ? 50.827 28.160 15.393 1.00 68.29 72 LEU F N 1
ATOM 6915 C CA . LEU F 1 33 ? 51.170 27.543 16.664 1.00 71.33 72 LEU F CA 1
ATOM 6916 C C . LEU F 1 33 ? 52.036 28.516 17.471 1.00 75.03 72 LEU F C 1
ATOM 6917 O O . LEU F 1 33 ? 53.191 28.774 17.124 1.00 77.92 72 LEU F O 1
ATOM 6922 N N . SER F 1 34 ? 51.464 29.059 18.541 1.00 77.50 73 SER F N 1
ATOM 6923 C CA . SER F 1 34 ? 52.125 30.098 19.325 1.00 81.78 73 SER F CA 1
ATOM 6924 C C . SER F 1 34 ? 52.117 29.782 20.815 1.00 85.52 73 SER F C 1
ATOM 6925 O O . SER F 1 34 ? 52.112 30.685 21.657 1.00 91.79 73 SER F O 1
ATOM 6928 N N . SER F 1 35 ? 52.118 28.494 21.134 1.00 85.27 74 SER F N 1
ATOM 6929 C CA . SER F 1 35 ? 52.073 28.037 22.516 1.00 87.48 74 SER F CA 1
ATOM 6930 C C . SER F 1 35 ? 52.693 26.647 22.611 1.00 86.93 74 SER F C 1
ATOM 6931 O O . SER F 1 35 ? 52.972 26.022 21.586 1.00 83.94 74 SER F O 1
ATOM 6934 N N . PRO F 1 36 ? 52.930 26.161 23.842 1.00 89.90 75 PRO F N 1
ATOM 6935 C CA . PRO F 1 36 ? 53.234 24.743 24.001 1.00 90.10 75 PRO F CA 1
ATOM 6936 C C . PRO F 1 36 ? 52.149 23.870 23.362 1.00 86.24 75 PRO F C 1
ATOM 6937 O O . PRO F 1 36 ? 50.971 24.240 23.370 1.00 85.74 75 PRO F O 1
ATOM 6941 N N . ILE F 1 37 ? 52.544 22.735 22.793 1.00 84.06 76 ILE F N 1
ATOM 6942 C CA . ILE F 1 37 ? 51.576 21.842 22.151 1.00 80.92 76 ILE F CA 1
ATOM 6943 C C . ILE F 1 37 ? 50.803 21.041 23.210 1.00 83.15 76 ILE F C 1
ATOM 6944 O O . ILE F 1 37 ? 51.165 19.909 23.550 1.00 84.03 76 ILE F O 1
ATOM 6949 N N . TYR F 1 38 ? 49.748 21.662 23.740 1.00 83.47 77 TYR F N 1
ATOM 6950 C CA . TYR F 1 38 ? 48.807 21.004 24.645 1.00 86.71 77 TYR F CA 1
ATOM 6951 C C . TYR F 1 38 ? 48.020 19.932 23.882 1.00 86.53 77 TYR F C 1
ATOM 6952 O O . TYR F 1 38 ? 47.989 19.959 22.648 1.00 83.50 77 TYR F O 1
ATOM 6961 N N . PRO F 1 39 ? 47.379 18.985 24.602 1.00 89.81 78 PRO F N 1
ATOM 6962 C CA . PRO F 1 39 ? 46.610 17.948 23.903 1.00 88.07 78 PRO F CA 1
ATOM 6963 C C . PRO F 1 39 ? 45.585 18.510 22.910 1.00 85.51 78 PRO F C 1
ATOM 6964 O O . PRO F 1 39 ? 45.433 17.955 21.817 1.00 83.16 78 PRO F O 1
ATOM 6968 N N . HIS F 1 40 ? 44.912 19.603 23.280 1.00 84.86 79 HIS F N 1
ATOM 6969 C CA . HIS F 1 40 ? 43.919 20.243 22.407 1.00 82.74 79 HIS F CA 1
ATOM 6970 C C . HIS F 1 40 ? 44.543 20.994 21.260 1.00 81.37 79 HIS F C 1
ATOM 6971 O O . HIS F 1 40 ? 43.893 21.231 20.238 1.00 79.15 79 HIS F O 1
ATOM 6978 N N . ILE F 1 41 ? 45.808 21.377 21.421 1.00 82.05 80 ILE F N 1
ATOM 6979 C CA . ILE F 1 41 ? 46.541 22.085 20.374 1.00 79.76 80 ILE F CA 1
ATOM 6980 C C . ILE F 1 41 ? 46.855 21.177 19.181 1.00 78.36 80 ILE F C 1
ATOM 6981 O O . ILE F 1 41 ? 46.632 21.564 18.034 1.00 76.09 80 ILE F O 1
ATOM 6986 N N . SER F 1 42 ? 47.363 19.976 19.454 1.00 81.04 81 SER F N 1
ATOM 6987 C CA . SER F 1 42 ? 47.640 19.004 18.397 1.00 79.95 81 SER F CA 1
ATOM 6988 C C . SER F 1 42 ? 46.331 18.575 17.747 1.00 78.86 81 SER F C 1
ATOM 6989 O O . SER F 1 42 ? 46.279 18.268 16.552 1.00 77.65 81 SER F O 1
ATOM 6992 N N . GLU F 1 43 ? 45.274 18.587 18.552 1.00 81.10 82 GLU F N 1
ATOM 6993 C CA . GLU F 1 43 ? 43.916 18.323 18.099 1.00 81.30 82 GLU F CA 1
ATOM 6994 C C . GLU F 1 43 ? 43.434 19.415 17.130 1.00 77.10 82 GLU F C 1
ATOM 6995 O O . GLU F 1 43 ? 42.841 19.110 16.094 1.00 77.02 82 GLU F O 1
ATOM 7001 N N . GLN F 1 44 ? 43.703 20.677 17.466 1.00 73.92 83 GLN F N 1
ATOM 7002 C CA . GLN F 1 44 ? 43.300 21.808 16.629 1.00 71.50 83 GLN F CA 1
ATOM 7003 C C . GLN F 1 44 ? 44.073 21.874 15.313 1.00 68.83 83 GLN F C 1
ATOM 7004 O O . GLN F 1 44 ? 43.510 22.209 14.266 1.00 65.89 83 GLN F O 1
ATOM 7010 N N . ILE F 1 45 ? 45.361 21.545 15.376 1.00 67.70 84 ILE F N 1
ATOM 7011 C CA . ILE F 1 45 ? 46.221 21.570 14.201 1.00 66.60 84 ILE F CA 1
ATOM 7012 C C . ILE F 1 45 ? 45.728 20.580 13.141 1.00 68.22 84 ILE F C 1
ATOM 7013 O O . ILE F 1 45 ? 45.617 20.934 11.964 1.00 65.75 84 ILE F O 1
ATOM 7018 N N . ILE F 1 46 ? 45.409 19.357 13.569 1.00 68.29 85 ILE F N 1
ATOM 7019 C CA . ILE F 1 46 ? 44.860 18.343 12.667 1.00 65.80 85 ILE F CA 1
ATOM 7020 C C . ILE F 1 46 ? 43.531 18.810 12.057 1.00 67.13 85 ILE F C 1
ATOM 7021 O O . ILE F 1 46 ? 43.332 18.690 10.846 1.00 65.63 85 ILE F O 1
ATOM 7026 N N . SER F 1 47 ? 42.645 19.359 12.893 1.00 68.39 86 SER F N 1
ATOM 7027 C CA . SER F 1 47 ? 41.377 19.936 12.433 1.00 69.49 86 SER F CA 1
ATOM 7028 C C . SER F 1 47 ? 41.578 20.983 11.351 1.00 69.81 86 SER F C 1
ATOM 7029 O O . SER F 1 47 ? 40.882 20.979 10.332 1.00 70.82 86 SER F O 1
ATOM 7032 N N . GLN F 1 48 ? 42.537 21.872 11.583 1.00 67.81 87 GLN F N 1
ATOM 7033 C CA . GLN F 1 48 ? 42.809 22.972 10.674 1.00 65.94 87 GLN F CA 1
ATOM 7034 C C . GLN F 1 48 ? 43.463 22.507 9.376 1.00 64.55 87 GLN F C 1
ATOM 7035 O O . GLN F 1 48 ? 43.139 23.015 8.303 1.00 65.09 87 GLN F O 1
ATOM 7041 N N . LEU F 1 49 ? 44.362 21.531 9.476 1.00 63.66 88 LEU F N 1
ATOM 7042 C CA . LEU F 1 49 ? 44.993 20.945 8.295 1.00 62.38 88 LEU F CA 1
ATOM 7043 C C . LEU F 1 49 ? 43.971 20.270 7.386 1.00 64.26 88 LEU F C 1
ATOM 7044 O O . LEU F 1 49 ? 43.964 20.510 6.179 1.00 64.63 88 LEU F O 1
ATOM 7049 N N . LEU F 1 50 ? 43.103 19.447 7.973 1.00 65.92 89 LEU F N 1
ATOM 7050 C CA . LEU F 1 50 ? 42.006 18.823 7.235 1.00 67.60 89 LEU F CA 1
ATOM 7051 C C . LEU F 1 50 ? 41.083 19.841 6.587 1.00 67.73 89 LEU F C 1
ATOM 7052 O O . LEU F 1 50 ? 40.715 19.691 5.422 1.00 72.66 89 LEU F O 1
ATOM 7057 N N . TYR F 1 51 ? 40.704 20.864 7.347 1.00 65.38 90 TYR F N 1
ATOM 7058 C CA . TYR F 1 51 ? 39.786 21.881 6.855 1.00 65.92 90 TYR F CA 1
ATOM 7059 C C . TYR F 1 51 ? 40.349 22.607 5.638 1.00 66.88 90 TYR F C 1
ATOM 7060 O O . TYR F 1 51 ? 39.664 22.752 4.620 1.00 69.61 90 TYR F O 1
ATOM 7069 N N . LEU F 1 52 ? 41.596 23.062 5.752 1.00 64.53 91 LEU F N 1
ATOM 7070 C CA . LEU F 1 52 ? 42.259 23.772 4.667 1.00 64.07 91 LEU F CA 1
ATOM 7071 C C . LEU F 1 52 ? 42.420 22.910 3.415 1.00 65.47 91 LEU F C 1
ATOM 7072 O O . LEU F 1 52 ? 42.276 23.401 2.295 1.00 67.22 91 LEU F O 1
ATOM 7077 N N . GLU F 1 53 ? 42.695 21.625 3.617 1.00 65.40 92 GLU F N 1
ATOM 7078 C CA . GLU F 1 53 ? 42.853 20.676 2.522 1.00 69.10 92 GLU F CA 1
ATOM 7079 C C . GLU F 1 53 ? 41.564 20.523 1.716 1.00 71.50 92 GLU F C 1
ATOM 7080 O O . GLU F 1 53 ? 41.587 20.452 0.480 1.00 72.13 92 GLU F O 1
ATOM 7086 N N . TYR F 1 54 ? 40.435 20.474 2.413 1.00 71.58 93 TYR F N 1
ATOM 7087 C CA . TYR F 1 54 ? 39.170 20.297 1.723 1.00 73.89 93 TYR F CA 1
ATOM 7088 C C . TYR F 1 54 ? 38.634 21.598 1.150 1.00 76.59 93 TYR F C 1
ATOM 7089 O O . TYR F 1 54 ? 37.881 21.585 0.178 1.00 80.45 93 TYR F O 1
ATOM 7098 N N . GLU F 1 55 ? 39.053 22.713 1.743 1.00 77.13 94 GLU F N 1
ATOM 7099 C CA . GLU F 1 55 ? 38.669 24.040 1.283 1.00 79.13 94 GLU F CA 1
ATOM 7100 C C . GLU F 1 55 ? 39.323 24.343 -0.070 1.00 81.59 94 GLU F C 1
ATOM 7101 O O . GLU F 1 55 ? 38.657 24.820 -0.989 1.00 84.47 94 GLU F O 1
ATOM 7107 N N . SER F 1 56 ? 40.621 24.054 -0.178 1.00 81.71 95 SER F N 1
ATOM 7108 C CA . SER F 1 56 ? 41.361 24.116 -1.445 1.00 83.95 95 SER F CA 1
ATOM 7109 C C . SER F 1 56 ? 42.369 22.970 -1.496 1.00 86.51 95 SER F C 1
ATOM 7110 O O . SER F 1 56 ? 43.225 22.844 -0.611 1.00 88.20 95 SER F O 1
ATOM 7113 N N . LYS F 1 57 ? 42.276 22.145 -2.537 1.00 88.77 96 LYS F N 1
ATOM 7114 C CA . LYS F 1 57 ? 42.947 20.843 -2.542 1.00 90.19 96 LYS F CA 1
ATOM 7115 C C . LYS F 1 57 ? 44.474 20.898 -2.645 1.00 92.39 96 LYS F C 1
ATOM 7116 O O . LYS F 1 57 ? 45.168 20.371 -1.770 1.00 100.39 96 LYS F O 1
ATOM 7122 N N . ARG F 1 58 ? 44.995 21.525 -3.694 1.00 87.92 97 ARG F N 1
ATOM 7123 C CA . ARG F 1 58 ? 46.443 21.580 -3.891 1.00 86.78 97 ARG F CA 1
ATOM 7124 C C . ARG F 1 58 ? 46.929 23.020 -3.782 1.00 83.83 97 ARG F C 1
ATOM 7125 O O . ARG F 1 58 ? 47.340 23.633 -4.772 1.00 86.62 97 ARG F O 1
ATOM 7128 N N . LYS F 1 59 ? 46.874 23.551 -2.565 1.00 78.28 98 LYS F N 1
ATOM 7129 C CA . LYS F 1 59 ? 47.163 24.959 -2.304 1.00 73.67 98 LYS F CA 1
ATOM 7130 C C . LYS F 1 59 ? 47.921 25.061 -0.982 1.00 69.06 98 LYS F C 1
ATOM 7131 O O . LYS F 1 59 ? 47.468 24.526 0.031 1.00 66.55 98 LYS F O 1
ATOM 7137 N N . PRO F 1 60 ? 49.079 25.745 -0.988 1.00 67.76 99 PRO F N 1
ATOM 7138 C CA . PRO F 1 60 ? 49.993 25.722 0.160 1.00 65.31 99 PRO F CA 1
ATOM 7139 C C . PRO F 1 60 ? 49.351 26.144 1.477 1.00 63.95 99 PRO F C 1
ATOM 7140 O O . PRO F 1 60 ? 48.490 27.030 1.501 1.00 66.51 99 PRO F O 1
ATOM 7144 N N . ILE F 1 61 ? 49.767 25.484 2.554 1.00 63.15 100 ILE F N 1
ATOM 7145 C CA . ILE F 1 61 ? 49.344 25.819 3.913 1.00 62.43 100 ILE F CA 1
ATOM 7146 C C . ILE F 1 61 ? 50.546 26.400 4.658 1.00 64.62 100 ILE F C 1
ATOM 7147 O O . ILE F 1 61 ? 51.658 25.884 4.537 1.00 66.54 100 ILE F O 1
ATOM 7152 N N . HIS F 1 62 ? 50.328 27.474 5.412 1.00 63.16 101 HIS F N 1
ATOM 7153 C CA . HIS F 1 62 ? 51.424 28.144 6.112 1.00 63.88 101 HIS F CA 1
ATOM 7154 C C . HIS F 1 62 ? 51.381 27.922 7.597 1.00 63.56 101 HIS F C 1
ATOM 7155 O O . HIS F 1 62 ? 50.564 28.512 8.311 1.00 61.93 101 HIS F O 1
ATOM 7162 N N . LEU F 1 63 ? 52.263 27.046 8.069 1.00 64.12 102 LEU F N 1
ATOM 7163 C CA . LEU F 1 63 ? 52.341 26.707 9.484 1.00 66.36 102 LEU F CA 1
ATOM 7164 C C . LEU F 1 63 ? 53.422 27.540 10.171 1.00 69.25 102 LEU F C 1
ATOM 7165 O O . LEU F 1 63 ? 54.614 27.256 10.042 1.00 70.76 102 LEU F O 1
ATOM 7170 N N . TYR F 1 64 ? 52.982 28.579 10.877 1.00 69.33 103 TYR F N 1
ATOM 7171 C CA . TYR F 1 64 ? 53.860 29.458 11.632 1.00 71.72 103 TYR F CA 1
ATOM 7172 C C . TYR F 1 64 ? 54.046 28.915 13.049 1.00 74.87 103 TYR F C 1
ATOM 7173 O O . TYR F 1 64 ? 53.068 28.635 13.752 1.00 75.73 103 TYR F O 1
ATOM 7182 N N . ILE F 1 65 ? 55.304 28.768 13.462 1.00 74.93 104 ILE F N 1
ATOM 7183 C CA . ILE F 1 65 ? 55.629 28.114 14.726 1.00 76.40 104 ILE F CA 1
ATOM 7184 C C . ILE F 1 65 ? 56.442 29.008 15.663 1.00 80.74 104 ILE F C 1
ATOM 7185 O O . ILE F 1 65 ? 57.519 29.484 15.305 1.00 84.35 104 ILE F O 1
ATOM 7190 N N . ASN F 1 66 ? 55.905 29.235 16.859 1.00 82.07 105 ASN F N 1
ATOM 7191 C CA . ASN F 1 66 ? 56.658 29.819 17.966 1.00 85.75 105 ASN F CA 1
ATOM 7192 C C . ASN F 1 66 ? 56.303 29.056 19.242 1.00 86.96 105 ASN F C 1
ATOM 7193 O O . ASN F 1 66 ? 55.390 29.439 19.974 1.00 87.82 105 ASN F O 1
ATOM 7198 N N . SER F 1 67 ? 57.022 27.964 19.491 1.00 87.88 106 SER F N 1
ATOM 7199 C CA . SER F 1 67 ? 56.612 26.982 20.494 1.00 91.17 106 SER F CA 1
ATOM 7200 C C . SER F 1 67 ? 57.779 26.337 21.233 1.00 95.30 106 SER F C 1
ATOM 7201 O O . SER F 1 67 ? 58.846 26.101 20.655 1.00 95.50 106 SER F O 1
ATOM 7204 N N . THR F 1 68 ? 57.552 26.042 22.511 1.00 98.78 107 THR F N 1
ATOM 7205 C CA . THR F 1 68 ? 58.538 25.358 23.348 1.00 104.15 107 THR F CA 1
ATOM 7206 C C . THR F 1 68 ? 58.282 23.848 23.384 1.00 103.79 107 THR F C 1
ATOM 7207 O O . THR F 1 68 ? 58.815 23.138 24.243 1.00 107.93 107 THR F O 1
ATOM 7211 N N . GLY F 1 69 ? 57.467 23.368 22.446 1.00 99.33 108 GLY F N 1
ATOM 7212 C CA . GLY F 1 69 ? 57.159 21.945 22.330 1.00 98.67 108 GLY F CA 1
ATOM 7213 C C . GLY F 1 69 ? 56.189 21.451 23.384 1.00 100.67 108 GLY F C 1
ATOM 7214 O O . GLY F 1 69 ? 55.149 22.066 23.617 1.00 100.52 108 GLY F O 1
ATOM 7215 N N . ASP F 1 70 ? 56.535 20.337 24.022 1.00 104.74 109 ASP F N 1
ATOM 7216 C CA . ASP F 1 70 ? 55.670 19.711 25.021 1.00 109.81 109 ASP F CA 1
ATOM 7217 C C . ASP F 1 70 ? 56.073 20.039 26.460 1.00 116.78 109 ASP F C 1
ATOM 7218 O O . ASP F 1 70 ? 55.598 19.397 27.399 1.00 120.05 109 ASP F O 1
ATOM 7223 N N . ILE F 1 71 ? 56.949 21.029 26.623 1.00 120.01 110 ILE F N 1
ATOM 7224 C CA . ILE F 1 71 ? 57.371 21.488 27.951 1.00 126.55 110 ILE F CA 1
ATOM 7225 C C . ILE F 1 71 ? 57.099 22.976 28.154 1.00 127.31 110 ILE F C 1
ATOM 7226 O O . ILE F 1 71 ? 57.181 23.765 27.208 1.00 124.54 110 ILE F O 1
ATOM 7231 N N . ASP F 1 72 ? 56.769 23.343 29.391 1.00 131.29 111 ASP F N 1
ATOM 7232 C CA . ASP F 1 72 ? 56.527 24.735 29.767 1.00 133.46 111 ASP F CA 1
ATOM 7233 C C . ASP F 1 72 ? 56.916 24.942 31.227 1.00 141.45 111 ASP F C 1
ATOM 7234 O O . ASP F 1 72 ? 56.343 24.319 32.128 1.00 144.48 111 ASP F O 1
ATOM 7239 N N . ASN F 1 73 ? 57.889 25.825 31.454 1.00 145.00 112 ASN F N 1
ATOM 7240 C CA . ASN F 1 73 ? 58.469 26.033 32.783 1.00 152.23 112 ASN F CA 1
ATOM 7241 C C . ASN F 1 73 ? 58.873 24.705 33.425 1.00 154.79 112 ASN F C 1
ATOM 7242 O O . ASN F 1 73 ? 58.400 24.361 34.509 1.00 159.11 112 ASN F O 1
ATOM 7247 N N . ASN F 1 74 ? 59.725 23.958 32.721 1.00 152.49 113 ASN F N 1
ATOM 7248 C CA . ASN F 1 74 ? 60.225 22.643 33.162 1.00 154.86 113 ASN F CA 1
ATOM 7249 C C . ASN F 1 74 ? 59.164 21.551 33.374 1.00 153.22 113 ASN F C 1
ATOM 7250 O O . ASN F 1 74 ? 59.503 20.401 33.661 1.00 155.91 113 ASN F O 1
ATOM 7255 N N . LYS F 1 75 ? 57.891 21.912 33.225 1.00 148.96 114 LYS F N 1
ATOM 7256 C CA . LYS F 1 75 ? 56.788 20.963 33.384 1.00 146.19 114 LYS F CA 1
ATOM 7257 C C . LYS F 1 75 ? 56.404 20.365 32.035 1.00 138.44 114 LYS F C 1
ATOM 7258 O O . LYS F 1 75 ? 56.358 21.072 31.031 1.00 134.95 114 LYS F O 1
ATOM 7264 N N . ILE F 1 76 ? 56.133 19.064 32.016 1.00 135.52 115 ILE F N 1
ATOM 7265 C CA . ILE F 1 76 ? 55.593 18.406 30.830 1.00 126.58 115 ILE F CA 1
ATOM 7266 C C . ILE F 1 76 ? 54.102 18.736 30.762 1.00 122.61 115 ILE F C 1
ATOM 7267 O O . ILE F 1 76 ? 53.367 18.489 31.720 1.00 125.06 115 ILE F O 1
ATOM 7272 N N . ILE F 1 77 ? 53.667 19.314 29.644 1.00 114.73 116 ILE F N 1
ATOM 7273 C CA . ILE F 1 77 ? 52.274 19.761 29.493 1.00 110.44 116 ILE F CA 1
ATOM 7274 C C . ILE F 1 77 ? 51.447 18.869 28.561 1.00 106.78 116 ILE F C 1
ATOM 7275 O O . ILE F 1 77 ? 50.240 19.072 28.394 1.00 105.01 116 ILE F O 1
ATOM 7280 N N . ASN F 1 78 ? 52.116 17.894 27.952 1.00 105.83 117 ASN F N 1
ATOM 7281 C CA . ASN F 1 78 ? 51.476 16.880 27.119 1.00 102.70 117 ASN F CA 1
ATOM 7282 C C . ASN F 1 78 ? 52.279 15.591 27.228 1.00 105.27 117 ASN F C 1
ATOM 7283 O O . ASN F 1 78 ? 53.419 15.522 26.759 1.00 105.96 117 ASN F O 1
ATOM 7288 N N . LEU F 1 79 ? 51.686 14.583 27.863 1.00 106.88 118 LEU F N 1
ATOM 7289 C CA . LEU F 1 79 ? 52.345 13.292 28.048 1.00 109.94 118 LEU F CA 1
ATOM 7290 C C . LEU F 1 79 ? 52.468 12.527 26.732 1.00 106.22 118 LEU F C 1
ATOM 7291 O O . LEU F 1 79 ? 53.353 11.682 26.575 1.00 109.34 118 LEU F O 1
ATOM 7296 N N . ASN F 1 80 ? 51.582 12.840 25.792 1.00 100.42 119 ASN F N 1
ATOM 7297 C CA . ASN F 1 80 ? 51.592 12.221 24.474 1.00 96.03 119 ASN F CA 1
ATOM 7298 C C . ASN F 1 80 ? 52.120 13.161 23.394 1.00 92.21 119 ASN F C 1
ATOM 7299 O O . ASN F 1 80 ? 51.809 13.000 22.219 1.00 89.49 119 ASN F O 1
ATOM 7304 N N . GLY F 1 81 ? 52.931 14.134 23.798 1.00 93.99 120 GLY F N 1
ATOM 7305 C CA . GLY F 1 81 ? 53.479 15.130 22.877 1.00 92.99 120 GLY F CA 1
ATOM 7306 C C . GLY F 1 81 ? 54.135 14.559 21.631 1.00 92.36 120 GLY F C 1
ATOM 7307 O O . GLY F 1 81 ? 53.886 15.031 20.521 1.00 90.50 120 GLY F O 1
ATOM 7308 N N . ILE F 1 82 ? 54.964 13.536 21.822 1.00 96.13 121 ILE F N 1
ATOM 7309 C CA . ILE F 1 82 ? 55.738 12.926 20.739 1.00 97.19 121 ILE F CA 1
ATOM 7310 C C . ILE F 1 82 ? 54.843 12.209 19.723 1.00 97.01 121 ILE F C 1
ATOM 7311 O O . ILE F 1 82 ? 54.992 12.413 18.517 1.00 96.70 121 ILE F O 1
ATOM 7316 N N . THR F 1 83 ? 53.920 11.379 20.212 1.00 98.25 122 THR F N 1
ATOM 7317 C CA . THR F 1 83 ? 52.988 10.647 19.343 1.00 96.01 122 THR F CA 1
ATOM 7318 C C . THR F 1 83 ? 52.027 11.587 18.611 1.00 93.62 122 THR F C 1
ATOM 7319 O O . THR F 1 83 ? 51.631 11.312 17.472 1.00 94.29 122 THR F O 1
ATOM 7323 N N . ASP F 1 84 ? 51.667 12.690 19.274 1.00 92.09 123 ASP F N 1
ATOM 7324 C CA . ASP F 1 84 ? 50.843 13.750 18.688 1.00 86.77 123 ASP F CA 1
ATOM 7325 C C . ASP F 1 84 ? 51.502 14.380 17.466 1.00 85.27 123 ASP F C 1
ATOM 7326 O O . ASP F 1 84 ? 50.873 14.496 16.413 1.00 85.18 123 ASP F O 1
ATOM 7331 N N . VAL F 1 85 ? 52.766 14.780 17.603 1.00 85.74 124 VAL F N 1
ATOM 7332 C CA . VAL F 1 85 ? 53.490 15.406 16.494 1.00 84.98 124 VAL F CA 1
ATOM 7333 C C . VAL F 1 85 ? 53.771 14.392 15.382 1.00 83.06 124 VAL F C 1
ATOM 7334 O O . VAL F 1 85 ? 53.817 14.752 14.204 1.00 82.04 124 VAL F O 1
ATOM 7338 N N . ILE F 1 86 ? 53.936 13.126 15.766 1.00 84.39 125 ILE F N 1
ATOM 7339 C CA . ILE F 1 86 ? 54.054 12.031 14.806 1.00 82.87 125 ILE F CA 1
ATOM 7340 C C . ILE F 1 86 ? 52.751 11.922 14.015 1.00 80.24 125 ILE F C 1
ATOM 7341 O O . ILE F 1 86 ? 52.762 11.769 12.795 1.00 81.51 125 ILE F O 1
ATOM 7346 N N . SER F 1 87 ? 51.625 12.028 14.708 1.00 77.55 126 SER F N 1
ATOM 7347 C CA . SER F 1 87 ? 50.344 11.992 14.027 1.00 75.16 126 SER F CA 1
ATOM 7348 C C . SER F 1 87 ? 50.139 13.224 13.141 1.00 73.49 126 SER F C 1
ATOM 7349 O O . SER F 1 87 ? 49.622 13.102 12.033 1.00 72.47 126 SER F O 1
ATOM 7352 N N . ILE F 1 88 ? 50.576 14.395 13.603 1.00 72.86 127 ILE F N 1
ATOM 7353 C CA . ILE F 1 88 ? 50.493 15.609 12.779 1.00 71.57 127 ILE F CA 1
ATOM 7354 C C . ILE F 1 88 ? 51.332 15.478 11.498 1.00 74.23 127 ILE F C 1
ATOM 7355 O O . ILE F 1 88 ? 50.853 15.814 10.410 1.00 72.14 127 ILE F O 1
ATOM 7360 N N . VAL F 1 89 ? 52.562 14.971 11.616 1.00 76.48 128 VAL F N 1
ATOM 7361 C CA . VAL F 1 89 ? 53.386 14.728 10.422 1.00 79.30 128 VAL F CA 1
ATOM 7362 C C . VAL F 1 89 ? 52.726 13.695 9.492 1.00 78.20 128 VAL F C 1
ATOM 7363 O O . VAL F 1 89 ? 52.917 13.736 8.278 1.00 78.07 128 VAL F O 1
ATOM 7367 N N . ASP F 1 90 ? 51.934 12.792 10.070 1.00 76.78 129 ASP F N 1
ATOM 7368 C CA . ASP F 1 90 ? 51.162 11.828 9.294 1.00 76.79 129 ASP F CA 1
ATOM 7369 C C . ASP F 1 90 ? 50.080 12.489 8.446 1.00 76.00 129 ASP F C 1
ATOM 7370 O O . ASP F 1 90 ? 49.915 12.129 7.276 1.00 75.71 129 ASP F O 1
ATOM 7375 N N . VAL F 1 91 ? 49.348 13.446 9.027 1.00 73.61 130 VAL F N 1
ATOM 7376 C CA . VAL F 1 91 ? 48.323 14.179 8.270 1.00 72.34 130 VAL F CA 1
ATOM 7377 C C . VAL F 1 91 ? 48.972 15.099 7.236 1.00 72.87 130 VAL F C 1
ATOM 7378 O O . VAL F 1 91 ? 48.426 15.286 6.148 1.00 75.71 130 VAL F O 1
ATOM 7382 N N . ILE F 1 92 ? 50.137 15.653 7.580 1.00 72.43 131 ILE F N 1
ATOM 7383 C CA . ILE F 1 92 ? 50.932 16.460 6.651 1.00 72.94 131 ILE F CA 1
ATOM 7384 C C . ILE F 1 92 ? 51.332 15.613 5.442 1.00 74.76 131 ILE F C 1
ATOM 7385 O O . ILE F 1 92 ? 51.251 16.066 4.297 1.00 77.24 131 ILE F O 1
ATOM 7390 N N . ASN F 1 93 ? 51.742 14.375 5.707 1.00 75.02 132 ASN F N 1
ATOM 7391 C CA . ASN F 1 93 ? 52.069 13.428 4.646 1.00 76.23 132 ASN F CA 1
ATOM 7392 C C . ASN F 1 93 ? 50.850 12.927 3.887 1.00 74.93 132 ASN F C 1
ATOM 7393 O O . ASN F 1 93 ? 50.984 12.451 2.767 1.00 76.87 132 ASN F O 1
ATOM 7398 N N . TYR F 1 94 ? 49.671 13.034 4.498 1.00 72.03 133 TYR F N 1
ATOM 7399 C CA . TYR F 1 94 ? 48.429 12.548 3.891 1.00 69.92 133 TYR F CA 1
ATOM 7400 C C . TYR F 1 94 ? 47.850 13.550 2.894 1.00 67.46 133 TYR F C 1
ATOM 7401 O O . TYR F 1 94 ? 47.601 13.204 1.742 1.00 66.15 133 TYR F O 1
ATOM 7410 N N . ILE F 1 95 ? 47.664 14.793 3.333 1.00 65.04 134 ILE F N 1
ATOM 7411 C CA . ILE F 1 95 ? 47.001 15.816 2.517 1.00 65.05 134 ILE F CA 1
ATOM 7412 C C . ILE F 1 95 ? 47.795 16.180 1.257 1.00 67.04 134 ILE F C 1
ATOM 7413 O O . ILE F 1 95 ? 49.021 16.067 1.236 1.00 68.86 134 ILE F O 1
ATOM 7418 N N . SER F 1 96 ? 47.089 16.600 0.206 1.00 69.13 135 SER F N 1
ATOM 7419 C CA . SER F 1 96 ? 47.729 16.962 -1.067 1.00 71.57 135 SER F CA 1
ATOM 7420 C C . SER F 1 96 ? 48.409 18.331 -1.006 1.00 72.81 135 SER F C 1
ATOM 7421 O O . SER F 1 96 ? 49.387 18.579 -1.717 1.00 76.49 135 SER F O 1
ATOM 7424 N N . SER F 1 97 ? 47.891 19.205 -0.144 1.00 70.28 136 SER F N 1
ATOM 7425 C CA . SER F 1 97 ? 48.448 20.535 0.058 1.00 70.51 136 SER F CA 1
ATOM 7426 C C . SER F 1 97 ? 49.808 20.475 0.739 1.00 70.93 136 SER F C 1
ATOM 7427 O O . SER F 1 97 ? 49.974 19.806 1.763 1.00 71.96 136 SER F O 1
ATOM 7430 N N . ASP F 1 98 ? 50.778 21.177 0.158 1.00 73.86 137 ASP F N 1
ATOM 7431 C CA . ASP F 1 98 ? 52.082 21.372 0.785 1.00 74.06 137 ASP F CA 1
ATOM 7432 C C . ASP F 1 98 ? 51.913 22.247 2.018 1.00 72.24 137 ASP F C 1
ATOM 7433 O O . ASP F 1 98 ? 51.099 23.172 2.023 1.00 71.39 137 ASP F O 1
ATOM 7438 N N . VAL F 1 99 ? 52.660 21.949 3.073 1.00 71.79 138 VAL F N 1
ATOM 7439 C CA . VAL F 1 99 ? 52.693 22.849 4.216 1.00 71.03 138 VAL F CA 1
ATOM 7440 C C . VAL F 1 99 ? 54.075 23.457 4.384 1.00 72.60 138 VAL F C 1
ATOM 7441 O O . VAL F 1 99 ? 55.069 22.746 4.531 1.00 77.01 138 VAL F O 1
ATOM 7445 N N . TYR F 1 100 ? 54.120 24.784 4.307 1.00 70.78 139 TYR F N 1
ATOM 7446 C CA . TYR F 1 100 ? 55.341 25.535 4.528 1.00 69.74 139 TYR F CA 1
ATOM 7447 C C . TYR F 1 100 ? 55.436 25.838 6.018 1.00 69.97 139 TYR F C 1
ATOM 7448 O O . TYR F 1 100 ? 54.436 26.176 6.658 1.00 69.90 139 TYR F O 1
ATOM 7457 N N . THR F 1 101 ? 56.631 25.707 6.577 1.00 71.22 140 THR F N 1
ATOM 7458 C CA . THR F 1 101 ? 56.830 26.017 7.989 1.00 70.95 140 THR F CA 1
ATOM 7459 C C . THR F 1 101 ? 57.646 27.295 8.154 1.00 72.71 140 THR F C 1
ATOM 7460 O O . THR F 1 101 ? 58.520 27.593 7.337 1.00 74.80 140 THR F O 1
ATOM 7464 N N . TYR F 1 102 ? 57.331 28.057 9.199 1.00 73.35 141 TYR F N 1
ATOM 7465 C CA . TYR F 1 102 ? 58.024 29.307 9.509 1.00 76.75 141 TYR F CA 1
ATOM 7466 C C . TYR F 1 102 ? 58.242 29.392 11.014 1.00 80.36 141 TYR F C 1
ATOM 7467 O O . TYR F 1 102 ? 57.281 29.511 11.780 1.00 79.87 141 TYR F O 1
ATOM 7476 N N . CYS F 1 103 ? 59.496 29.332 11.447 1.00 85.10 142 CYS F N 1
ATOM 7477 C CA . CYS F 1 103 ? 59.782 29.500 12.863 1.00 89.14 142 CYS F CA 1
ATOM 7478 C C . CYS F 1 103 ? 59.903 30.979 13.209 1.00 90.89 142 CYS F C 1
ATOM 7479 O O . CYS F 1 103 ? 60.743 31.687 12.656 1.00 94.28 142 CYS F O 1
ATOM 7482 N N . LEU F 1 104 ? 59.057 31.431 14.131 1.00 89.88 143 LEU F N 1
ATOM 7483 C CA . LEU F 1 104 ? 58.963 32.846 14.493 1.00 90.45 143 LEU F CA 1
ATOM 7484 C C . LEU F 1 104 ? 59.673 33.192 15.803 1.00 95.95 143 LEU F C 1
ATOM 7485 O O . LEU F 1 104 ? 59.397 34.228 16.416 1.00 100.02 143 LEU F O 1
ATOM 7490 N N . GLY F 1 105 ? 60.593 32.330 16.221 1.00 98.20 144 GLY F N 1
ATOM 7491 C CA . GLY F 1 105 ? 61.329 32.548 17.456 1.00 103.84 144 GLY F CA 1
ATOM 7492 C C . GLY F 1 105 ? 61.857 31.267 18.063 1.00 106.42 144 GLY F C 1
ATOM 7493 O O . GLY F 1 105 ? 63.066 31.078 18.153 1.00 112.80 144 GLY F O 1
ATOM 7494 N N . LYS F 1 106 ? 60.951 30.392 18.489 1.00 102.97 145 LYS F N 1
ATOM 7495 C CA . LYS F 1 106 ? 61.336 29.146 19.146 1.00 103.59 145 LYS F CA 1
ATOM 7496 C C . LYS F 1 106 ? 60.635 27.940 18.537 1.00 99.45 145 LYS F C 1
ATOM 7497 O O . LYS F 1 106 ? 59.443 27.987 18.229 1.00 95.51 145 LYS F O 1
ATOM 7503 N N . ALA F 1 107 ? 61.398 26.866 18.359 1.00 100.05 146 ALA F N 1
ATOM 7504 C CA . ALA F 1 107 ? 60.869 25.568 17.958 1.00 97.01 146 ALA F CA 1
ATOM 7505 C C . ALA F 1 107 ? 61.664 24.485 18.681 1.00 100.16 146 ALA F C 1
ATOM 7506 O O . ALA F 1 107 ? 62.671 23.984 18.170 1.00 100.02 146 ALA F O 1
ATOM 7508 N N . TYR F 1 108 ? 61.213 24.147 19.885 1.00 102.69 147 TYR F N 1
ATOM 7509 C CA . TYR F 1 108 ? 61.918 23.192 20.733 1.00 106.57 147 TYR F CA 1
ATOM 7510 C C . TYR F 1 108 ? 61.211 21.844 20.800 1.00 104.69 147 TYR F C 1
ATOM 7511 O O . TYR F 1 108 ? 59.980 21.775 20.772 1.00 101.65 147 TYR F O 1
ATOM 7520 N N . GLY F 1 109 ? 62.009 20.782 20.898 1.00 106.94 148 GLY F N 1
ATOM 7521 C CA . GLY F 1 109 ? 61.508 19.421 21.061 1.00 104.85 148 GLY F CA 1
ATOM 7522 C C . GLY F 1 109 ? 60.647 18.981 19.900 1.00 99.63 148 GLY F C 1
ATOM 7523 O O . GLY F 1 109 ? 61.089 18.986 18.748 1.00 99.46 148 GLY F O 1
ATOM 7524 N N . ILE F 1 110 ? 59.407 18.618 20.214 1.00 96.78 149 ILE F N 1
ATOM 7525 C CA . ILE F 1 110 ? 58.437 18.165 19.214 1.00 91.48 149 ILE F CA 1
ATOM 7526 C C . ILE F 1 110 ? 58.067 19.251 18.197 1.00 88.09 149 ILE F C 1
ATOM 7527 O O . ILE F 1 110 ? 57.694 18.937 17.068 1.00 86.28 149 ILE F O 1
ATOM 7532 N N . ALA F 1 111 ? 58.185 20.517 18.600 1.00 88.59 150 ALA F N 1
ATOM 7533 C CA . ALA F 1 111 ? 57.953 21.654 17.702 1.00 85.95 150 ALA F CA 1
ATOM 7534 C C . ALA F 1 111 ? 59.034 21.767 16.629 1.00 85.72 150 ALA F C 1
ATOM 7535 O O . ALA F 1 111 ? 58.766 22.234 15.520 1.00 84.72 150 ALA F O 1
ATOM 7537 N N . CYS F 1 112 ? 60.250 21.341 16.969 1.00 88.03 151 CYS F N 1
ATOM 7538 C CA . CYS F 1 112 ? 61.362 21.314 16.022 1.00 89.05 151 CYS F CA 1
ATOM 7539 C C . CYS F 1 112 ? 61.152 20.236 14.967 1.00 88.00 151 CYS F C 1
ATOM 7540 O O . CYS F 1 112 ? 61.419 20.459 13.781 1.00 86.50 151 CYS F O 1
ATOM 7543 N N . ILE F 1 113 ? 60.680 19.070 15.412 1.00 88.20 152 ILE F N 1
ATOM 7544 C CA . ILE F 1 113 ? 60.309 17.974 14.521 1.00 87.04 152 ILE F CA 1
ATOM 7545 C C . ILE F 1 113 ? 59.271 18.465 13.521 1.00 85.21 152 ILE F C 1
ATOM 7546 O O . ILE F 1 113 ? 59.395 18.219 12.322 1.00 86.38 152 ILE F O 1
ATOM 7551 N N . LEU F 1 114 ? 58.263 19.170 14.035 1.00 84.58 153 LEU F N 1
ATOM 7552 C CA . LEU F 1 114 ? 57.180 19.728 13.231 1.00 81.29 153 LEU F CA 1
ATOM 7553 C C . LEU F 1 114 ? 57.704 20.687 12.164 1.00 82.08 153 LEU F C 1
ATOM 7554 O O . LEU F 1 114 ? 57.389 20.535 10.980 1.00 81.32 153 LEU F O 1
ATOM 7559 N N . ALA F 1 115 ? 58.512 21.659 12.591 1.00 83.68 154 ALA F N 1
ATOM 7560 C CA . ALA F 1 115 ? 59.112 22.642 11.686 1.00 84.84 154 ALA F CA 1
ATOM 7561 C C . ALA F 1 115 ? 59.909 21.983 10.557 1.00 86.54 154 ALA F C 1
ATOM 7562 O O . ALA F 1 115 ? 59.810 22.394 9.398 1.00 87.42 154 ALA F O 1
ATOM 7564 N N . SER F 1 116 ? 60.676 20.951 10.902 1.00 88.09 155 SER F N 1
ATOM 7565 C CA . SER F 1 116 ? 61.501 20.229 9.932 1.00 89.57 155 SER F CA 1
ATOM 7566 C C . SER F 1 116 ? 60.686 19.301 9.024 1.00 87.19 155 SER F C 1
ATOM 7567 O O . SER F 1 116 ? 61.199 18.798 8.023 1.00 86.49 155 SER F O 1
ATOM 7570 N N . SER F 1 117 ? 59.421 19.081 9.378 1.00 84.07 156 SER F N 1
ATOM 7571 C CA . SER F 1 117 ? 58.547 18.180 8.631 1.00 82.19 156 SER F CA 1
ATOM 7572 C C . SER F 1 117 ? 57.852 18.857 7.451 1.00 80.21 156 SER F C 1
ATOM 7573 O O . SER F 1 117 ? 57.193 18.188 6.650 1.00 79.74 156 SER F O 1
ATOM 7576 N N . GLY F 1 118 ? 57.998 20.177 7.350 1.00 78.24 157 GLY F N 1
ATOM 7577 C CA . GLY F 1 118 ? 57.429 20.938 6.240 1.00 75.56 157 GLY F CA 1
ATOM 7578 C C . GLY F 1 118 ? 58.073 20.568 4.920 1.00 77.87 157 GLY F C 1
ATOM 7579 O O . GLY F 1 118 ? 59.139 19.945 4.896 1.00 82.86 157 GLY F O 1
ATOM 7580 N N . LYS F 1 119 ? 57.429 20.953 3.821 1.00 76.49 158 LYS F N 1
ATOM 7581 C CA . LYS F 1 119 ? 57.928 20.654 2.480 1.00 80.73 158 LYS F CA 1
ATOM 7582 C C . LYS F 1 119 ? 59.380 21.110 2.309 1.00 85.69 158 LYS F C 1
ATOM 7583 O O . LYS F 1 119 ? 59.718 22.253 2.624 1.00 85.81 158 LYS F O 1
ATOM 7589 N N . LYS F 1 120 ? 60.232 20.206 1.827 1.00 91.16 159 LYS F N 1
ATOM 7590 C CA . LYS F 1 120 ? 61.642 20.521 1.589 1.00 96.21 159 LYS F CA 1
ATOM 7591 C C . LYS F 1 120 ? 61.781 21.641 0.564 1.00 96.10 159 LYS F C 1
ATOM 7592 O O . LYS F 1 120 ? 61.185 21.591 -0.511 1.00 96.11 159 LYS F O 1
ATOM 7598 N N . GLY F 1 121 ? 62.562 22.656 0.921 1.00 97.14 160 GLY F N 1
ATOM 7599 C CA . GLY F 1 121 ? 62.700 23.866 0.116 1.00 99.81 160 GLY F CA 1
ATOM 7600 C C . GLY F 1 121 ? 61.813 24.983 0.634 1.00 98.80 160 GLY F C 1
ATOM 7601 O O . GLY F 1 121 ? 61.986 26.150 0.263 1.00 99.48 160 GLY F O 1
ATOM 7602 N N . TYR F 1 122 ? 60.865 24.619 1.499 1.00 95.66 161 TYR F N 1
ATOM 7603 C CA . TYR F 1 122 ? 59.875 25.556 2.021 1.00 89.92 161 TYR F CA 1
ATOM 7604 C C . TYR F 1 122 ? 59.778 25.535 3.549 1.00 88.74 161 TYR F C 1
ATOM 7605 O O . TYR F 1 122 ? 58.734 25.855 4.129 1.00 87.77 161 TYR F O 1
ATOM 7614 N N . ARG F 1 123 ? 60.878 25.164 4.195 1.00 89.02 162 ARG F N 1
ATOM 7615 C CA . ARG F 1 123 ? 60.990 25.282 5.642 1.00 88.02 162 ARG F CA 1
ATOM 7616 C C . ARG F 1 123 ? 61.779 26.550 5.958 1.00 89.83 162 ARG F C 1
ATOM 7617 O O . ARG F 1 123 ? 62.968 26.657 5.641 1.00 93.52 162 ARG F O 1
ATOM 7625 N N . PHE F 1 124 ? 61.104 27.518 6.569 1.00 88.01 163 PHE F N 1
ATOM 7626 C CA . PHE F 1 124 ? 61.690 28.837 6.788 1.00 87.61 163 PHE F CA 1
ATOM 7627 C C . PHE F 1 124 ? 61.896 29.159 8.262 1.00 88.81 163 PHE F C 1
ATOM 7628 O O . PHE F 1 124 ? 61.347 28.486 9.139 1.00 89.60 163 PHE F O 1
ATOM 7636 N N . SER F 1 125 ? 62.690 30.197 8.513 1.00 91.12 164 SER F N 1
ATOM 7637 C CA . SER F 1 125 ? 62.965 30.692 9.855 1.00 93.09 164 SER F CA 1
ATOM 7638 C C . SER F 1 125 ? 63.378 32.157 9.798 1.00 95.10 164 SER F C 1
ATOM 7639 O O . SER F 1 125 ? 63.986 32.599 8.818 1.00 97.83 164 SER F O 1
ATOM 7642 N N . LEU F 1 126 ? 63.054 32.902 10.852 1.00 95.02 165 LEU F N 1
ATOM 7643 C CA . LEU F 1 126 ? 63.555 34.267 11.012 1.00 98.60 165 LEU F CA 1
ATOM 7644 C C . LEU F 1 126 ? 65.002 34.237 11.499 1.00 102.74 165 LEU F C 1
ATOM 7645 O O . LEU F 1 126 ? 65.475 33.208 11.980 1.00 105.34 165 LEU F O 1
ATOM 7650 N N . LYS F 1 127 ? 65.701 35.361 11.371 1.00 104.96 166 LYS F N 1
ATOM 7651 C CA . LYS F 1 127 ? 67.130 35.415 11.680 1.00 109.10 166 LYS F CA 1
ATOM 7652 C C . LYS F 1 127 ? 67.456 35.027 13.128 1.00 111.10 166 LYS F C 1
ATOM 7653 O O . LYS F 1 127 ? 68.413 34.290 13.372 1.00 113.05 166 LYS F O 1
ATOM 7659 N N . ASN F 1 128 ? 66.648 35.504 14.073 1.00 110.37 167 ASN F N 1
ATOM 7660 C CA . ASN F 1 128 ? 66.935 35.328 15.501 1.00 111.93 167 ASN F CA 1
ATOM 7661 C C . ASN F 1 128 ? 66.269 34.113 16.147 1.00 109.04 167 ASN F C 1
ATOM 7662 O O . ASN F 1 128 ? 66.216 34.005 17.374 1.00 110.00 167 ASN F O 1
ATOM 7667 N N . SER F 1 129 ? 65.777 33.197 15.317 1.00 106.22 168 SER F N 1
ATOM 7668 C CA . SER F 1 129 ? 65.079 32.005 15.799 1.00 103.96 168 SER F CA 1
ATOM 7669 C C . SER F 1 129 ? 66.009 30.938 16.385 1.00 107.62 168 SER F C 1
ATOM 7670 O O . SER F 1 129 ? 67.189 30.853 16.023 1.00 110.01 168 SER F O 1
ATOM 7673 N N . SER F 1 130 ? 65.449 30.132 17.287 1.00 107.83 169 SER F N 1
ATOM 7674 C CA . SER F 1 130 ? 66.167 29.059 17.974 1.00 109.25 169 SER F CA 1
ATOM 7675 C C . SER F 1 130 ? 65.518 27.697 17.720 1.00 105.62 169 SER F C 1
ATOM 7676 O O . SER F 1 130 ? 64.295 27.583 17.612 1.00 100.48 169 SER F O 1
ATOM 7679 N N . PHE F 1 131 ? 66.349 26.665 17.632 1.00 107.13 170 PHE F N 1
ATOM 7680 C CA . PHE F 1 131 ? 65.880 25.302 17.415 1.00 105.22 170 PHE F CA 1
ATOM 7681 C C . PHE F 1 131 ? 66.561 24.368 18.403 1.00 110.65 170 PHE F C 1
ATOM 7682 O O . PHE F 1 131 ? 67.710 24.595 18.781 1.00 114.85 170 PHE F O 1
ATOM 7690 N N . CYS F 1 132 ? 65.847 23.323 18.817 1.00 112.06 171 CYS F N 1
ATOM 7691 C CA . CYS F 1 132 ? 66.376 22.346 19.764 1.00 116.73 171 CYS F CA 1
ATOM 7692 C C . CYS F 1 132 ? 65.793 20.951 19.567 1.00 117.22 171 CYS F C 1
ATOM 7693 O O . CYS F 1 132 ? 64.581 20.778 19.401 1.00 113.89 171 CYS F O 1
ATOM 7696 N N . LEU F 1 133 ? 66.677 19.959 19.588 1.00 123.10 172 LEU F N 1
ATOM 7697 C CA . LEU F 1 133 ? 66.277 18.559 19.635 1.00 124.43 172 LEU F CA 1
ATOM 7698 C C . LEU F 1 133 ? 66.677 17.998 20.999 1.00 131.59 172 LEU F C 1
ATOM 7699 O O . LEU F 1 133 ? 67.842 18.093 21.402 1.00 138.95 172 LEU F O 1
ATOM 7704 N N . ASN F 1 134 ? 65.700 17.435 21.707 1.00 133.00 173 ASN F N 1
ATOM 7705 C CA . ASN F 1 134 ? 65.893 16.948 23.076 1.00 138.44 173 ASN F CA 1
ATOM 7706 C C . ASN F 1 134 ? 66.555 15.570 23.131 1.00 141.62 173 ASN F C 1
ATOM 7707 O O . ASN F 1 134 ? 66.822 15.037 24.210 1.00 144.88 173 ASN F O 1
ATOM 7712 N N . ILE F 1 148 ? 56.722 -2.814 33.564 1.00 218.94 187 ILE F N 1
ATOM 7713 C CA . ILE F 1 148 ? 57.466 -3.593 32.578 1.00 219.09 187 ILE F CA 1
ATOM 7714 C C . ILE F 1 148 ? 56.659 -3.749 31.286 1.00 213.30 187 ILE F C 1
ATOM 7715 O O . ILE F 1 148 ? 57.122 -3.361 30.213 1.00 209.51 187 ILE F O 1
ATOM 7720 N N . GLU F 1 149 ? 55.452 -4.303 31.402 1.00 212.84 188 GLU F N 1
ATOM 7721 C CA . GLU F 1 149 ? 54.586 -4.574 30.249 1.00 207.39 188 GLU F CA 1
ATOM 7722 C C . GLU F 1 149 ? 54.272 -3.328 29.418 1.00 201.72 188 GLU F C 1
ATOM 7723 O O . GLU F 1 149 ? 54.251 -3.387 28.186 1.00 198.15 188 GLU F O 1
ATOM 7729 N N . ILE F 1 150 ? 54.039 -2.209 30.100 1.00 201.96 189 ILE F N 1
ATOM 7730 C CA . ILE F 1 150 ? 53.658 -0.953 29.448 1.00 197.44 189 ILE F CA 1
ATOM 7731 C C . ILE F 1 150 ? 54.842 -0.306 28.720 1.00 195.25 189 ILE F C 1
ATOM 7732 O O . ILE F 1 150 ? 54.706 0.153 27.583 1.00 188.90 189 ILE F O 1
ATOM 7737 N N . GLN F 1 151 ? 56.001 -0.288 29.375 1.00 199.18 190 GLN F N 1
ATOM 7738 C CA . GLN F 1 151 ? 57.179 0.418 28.860 1.00 196.48 190 GLN F CA 1
ATOM 7739 C C . GLN F 1 151 ? 57.920 -0.301 27.726 1.00 195.25 190 GLN F C 1
ATOM 7740 O O . GLN F 1 151 ? 58.298 0.335 26.741 1.00 190.37 190 GLN F O 1
ATOM 7746 N N . ASN F 1 152 ? 58.092 -1.618 27.866 1.00 198.72 191 ASN F N 1
ATOM 7747 C CA . ASN F 1 152 ? 58.970 -2.442 27.012 1.00 198.20 191 ASN F CA 1
ATOM 7748 C C . ASN F 1 152 ? 58.938 -2.219 25.495 1.00 190.89 191 ASN F C 1
ATOM 7749 O O . ASN F 1 152 ? 59.982 -2.276 24.838 1.00 192.00 191 ASN F O 1
ATOM 7754 N N . LYS F 1 153 ? 57.751 -1.989 24.943 1.00 183.18 192 LYS F N 1
ATOM 7755 C CA . LYS F 1 153 ? 57.601 -1.884 23.493 1.00 177.27 192 LYS F CA 1
ATOM 7756 C C . LYS F 1 153 ? 57.106 -0.507 23.037 1.00 171.60 192 LYS F C 1
ATOM 7757 O O . LYS F 1 153 ? 57.285 -0.136 21.876 1.00 168.78 192 LYS F O 1
ATOM 7763 N N . GLU F 1 154 ? 56.499 0.246 23.953 1.00 170.11 193 GLU F N 1
ATOM 7764 C CA . GLU F 1 154 ? 55.902 1.546 23.632 1.00 163.65 193 GLU F CA 1
ATOM 7765 C C . GLU F 1 154 ? 56.943 2.663 23.491 1.00 159.66 193 GLU F C 1
ATOM 7766 O O . GLU F 1 154 ? 56.903 3.435 22.530 1.00 154.32 193 GLU F O 1
ATOM 7772 N N . ILE F 1 155 ? 57.864 2.743 24.449 1.00 161.28 194 ILE F N 1
ATOM 7773 C CA . ILE F 1 155 ? 58.881 3.798 24.467 1.00 158.23 194 ILE F CA 1
ATOM 7774 C C . ILE F 1 155 ? 59.934 3.582 23.377 1.00 156.90 194 ILE F C 1
ATOM 7775 O O . ILE F 1 155 ? 60.291 4.522 22.664 1.00 154.58 194 ILE F O 1
ATOM 7780 N N . MET F 1 156 ? 60.409 2.344 23.243 1.00 158.91 195 MET F N 1
ATOM 7781 C CA . MET F 1 156 ? 61.467 2.009 22.284 1.00 158.31 195 MET F CA 1
ATOM 7782 C C . MET F 1 156 ? 61.022 2.115 20.822 1.00 150.56 195 MET F C 1
ATOM 7783 O O . MET F 1 156 ? 61.828 2.450 19.951 1.00 147.70 195 MET F O 1
ATOM 7788 N N . ASN F 1 157 ? 59.747 1.824 20.561 1.00 145.84 196 ASN F N 1
ATOM 7789 C CA . ASN F 1 157 ? 59.147 2.061 19.244 1.00 139.81 196 ASN F CA 1
ATOM 7790 C C . ASN F 1 157 ? 59.063 3.549 18.913 1.00 134.18 196 ASN F C 1
ATOM 7791 O O . ASN F 1 157 ? 59.365 3.959 17.790 1.00 131.81 196 ASN F O 1
ATOM 7796 N N . THR F 1 158 ? 58.651 4.340 19.904 1.00 131.61 197 THR F N 1
ATOM 7797 C CA . THR F 1 158 ? 58.499 5.791 19.770 1.00 125.94 197 THR F CA 1
ATOM 7798 C C . THR F 1 158 ? 59.835 6.462 19.445 1.00 126.22 197 THR F C 1
ATOM 7799 O O . THR F 1 158 ? 59.904 7.322 18.560 1.00 121.53 197 THR F O 1
ATOM 7803 N N . LYS F 1 159 ? 60.888 6.052 20.154 1.00 130.04 198 LYS F N 1
ATOM 7804 C CA . LYS F 1 159 ? 62.231 6.599 19.951 1.00 131.59 198 LYS F CA 1
ATOM 7805 C C . LYS F 1 159 ? 62.780 6.301 18.555 1.00 129.66 198 LYS F C 1
ATOM 7806 O O . LYS F 1 159 ? 63.451 7.144 17.960 1.00 127.70 198 LYS F O 1
ATOM 7812 N N . LYS F 1 160 ? 62.486 5.107 18.039 1.00 129.67 199 LYS F N 1
ATOM 7813 C CA . LYS F 1 160 ? 62.935 4.699 16.704 1.00 127.71 199 LYS F CA 1
ATOM 7814 C C . LYS F 1 160 ? 62.263 5.526 15.606 1.00 121.06 199 LYS F C 1
ATOM 7815 O O . LYS F 1 160 ? 62.893 5.859 14.600 1.00 120.46 199 LYS F O 1
ATOM 7821 N N . LYS F 1 161 ? 60.989 5.856 15.813 1.00 116.16 200 LYS F N 1
ATOM 7822 C CA . LYS F 1 161 ? 60.233 6.682 14.875 1.00 109.75 200 LYS F CA 1
ATOM 7823 C C . LYS F 1 161 ? 60.755 8.116 14.850 1.00 106.96 200 LYS F C 1
ATOM 7824 O O . LYS F 1 161 ? 60.881 8.716 13.779 1.00 104.08 200 LYS F O 1
ATOM 7830 N N . VAL F 1 162 ? 61.067 8.652 16.030 1.00 106.64 201 VAL F N 1
ATOM 7831 C CA . VAL F 1 162 ? 61.527 10.034 16.158 1.00 104.33 201 VAL F CA 1
ATOM 7832 C C . VAL F 1 162 ? 62.863 10.252 15.437 1.00 106.32 201 VAL F C 1
ATOM 7833 O O . VAL F 1 162 ? 63.075 11.298 14.825 1.00 104.04 201 VAL F O 1
ATOM 7837 N N . ILE F 1 163 ? 63.742 9.251 15.498 1.00 111.00 202 ILE F N 1
ATOM 7838 C CA . ILE F 1 163 ? 65.017 9.282 14.782 1.00 114.40 202 ILE F CA 1
ATOM 7839 C C . ILE F 1 163 ? 64.764 9.197 13.276 1.00 113.69 202 ILE F C 1
ATOM 7840 O O . ILE F 1 163 ? 65.331 9.968 12.499 1.00 115.02 202 ILE F O 1
ATOM 7845 N N . GLU F 1 164 ? 63.888 8.274 12.884 1.00 113.21 203 GLU F N 1
ATOM 7846 C CA . GLU F 1 164 ? 63.595 8.008 11.478 1.00 112.54 203 GLU F CA 1
ATOM 7847 C C . GLU F 1 164 ? 63.040 9.225 10.734 1.00 107.04 203 GLU F C 1
ATOM 7848 O O . GLU F 1 164 ? 63.400 9.458 9.579 1.00 106.79 203 GLU F O 1
ATOM 7854 N N . ILE F 1 165 ? 62.174 9.992 11.400 1.00 103.06 204 ILE F N 1
ATOM 7855 C CA . ILE F 1 165 ? 61.602 11.215 10.821 1.00 97.98 204 ILE F CA 1
ATOM 7856 C C . ILE F 1 165 ? 62.680 12.286 10.628 1.00 98.38 204 ILE F C 1
ATOM 7857 O O . ILE F 1 165 ? 62.842 12.812 9.524 1.00 97.07 204 ILE F O 1
ATOM 7862 N N . ILE F 1 166 ? 63.419 12.586 11.698 1.00 100.05 205 ILE F N 1
ATOM 7863 C CA . ILE F 1 166 ? 64.492 13.587 11.664 1.00 101.41 205 ILE F CA 1
ATOM 7864 C C . ILE F 1 166 ? 65.554 13.235 10.616 1.00 105.09 205 ILE F C 1
ATOM 7865 O O . ILE F 1 166 ? 66.056 14.119 9.911 1.00 105.04 205 ILE F O 1
ATOM 7870 N N . SER F 1 167 ? 65.873 11.944 10.511 1.00 107.54 206 SER F N 1
ATOM 7871 C CA . SER F 1 167 ? 66.825 11.440 9.517 1.00 111.17 206 SER F CA 1
ATOM 7872 C C . SER F 1 167 ? 66.367 11.737 8.089 1.00 109.81 206 SER F C 1
ATOM 7873 O O . SER F 1 167 ? 67.169 12.149 7.248 1.00 111.83 206 SER F O 1
ATOM 7876 N N . LYS F 1 168 ? 65.076 11.525 7.830 1.00 105.67 207 LYS F N 1
ATOM 7877 C CA . LYS F 1 168 ? 64.482 11.778 6.521 1.00 104.56 207 LYS F CA 1
ATOM 7878 C C . LYS F 1 168 ? 64.470 13.275 6.216 1.00 102.95 207 LYS F C 1
ATOM 7879 O O . LYS F 1 168 ? 64.779 13.692 5.097 1.00 103.97 207 LYS F O 1
ATOM 7885 N N . ASN F 1 169 ? 64.116 14.072 7.225 1.00 100.53 208 ASN F N 1
ATOM 7886 C CA . ASN F 1 169 ? 64.016 15.522 7.087 1.00 98.47 208 ASN F CA 1
ATOM 7887 C C . ASN F 1 169 ? 65.363 16.178 6.811 1.00 103.96 208 ASN F C 1
ATOM 7888 O O . ASN F 1 169 ? 65.439 17.139 6.044 1.00 105.44 208 ASN F O 1
ATOM 7893 N N . THR F 1 170 ? 66.418 15.643 7.424 1.00 106.87 209 THR F N 1
ATOM 7894 C CA . THR F 1 170 ? 67.758 16.225 7.322 1.00 110.07 209 THR F CA 1
ATOM 7895 C C . THR F 1 170 ? 68.661 15.524 6.298 1.00 114.56 209 THR F C 1
ATOM 7896 O O . THR F 1 170 ? 69.814 15.925 6.107 1.00 117.96 209 THR F O 1
ATOM 7900 N N . GLU F 1 171 ? 68.125 14.494 5.638 1.00 115.14 210 GLU F N 1
ATOM 7901 C CA . GLU F 1 171 ? 68.864 13.680 4.654 1.00 119.00 210 GLU F CA 1
ATOM 7902 C C . GLU F 1 171 ? 70.126 13.059 5.255 1.00 123.05 210 GLU F C 1
ATOM 7903 O O . GLU F 1 171 ? 71.190 13.048 4.632 1.00 127.32 210 GLU F O 1
ATOM 7909 N N . LYS F 1 172 ? 69.988 12.548 6.475 1.00 121.66 211 LYS F N 1
ATOM 7910 C CA . LYS F 1 172 ? 71.094 11.934 7.201 1.00 125.81 211 LYS F CA 1
ATOM 7911 C C . LYS F 1 172 ? 70.731 10.513 7.622 1.00 127.62 211 LYS F C 1
ATOM 7912 O O . LYS F 1 172 ? 69.549 10.173 7.713 1.00 124.11 211 LYS F O 1
ATOM 7918 N N . ASP F 1 173 ? 71.750 9.691 7.869 1.00 134.62 212 ASP F N 1
ATOM 7919 C CA . ASP F 1 173 ? 71.558 8.308 8.321 1.00 137.80 212 ASP F CA 1
ATOM 7920 C C . ASP F 1 173 ? 71.022 8.267 9.750 1.00 135.52 212 ASP F C 1
ATOM 7921 O O . ASP F 1 173 ? 71.195 9.222 10.509 1.00 134.34 212 ASP F O 1
ATOM 7926 N N . THR F 1 174 ? 70.376 7.159 10.112 1.00 135.19 213 THR F N 1
ATOM 7927 C CA . THR F 1 174 ? 69.763 7.019 11.438 1.00 134.56 213 THR F CA 1
ATOM 7928 C C . THR F 1 174 ? 70.782 7.002 12.580 1.00 140.42 213 THR F C 1
ATOM 7929 O O . THR F 1 174 ? 70.456 7.393 13.699 1.00 139.59 213 THR F O 1
ATOM 7933 N N . ASN F 1 175 ? 72.004 6.557 12.287 1.00 146.81 214 ASN F N 1
ATOM 7934 C CA . ASN F 1 175 ? 73.079 6.487 13.280 1.00 151.53 214 ASN F CA 1
ATOM 7935 C C . ASN F 1 175 ? 73.579 7.851 13.753 1.00 150.09 214 ASN F C 1
ATOM 7936 O O . ASN F 1 175 ? 73.746 8.069 14.954 1.00 151.65 214 ASN F O 1
ATOM 7941 N N . VAL F 1 176 ? 73.820 8.758 12.807 1.00 146.93 215 VAL F N 1
ATOM 7942 C CA . VAL F 1 176 ? 74.289 10.110 13.125 1.00 146.00 215 VAL F CA 1
ATOM 7943 C C . VAL F 1 176 ? 73.198 10.923 13.839 1.00 140.47 215 VAL F C 1
ATOM 7944 O O . VAL F 1 176 ? 73.495 11.818 14.633 1.00 141.96 215 VAL F O 1
ATOM 7948 N N . ILE F 1 177 ? 71.939 10.588 13.568 1.00 134.39 216 ILE F N 1
ATOM 7949 C CA . ILE F 1 177 ? 70.812 11.238 14.233 1.00 128.73 216 ILE F CA 1
ATOM 7950 C C . ILE F 1 177 ? 70.610 10.658 15.637 1.00 130.35 216 ILE F C 1
ATOM 7951 O O . ILE F 1 177 ? 70.429 11.409 16.597 1.00 129.87 216 ILE F O 1
ATOM 7956 N N . SER F 1 178 ? 70.662 9.330 15.751 1.00 133.00 217 SER F N 1
ATOM 7957 C CA . SER F 1 178 ? 70.558 8.644 17.045 1.00 136.48 217 SER F CA 1
ATOM 7958 C C . SER F 1 178 ? 71.646 9.119 18.006 1.00 142.23 217 SER F C 1
ATOM 7959 O O . SER F 1 178 ? 71.403 9.288 19.205 1.00 141.38 217 SER F O 1
ATOM 7962 N N . ASN F 1 179 ? 72.838 9.339 17.458 1.00 148.44 218 ASN F N 1
ATOM 7963 C CA . ASN F 1 179 ? 73.985 9.820 18.217 1.00 157.16 218 ASN F CA 1
ATOM 7964 C C . ASN F 1 179 ? 73.836 11.279 18.644 1.00 155.57 218 ASN F C 1
ATOM 7965 O O . ASN F 1 179 ? 74.176 11.637 19.773 1.00 159.36 218 ASN F O 1
ATOM 7970 N N . VAL F 1 180 ? 73.323 12.114 17.742 1.00 151.84 219 VAL F N 1
ATOM 7971 C CA . VAL F 1 180 ? 73.160 13.540 18.021 1.00 151.60 219 VAL F CA 1
ATOM 7972 C C . VAL F 1 180 ? 71.996 13.802 18.987 1.00 150.02 219 VAL F C 1
ATOM 7973 O O . VAL F 1 180 ? 71.937 14.857 19.617 1.00 151.62 219 VAL F O 1
ATOM 7977 N N . LEU F 1 181 ? 71.092 12.830 19.110 1.00 148.92 220 LEU F N 1
ATOM 7978 C CA . LEU F 1 181 ? 69.928 12.950 19.990 1.00 146.91 220 LEU F CA 1
ATOM 7979 C C . LEU F 1 181 ? 70.200 12.537 21.438 1.00 152.66 220 LEU F C 1
ATOM 7980 O O . LEU F 1 181 ? 69.351 12.731 22.308 1.00 153.49 220 LEU F O 1
ATOM 7985 N N . GLU F 1 182 ? 71.378 11.971 21.691 1.00 158.27 221 GLU F N 1
ATOM 7986 C CA . GLU F 1 182 ? 71.779 11.598 23.049 1.00 164.74 221 GLU F CA 1
ATOM 7987 C C . GLU F 1 182 ? 72.220 12.813 23.865 1.00 167.51 221 GLU F C 1
ATOM 7988 O O . GLU F 1 182 ? 72.285 12.757 25.095 1.00 171.34 221 GLU F O 1
ATOM 7994 N N . ARG F 1 183 ? 72.520 13.906 23.167 1.00 166.76 222 ARG F N 1
ATOM 7995 C CA . ARG F 1 183 ? 72.888 15.171 23.794 1.00 170.09 222 ARG F CA 1
ATOM 7996 C C . ARG F 1 183 ? 71.887 16.250 23.412 1.00 165.99 222 ARG F C 1
ATOM 7997 O O . ARG F 1 183 ? 71.365 16.248 22.297 1.00 163.63 222 ARG F O 1
ATOM 8005 N N . ASP F 1 184 ? 71.615 17.168 24.336 1.00 168.42 223 ASP F N 1
ATOM 8006 C CA . ASP F 1 184 ? 70.775 18.323 24.029 1.00 164.54 223 ASP F CA 1
ATOM 8007 C C . ASP F 1 184 ? 71.527 19.255 23.087 1.00 163.17 223 ASP F C 1
ATOM 8008 O O . ASP F 1 184 ? 72.602 19.755 23.429 1.00 167.09 223 ASP F O 1
ATOM 8013 N N . LYS F 1 185 ? 70.973 19.460 21.892 1.00 155.29 224 LYS F N 1
ATOM 8014 C CA . LYS F 1 185 ? 71.609 20.316 20.892 1.00 152.63 224 LYS F CA 1
ATOM 8015 C C . LYS F 1 185 ? 70.711 21.472 20.460 1.00 146.45 224 LYS F C 1
ATOM 8016 O O . LYS F 1 185 ? 69.560 21.264 20.065 1.00 138.46 224 LYS F O 1
ATOM 8022 N N . TYR F 1 186 ? 71.264 22.682 20.545 1.00 147.38 225 TYR F N 1
ATOM 8023 C CA . TYR F 1 186 ? 70.593 23.910 20.124 1.00 140.61 225 TYR F CA 1
ATOM 8024 C C . TYR F 1 186 ? 71.178 24.427 18.815 1.00 138.32 225 TYR F C 1
ATOM 8025 O O . TYR F 1 186 ? 72.380 24.314 18.570 1.00 145.09 225 TYR F O 1
ATOM 8034 N N . PHE F 1 187 ? 70.316 24.994 17.978 1.00 131.42 226 PHE F N 1
ATOM 8035 C CA . PHE F 1 187 ? 70.727 25.569 16.704 1.00 129.79 226 PHE F CA 1
ATOM 8036 C C . PHE F 1 187 ? 70.155 26.973 16.572 1.00 128.07 226 PHE F C 1
ATOM 8037 O O . PHE F 1 187 ? 68.994 27.210 16.927 1.00 124.62 226 PHE F O 1
ATOM 8045 N N . ASN F 1 188 ? 70.967 27.898 16.066 1.00 128.55 227 ASN F N 1
ATOM 8046 C CA . ASN F 1 188 ? 70.442 29.156 15.543 1.00 125.43 227 ASN F CA 1
ATOM 8047 C C . ASN F 1 188 ? 70.068 28.966 14.071 1.00 121.55 227 ASN F C 1
ATOM 8048 O O . ASN F 1 188 ? 70.315 27.897 13.503 1.00 121.59 227 ASN F O 1
ATOM 8053 N N . ALA F 1 189 ? 69.480 29.995 13.460 1.00 117.48 228 ALA F N 1
ATOM 8054 C CA . ALA F 1 189 ? 69.033 29.935 12.063 1.00 112.58 228 ALA F CA 1
ATOM 8055 C C . ALA F 1 189 ? 70.075 29.349 11.099 1.00 114.20 228 ALA F C 1
ATOM 8056 O O . ALA F 1 189 ? 69.748 28.494 10.273 1.00 110.05 228 ALA F O 1
ATOM 8058 N N . ASP F 1 190 ? 71.321 29.808 11.218 1.00 119.55 229 ASP F N 1
ATOM 8059 C CA . ASP F 1 190 ? 72.408 29.377 10.336 1.00 123.33 229 ASP F CA 1
ATOM 8060 C C . ASP F 1 190 ? 72.765 27.906 10.537 1.00 124.53 229 ASP F C 1
ATOM 8061 O O . ASP F 1 190 ? 72.955 27.168 9.567 1.00 124.25 229 ASP F O 1
ATOM 8066 N N . GLU F 1 191 ? 72.849 27.492 11.800 1.00 125.73 230 GLU F N 1
ATOM 8067 C CA . GLU F 1 191 ? 73.176 26.111 12.157 1.00 127.06 230 GLU F CA 1
ATOM 8068 C C . GLU F 1 191 ? 72.045 25.152 11.793 1.00 122.09 230 GLU F C 1
ATOM 8069 O O . GLU F 1 191 ? 72.289 23.988 11.474 1.00 121.75 230 GLU F O 1
ATOM 8075 N N . ALA F 1 192 ? 70.813 25.653 11.838 1.00 118.52 231 ALA F N 1
ATOM 8076 C CA . ALA F 1 192 ? 69.638 24.879 11.448 1.00 113.95 231 ALA F CA 1
ATOM 8077 C C . ALA F 1 192 ? 69.584 24.648 9.938 1.00 114.05 231 ALA F C 1
ATOM 8078 O O . ALA F 1 192 ? 69.112 23.602 9.487 1.00 114.38 231 ALA F O 1
ATOM 8080 N N . VAL F 1 193 ? 70.063 25.625 9.167 1.00 115.43 232 VAL F N 1
ATOM 8081 C CA . VAL F 1 193 ? 70.145 25.503 7.706 1.00 114.23 232 VAL F CA 1
ATOM 8082 C C . VAL F 1 193 ? 71.227 24.494 7.302 1.00 118.55 232 VAL F C 1
ATOM 8083 O O . VAL F 1 193 ? 70.983 23.632 6.456 1.00 118.72 232 VAL F O 1
ATOM 8087 N N . ASP F 1 194 ? 72.404 24.602 7.919 1.00 122.05 233 ASP F N 1
ATOM 8088 C CA . ASP F 1 194 ? 73.508 23.668 7.676 1.00 127.04 233 ASP F CA 1
ATOM 8089 C C . ASP F 1 194 ? 73.162 22.227 8.049 1.00 125.68 233 ASP F C 1
ATOM 8090 O O . ASP F 1 194 ? 73.581 21.286 7.370 1.00 129.06 233 ASP F O 1
ATOM 8095 N N . PHE F 1 195 ? 72.395 22.062 9.124 1.00 121.00 234 PHE F N 1
ATOM 8096 C CA . PHE F 1 195 ? 71.971 20.738 9.573 1.00 118.75 234 PHE F CA 1
ATOM 8097 C C . PHE F 1 195 ? 70.827 20.192 8.715 1.00 115.33 234 PHE F C 1
ATOM 8098 O O . PHE F 1 195 ? 70.409 19.046 8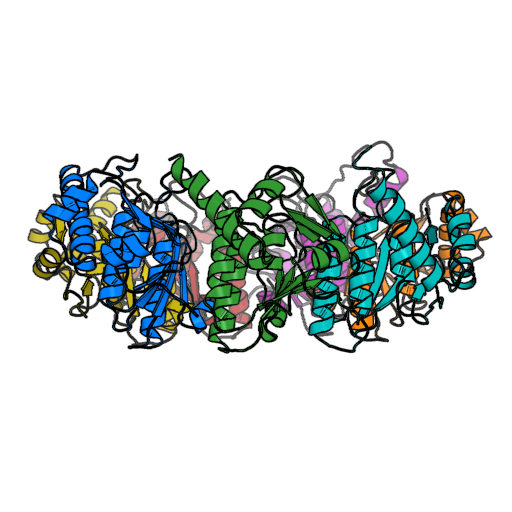.887 1.00 115.51 234 PHE F O 1
ATOM 8106 N N . LYS F 1 196 ? 70.347 21.024 7.788 1.00 113.18 235 LYS F N 1
ATOM 8107 C CA . LYS F 1 196 ? 69.248 20.702 6.864 1.00 108.91 235 LYS F CA 1
ATOM 8108 C C . LYS F 1 196 ? 67.891 20.507 7.550 1.00 105.23 235 LYS F C 1
ATOM 8109 O O . LYS F 1 196 ? 67.031 19.775 7.047 1.00 104.56 235 LYS F O 1
ATOM 8115 N N . LEU F 1 197 ? 67.713 21.168 8.694 1.00 104.11 236 LEU F N 1
ATOM 8116 C CA . LEU F 1 197 ? 66.417 21.237 9.374 1.00 100.31 236 LEU F CA 1
ATOM 8117 C C . LEU F 1 197 ? 65.563 22.329 8.740 1.00 98.69 236 LEU F C 1
ATOM 8118 O O . LEU F 1 197 ? 64.343 22.205 8.640 1.00 97.67 236 LEU F O 1
ATOM 8123 N N . ILE F 1 198 ? 66.231 23.401 8.325 1.00 101.75 237 ILE F N 1
ATOM 8124 C CA . ILE F 1 198 ? 65.601 24.572 7.727 1.00 99.93 237 ILE F CA 1
ATOM 8125 C C . ILE F 1 198 ? 66.223 24.783 6.353 1.00 100.06 237 ILE F C 1
ATOM 8126 O O . ILE F 1 198 ? 67.390 24.454 6.145 1.00 105.76 237 ILE F O 1
ATOM 8131 N N . ASP F 1 199 ? 65.450 25.328 5.421 1.00 95.23 238 ASP F N 1
ATOM 8132 C CA . ASP F 1 199 ? 65.940 25.543 4.064 1.00 95.31 238 ASP F CA 1
ATOM 8133 C C . ASP F 1 199 ? 66.384 26.981 3.791 1.00 96.69 238 ASP F C 1
ATOM 8134 O O . ASP F 1 199 ? 67.449 27.199 3.210 1.00 100.16 238 ASP F O 1
ATOM 8139 N N . HIS F 1 200 ? 65.582 27.956 4.215 1.00 93.59 239 HIS F N 1
ATOM 8140 C CA . HIS F 1 200 ? 65.893 29.367 3.961 1.00 94.82 239 HIS F CA 1
ATOM 8141 C C . HIS F 1 200 ? 65.645 30.262 5.148 1.00 94.67 239 HIS F C 1
ATOM 8142 O O . HIS F 1 200 ? 64.749 30.007 5.957 1.00 93.15 239 HIS F O 1
ATOM 8149 N N . ILE F 1 201 ? 66.449 31.319 5.261 1.00 97.14 240 ILE F N 1
ATOM 8150 C CA . ILE F 1 201 ? 66.233 32.369 6.259 1.00 96.18 240 ILE F CA 1
ATOM 8151 C C . ILE F 1 201 ? 65.609 33.575 5.559 1.00 94.95 240 ILE F C 1
ATOM 8152 O O . ILE F 1 201 ? 66.253 34.225 4.736 1.00 96.49 240 ILE F O 1
ATOM 8157 N N . LEU F 1 202 ? 64.354 33.866 5.885 1.00 94.06 241 LEU F N 1
ATOM 8158 C CA . LEU F 1 202 ? 63.616 34.924 5.194 1.00 95.63 241 LEU F CA 1
ATOM 8159 C C . LEU F 1 202 ? 63.874 36.309 5.773 1.00 98.06 241 LEU F C 1
ATOM 8160 O O . LEU F 1 202 ? 64.267 36.442 6.930 1.00 98.56 241 LEU F O 1
ATOM 8165 N N . GLU F 1 203 ? 63.644 37.329 4.947 1.00 101.32 242 GLU F N 1
ATOM 8166 C CA . GLU F 1 203 ? 63.975 38.719 5.270 1.00 105.46 242 GLU F CA 1
ATOM 8167 C C . GLU F 1 203 ? 63.058 39.690 4.520 1.00 103.53 242 GLU F C 1
ATOM 8168 O O . GLU F 1 203 ? 62.461 39.326 3.507 1.00 103.67 242 GLU F O 1
ATOM 8174 N N . LYS F 1 204 ? 62.948 40.920 5.017 1.00 103.63 243 LYS F N 1
ATOM 8175 C CA . LYS F 1 204 ? 62.180 41.960 4.330 1.00 101.97 243 LYS F CA 1
ATOM 8176 C C . LYS F 1 204 ? 63.026 42.611 3.238 1.00 106.42 243 LYS F C 1
ATOM 8177 O O . LYS F 1 204 ? 63.002 42.184 2.084 1.00 106.62 243 LYS F O 1
ATOM 8183 N N . PRO G 1 22 ? 9.785 31.976 17.274 1.00 130.13 61 PRO G N 1
ATOM 8184 C CA . PRO G 1 22 ? 10.916 32.847 16.963 1.00 129.47 61 PRO G CA 1
ATOM 8185 C C . PRO G 1 22 ? 10.650 33.741 15.742 1.00 121.73 61 PRO G C 1
ATOM 8186 O O . PRO G 1 22 ? 9.496 34.070 15.454 1.00 118.73 61 PRO G O 1
ATOM 8190 N N . SER G 1 23 ? 11.716 34.135 15.045 1.00 115.19 62 SER G N 1
ATOM 8191 C CA . SER G 1 23 ? 11.606 34.943 13.831 1.00 107.14 62 SER G CA 1
ATOM 8192 C C . SER G 1 23 ? 11.126 34.094 12.653 1.00 101.89 62 SER G C 1
ATOM 8193 O O . SER G 1 23 ? 10.622 34.620 11.656 1.00 100.96 62 SER G O 1
ATOM 8196 N N . LEU G 1 24 ? 11.283 32.780 12.786 1.00 95.88 63 LEU G N 1
ATOM 8197 C CA . LEU G 1 24 ? 10.839 31.832 11.774 1.00 90.59 63 LEU G CA 1
ATOM 8198 C C . LEU G 1 24 ? 9.317 31.751 11.759 1.00 86.03 63 LEU G C 1
ATOM 8199 O O . LEU G 1 24 ? 8.697 31.758 10.694 1.00 87.64 63 LEU G O 1
ATOM 8204 N N . LEU G 1 25 ? 8.729 31.684 12.953 1.00 80.04 64 LEU G N 1
ATOM 8205 C CA . LEU G 1 25 ? 7.283 31.759 13.131 1.00 72.30 64 LEU G CA 1
ATOM 8206 C C . LEU G 1 25 ? 6.729 33.129 12.763 1.00 70.39 64 LEU G C 1
ATOM 8207 O O . LEU G 1 25 ? 5.654 33.219 12.174 1.00 70.69 64 LEU G O 1
ATOM 8212 N N . LEU G 1 26 ? 7.460 34.189 13.113 1.00 70.06 65 LEU G N 1
ATOM 8213 C CA . LEU G 1 26 ? 7.061 35.562 12.777 1.00 71.84 65 LEU G CA 1
ATOM 8214 C C . LEU G 1 26 ? 6.905 35.793 11.274 1.00 74.30 65 LEU G C 1
ATOM 8215 O O . LEU G 1 26 ? 6.051 36.574 10.842 1.00 73.57 65 LEU G O 1
ATOM 8220 N N . SER G 1 27 ? 7.737 35.121 10.484 1.00 75.77 66 SER G N 1
ATOM 8221 C CA . SER G 1 27 ? 7.686 35.268 9.038 1.00 79.89 66 SER G CA 1
ATOM 8222 C C . SER G 1 27 ? 6.381 34.714 8.460 1.00 79.22 66 SER G C 1
ATOM 8223 O O . SER G 1 27 ? 5.997 35.073 7.350 1.00 79.75 66 SER G O 1
ATOM 8226 N N . LYS G 1 28 ? 5.708 33.847 9.216 1.00 76.23 67 LYS G N 1
ATOM 8227 C CA . LYS G 1 28 ? 4.420 33.290 8.795 1.00 75.68 67 LYS G CA 1
ATOM 8228 C C . LYS G 1 28 ? 3.262 33.975 9.524 1.00 74.47 67 LYS G C 1
ATOM 8229 O O . LYS G 1 28 ? 2.123 33.497 9.489 1.00 74.83 67 LYS G O 1
ATOM 8235 N N . ARG G 1 29 ? 3.566 35.101 10.170 1.00 72.79 68 ARG G N 1
ATOM 8236 C CA . ARG G 1 29 ? 2.599 35.868 10.962 1.00 71.01 68 ARG G CA 1
ATOM 8237 C C . ARG G 1 29 ? 1.970 35.031 12.092 1.00 71.76 68 ARG G C 1
ATOM 8238 O O . ARG G 1 29 ? 0.777 35.167 12.412 1.00 74.19 68 ARG G O 1
ATOM 8246 N N . ILE G 1 30 ? 2.793 34.170 12.688 1.00 67.46 69 ILE G N 1
ATOM 8247 C CA . ILE G 1 30 ? 2.375 33.319 13.791 1.00 64.60 69 ILE G CA 1
ATOM 8248 C C . ILE G 1 30 ? 3.019 33.817 15.072 1.00 64.59 69 ILE G C 1
ATOM 8249 O O . ILE G 1 30 ? 4.229 34.041 15.112 1.00 65.33 69 ILE G O 1
ATOM 8254 N N . ILE G 1 31 ? 2.200 34.001 16.107 1.00 64.78 70 ILE G N 1
ATOM 8255 C CA . ILE G 1 31 ? 2.690 34.248 17.463 1.00 63.38 70 ILE G CA 1
ATOM 8256 C C . ILE G 1 31 ? 2.315 33.037 18.307 1.00 63.21 70 ILE G C 1
ATOM 8257 O O . ILE G 1 31 ? 1.147 32.647 18.359 1.00 65.07 70 ILE G O 1
ATOM 8262 N N . PHE G 1 32 ? 3.304 32.437 18.961 1.00 62.39 71 PHE G N 1
ATOM 8263 C CA . PHE G 1 32 ? 3.042 31.263 19.779 1.00 60.79 71 PHE G CA 1
ATOM 8264 C C . PHE G 1 32 ? 3.304 31.524 21.255 1.00 61.12 71 PHE G C 1
ATOM 8265 O O . PHE G 1 32 ? 4.451 31.542 21.701 1.00 62.66 71 PHE G O 1
ATOM 8273 N N . LEU G 1 33 ? 2.223 31.745 21.997 1.00 62.15 72 LEU G N 1
ATOM 8274 C CA . LEU G 1 33 ? 2.282 31.800 23.453 1.00 63.89 72 LEU G CA 1
ATOM 8275 C C . LEU G 1 33 ? 2.317 30.369 23.977 1.00 64.80 72 LEU G C 1
ATOM 8276 O O . LEU G 1 33 ? 1.326 29.639 23.895 1.00 66.03 72 LEU G O 1
ATOM 8281 N N . SER G 1 34 ? 3.466 29.979 24.512 1.00 67.79 73 SER G N 1
ATOM 8282 C CA . SER G 1 34 ? 3.707 28.595 24.898 1.00 70.42 73 SER G CA 1
ATOM 8283 C C . SER G 1 34 ? 4.258 28.484 26.304 1.00 71.95 73 SER G C 1
ATOM 8284 O O . SER G 1 34 ? 4.971 27.532 26.610 1.00 76.39 73 SER G O 1
ATOM 8287 N N . SER G 1 35 ? 3.938 29.462 27.147 1.00 72.79 74 SER G N 1
ATOM 8288 C CA . SER G 1 35 ? 4.423 29.503 28.526 1.00 74.89 74 SER G CA 1
ATOM 8289 C C . SER G 1 35 ? 3.482 30.346 29.395 1.00 76.63 74 SER G C 1
ATOM 8290 O O . SER G 1 35 ? 2.600 31.023 28.868 1.00 78.64 74 SER G O 1
ATOM 8293 N N . PRO G 1 36 ? 3.650 30.297 30.730 1.00 79.10 75 PRO G N 1
ATOM 8294 C CA . PRO G 1 36 ? 2.966 31.288 31.562 1.00 80.34 75 PRO G CA 1
ATOM 8295 C C . PRO G 1 36 ? 3.308 32.712 31.110 1.00 80.47 75 PRO G C 1
ATOM 8296 O O . PRO G 1 36 ? 4.434 32.960 30.674 1.00 82.35 75 PRO G O 1
ATOM 8300 N N . ILE G 1 37 ? 2.348 33.630 31.196 1.00 79.49 76 ILE G N 1
ATOM 8301 C CA . ILE G 1 37 ? 2.567 35.001 30.731 1.00 79.14 76 ILE G CA 1
ATOM 8302 C C . ILE G 1 37 ? 3.403 35.810 31.728 1.00 83.10 76 ILE G C 1
ATOM 8303 O O . ILE G 1 37 ? 2.865 36.553 32.557 1.00 82.15 76 ILE G O 1
ATOM 8308 N N . TYR G 1 38 ? 4.724 35.653 31.636 1.00 84.79 77 TYR G N 1
ATOM 8309 C CA . TYR G 1 38 ? 5.665 36.460 32.412 1.00 88.27 77 TYR G CA 1
ATOM 8310 C C . TYR G 1 38 ? 5.628 37.904 31.909 1.00 88.45 77 TYR G C 1
ATOM 8311 O O . TYR G 1 38 ? 5.156 38.152 30.794 1.00 85.60 77 TYR G O 1
ATOM 8320 N N . PRO G 1 39 ? 6.123 38.862 32.724 1.00 91.70 78 PRO G N 1
ATOM 8321 C CA . PRO G 1 39 ? 6.192 40.264 32.299 1.00 93.48 78 PRO G CA 1
ATOM 8322 C C . PRO G 1 39 ? 6.788 40.471 30.896 1.00 92.74 78 PRO G C 1
ATOM 8323 O O . PRO G 1 39 ? 6.241 41.248 30.107 1.00 93.14 78 PRO G O 1
ATOM 8327 N N . HIS G 1 40 ? 7.879 39.771 30.587 1.00 90.89 79 HIS G N 1
ATOM 8328 C CA . HIS G 1 40 ? 8.536 39.906 29.282 1.00 89.18 79 HIS G CA 1
ATOM 8329 C C . HIS G 1 40 ? 7.770 39.258 28.161 1.00 87.71 79 HIS G C 1
ATOM 8330 O O . HIS G 1 40 ? 7.994 39.574 26.988 1.00 86.98 79 HIS G O 1
ATOM 8337 N N . ILE G 1 41 ? 6.864 38.345 28.510 1.00 86.04 80 ILE G N 1
ATOM 8338 C CA . ILE G 1 41 ? 6.070 37.622 27.515 1.00 82.69 80 ILE G CA 1
ATOM 8339 C C . ILE G 1 41 ? 4.992 38.525 26.914 1.00 83.72 80 ILE G C 1
ATOM 8340 O O . ILE G 1 41 ? 4.856 38.602 25.690 1.00 83.01 80 ILE G O 1
ATOM 8345 N N . SER G 1 42 ? 4.244 39.216 27.772 1.00 86.08 81 SER G N 1
ATOM 8346 C CA . SER G 1 42 ? 3.236 40.174 27.313 1.00 86.85 81 SER G CA 1
ATOM 8347 C C . SER G 1 42 ? 3.887 41.313 26.527 1.00 86.01 81 SER G C 1
ATOM 8348 O O . SER G 1 42 ? 3.281 41.872 25.614 1.00 85.53 81 SER G O 1
ATOM 8351 N N . GLU G 1 43 ? 5.127 41.632 26.885 1.00 86.65 82 GLU G N 1
ATOM 8352 C CA . GLU G 1 43 ? 5.924 42.628 26.178 1.00 88.91 82 GLU G CA 1
ATOM 8353 C C . GLU G 1 43 ? 6.240 42.163 24.757 1.00 86.82 82 GLU G C 1
ATOM 8354 O O . GLU G 1 43 ? 6.168 42.948 23.810 1.00 88.43 82 GLU G O 1
ATOM 8360 N N . GLN G 1 44 ? 6.583 40.884 24.622 1.00 83.86 83 GLN G N 1
ATOM 8361 C CA . GLN G 1 44 ? 6.893 40.287 23.326 1.00 80.49 83 GLN G CA 1
ATOM 8362 C C . GLN G 1 44 ? 5.658 40.154 22.438 1.00 78.18 83 GLN G C 1
ATOM 8363 O O . GLN G 1 44 ? 5.732 40.394 21.230 1.00 77.74 83 GLN G O 1
ATOM 8369 N N . ILE G 1 45 ? 4.529 39.772 23.039 1.00 75.39 84 ILE G N 1
ATOM 8370 C CA . ILE G 1 45 ? 3.265 39.646 22.313 1.00 73.08 84 ILE G CA 1
ATOM 8371 C C . ILE G 1 45 ? 2.864 40.979 21.683 1.00 74.85 84 ILE G C 1
ATOM 8372 O O . ILE G 1 45 ? 2.507 41.028 20.503 1.00 76.05 84 ILE G O 1
ATOM 8377 N N . ILE G 1 46 ? 2.940 42.054 22.466 1.00 74.97 85 ILE G N 1
ATOM 8378 C CA . ILE G 1 46 ? 2.615 43.385 21.965 1.00 75.41 85 ILE G CA 1
ATOM 8379 C C . ILE G 1 46 ? 3.607 43.801 20.880 1.00 76.64 85 ILE G C 1
ATOM 8380 O O . ILE G 1 46 ? 3.195 44.281 19.825 1.00 77.71 85 ILE G O 1
ATOM 8385 N N . SER G 1 47 ? 4.901 43.590 21.136 1.00 78.34 86 SER G N 1
ATOM 8386 C CA . SER G 1 47 ? 5.966 43.912 20.177 1.00 78.35 86 SER G CA 1
ATOM 8387 C C . SER G 1 47 ? 5.740 43.246 18.831 1.00 77.29 86 SER G C 1
ATOM 8388 O O . SER G 1 47 ? 5.877 43.884 17.786 1.00 77.80 86 SER G O 1
ATOM 8391 N N . GLN G 1 48 ? 5.393 41.963 18.869 1.00 75.16 87 GLN G N 1
ATOM 8392 C CA . GLN G 1 48 ? 5.164 41.181 17.659 1.00 74.35 87 GLN G CA 1
ATOM 8393 C C . GLN G 1 48 ? 3.869 41.585 16.954 1.00 74.63 87 GLN G C 1
ATOM 8394 O O . GLN G 1 48 ? 3.834 41.661 15.725 1.00 77.63 87 GLN G O 1
ATOM 8400 N N . LEU G 1 49 ? 2.816 41.854 17.726 1.00 72.67 88 LEU G N 1
ATOM 8401 C CA . LEU G 1 49 ? 1.558 42.340 17.156 1.00 70.82 88 LEU G CA 1
ATOM 8402 C C . LEU G 1 49 ? 1.761 43.672 16.437 1.00 73.71 88 LEU G C 1
ATOM 8403 O O . LEU G 1 49 ? 1.283 43.851 15.319 1.00 75.25 88 LEU G O 1
ATOM 8408 N N . LEU G 1 50 ? 2.492 44.588 17.073 1.00 75.68 89 LEU G N 1
ATOM 8409 C CA . LEU G 1 50 ? 2.844 45.866 16.460 1.00 78.85 89 LEU G CA 1
ATOM 8410 C C . LEU G 1 50 ? 3.666 45.681 15.186 1.00 81.13 89 LEU G C 1
ATOM 8411 O O . LEU G 1 50 ? 3.384 46.314 14.165 1.00 83.97 89 LEU G O 1
ATOM 8416 N N . TYR G 1 51 ? 4.670 44.808 15.250 1.00 79.61 90 TYR G N 1
ATOM 8417 C CA . TYR G 1 51 ? 5.539 44.551 14.107 1.00 81.10 90 TYR G CA 1
ATOM 8418 C C . TYR G 1 51 ? 4.751 44.004 12.919 1.00 80.90 90 TYR G C 1
ATOM 8419 O O . TYR G 1 51 ? 4.883 44.499 11.795 1.00 82.53 90 TYR G O 1
ATOM 8428 N N . LEU G 1 52 ? 3.927 42.994 13.178 1.00 77.70 91 LEU G N 1
ATOM 8429 C CA . LEU G 1 52 ? 3.156 42.346 12.122 1.00 77.22 91 LEU G CA 1
ATOM 8430 C C . LEU G 1 52 ? 2.166 43.306 11.469 1.00 79.95 91 LEU G C 1
ATOM 8431 O O . LEU G 1 52 ? 1.936 43.232 10.264 1.00 80.60 91 LEU G O 1
ATOM 8436 N N . GLU G 1 53 ? 1.601 44.211 12.265 1.00 81.53 92 GLU G N 1
ATOM 8437 C CA . GLU G 1 53 ? 0.655 45.207 11.763 1.00 85.16 92 GLU G CA 1
ATOM 8438 C C . GLU G 1 53 ? 1.336 46.200 10.820 1.00 88.99 92 GLU G C 1
ATOM 8439 O O . GLU G 1 53 ? 0.787 46.540 9.770 1.00 92.72 92 GLU G O 1
ATOM 8445 N N . TYR G 1 54 ? 2.532 46.646 11.197 1.00 89.23 93 TYR G N 1
ATOM 8446 C CA . TYR G 1 54 ? 3.341 47.537 10.368 1.00 91.87 93 TYR G CA 1
ATOM 8447 C C . TYR G 1 54 ? 3.905 46.830 9.133 1.00 93.19 93 TYR G C 1
ATOM 8448 O O . TYR G 1 54 ? 4.181 47.473 8.123 1.00 97.12 93 TYR G O 1
ATOM 8457 N N . GLU G 1 55 ? 4.080 45.513 9.222 1.00 92.03 94 GLU G N 1
ATOM 8458 C CA . GLU G 1 55 ? 4.638 44.727 8.122 1.00 93.17 94 GLU G CA 1
ATOM 8459 C C . GLU G 1 55 ? 3.610 44.563 7.002 1.00 94.46 94 GLU G C 1
ATOM 8460 O O . GLU G 1 55 ? 3.918 44.799 5.834 1.00 99.58 94 GLU G O 1
ATOM 8466 N N . SER G 1 56 ? 2.394 44.163 7.372 1.00 92.96 95 SER G N 1
ATOM 8467 C CA . SER G 1 56 ? 1.259 44.078 6.448 1.00 94.93 95 SER G CA 1
ATOM 8468 C C . SER G 1 56 ? -0.014 44.512 7.165 1.00 95.77 95 SER G C 1
ATOM 8469 O O . SER G 1 56 ? -0.295 44.051 8.271 1.00 94.36 95 SER G O 1
ATOM 8472 N N . LYS G 1 57 ? -0.785 45.385 6.525 1.00 100.61 96 LYS G N 1
ATOM 8473 C CA . LYS G 1 57 ? -1.866 46.098 7.201 1.00 102.89 96 LYS G CA 1
ATOM 8474 C C . LYS G 1 57 ? -3.071 45.237 7.584 1.00 101.50 96 LYS G C 1
ATOM 8475 O O . LYS G 1 57 ? -3.412 45.146 8.764 1.00 105.05 96 LYS G O 1
ATOM 8481 N N . ARG G 1 58 ? -3.715 44.606 6.608 1.00 99.77 97 ARG G N 1
ATOM 8482 C CA . ARG G 1 58 ? -4.930 43.839 6.904 1.00 98.72 97 ARG G CA 1
ATOM 8483 C C . ARG G 1 58 ? -4.771 42.342 6.654 1.00 96.21 97 ARG G C 1
ATOM 8484 O O . ARG G 1 58 ? -5.678 41.689 6.135 1.00 97.52 97 ARG G O 1
ATOM 8492 N N . LYS G 1 59 ? -3.616 41.806 7.047 1.00 92.89 98 LYS G N 1
ATOM 8493 C CA . LYS G 1 59 ? -3.309 40.387 6.887 1.00 88.55 98 LYS G CA 1
ATOM 8494 C C . LYS G 1 59 ? -3.419 39.670 8.241 1.00 84.70 98 LYS G C 1
ATOM 8495 O O . LYS G 1 59 ? -2.812 40.112 9.221 1.00 84.43 98 LYS G O 1
ATOM 8501 N N . PRO G 1 60 ? -4.200 38.567 8.303 1.00 82.32 99 PRO G N 1
ATOM 8502 C CA . PRO G 1 60 ? -4.473 37.867 9.572 1.00 77.93 99 PRO G CA 1
ATOM 8503 C C . PRO G 1 60 ? -3.221 37.448 10.344 1.00 74.87 99 PRO G C 1
ATOM 8504 O O . PRO G 1 60 ? -2.195 37.137 9.741 1.00 76.29 99 PRO G O 1
ATOM 8508 N N . ILE G 1 61 ? -3.324 37.469 11.671 1.00 71.84 100 ILE G N 1
ATOM 8509 C CA . ILE G 1 61 ? -2.252 37.055 12.572 1.00 70.49 100 ILE G CA 1
ATOM 8510 C C . ILE G 1 61 ? -2.725 35.829 13.348 1.00 69.13 100 ILE G C 1
ATOM 8511 O O . ILE G 1 61 ? -3.840 35.814 13.866 1.00 67.84 100 ILE G O 1
ATOM 8516 N N . HIS G 1 62 ? -1.886 34.801 13.426 1.00 68.09 101 HIS G N 1
ATOM 8517 C CA . HIS G 1 62 ? -2.280 33.563 14.093 1.00 67.51 101 HIS G CA 1
ATOM 8518 C C . HIS G 1 62 ? -1.656 33.451 15.446 1.00 67.33 101 HIS G C 1
ATOM 8519 O O . HIS G 1 62 ? -0.457 33.211 15.565 1.00 69.41 101 HIS G O 1
ATOM 8526 N N . LEU G 1 63 ? -2.473 33.640 16.477 1.00 66.31 102 LEU G N 1
ATOM 8527 C CA . LEU G 1 63 ? -2.013 33.586 17.858 1.00 66.74 102 LEU G CA 1
ATOM 8528 C C . LEU G 1 63 ? -2.307 32.212 18.466 1.00 68.08 102 LEU G C 1
ATOM 8529 O O . LEU G 1 63 ? -3.453 31.900 18.788 1.00 69.73 102 LEU G O 1
ATOM 8534 N N . TYR G 1 64 ? -1.268 31.391 18.598 1.00 66.42 103 TYR G N 1
ATOM 8535 C CA . TYR G 1 64 ? -1.405 30.062 19.186 1.00 66.78 103 TYR G CA 1
ATOM 8536 C C . TYR G 1 64 ? -1.126 30.153 20.679 1.00 66.50 103 TYR G C 1
ATOM 8537 O O . TYR G 1 64 ? -0.167 30.805 21.096 1.00 67.07 103 TYR G O 1
ATOM 8546 N N . ILE G 1 65 ? -1.974 29.508 21.477 1.00 65.02 104 ILE G N 1
ATOM 8547 C CA . ILE G 1 65 ? -1.931 29.653 22.931 1.00 65.93 104 ILE G CA 1
ATOM 8548 C C . ILE G 1 65 ? -1.882 28.308 23.650 1.00 66.75 104 ILE G C 1
ATOM 8549 O O . ILE G 1 65 ? -2.752 27.454 23.467 1.00 67.18 104 ILE G O 1
ATOM 8554 N N . ASN G 1 66 ? -0.836 28.129 24.447 1.00 66.26 105 ASN G N 1
ATOM 8555 C CA . ASN G 1 66 ? -0.741 27.032 25.395 1.00 67.63 105 ASN G CA 1
ATOM 8556 C C . ASN G 1 66 ? -0.131 27.591 26.673 1.00 69.10 105 ASN G C 1
ATOM 8557 O O . ASN G 1 66 ? 1.088 27.519 26.874 1.00 68.08 105 ASN G O 1
ATOM 8562 N N . SER G 1 67 ? -0.988 28.174 27.512 1.00 69.87 106 SER G N 1
ATOM 8563 C CA . SER G 1 67 ? -0.551 28.921 28.691 1.00 73.26 106 SER G CA 1
ATOM 8564 C C . SER G 1 67 ? -1.458 28.721 29.896 1.00 76.18 106 SER G C 1
ATOM 8565 O O . SER G 1 67 ? -2.676 28.577 29.766 1.00 77.66 106 SER G O 1
ATOM 8568 N N . THR G 1 68 ? -0.847 28.728 31.075 1.00 79.25 107 THR G N 1
ATOM 8569 C CA . THR G 1 68 ? -1.587 28.638 32.330 1.00 81.58 107 THR G CA 1
ATOM 8570 C C . THR G 1 68 ? -1.752 30.023 32.963 1.00 84.06 107 THR G C 1
ATOM 8571 O O . THR G 1 68 ? -2.019 30.139 34.164 1.00 90.19 107 THR G O 1
ATOM 8575 N N . GLY G 1 69 ? -1.588 31.067 32.151 1.00 80.78 108 GLY G N 1
ATOM 8576 C CA . GLY G 1 69 ? -1.798 32.442 32.596 1.00 85.29 108 GLY G CA 1
ATOM 8577 C C . GLY G 1 69 ? -0.684 33.015 33.454 1.00 89.25 108 GLY G C 1
ATOM 8578 O O . GLY G 1 69 ? 0.492 32.889 33.114 1.00 90.12 108 GLY G O 1
ATOM 8579 N N . ASP G 1 70 ? -1.058 33.649 34.565 1.00 92.65 109 ASP G N 1
ATOM 8580 C CA . ASP G 1 70 ? -0.091 34.324 35.445 1.00 95.46 109 ASP G CA 1
ATOM 8581 C C . ASP G 1 70 ? 0.528 33.429 36.527 1.00 96.52 109 ASP G C 1
ATOM 8582 O O . ASP G 1 70 ? 1.379 33.875 37.306 1.00 96.73 109 ASP G O 1
ATOM 8587 N N . ILE G 1 71 ? 0.099 32.170 36.571 1.00 95.67 110 ILE G N 1
ATOM 8588 C CA . ILE G 1 71 ? 0.698 31.190 37.481 1.00 97.35 110 ILE G CA 1
ATOM 8589 C C . ILE G 1 71 ? 1.483 30.120 36.718 1.00 94.42 110 ILE G C 1
ATOM 8590 O O . ILE G 1 71 ? 1.026 29.623 35.688 1.00 90.36 110 ILE G O 1
ATOM 8595 N N . ASP G 1 72 ? 2.678 29.809 37.218 1.00 95.53 111 ASP G N 1
ATOM 8596 C CA . ASP G 1 72 ? 3.517 28.742 36.676 1.00 96.81 111 ASP G CA 1
ATOM 8597 C C . ASP G 1 72 ? 3.576 27.613 37.692 1.00 99.86 111 ASP G C 1
ATOM 8598 O O . ASP G 1 72 ? 4.183 27.760 38.756 1.00 104.36 111 ASP G O 1
ATOM 8603 N N . ASN G 1 73 ? 2.943 26.490 37.360 1.00 99.15 112 ASN G N 1
ATOM 8604 C CA . ASN G 1 73 ? 2.767 25.389 38.307 1.00 101.20 112 ASN G CA 1
ATOM 8605 C C . ASN G 1 73 ? 2.298 25.904 39.668 1.00 103.88 112 ASN G C 1
ATOM 8606 O O . ASN G 1 73 ? 2.919 25.634 40.699 1.00 107.77 112 ASN G O 1
ATOM 8611 N N . ASN G 1 74 ? 1.209 26.677 39.638 1.00 102.68 113 ASN G N 1
ATOM 8612 C CA . ASN G 1 74 ? 0.577 27.284 40.829 1.00 103.52 113 ASN G CA 1
ATOM 8613 C C . ASN G 1 74 ? 1.343 28.436 41.504 1.00 103.85 113 ASN G C 1
ATOM 8614 O O . ASN G 1 74 ? 0.785 29.138 42.348 1.00 105.00 113 ASN G O 1
ATOM 8619 N N . LYS G 1 75 ? 2.603 28.636 41.117 1.00 103.60 114 LYS G N 1
ATOM 8620 C CA . LYS G 1 75 ? 3.400 29.775 41.582 1.00 105.55 114 LYS G CA 1
ATOM 8621 C C . LYS G 1 75 ? 3.105 31.012 40.727 1.00 102.44 114 LYS G C 1
ATOM 8622 O O . LYS G 1 75 ? 3.194 30.960 39.500 1.00 99.24 114 LYS G O 1
ATOM 8628 N N . ILE G 1 76 ? 2.762 32.119 41.382 1.00 104.57 115 ILE G N 1
ATOM 8629 C CA . ILE G 1 76 ? 2.394 33.369 40.700 1.00 102.61 115 ILE G CA 1
ATOM 8630 C C . ILE G 1 76 ? 3.630 34.061 40.115 1.00 100.81 115 ILE G C 1
ATOM 8631 O O . ILE G 1 76 ? 4.515 34.495 40.854 1.00 103.58 115 ILE G O 1
ATOM 8636 N N . ILE G 1 77 ? 3.678 34.167 38.788 1.00 97.52 116 ILE G N 1
ATOM 8637 C CA . ILE G 1 77 ? 4.856 34.698 38.082 1.00 95.57 116 ILE G CA 1
ATOM 8638 C C . ILE G 1 77 ? 4.683 36.097 37.463 1.00 94.95 116 ILE G C 1
ATOM 8639 O O . ILE G 1 77 ? 5.646 36.678 36.959 1.00 95.31 116 ILE G O 1
ATOM 8644 N N . ASN G 1 78 ? 3.461 36.624 37.497 1.00 95.53 117 ASN G N 1
ATOM 8645 C CA . ASN G 1 78 ? 3.164 37.951 36.953 1.00 95.69 117 ASN G CA 1
ATOM 8646 C C . ASN G 1 78 ? 2.141 38.683 37.814 1.00 98.07 117 ASN G C 1
ATOM 8647 O O . ASN G 1 78 ? 0.955 38.335 37.822 1.00 99.05 117 ASN G O 1
ATOM 8652 N N . LEU G 1 79 ? 2.606 39.700 38.533 1.00 99.89 118 LEU G N 1
ATOM 8653 C CA . LEU G 1 79 ? 1.732 40.494 39.397 1.00 103.30 118 LEU G CA 1
ATOM 8654 C C . LEU G 1 79 ? 0.792 41.391 38.594 1.00 103.15 118 LEU G C 1
ATOM 8655 O O . LEU G 1 79 ? -0.281 41.758 39.076 1.00 105.45 118 LEU G O 1
ATOM 8660 N N . ASN G 1 80 ? 1.201 41.726 37.371 1.00 101.54 119 ASN G N 1
ATOM 8661 C CA . ASN G 1 80 ? 0.416 42.569 36.468 1.00 100.48 119 ASN G CA 1
ATOM 8662 C C . ASN G 1 80 ? -0.282 41.782 35.356 1.00 97.43 119 ASN G C 1
ATOM 8663 O O . ASN G 1 80 ? -0.573 42.328 34.290 1.00 94.63 119 ASN G O 1
ATOM 8668 N N . GLY G 1 81 ? -0.560 40.506 35.617 1.00 96.57 120 GLY G N 1
ATOM 8669 C CA . GLY G 1 81 ? -1.148 39.612 34.620 1.00 93.68 120 GLY G CA 1
ATOM 8670 C C . GLY G 1 81 ? -2.424 40.120 33.970 1.00 93.81 120 GLY G C 1
ATOM 8671 O O . GLY G 1 81 ? -2.560 40.096 32.742 1.00 91.23 120 GLY G O 1
ATOM 8672 N N . ILE G 1 82 ? -3.354 40.587 34.799 1.00 96.15 121 ILE G N 1
ATOM 8673 C CA . ILE G 1 82 ? -4.661 41.052 34.330 1.00 96.45 121 ILE G CA 1
ATOM 8674 C C . ILE G 1 82 ? -4.538 42.341 33.511 1.00 96.16 121 ILE G C 1
ATOM 8675 O O . ILE G 1 82 ? -5.108 42.443 32.424 1.00 93.06 121 ILE G O 1
ATOM 8680 N N . THR G 1 83 ? -3.782 43.309 34.025 1.00 98.24 122 THR G N 1
ATOM 8681 C CA . THR G 1 83 ? -3.571 44.576 33.321 1.00 99.07 122 THR G CA 1
ATOM 8682 C C . THR G 1 83 ? -2.787 44.392 32.022 1.00 95.27 122 THR G C 1
ATOM 8683 O O . THR G 1 83 ? -2.986 45.145 31.074 1.00 94.37 122 THR G O 1
ATOM 8687 N N . ASP G 1 84 ? -1.908 43.389 31.988 1.00 94.51 123 ASP G N 1
ATOM 8688 C CA . ASP G 1 84 ? -1.151 43.043 30.781 1.00 91.97 123 ASP G CA 1
ATOM 8689 C C . ASP G 1 84 ? -2.053 42.560 29.646 1.00 88.97 123 ASP G C 1
ATOM 8690 O O . ASP G 1 84 ? -1.966 43.065 28.525 1.00 87.49 123 ASP G O 1
ATOM 8695 N N . VAL G 1 85 ? -2.917 41.590 29.945 1.00 87.29 124 VAL G N 1
ATOM 8696 C CA . VAL G 1 85 ? -3.805 41.005 28.936 1.00 85.65 124 VAL G CA 1
ATOM 8697 C C . VAL G 1 85 ? -4.841 42.015 28.429 1.00 84.97 124 VAL G C 1
ATOM 8698 O O . VAL G 1 85 ? -5.250 41.949 27.269 1.00 86.21 124 VAL G O 1
ATOM 8702 N N . ILE G 1 86 ? -5.237 42.952 29.292 1.00 84.50 125 ILE G N 1
ATOM 8703 C CA . ILE G 1 86 ? -6.119 44.058 28.905 1.00 84.55 125 ILE G CA 1
ATOM 8704 C C . ILE G 1 86 ? -5.456 44.910 27.817 1.00 84.22 125 ILE G C 1
ATOM 8705 O O . ILE G 1 86 ? -6.101 45.279 26.837 1.00 84.11 125 ILE G O 1
ATOM 8710 N N . SER G 1 87 ? -4.166 45.199 27.985 1.00 83.18 126 SER G N 1
ATOM 8711 C CA . SER G 1 87 ? -3.397 45.917 26.970 1.00 84.12 126 SER G CA 1
ATOM 8712 C C . SER G 1 87 ? -3.325 45.142 25.652 1.00 84.27 126 SER G C 1
ATOM 8713 O O . SER G 1 87 ? -3.481 45.720 24.573 1.00 86.05 126 SER G O 1
ATOM 8716 N N . ILE G 1 88 ? -3.097 43.835 25.751 1.00 81.05 127 ILE G N 1
ATOM 8717 C CA . ILE G 1 88 ? -2.990 42.974 24.580 1.00 80.13 127 ILE G CA 1
ATOM 8718 C C . ILE G 1 88 ? -4.307 42.932 23.791 1.00 83.11 127 ILE G C 1
ATOM 8719 O O . ILE G 1 88 ? -4.305 43.115 22.570 1.00 83.55 127 ILE G O 1
ATOM 8724 N N . VAL G 1 89 ? -5.426 42.705 24.480 1.00 83.57 128 VAL G N 1
ATOM 8725 C CA . VAL G 1 89 ? -6.732 42.700 23.808 1.00 84.29 128 VAL G CA 1
ATOM 8726 C C . VAL G 1 89 ? -7.074 44.095 23.267 1.00 85.84 128 VAL G C 1
ATOM 8727 O O . VAL G 1 89 ? -7.738 44.223 22.237 1.00 87.81 128 VAL G O 1
ATOM 8731 N N . ASP G 1 90 ? -6.583 45.133 23.941 1.00 87.39 129 ASP G N 1
ATOM 8732 C CA . ASP G 1 90 ? -6.737 46.502 23.453 1.00 91.01 129 ASP G CA 1
ATOM 8733 C C . ASP G 1 90 ? -5.988 46.765 22.141 1.00 91.10 129 ASP G C 1
ATOM 8734 O O . ASP G 1 90 ? -6.534 47.415 21.248 1.00 91.86 129 ASP G O 1
ATOM 8739 N N . VAL G 1 91 ? -4.758 46.260 22.018 1.00 89.55 130 VAL G N 1
ATOM 8740 C CA . VAL G 1 91 ? -4.009 46.405 20.758 1.00 90.01 130 VAL G CA 1
ATOM 8741 C C . VAL G 1 91 ? -4.603 45.535 19.653 1.00 87.87 130 VAL G C 1
ATOM 8742 O O . VAL G 1 91 ? -4.629 45.940 18.487 1.00 90.06 130 VAL G O 1
ATOM 8746 N N . ILE G 1 92 ? -5.085 44.349 20.033 1.00 83.89 131 ILE G N 1
ATOM 8747 C CA . ILE G 1 92 ? -5.805 43.458 19.119 1.00 82.65 131 ILE G CA 1
ATOM 8748 C C . ILE G 1 92 ? -7.030 44.166 18.523 1.00 86.00 131 ILE G C 1
ATOM 8749 O O . ILE G 1 92 ? -7.294 44.050 17.326 1.00 86.35 131 ILE G O 1
ATOM 8754 N N . ASN G 1 93 ? -7.759 44.905 19.358 1.00 86.80 132 ASN G N 1
ATOM 8755 C CA . ASN G 1 93 ? -8.909 45.682 18.902 1.00 89.27 132 ASN G CA 1
ATOM 8756 C C . ASN G 1 93 ? -8.516 46.922 18.103 1.00 92.54 132 ASN G C 1
ATOM 8757 O O . ASN G 1 93 ? -9.306 47.425 17.303 1.00 94.91 132 ASN G O 1
ATOM 8762 N N . TYR G 1 94 ? -7.295 47.407 18.324 1.00 93.19 133 TYR G N 1
ATOM 8763 C CA . TYR G 1 94 ? -6.795 48.609 17.655 1.00 95.25 133 TYR G CA 1
ATOM 8764 C C . TYR G 1 94 ? -6.322 48.331 16.232 1.00 93.29 133 TYR G C 1
ATOM 8765 O O . TYR G 1 94 ? -6.749 49.006 15.292 1.00 94.47 133 TYR G O 1
ATOM 8774 N N . ILE G 1 95 ? -5.438 47.341 16.092 1.00 88.89 134 ILE G N 1
ATOM 8775 C CA . ILE G 1 95 ? -4.803 47.009 14.812 1.00 85.21 134 ILE G CA 1
ATOM 8776 C C . ILE G 1 95 ? -5.823 46.550 13.770 1.00 86.04 134 ILE G C 1
ATOM 8777 O O . ILE G 1 95 ? -6.869 46.004 14.116 1.00 86.83 134 ILE G O 1
ATOM 8782 N N . SER G 1 96 ? -5.520 46.780 12.498 1.00 87.06 135 SER G N 1
ATOM 8783 C CA . SER G 1 96 ? -6.449 46.431 11.426 1.00 88.17 135 SER G CA 1
ATOM 8784 C C . SER G 1 96 ? -6.412 44.943 11.097 1.00 86.60 135 SER G C 1
ATOM 8785 O O . SER G 1 96 ? -7.401 44.382 10.623 1.00 87.83 135 SER G O 1
ATOM 8788 N N . SER G 1 97 ? -5.268 44.313 11.345 1.00 85.43 136 SER G N 1
ATOM 8789 C CA . SER G 1 97 ? -5.114 42.875 11.145 1.00 83.91 136 SER G CA 1
ATOM 8790 C C . SER G 1 97 ? -5.954 42.085 12.148 1.00 82.91 136 SER G C 1
ATOM 8791 O O . SER G 1 97 ? -5.884 42.323 13.354 1.00 81.32 136 SER G O 1
ATOM 8794 N N . ASP G 1 98 ? -6.755 41.153 11.641 1.00 84.75 137 ASP G N 1
ATOM 8795 C CA . ASP G 1 98 ? -7.492 40.233 12.499 1.00 85.52 137 ASP G CA 1
ATOM 8796 C C . ASP G 1 98 ? -6.513 39.277 13.166 1.00 83.37 137 ASP G C 1
ATOM 8797 O O . ASP G 1 98 ? -5.526 38.877 12.553 1.00 84.69 137 ASP G O 1
ATOM 8802 N N . VAL G 1 99 ? -6.772 38.925 14.421 1.00 81.26 138 VAL G N 1
ATOM 8803 C CA . VAL G 1 99 ? -6.018 37.852 15.057 1.00 78.84 138 VAL G CA 1
ATOM 8804 C C . VAL G 1 99 ? -6.915 36.633 15.256 1.00 77.81 138 VAL G C 1
ATOM 8805 O O . VAL G 1 99 ? -7.989 36.726 15.856 1.00 78.03 138 VAL G O 1
ATOM 8809 N N . TYR G 1 100 ? -6.490 35.499 14.711 1.00 75.17 139 TYR G N 1
ATOM 8810 C CA . TYR G 1 100 ? -7.161 34.240 14.989 1.00 74.01 139 TYR G CA 1
ATOM 8811 C C . TYR G 1 100 ? -6.461 33.620 16.187 1.00 73.04 139 TYR G C 1
ATOM 8812 O O . TYR G 1 100 ? -5.241 33.737 16.322 1.00 73.81 139 TYR G O 1
ATOM 8821 N N . THR G 1 101 ? -7.226 32.978 17.066 1.00 72.38 140 THR G N 1
ATOM 8822 C CA . THR G 1 101 ? -6.641 32.314 18.233 1.00 70.65 140 THR G CA 1
ATOM 8823 C C . THR G 1 101 ? -6.791 30.798 18.158 1.00 70.43 140 THR G C 1
ATOM 8824 O O . THR G 1 101 ? -7.793 30.293 17.660 1.00 71.15 140 THR G O 1
ATOM 8828 N N . TYR G 1 102 ? -5.776 30.084 18.638 1.00 68.95 141 TYR G N 1
ATOM 8829 C CA . TYR G 1 102 ? -5.760 28.624 18.616 1.00 68.09 141 TYR G CA 1
ATOM 8830 C C . TYR G 1 102 ? -5.256 28.118 19.955 1.00 70.16 141 TYR G C 1
ATOM 8831 O O . TYR G 1 102 ? -4.105 28.376 20.331 1.00 72.54 141 TYR G O 1
ATOM 8840 N N . CYS G 1 103 ? -6.105 27.399 20.682 1.00 71.89 142 CYS G N 1
ATOM 8841 C CA . CYS G 1 103 ? -5.675 26.827 21.949 1.00 73.40 142 CYS G CA 1
ATOM 8842 C C . CYS G 1 103 ? -5.062 25.448 21.737 1.00 73.95 142 CYS G C 1
ATOM 8843 O O . CYS G 1 103 ? -5.723 24.523 21.263 1.00 75.33 142 CYS G O 1
ATOM 8846 N N . LEU G 1 104 ? -3.788 25.321 22.090 1.00 72.68 143 LEU G N 1
ATOM 8847 C CA . LEU G 1 104 ? -3.042 24.092 21.835 1.00 71.98 143 LEU G CA 1
ATOM 8848 C C . LEU G 1 104 ? -3.000 23.113 23.017 1.00 73.34 143 LEU G C 1
ATOM 8849 O O . LEU G 1 104 ? -2.446 22.019 22.897 1.00 73.67 143 LEU G O 1
ATOM 8854 N N . GLY G 1 105 ? -3.598 23.499 24.143 1.00 74.36 144 GLY G N 1
ATOM 8855 C CA . GLY G 1 105 ? -3.661 22.631 25.318 1.00 75.09 144 GLY G CA 1
ATOM 8856 C C . GLY G 1 105 ? -4.320 23.266 26.525 1.00 76.15 144 GLY G C 1
ATOM 8857 O O . GLY G 1 105 ? -5.331 22.774 27.024 1.00 79.59 144 GLY G O 1
ATOM 8858 N N . LYS G 1 106 ? -3.737 24.354 27.012 1.00 76.20 145 LYS G N 1
ATOM 8859 C CA . LYS G 1 106 ? -4.291 25.062 28.164 1.00 75.53 145 LYS G CA 1
ATOM 8860 C C . LYS G 1 106 ? -4.446 26.549 27.871 1.00 74.58 145 LYS G C 1
ATOM 8861 O O . LYS G 1 106 ? -3.626 27.140 27.160 1.00 74.20 145 LYS G O 1
ATOM 8867 N N . ALA G 1 107 ? -5.523 27.124 28.401 1.00 74.64 146 ALA G N 1
ATOM 8868 C CA . ALA G 1 107 ? -5.762 28.564 28.391 1.00 74.19 146 ALA G CA 1
ATOM 8869 C C . ALA G 1 107 ? -6.418 28.944 29.719 1.00 77.18 146 ALA G C 1
ATOM 8870 O O . ALA G 1 107 ? -7.649 28.977 29.845 1.00 78.38 146 ALA G O 1
ATOM 8872 N N . TYR G 1 108 ? -5.583 29.208 30.719 1.00 77.94 147 TYR G N 1
ATOM 8873 C CA . TYR G 1 108 ? -6.068 29.461 32.068 1.00 79.95 147 TYR G CA 1
ATOM 8874 C C . TYR G 1 108 ? -5.976 30.930 32.439 1.00 81.75 147 TYR G C 1
ATOM 8875 O O . TYR G 1 108 ? -5.001 31.609 32.101 1.00 80.19 147 TYR G O 1
ATOM 8884 N N . GLY G 1 109 ? -6.998 31.397 33.153 1.00 84.16 148 GLY G N 1
ATOM 8885 C CA . GLY G 1 109 ? -7.036 32.750 33.699 1.00 85.26 148 GLY G CA 1
ATOM 8886 C C . GLY G 1 109 ? -6.946 33.802 32.619 1.00 82.18 148 GLY G C 1
ATOM 8887 O O . GLY G 1 109 ? -7.806 33.878 31.746 1.00 80.55 148 GLY G O 1
ATOM 8888 N N . ILE G 1 110 ? -5.885 34.599 32.681 1.00 83.00 149 ILE G N 1
ATOM 8889 C CA . ILE G 1 110 ? -5.628 35.657 31.702 1.00 83.27 149 ILE G CA 1
ATOM 8890 C C . ILE G 1 110 ? -5.383 35.107 30.288 1.00 81.90 149 ILE G C 1
ATOM 8891 O O . ILE G 1 110 ? -5.652 35.791 29.295 1.00 81.44 149 ILE G O 1
ATOM 8896 N N . ALA G 1 111 ? -4.888 33.871 30.208 1.00 80.56 150 ALA G N 1
ATOM 8897 C CA . ALA G 1 111 ? -4.715 33.185 28.926 1.00 76.79 150 ALA G CA 1
ATOM 8898 C C . ALA G 1 111 ? -6.061 32.828 28.301 1.00 76.12 150 ALA G C 1
ATOM 8899 O O . ALA G 1 111 ? -6.177 32.748 27.081 1.00 75.03 150 ALA G O 1
ATOM 8901 N N . CYS G 1 112 ? -7.071 32.618 29.143 1.00 78.41 151 CYS G N 1
ATOM 8902 C CA . CYS G 1 112 ? -8.422 32.336 28.668 1.00 78.32 151 CYS G CA 1
ATOM 8903 C C . CYS G 1 112 ? -9.076 33.592 28.097 1.00 77.54 151 CYS G C 1
ATOM 8904 O O . CYS G 1 112 ? -9.725 33.532 27.051 1.00 77.26 151 CYS G O 1
ATOM 8907 N N . ILE G 1 113 ? -8.897 34.717 28.791 1.00 77.10 152 ILE G N 1
ATOM 8908 C CA . ILE G 1 113 ? -9.353 36.029 28.322 1.00 77.87 152 ILE G CA 1
ATOM 8909 C C . ILE G 1 113 ? -8.774 36.307 26.936 1.00 77.45 152 ILE G C 1
ATOM 8910 O O . ILE G 1 113 ? -9.490 36.708 26.010 1.00 78.22 152 ILE G O 1
ATOM 8915 N N . LEU G 1 114 ? -7.472 36.067 26.808 1.00 76.42 153 LEU G N 1
ATOM 8916 C CA . LEU G 1 114 ? -6.748 36.269 25.564 1.00 75.06 153 LEU G CA 1
ATOM 8917 C C . LEU G 1 114 ? -7.308 35.416 24.418 1.00 73.85 153 LEU G C 1
ATOM 8918 O O . LEU G 1 114 ? -7.613 35.940 23.344 1.00 72.27 153 LEU G O 1
ATOM 8923 N N . ALA G 1 115 ? -7.456 34.114 24.660 1.00 71.59 154 ALA G N 1
ATOM 8924 C CA . ALA G 1 115 ? -7.973 33.182 23.656 1.00 72.28 154 ALA G CA 1
ATOM 8925 C C . ALA G 1 115 ? -9.354 33.588 23.131 1.00 74.81 154 ALA G C 1
ATOM 8926 O O . ALA G 1 115 ? -9.613 33.531 21.923 1.00 73.20 154 ALA G O 1
ATOM 8928 N N . SER G 1 116 ? -10.223 34.010 24.049 1.00 76.77 155 SER G N 1
ATOM 8929 C CA . SER G 1 116 ? -11.595 34.398 23.725 1.00 77.81 155 SER G CA 1
ATOM 8930 C C . SER G 1 116 ? -11.678 35.748 23.012 1.00 78.01 155 SER G C 1
ATOM 8931 O O . SER G 1 116 ? -12.734 36.115 22.487 1.00 79.38 155 SER G O 1
ATOM 8934 N N . SER G 1 117 ? -10.569 36.483 23.004 1.00 75.68 156 SER G N 1
ATOM 8935 C CA . SER G 1 117 ? -10.531 37.821 22.418 1.00 77.61 156 SER G CA 1
ATOM 8936 C C . SER G 1 117 ? -10.234 37.825 20.917 1.00 77.55 156 SER G C 1
ATOM 8937 O O . SER G 1 117 ? -10.268 38.878 20.282 1.00 80.48 156 SER G O 1
ATOM 8940 N N . GLY G 1 118 ? -9.954 36.651 20.354 1.00 76.22 157 GLY G N 1
ATOM 8941 C CA . GLY G 1 118 ? -9.728 36.519 18.916 1.00 77.99 157 GLY G CA 1
ATOM 8942 C C . GLY G 1 118 ? -10.984 36.848 18.133 1.00 82.19 157 GLY G C 1
ATOM 8943 O O . GLY G 1 118 ? -12.081 36.837 18.693 1.00 86.19 157 GLY G O 1
ATOM 8944 N N . LYS G 1 119 ? -10.824 37.150 16.846 1.00 83.17 158 LYS G N 1
ATOM 8945 C CA . LYS G 1 119 ? -11.953 37.490 15.977 1.00 87.78 158 LYS G CA 1
ATOM 8946 C C . LYS G 1 119 ? -13.037 36.416 16.029 1.00 90.74 158 LYS G C 1
ATOM 8947 O O . LYS G 1 119 ? -12.742 35.229 15.900 1.00 89.62 158 LYS G O 1
ATOM 8953 N N . LYS G 1 120 ? -14.284 36.846 16.222 1.00 95.56 159 LYS G N 1
ATOM 8954 C CA . LYS G 1 120 ? -15.423 35.930 16.314 1.00 97.71 159 LYS G CA 1
ATOM 8955 C C . LYS G 1 120 ? -15.605 35.089 15.049 1.00 95.55 159 LYS G C 1
ATOM 8956 O O . LYS G 1 120 ? -15.641 35.616 13.937 1.00 96.26 159 LYS G O 1
ATOM 8962 N N . GLY G 1 121 ? -15.712 33.776 15.245 1.00 91.54 160 GLY G N 1
ATOM 8963 C CA . GLY G 1 121 ? -15.777 32.814 14.151 1.00 88.16 160 GLY G CA 1
ATOM 8964 C C . GLY G 1 121 ? -14.428 32.172 13.911 1.00 86.06 160 GLY G C 1
ATOM 8965 O O . GLY G 1 121 ? -14.332 31.132 13.257 1.00 86.67 160 GLY G O 1
ATOM 8966 N N . TYR G 1 122 ? -13.382 32.797 14.449 1.00 84.00 161 TYR G N 1
ATOM 8967 C CA . TYR G 1 122 ? -12.008 32.354 14.227 1.00 80.82 161 TYR G CA 1
ATOM 8968 C C . TYR G 1 122 ? -11.239 32.112 15.531 1.00 78.31 161 TYR G C 1
ATOM 8969 O O . TYR G 1 122 ? -10.018 32.286 15.575 1.00 76.29 161 TYR G O 1
ATOM 8978 N N . ARG G 1 123 ? -11.955 31.719 16.584 1.00 76.99 162 ARG G N 1
ATOM 8979 C CA . ARG G 1 123 ? -11.324 31.299 17.836 1.00 74.71 162 ARG G CA 1
ATOM 8980 C C . ARG G 1 123 ? -11.366 29.780 17.915 1.00 75.01 162 ARG G C 1
ATOM 8981 O O . ARG G 1 123 ? -12.434 29.188 18.102 1.00 76.25 162 ARG G O 1
ATOM 8989 N N . PHE G 1 124 ? -10.200 29.155 17.768 1.00 72.57 163 PHE G N 1
ATOM 8990 C CA . PHE G 1 124 ? -10.112 27.703 17.633 1.00 71.51 163 PHE G CA 1
ATOM 8991 C C . PHE G 1 124 ? -9.484 27.028 18.847 1.00 71.39 163 PHE G C 1
ATOM 8992 O O . PHE G 1 124 ? -8.836 27.673 19.669 1.00 72.65 163 PHE G O 1
ATOM 9000 N N . SER G 1 125 ? -9.685 25.717 18.944 1.00 73.79 164 SER G N 1
ATOM 9001 C CA . SER G 1 125 ? -9.111 24.908 20.013 1.00 74.62 164 SER G CA 1
ATOM 9002 C C . SER G 1 125 ? -8.921 23.469 19.551 1.00 75.00 164 SER G C 1
ATOM 9003 O O . SER G 1 125 ? -9.645 22.985 18.676 1.00 74.11 164 SER G O 1
ATOM 9006 N N . LEU G 1 126 ? -7.941 22.791 20.139 1.00 75.54 165 LEU G N 1
ATOM 9007 C CA . LEU G 1 126 ? -7.746 21.370 19.889 1.00 79.14 165 LEU G CA 1
ATOM 9008 C C . LEU G 1 126 ? -8.740 20.557 20.708 1.00 81.17 165 LEU G C 1
ATOM 9009 O O . LEU G 1 126 ? -9.350 21.077 21.650 1.00 82.62 165 LEU G O 1
ATOM 9014 N N . LYS G 1 127 ? -8.890 19.288 20.334 1.00 82.08 166 LYS G N 1
ATOM 9015 C CA . LYS G 1 127 ? -9.823 18.353 20.963 1.00 83.37 166 LYS G CA 1
ATOM 9016 C C . LYS G 1 127 ? -9.692 18.281 22.493 1.00 82.65 166 LYS G C 1
ATOM 9017 O O . LYS G 1 127 ? -10.697 18.345 23.208 1.00 80.27 166 LYS G O 1
ATOM 9023 N N . ASN G 1 128 ? -8.457 18.153 22.981 1.00 81.33 167 ASN G N 1
ATOM 9024 C CA . ASN G 1 128 ? -8.202 17.930 24.411 1.00 82.31 167 ASN G CA 1
ATOM 9025 C C . ASN G 1 128 ? -7.809 19.173 25.210 1.00 80.55 167 ASN G C 1
ATOM 9026 O O . ASN G 1 128 ? -7.321 19.060 26.334 1.00 79.76 167 ASN G O 1
ATOM 9031 N N . SER G 1 129 ? -8.033 20.352 24.637 1.00 81.03 168 SER G N 1
ATOM 9032 C CA . SER G 1 129 ? -7.670 21.609 25.291 1.00 81.77 168 SER G CA 1
ATOM 9033 C C . SER G 1 129 ? -8.571 21.975 26.476 1.00 83.23 168 SER G C 1
ATOM 9034 O O . SER G 1 129 ? -9.762 21.651 26.498 1.00 83.61 168 SER G O 1
ATOM 9037 N N . SER G 1 130 ? -7.984 22.654 27.457 1.00 81.97 169 SER G N 1
ATOM 9038 C CA . SER G 1 130 ? -8.697 23.055 28.661 1.00 84.24 169 SER G CA 1
ATOM 9039 C C . SER G 1 130 ? -8.724 24.567 28.805 1.00 82.90 169 SER G C 1
ATOM 9040 O O . SER G 1 130 ? -7.774 25.254 28.418 1.00 83.12 169 SER G O 1
ATOM 9043 N N . PHE G 1 131 ? -9.818 25.070 29.370 1.00 82.37 170 PHE G N 1
ATOM 9044 C CA . PHE G 1 131 ? -10.002 26.498 29.601 1.00 82.82 170 PHE G CA 1
ATOM 9045 C C . PHE G 1 131 ? -10.429 26.755 31.040 1.00 85.33 170 PHE G C 1
ATOM 9046 O O . PHE G 1 131 ? -11.041 25.896 31.684 1.00 86.86 170 PHE G O 1
ATOM 9054 N N . CYS G 1 132 ? -10.108 27.940 31.545 1.00 83.98 171 CYS G N 1
ATOM 9055 C CA . CYS G 1 132 ? -10.477 28.291 32.907 1.00 85.91 171 CYS G CA 1
ATOM 9056 C C . CYS G 1 132 ? -10.642 29.785 33.109 1.00 86.35 171 CYS G C 1
ATOM 9057 O O . CYS G 1 132 ? -9.763 30.570 32.757 1.00 85.31 171 CYS G O 1
ATOM 9060 N N . LEU G 1 133 ? -11.782 30.165 33.677 1.00 89.06 172 LEU G N 1
ATOM 9061 C CA . LEU G 1 133 ? -12.006 31.533 34.115 1.00 90.81 172 LEU G CA 1
ATOM 9062 C C . LEU G 1 133 ? -11.823 31.582 35.627 1.00 94.86 172 LEU G C 1
ATOM 9063 O O . LEU G 1 133 ? -12.480 30.841 36.363 1.00 97.46 172 LEU G O 1
ATOM 9068 N N . ASN G 1 134 ? -10.921 32.449 36.078 1.00 96.45 173 ASN G N 1
ATOM 9069 C CA . ASN G 1 134 ? -10.565 32.543 37.493 1.00 99.45 173 ASN G CA 1
ATOM 9070 C C . ASN G 1 134 ? -11.546 33.338 38.350 1.00 103.02 173 ASN G C 1
ATOM 9071 O O . ASN G 1 134 ? -12.297 34.178 37.851 1.00 103.07 173 ASN G O 1
ATOM 9076 N N . GLN G 1 135 ? -11.527 33.056 39.649 1.00 108.31 174 GLN G N 1
ATOM 9077 C CA . GLN G 1 135 ? -12.341 33.771 40.622 1.00 113.45 174 GLN G CA 1
ATOM 9078 C C . GLN G 1 135 ? -11.846 35.210 40.769 1.00 115.92 174 GLN G C 1
ATOM 9079 O O . GLN G 1 135 ? -10.647 35.475 40.650 1.00 115.45 174 GLN G O 1
ATOM 9085 N N . SER G 1 136 ? -12.774 36.130 41.024 1.00 120.89 175 SER G N 1
ATOM 9086 C CA . SER G 1 136 ? -12.446 37.543 41.210 1.00 123.33 175 SER G CA 1
ATOM 9087 C C . SER G 1 136 ? -11.940 37.815 42.624 1.00 126.19 175 SER G C 1
ATOM 9088 O O . SER G 1 136 ? -10.757 38.087 42.828 1.00 124.90 175 SER G O 1
ATOM 9091 N N . GLU G 1 149 ? -10.066 56.103 47.209 1.00 213.90 188 GLU G N 1
ATOM 9092 C CA . GLU G 1 149 ? -8.935 56.774 46.575 1.00 213.19 188 GLU G CA 1
ATOM 9093 C C . GLU G 1 149 ? -7.736 55.838 46.426 1.00 209.51 188 GLU G C 1
ATOM 9094 O O . GLU G 1 149 ? -7.683 54.777 47.053 1.00 208.04 188 GLU G O 1
ATOM 9096 N N . ILE G 1 150 ? -6.783 56.239 45.586 1.00 208.76 189 ILE G N 1
ATOM 9097 C CA . ILE G 1 150 ? -5.563 55.469 45.359 1.00 206.56 189 ILE G CA 1
ATOM 9098 C C . ILE G 1 150 ? -5.837 54.191 44.570 1.00 202.69 189 ILE G C 1
ATOM 9099 O O . ILE G 1 150 ? -6.642 54.190 43.636 1.00 202.86 189 ILE G O 1
ATOM 9100 N N . GLN G 1 151 ? -5.174 53.106 44.966 1.00 200.32 190 GLN G N 1
ATOM 9101 C CA . GLN G 1 151 ? -5.284 51.817 44.275 1.00 194.39 190 GLN G CA 1
ATOM 9102 C C . GLN G 1 151 ? -6.690 51.214 44.298 1.00 192.70 190 GLN G C 1
ATOM 9103 O O . GLN G 1 151 ? -7.078 50.533 43.349 1.00 190.63 190 GLN G O 1
ATOM 9106 N N . ASN G 1 152 ? -7.440 51.480 45.369 1.00 193.13 191 ASN G N 1
ATOM 9107 C CA . ASN G 1 152 ? -8.790 50.928 45.583 1.00 189.92 191 ASN G CA 1
ATOM 9108 C C . ASN G 1 152 ? -9.779 51.169 44.441 1.00 185.67 191 ASN G C 1
ATOM 9109 O O . ASN G 1 152 ? -10.624 50.316 44.152 1.00 182.03 191 ASN G O 1
ATOM 9114 N N . LYS G 1 153 ? -9.679 52.341 43.819 1.00 185.13 192 LYS G N 1
ATOM 9115 C CA . LYS G 1 153 ? -10.506 52.694 42.669 1.00 182.23 192 LYS G CA 1
ATOM 9116 C C . LYS G 1 153 ? -10.076 51.898 41.434 1.00 175.45 192 LYS G C 1
ATOM 9117 O O . LYS G 1 153 ? -10.919 51.445 40.657 1.00 173.27 192 LYS G O 1
ATOM 9123 N N . GLU G 1 154 ? -8.766 51.717 41.271 1.00 172.41 193 GLU G N 1
ATOM 9124 C CA . GLU G 1 154 ? -8.223 50.996 40.119 1.00 168.20 193 GLU G CA 1
ATOM 9125 C C . GLU G 1 154 ? -8.571 49.505 40.128 1.00 164.78 193 GLU G C 1
ATOM 9126 O O . GLU G 1 154 ? -8.800 48.923 39.068 1.00 161.40 193 GLU G O 1
ATOM 9132 N N . ILE G 1 155 ? -8.617 48.905 41.320 1.00 164.91 194 ILE G N 1
ATOM 9133 C CA . ILE G 1 155 ? -8.950 47.480 41.492 1.00 160.07 194 ILE G CA 1
ATOM 9134 C C . ILE G 1 155 ? -10.372 47.170 41.013 1.00 157.39 194 ILE G C 1
ATOM 9135 O O . ILE G 1 155 ? -10.611 46.150 40.359 1.00 152.90 194 ILE G O 1
ATOM 9140 N N . MET G 1 156 ? -11.307 48.058 41.342 1.00 160.31 195 MET G N 1
ATOM 9141 C CA . MET G 1 156 ? -12.701 47.910 40.928 1.00 160.13 195 MET G CA 1
ATOM 9142 C C . MET G 1 156 ? -12.875 48.188 39.435 1.00 156.00 195 MET G C 1
ATOM 9143 O O . MET G 1 156 ? -13.704 47.557 38.779 1.00 153.67 195 MET G O 1
ATOM 9148 N N . ASN G 1 157 ? -12.085 49.128 38.911 1.00 155.10 196 ASN G N 1
ATOM 9149 C CA . ASN G 1 157 ? -12.047 49.426 37.475 1.00 150.85 196 ASN G CA 1
ATOM 9150 C C . ASN G 1 157 ? -11.532 48.244 36.655 1.00 142.15 196 ASN G C 1
ATOM 9151 O O . ASN G 1 157 ? -12.066 47.937 35.587 1.00 139.72 196 ASN G O 1
ATOM 9156 N N . THR G 1 158 ? -10.492 47.590 37.169 1.00 135.84 197 THR G N 1
ATOM 9157 C CA . THR G 1 158 ? -9.895 46.428 36.521 1.00 128.16 197 THR G CA 1
ATOM 9158 C C . THR G 1 158 ? -10.885 45.264 36.459 1.00 126.84 197 THR G C 1
ATOM 9159 O O . THR G 1 158 ? -11.008 44.611 35.424 1.00 124.81 197 THR G O 1
ATOM 9163 N N . LYS G 1 159 ? -11.597 45.027 37.561 1.00 129.97 198 LYS G N 1
ATOM 9164 C CA . LYS G 1 159 ? -12.639 43.998 37.615 1.00 129.64 198 LYS G CA 1
ATOM 9165 C C . LYS G 1 159 ? -13.771 44.273 36.624 1.00 127.48 198 LYS G C 1
ATOM 9166 O O . LYS G 1 159 ? -14.321 43.344 36.033 1.00 125.68 198 LYS G O 1
ATOM 9172 N N . LYS G 1 160 ? -14.115 45.549 36.451 1.00 127.14 199 LYS G N 1
ATOM 9173 C CA . LYS G 1 160 ? -15.185 45.945 35.535 1.00 125.29 199 LYS G CA 1
ATOM 9174 C C . LYS G 1 160 ? -14.793 45.699 34.080 1.00 120.14 199 LYS G C 1
ATOM 9175 O O . LYS G 1 160 ? -15.632 45.313 33.266 1.00 119.12 199 LYS G O 1
ATOM 9181 N N . LYS G 1 161 ? -13.516 45.919 33.768 1.00 116.36 200 LYS G N 1
ATOM 9182 C CA . LYS G 1 161 ? -12.985 45.693 32.423 1.00 111.64 200 LYS G CA 1
ATOM 9183 C C . LYS G 1 161 ? -12.920 44.208 32.071 1.00 108.63 200 LYS G C 1
ATOM 9184 O O . LYS G 1 161 ? -13.314 43.816 30.971 1.00 107.75 200 LYS G O 1
ATOM 9190 N N . VAL G 1 162 ? -12.430 43.391 33.005 1.00 107.81 201 VAL G N 1
ATOM 9191 C CA . VAL G 1 162 ? -12.330 41.941 32.796 1.00 105.98 201 VAL G CA 1
ATOM 9192 C C . VAL G 1 162 ? -13.713 41.306 32.583 1.00 106.84 201 VAL G C 1
ATOM 9193 O O . VAL G 1 162 ? -13.862 40.403 31.757 1.00 104.35 201 VAL G O 1
ATOM 9197 N N . ILE G 1 163 ? -14.714 41.799 33.314 1.00 109.19 202 ILE G N 1
ATOM 9198 C CA . ILE G 1 163 ? -16.103 41.381 33.120 1.00 111.04 202 ILE G CA 1
ATOM 9199 C C . ILE G 1 163 ? -16.592 41.833 31.743 1.00 111.75 202 ILE G C 1
ATOM 9200 O O . ILE G 1 163 ? -17.219 41.062 31.016 1.00 111.22 202 ILE G O 1
ATOM 9205 N N . GLU G 1 164 ? -16.274 43.078 31.391 1.00 114.02 203 GLU G N 1
ATOM 9206 C CA . GLU G 1 164 ? -16.723 43.690 30.143 1.00 114.12 203 GLU G CA 1
ATOM 9207 C C . GLU G 1 164 ? -16.173 42.979 28.905 1.00 108.75 203 GLU G C 1
ATOM 9208 O O . GLU G 1 164 ? -16.904 42.772 27.934 1.00 109.39 203 GLU G O 1
ATOM 9214 N N . ILE G 1 165 ? -14.893 42.609 28.947 1.00 102.52 204 ILE G N 1
ATOM 9215 C CA . ILE G 1 165 ? -14.256 41.869 27.852 1.00 97.20 204 ILE G CA 1
ATOM 9216 C C . ILE G 1 165 ? -14.881 40.478 27.703 1.00 95.65 204 ILE G C 1
ATOM 9217 O O . ILE G 1 165 ? -15.292 40.091 26.607 1.00 94.87 204 ILE G O 1
ATOM 9222 N N . ILE G 1 166 ? -14.966 39.737 28.805 1.00 94.08 205 ILE G N 1
ATOM 9223 C CA . ILE G 1 166 ? -15.545 38.397 28.772 1.00 91.60 205 ILE G CA 1
ATOM 9224 C C . ILE G 1 166 ? -17.025 38.442 28.379 1.00 94.14 205 ILE G C 1
ATOM 9225 O O . ILE G 1 166 ? -17.487 37.575 27.643 1.00 92.59 205 ILE G O 1
ATOM 9230 N N . SER G 1 167 ? -17.747 39.463 28.842 1.00 97.80 206 SER G N 1
ATOM 9231 C CA . SER G 1 167 ? -19.142 39.685 28.440 1.00 102.14 206 SER G CA 1
ATOM 9232 C C . SER G 1 167 ? -19.279 39.906 26.934 1.00 101.94 206 SER G C 1
ATOM 9233 O O . SER G 1 167 ? -20.176 39.345 26.298 1.00 103.12 206 SER G O 1
ATOM 9236 N N . LYS G 1 168 ? -18.387 40.720 26.374 1.00 99.82 207 LYS G N 1
ATOM 9237 C CA . LYS G 1 168 ? -18.401 41.025 24.946 1.00 100.13 207 LYS G CA 1
ATOM 9238 C C . LYS G 1 168 ? -17.993 39.805 24.111 1.00 97.88 207 LYS G C 1
ATOM 9239 O O . LYS G 1 168 ? -18.623 39.501 23.093 1.00 99.36 207 LYS G O 1
ATOM 9245 N N . ASN G 1 169 ? -16.949 39.106 24.558 1.00 93.81 208 ASN G N 1
ATOM 9246 C CA . ASN G 1 169 ? -16.437 37.923 23.863 1.00 90.21 208 ASN G CA 1
ATOM 9247 C C . ASN G 1 169 ? -17.436 36.767 23.795 1.00 91.99 208 ASN G C 1
ATOM 9248 O O . ASN G 1 169 ? -17.500 36.058 22.787 1.00 92.58 208 ASN G O 1
ATOM 9253 N N . THR G 1 170 ? -18.215 36.589 24.862 1.00 92.54 209 THR G N 1
ATOM 9254 C CA . THR G 1 170 ? -19.118 35.441 24.984 1.00 93.36 209 THR G CA 1
ATOM 9255 C C . THR G 1 170 ? -20.561 35.735 24.578 1.00 97.37 209 THR G C 1
ATOM 9256 O O . THR G 1 170 ? -21.389 34.822 24.528 1.00 100.94 209 THR G O 1
ATOM 9260 N N . GLU G 1 171 ? -20.857 37.002 24.288 1.00 99.79 210 GLU G N 1
ATOM 9261 C CA . GLU G 1 171 ? -22.220 37.447 23.958 1.00 102.99 210 GLU G CA 1
ATOM 9262 C C . GLU G 1 171 ? -23.201 37.208 25.118 1.00 104.09 210 GLU G C 1
ATOM 9263 O O . GLU G 1 171 ? -24.317 36.725 24.921 1.00 106.38 210 GLU G O 1
ATOM 9269 N N . LYS G 1 172 ? -22.762 37.547 26.328 1.00 102.92 211 LYS G N 1
ATOM 9270 C CA . LYS G 1 172 ? -23.595 37.447 27.527 1.00 106.29 211 LYS G CA 1
ATOM 9271 C C . LYS G 1 172 ? -23.602 38.775 28.284 1.00 109.92 211 LYS G C 1
ATOM 9272 O O . LYS G 1 172 ? -22.678 39.573 28.148 1.00 109.77 211 LYS G O 1
ATOM 9278 N N . ASP G 1 173 ? -24.645 39.007 29.079 1.00 115.35 212 ASP G N 1
ATOM 9279 C CA . ASP G 1 173 ? -24.764 40.243 29.860 1.00 118.19 212 ASP G CA 1
ATOM 9280 C C . ASP G 1 173 ? -23.716 40.362 30.966 1.00 115.03 212 ASP G C 1
ATOM 9281 O O . ASP G 1 173 ? -23.217 39.356 31.475 1.00 112.51 212 ASP G O 1
ATOM 9286 N N . THR G 1 174 ? -23.390 41.603 31.326 1.00 115.02 213 THR G N 1
ATOM 9287 C CA . THR G 1 174 ? -22.405 41.899 32.370 1.00 114.21 213 THR G CA 1
ATOM 9288 C C . THR G 1 174 ? -22.809 41.350 33.739 1.00 117.08 213 THR G C 1
ATOM 9289 O O . THR G 1 174 ? -21.951 41.042 34.572 1.00 116.14 213 THR G O 1
ATOM 9293 N N . ASN G 1 175 ? -24.115 41.229 33.963 1.00 121.20 214 ASN G N 1
ATOM 9294 C CA . ASN G 1 175 ? -24.635 40.680 35.211 1.00 124.93 214 ASN G CA 1
ATOM 9295 C C . ASN G 1 175 ? -24.425 39.177 35.338 1.00 122.60 214 ASN G C 1
ATOM 9296 O O . ASN G 1 175 ? -23.987 38.705 36.388 1.00 123.57 214 ASN G O 1
ATOM 9301 N N . VAL G 1 176 ? -24.724 38.432 34.272 1.00 119.60 215 VAL G N 1
ATOM 9302 C CA . VAL G 1 176 ? -24.562 36.970 34.282 1.00 116.60 215 VAL G CA 1
ATOM 9303 C C . VAL G 1 176 ? -23.087 36.548 34.245 1.00 111.24 215 VAL G C 1
ATOM 9304 O O . VAL G 1 176 ? -22.714 35.522 34.817 1.00 110.33 215 VAL G O 1
ATOM 9308 N N . ILE G 1 177 ? -22.255 37.352 33.588 1.00 107.38 216 ILE G N 1
ATOM 9309 C CA . ILE G 1 177 ? -20.814 37.116 33.567 1.00 103.69 216 ILE G CA 1
ATOM 9310 C C . ILE G 1 177 ? -20.197 37.476 34.919 1.00 105.30 216 ILE G C 1
ATOM 9311 O O . ILE G 1 177 ? -19.318 36.767 35.405 1.00 104.58 216 ILE G O 1
ATOM 9316 N N . SER G 1 178 ? -20.671 38.563 35.524 1.00 108.46 217 SER G N 1
ATOM 9317 C CA . SER G 1 178 ? -20.209 38.978 36.849 1.00 111.37 217 SER G CA 1
ATOM 9318 C C . SER G 1 178 ? -20.485 37.893 37.891 1.00 113.31 217 SER G C 1
ATOM 9319 O O . SER G 1 178 ? -19.663 37.642 38.775 1.00 113.06 217 SER G O 1
ATOM 9322 N N . ASN G 1 179 ? -21.644 37.252 37.769 1.00 116.27 218 ASN G N 1
ATOM 9323 C CA . ASN G 1 179 ? -22.040 36.171 38.663 1.00 118.91 218 ASN G CA 1
ATOM 9324 C C . ASN G 1 179 ? -21.193 34.916 38.468 1.00 115.62 218 ASN G C 1
ATOM 9325 O O . ASN G 1 179 ? -20.879 34.229 39.436 1.00 117.94 218 ASN G O 1
ATOM 9330 N N . VAL G 1 180 ? -20.821 34.630 37.221 1.00 111.43 219 VAL G N 1
ATOM 9331 C CA . VAL G 1 180 ? -20.065 33.416 36.903 1.00 109.65 219 VAL G CA 1
ATOM 9332 C C . VAL G 1 180 ? -18.593 33.508 37.336 1.00 107.24 219 VAL G C 1
ATOM 9333 O O . VAL G 1 180 ? -17.930 32.484 37.536 1.00 107.67 219 VAL G O 1
ATOM 9337 N N . LEU G 1 181 ? -18.098 34.736 37.494 1.00 106.11 220 LEU G N 1
ATOM 9338 C CA . LEU G 1 181 ? -16.702 34.976 37.870 1.00 103.63 220 LEU G CA 1
ATOM 9339 C C . LEU G 1 181 ? -16.533 35.063 39.383 1.00 106.20 220 LEU G C 1
ATOM 9340 O O . LEU G 1 181 ? -15.442 35.353 39.888 1.00 106.36 220 LEU G O 1
ATOM 9345 N N . GLU G 1 182 ? -17.624 34.806 40.097 1.00 108.47 221 GLU G N 1
ATOM 9346 C CA . GLU G 1 182 ? -17.607 34.741 41.549 1.00 112.29 221 GLU G CA 1
ATOM 9347 C C . GLU G 1 182 ? -17.001 33.414 42.015 1.00 111.76 221 GLU G C 1
ATOM 9348 O O . GLU G 1 182 ? -16.603 33.280 43.170 1.00 114.11 221 GLU G O 1
ATOM 9354 N N . ARG G 1 183 ? -16.931 32.445 41.102 1.00 109.68 222 ARG G N 1
ATOM 9355 C CA . ARG G 1 183 ? -16.258 31.163 41.338 1.00 110.19 222 ARG G CA 1
ATOM 9356 C C . ARG G 1 183 ? -15.398 30.770 40.128 1.00 107.46 222 ARG G C 1
ATOM 9357 O O . ARG G 1 183 ? -15.492 31.391 39.060 1.00 106.36 222 ARG G O 1
ATOM 9365 N N . ASP G 1 184 ? -14.561 29.746 40.297 1.00 106.97 223 ASP G N 1
ATOM 9366 C CA . ASP G 1 184 ? -13.768 29.210 39.185 1.00 101.41 223 ASP G CA 1
ATOM 9367 C C . ASP G 1 184 ? -14.632 28.325 38.297 1.00 100.42 223 ASP G C 1
ATOM 9368 O O . ASP G 1 184 ? -15.429 27.520 38.790 1.00 103.24 223 ASP G O 1
ATOM 9373 N N . LYS G 1 185 ? -14.469 28.481 36.988 1.00 98.23 224 LYS G N 1
ATOM 9374 C CA . LYS G 1 185 ? -15.166 27.645 36.020 1.00 97.17 224 LYS G CA 1
ATOM 9375 C C . LYS G 1 185 ? -14.163 27.021 35.061 1.00 95.88 224 LYS G C 1
ATOM 9376 O O . LYS G 1 185 ? -13.454 27.727 34.332 1.00 94.43 224 LYS G O 1
ATOM 9382 N N . TYR G 1 186 ? -14.103 25.692 35.091 1.00 97.38 225 TYR G N 1
ATOM 9383 C CA . TYR G 1 186 ? -13.216 24.912 34.236 1.00 94.13 225 TYR G CA 1
ATOM 9384 C C . TYR G 1 186 ? -13.985 24.422 33.007 1.00 90.75 225 TYR G C 1
ATOM 9385 O O . TYR G 1 186 ? -15.146 24.033 33.115 1.00 90.79 225 TYR G O 1
ATOM 9394 N N . PHE G 1 187 ? -13.337 24.459 31.845 1.00 87.03 226 PHE G N 1
ATOM 9395 C CA . PHE G 1 187 ? -13.973 24.085 30.582 1.00 84.89 226 PHE G CA 1
ATOM 9396 C C . PHE G 1 187 ? -13.137 23.077 29.806 1.00 83.29 226 PHE G C 1
ATOM 9397 O O . PHE G 1 187 ? -11.921 23.222 29.698 1.00 81.69 226 PHE G O 1
ATOM 9405 N N . ASN G 1 188 ? -13.789 22.063 29.244 1.00 84.84 227 ASN G N 1
ATOM 9406 C CA . ASN G 1 188 ? -13.181 21.312 28.148 1.00 82.66 227 ASN G CA 1
ATOM 9407 C C . ASN G 1 188 ? -13.545 22.000 26.830 1.00 81.61 227 ASN G C 1
ATOM 9408 O O . ASN G 1 188 ? -14.307 22.974 26.832 1.00 81.39 227 ASN G O 1
ATOM 9413 N N . ALA G 1 189 ? -13.011 21.503 25.717 1.00 81.52 228 ALA G N 1
ATOM 9414 C CA . ALA G 1 189 ? -13.250 22.108 24.400 1.00 81.68 228 ALA G CA 1
ATOM 9415 C C . ALA G 1 189 ? -14.740 22.314 24.077 1.00 84.95 228 ALA G C 1
ATOM 9416 O O . ALA G 1 189 ? -15.132 23.393 23.627 1.00 83.35 228 ALA G O 1
ATOM 9418 N N . ASP G 1 190 ? -15.556 21.288 24.328 1.00 89.05 229 ASP G N 1
ATOM 9419 C CA . ASP G 1 190 ? -17.010 21.343 24.106 1.00 92.33 229 ASP G CA 1
ATOM 9420 C C . ASP G 1 190 ? -17.719 22.392 24.966 1.00 93.33 229 ASP G C 1
ATOM 9421 O O . ASP G 1 190 ? -18.563 23.146 24.470 1.00 93.63 229 ASP G O 1
ATOM 9426 N N . GLU G 1 191 ? -17.378 22.420 26.254 1.00 92.24 230 GLU G N 1
ATOM 9427 C CA . GLU G 1 191 ? -17.965 23.362 27.204 1.00 92.72 230 GLU G CA 1
ATOM 9428 C C . GLU G 1 191 ? -17.544 24.798 26.892 1.00 90.73 230 GLU G C 1
ATOM 9429 O O . GLU G 1 191 ? -18.281 25.749 27.175 1.00 91.66 230 GLU G O 1
ATOM 9435 N N . ALA G 1 192 ? -16.359 24.942 26.300 1.00 86.57 231 ALA G N 1
ATOM 9436 C CA . ALA G 1 192 ? -15.842 26.242 25.890 1.00 83.44 231 ALA G CA 1
ATOM 9437 C C . ALA G 1 192 ? -16.563 26.785 24.657 1.00 84.28 231 ALA G C 1
ATOM 9438 O O . ALA G 1 192 ? -16.775 27.993 24.546 1.00 85.25 231 ALA G O 1
ATOM 9440 N N . VAL G 1 193 ? -16.927 25.894 23.735 1.00 85.13 232 VAL G N 1
ATOM 9441 C CA . VAL G 1 193 ? -17.685 26.273 22.538 1.00 87.08 232 VAL G CA 1
ATOM 9442 C C . VAL G 1 193 ? -19.107 26.707 22.915 1.00 91.69 232 VAL G C 1
ATOM 9443 O O . VAL G 1 193 ? -19.607 27.715 22.407 1.00 93.33 232 VAL G O 1
ATOM 9447 N N . ASP G 1 194 ? -19.740 25.953 23.815 1.00 93.65 233 ASP G N 1
ATOM 9448 C CA . ASP G 1 194 ? -21.096 26.260 24.275 1.00 99.04 233 ASP G CA 1
ATOM 9449 C C . ASP G 1 194 ? -21.204 27.591 25.017 1.00 98.58 233 ASP G C 1
ATOM 9450 O O . ASP G 1 194 ? -22.197 28.304 24.865 1.00 103.22 233 ASP G O 1
ATOM 9455 N N . PHE G 1 195 ? -20.184 27.919 25.808 1.00 95.02 234 PHE G N 1
ATOM 9456 C CA . PHE G 1 195 ? -20.146 29.173 26.566 1.00 95.32 234 PHE G CA 1
ATOM 9457 C C . PHE G 1 195 ? -19.779 30.361 25.671 1.00 96.07 234 PHE G C 1
ATOM 9458 O O . PHE G 1 195 ? -19.855 31.521 26.096 1.00 96.06 234 PHE G O 1
ATOM 9466 N N . LYS G 1 196 ? -19.387 30.051 24.433 1.00 96.27 235 LYS G N 1
ATOM 9467 C CA . LYS G 1 196 ? -18.965 31.037 23.426 1.00 95.00 235 LYS G CA 1
ATOM 9468 C C . LYS G 1 196 ? -17.640 31.729 23.764 1.00 92.18 235 LYS G C 1
ATOM 9469 O O . LYS G 1 196 ? -17.398 32.869 23.355 1.00 92.47 235 LYS G O 1
ATOM 9475 N N . LEU G 1 197 ? -16.785 31.031 24.510 1.00 89.36 236 LEU G N 1
ATOM 9476 C CA . LEU G 1 197 ? -15.409 31.471 24.727 1.00 86.68 236 LEU G CA 1
ATOM 9477 C C . LEU G 1 197 ? -14.584 31.173 23.488 1.00 85.16 236 LEU G C 1
ATOM 9478 O O . LEU G 1 197 ? -13.578 31.827 23.228 1.00 84.53 236 LEU G O 1
ATOM 9483 N N . ILE G 1 198 ? -15.039 30.176 22.732 1.00 87.34 237 ILE G N 1
ATOM 9484 C CA . ILE G 1 198 ? -14.326 29.599 21.596 1.00 84.66 237 ILE G CA 1
ATOM 9485 C C . ILE G 1 198 ? -15.363 29.283 20.519 1.00 84.30 237 ILE G C 1
ATOM 9486 O O . ILE G 1 198 ? -16.526 29.041 20.843 1.00 88.42 237 ILE G O 1
ATOM 9491 N N . ASP G 1 199 ? -14.952 29.294 19.252 1.00 81.62 238 ASP G N 1
ATOM 9492 C CA . ASP G 1 199 ? -15.883 29.087 18.137 1.00 83.96 238 ASP G CA 1
ATOM 9493 C C . ASP G 1 199 ? -15.897 27.672 17.545 1.00 83.95 238 ASP G C 1
ATOM 9494 O O . ASP G 1 199 ? -16.966 27.091 17.359 1.00 85.28 238 ASP G O 1
ATOM 9499 N N . HIS G 1 200 ? -14.721 27.130 17.231 1.00 83.67 239 HIS G N 1
ATOM 9500 C CA . HIS G 1 200 ? -14.631 25.825 16.565 1.00 84.06 239 HIS G CA 1
ATOM 9501 C C . HIS G 1 200 ? -13.583 24.941 17.155 1.00 82.22 239 HIS G C 1
ATOM 9502 O O . HIS G 1 200 ? -12.546 25.414 17.616 1.00 81.40 239 HIS G O 1
ATOM 9509 N N . ILE G 1 201 ? -13.852 23.640 17.140 1.00 83.21 240 ILE G N 1
ATOM 9510 C CA . ILE G 1 201 ? -12.854 22.644 17.493 1.00 82.31 240 ILE G CA 1
ATOM 9511 C C . ILE G 1 201 ? -12.197 22.152 16.203 1.00 84.31 240 ILE G C 1
ATOM 9512 O O . ILE G 1 201 ? -12.873 21.650 15.300 1.00 87.58 240 ILE G O 1
ATOM 9517 N N . LEU G 1 202 ? -10.881 22.328 16.118 1.00 82.34 241 LEU G N 1
ATOM 9518 C CA . LEU G 1 202 ? -10.112 21.935 14.942 1.00 83.02 241 LEU G CA 1
ATOM 9519 C C . LEU G 1 202 ? -10.055 20.425 14.786 1.00 85.39 241 LEU G C 1
ATOM 9520 O O . LEU G 1 202 ? -9.772 19.698 15.741 1.00 85.59 241 LEU G O 1
ATOM 9525 N N . GLU G 1 203 ? -10.322 19.971 13.568 1.00 89.68 242 GLU G N 1
ATOM 9526 C CA . GLU G 1 203 ? -10.267 18.554 13.223 1.00 94.76 242 GLU G CA 1
ATOM 9527 C C . GLU G 1 203 ? -9.656 18.379 11.835 1.00 95.00 242 GLU G C 1
ATOM 9528 O O . GLU G 1 203 ? -9.884 19.199 10.943 1.00 99.15 242 GLU G O 1
ATOM 9534 N N . LYS G 1 204 ? -8.866 17.321 11.668 1.00 92.39 243 LYS G N 1
ATOM 9535 C CA . LYS G 1 204 ? -8.219 17.016 10.394 1.00 90.36 243 LYS G CA 1
ATOM 9536 C C . LYS G 1 204 ? -9.257 16.725 9.312 1.00 94.55 243 LYS G C 1
ATOM 9537 O O . LYS G 1 204 ? -9.319 17.421 8.299 1.00 95.91 243 LYS G O 1
#